Protein 7QG6 (pdb70)

Structure (mmCIF, N/CA/C/O backbone):
data_7QG6
#
_entry.id   7QG6
#
_cell.length_a   77.677
_cell.length_b   108.579
_cell.length_c   119.943
_cell.angle_alpha   90.000
_cell.angle_beta   90.100
_cell.angle_gamma   90.000
#
_symmetry.space_group_name_H-M   'P 1 21 1'
#
loop_
_entity.id
_entity.type
_entity.pdbx_description
1 polymer 'Regulator of nonsense transcripts 3A'
2 polymer 'Regulator of nonsense transcripts 2'
3 non-polymer 'TRIETHYLENE GLYCOL'
4 non-polymer 'CHLORIDE ION'
5 water water
#
loop_
_atom_site.group_PDB
_atom_site.id
_atom_site.type_symbol
_atom_site.label_atom_id
_atom_site.label_alt_id
_atom_site.label_comp_id
_atom_site.label_asym_id
_atom_site.label_entity_id
_atom_site.label_seq_id
_atom_site.pdbx_PDB_ins_code
_atom_site.Cartn_x
_atom_site.Cartn_y
_atom_site.Cartn_z
_atom_site.occupancy
_atom_site.B_iso_or_equiv
_atom_site.auth_seq_id
_atom_site.auth_comp_id
_atom_site.auth_asym_id
_atom_site.auth_atom_id
_atom_site.pdbx_PDB_model_num
ATOM 1 N N . ALA A 1 36 ? -2.862 -34.694 30.392 1.00 81.10 66 ALA C N 1
ATOM 2 C CA . ALA A 1 36 ? -1.911 -35.549 29.691 1.00 78.58 66 ALA C CA 1
ATOM 3 C C . ALA A 1 36 ? -1.562 -34.941 28.338 1.00 90.97 66 ALA C C 1
ATOM 4 O O . ALA A 1 36 ? -2.163 -35.282 27.318 1.00 87.08 66 ALA C O 1
ATOM 6 N N . LEU A 1 37 ? -0.588 -34.034 28.339 1.00 96.89 67 LEU C N 1
ATOM 7 C CA . LEU A 1 37 ? -0.217 -33.318 27.128 1.00 78.75 67 LEU C CA 1
ATOM 8 C C . LEU A 1 37 ? 0.602 -34.219 26.213 1.00 66.56 67 LEU C C 1
ATOM 9 O O . LEU A 1 37 ? 1.467 -34.973 26.669 1.00 66.57 67 LEU C O 1
ATOM 14 N N . SER A 1 38 ? 0.323 -34.134 24.913 1.00 69.87 68 SER C N 1
ATOM 15 C CA . SER A 1 38 ? 0.976 -34.979 23.922 1.00 64.65 68 SER C CA 1
ATOM 16 C C . SER A 1 38 ? 1.511 -34.227 22.713 1.00 70.41 68 SER C C 1
ATOM 17 O O . SER A 1 38 ? 2.332 -34.794 21.981 1.00 67.06 68 SER C O 1
ATOM 20 N N . LYS A 1 39 ? 1.085 -32.989 22.474 1.00 75.64 69 LYS C N 1
ATOM 21 C CA . LYS A 1 39 ? 1.513 -32.230 21.305 1.00 65.25 69 LYS C CA 1
ATOM 22 C C . LYS A 1 39 ? 2.764 -31.433 21.653 1.00 56.05 69 LYS C C 1
ATOM 23 O O . LYS A 1 39 ? 2.763 -30.655 22.614 1.00 59.58 69 LYS C O 1
ATOM 29 N N . VAL A 1 40 ? 3.825 -31.628 20.876 1.00 52.59 70 VAL C N 1
ATOM 30 C CA . VAL A 1 40 ? 5.089 -30.938 21.088 1.00 50.28 70 VAL C CA 1
ATOM 31 C C . VAL A 1 40 ? 5.449 -30.176 19.821 1.00 54.78 70 VAL C C 1
ATOM 32 O O . VAL A 1 40 ? 5.134 -30.598 18.703 1.00 51.37 70 VAL C O 1
ATOM 36 N N . VAL A 1 41 ? 6.118 -29.041 20.006 1.00 61.42 71 VAL C N 1
ATOM 37 C CA . VAL A 1 41 ? 6.497 -28.156 18.913 1.00 58.91 71 VAL C CA 1
ATOM 38 C C . VAL A 1 41 ? 8.015 -28.091 18.844 1.00 51.72 71 VAL C C 1
ATOM 39 O O . VAL A 1 41 ? 8.689 -27.995 19.876 1.00 53.93 71 VAL C O 1
ATOM 43 N N . ILE A 1 42 ? 8.549 -28.149 17.628 1.00 45.46 72 ILE C N 1
ATOM 44 C CA . ILE A 1 42 ? 9.972 -27.957 17.373 1.00 45.88 72 ILE C CA 1
ATOM 45 C C . ILE A 1 42 ? 10.086 -26.684 16.547 1.00 51.88 72 ILE C C 1
ATOM 46 O O . ILE A 1 42 ? 9.780 -26.677 15.350 1.00 53.49 72 ILE C O 1
ATOM 51 N N . ARG A 1 43 ? 10.529 -25.605 17.181 1.00 58.43 73 ARG C N 1
ATOM 52 C CA . ARG A 1 43 ? 10.528 -24.279 16.586 1.00 64.78 73 ARG C CA 1
ATOM 53 C C . ARG A 1 43 ? 11.948 -23.732 16.502 1.00 60.79 73 ARG C C 1
ATOM 54 O O . ARG A 1 43 ? 12.908 -24.336 16.988 1.00 56.25 73 ARG C O 1
ATOM 62 N N . ARG A 1 44 ? 12.061 -22.565 15.864 1.00 56.93 74 ARG C N 1
ATOM 63 C CA . ARG A 1 44 ? 13.346 -21.911 15.627 1.00 48.51 74 ARG C CA 1
ATOM 64 C C . ARG A 1 44 ? 14.271 -22.800 14.799 1.00 51.50 74 ARG C C 1
ATOM 65 O O . ARG A 1 44 ? 15.479 -22.869 15.038 1.00 63.24 74 ARG C O 1
ATOM 73 N N . LEU A 1 45 ? 13.700 -23.484 13.813 1.00 49.75 75 LEU C N 1
ATOM 74 C CA . LEU A 1 45 ? 14.478 -24.249 12.852 1.00 47.70 75 LEU C CA 1
ATOM 75 C C . LEU A 1 45 ? 14.899 -23.355 11.695 1.00 52.15 75 LEU C C 1
ATOM 76 O O . LEU A 1 45 ? 14.284 -22.312 11.446 1.00 50.59 75 LEU C O 1
ATOM 81 N N . PRO A 1 46 ? 15.950 -23.726 10.968 1.00 54.64 76 PRO C N 1
ATOM 82 C CA . PRO A 1 46 ? 16.381 -22.916 9.820 1.00 51.01 76 PRO C CA 1
ATOM 83 C C . PRO A 1 46 ? 15.260 -22.768 8.811 1.00 52.26 76 PRO C C 1
ATOM 84 O O . PRO A 1 46 ? 14.507 -23.721 8.563 1.00 54.75 76 PRO C O 1
ATOM 88 N N . PRO A 1 47 ? 15.115 -21.589 8.201 1.00 48.23 77 PRO C N 1
ATOM 89 C CA . PRO A 1 47 ? 14.018 -21.410 7.236 1.00 54.90 77 PRO C CA 1
ATOM 90 C C . PRO A 1 47 ? 14.157 -22.277 5.998 1.00 64.89 77 PRO C C 1
ATOM 91 O O . PRO A 1 47 ? 13.139 -22.661 5.410 1.00 62.90 77 PRO C O 1
ATOM 95 N N . GLY A 1 48 ? 15.381 -22.595 5.583 1.00 63.52 78 GLY C N 1
ATOM 96 C CA . GLY A 1 48 ? 15.597 -23.407 4.405 1.00 82.01 78 GLY C CA 1
ATOM 97 C C . GLY A 1 48 ? 15.379 -24.888 4.587 1.00 69.51 78 GLY C C 1
ATOM 98 O O . GLY A 1 48 ? 15.508 -25.648 3.623 1.00 68.03 78 GLY C O 1
ATOM 99 N N . LEU A 1 49 ? 15.052 -25.321 5.800 1.00 72.83 79 LEU C N 1
ATOM 100 C CA . LEU A 1 49 ? 14.825 -26.732 6.074 1.00 77.91 79 LEU C CA 1
ATOM 101 C C . LEU A 1 49 ? 13.425 -27.133 5.627 1.00 78.56 79 LEU C C 1
ATOM 102 O O . LEU A 1 49 ? 12.480 -26.344 5.726 1.00 76.28 79 LEU C O 1
ATOM 107 N N . THR A 1 50 ? 13.297 -28.362 5.130 1.00 81.20 80 THR C N 1
ATOM 108 C CA . THR A 1 50 ? 12.012 -28.913 4.727 1.00 91.69 80 THR C CA 1
ATOM 109 C C . THR A 1 50 ? 11.685 -30.139 5.574 1.00 78.19 80 THR C C 1
ATOM 110 O O . THR A 1 50 ? 12.487 -30.597 6.392 1.00 74.91 80 THR C O 1
ATOM 114 N N . LYS A 1 51 ? 10.478 -30.669 5.363 1.00 75.09 81 LYS C N 1
ATOM 115 C CA . LYS A 1 51 ? 9.974 -31.745 6.210 1.00 85.37 81 LYS C CA 1
ATOM 116 C C . LYS A 1 51 ? 10.822 -33.005 6.101 1.00 79.38 81 LYS C C 1
ATOM 117 O O . LYS A 1 51 ? 10.929 -33.765 7.072 1.00 67.56 81 LYS C O 1
ATOM 123 N N . GLU A 1 52 ? 11.429 -33.246 4.938 1.00 88.06 82 GLU C N 1
ATOM 124 C CA . GLU A 1 52 ? 12.092 -34.524 4.699 1.00 95.08 82 GLU C CA 1
ATOM 125 C C . GLU A 1 52 ? 13.424 -34.607 5.437 1.00 93.58 82 GLU C C 1
ATOM 126 O O . GLU A 1 52 ? 13.704 -35.604 6.114 1.00 83.53 82 GLU C O 1
ATOM 132 N N . GLN A 1 53 ? 14.262 -33.571 5.315 1.00 91.29 83 GLN C N 1
ATOM 133 C CA . GLN A 1 53 ? 15.525 -33.572 6.048 1.00 89.54 83 GLN C CA 1
ATOM 134 C C . GLN A 1 53 ? 15.297 -33.481 7.552 1.00 78.61 83 GLN C C 1
ATOM 135 O O . GLN A 1 53 ? 16.127 -33.963 8.332 1.00 78.01 83 GLN C O 1
ATOM 141 N N . LEU A 1 54 ? 14.188 -32.872 7.980 1.00 75.20 84 LEU C N 1
ATOM 142 C CA . LEU A 1 54 ? 13.842 -32.889 9.398 1.00 79.12 84 LEU C CA 1
ATOM 143 C C . LEU A 1 54 ? 13.528 -34.307 9.861 1.00 82.39 84 LEU C C 1
ATOM 144 O O . LEU A 1 54 ? 14.092 -34.789 10.852 1.00 69.23 84 LEU C O 1
ATOM 149 N N . GLU A 1 55 ? 12.620 -34.990 9.157 1.00 83.01 85 GLU C N 1
ATOM 150 C CA . GLU A 1 55 ? 12.270 -36.357 9.529 1.00 67.37 85 GLU C CA 1
ATOM 151 C C . GLU A 1 55 ? 13.503 -37.249 9.562 1.00 78.43 85 GLU C C 1
ATOM 152 O O . GLU A 1 55 ? 13.629 -38.116 10.435 1.00 86.05 85 GLU C O 1
ATOM 154 N N . GLU A 1 56 ? 14.428 -37.050 8.619 1.00 77.99 86 GLU C N 1
ATOM 155 C CA . GLU A 1 56 ? 15.653 -37.843 8.606 1.00 85.68 86 GLU C CA 1
ATOM 156 C C . GLU A 1 56 ? 16.528 -37.519 9.813 1.00 81.95 86 GLU C C 1
ATOM 157 O O . GLU A 1 56 ? 17.023 -38.424 10.495 1.00 71.25 86 GLU C O 1
ATOM 159 N N . GLN A 1 57 ? 16.732 -36.228 10.087 1.00 91.18 87 GLN C N 1
ATOM 160 C CA . GLN A 1 57 ? 17.531 -35.828 11.244 1.00 92.70 87 GLN C CA 1
ATOM 161 C C . GLN A 1 57 ? 16.967 -36.429 12.527 1.00 88.36 87 GLN C C 1
ATOM 162 O O . GLN A 1 57 ? 17.702 -37.024 13.324 1.00 82.79 87 GLN C O 1
ATOM 168 N N . LEU A 1 58 ? 15.658 -36.301 12.734 1.00 93.67 88 LEU C N 1
ATOM 169 C CA . LEU A 1 58 ? 15.018 -36.871 13.911 1.00 87.93 88 LEU C CA 1
ATOM 170 C C . LEU A 1 58 ? 14.764 -38.368 13.785 1.00 91.42 88 LEU C C 1
ATOM 171 O O . LEU A 1 58 ? 14.140 -38.948 14.681 1.00 9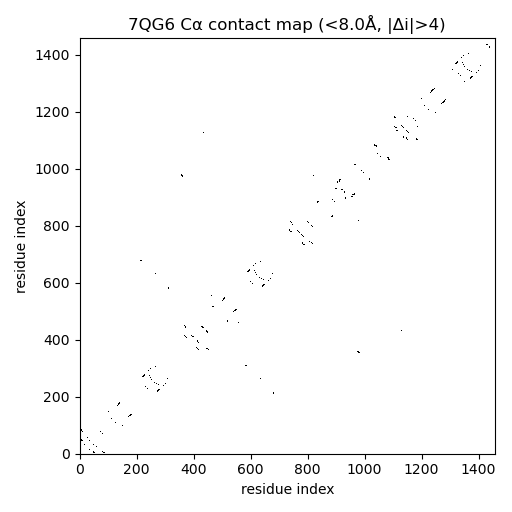0.21 88 LEU C O 1
ATOM 176 N N . ARG A 1 59 ? 15.220 -39.001 12.708 1.00 101.19 89 ARG C N 1
ATOM 177 C CA . ARG A 1 59 ? 15.045 -40.440 12.561 1.00 81.62 89 ARG C CA 1
ATOM 178 C C . ARG A 1 59 ? 15.676 -41.154 13.753 1.00 78.74 89 ARG C C 1
ATOM 179 O O . ARG A 1 59 ? 16.824 -40.855 14.110 1.00 82.79 89 ARG C O 1
ATOM 181 N N . PRO A 1 60 ? 14.975 -42.102 14.391 1.00 93.07 90 PRO C N 1
ATOM 182 C CA . PRO A 1 60 ? 13.635 -42.618 14.076 1.00 93.58 90 PRO C CA 1
ATOM 183 C C . PRO A 1 60 ? 12.528 -41.816 14.753 1.00 100.79 90 PRO C C 1
ATOM 184 O O . PRO A 1 60 ? 12.551 -41.619 15.965 1.00 93.47 90 PRO C O 1
ATOM 188 N N . LEU A 1 61 ? 11.552 -41.343 13.990 1.00 107.02 91 LEU C N 1
ATOM 189 C CA . LEU A 1 61 ? 10.420 -40.623 14.568 1.00 100.69 91 LEU C CA 1
ATOM 190 C C . LEU A 1 61 ? 9.608 -41.558 15.452 1.00 97.64 91 LEU C C 1
ATOM 191 O O . LEU A 1 61 ? 9.064 -42.551 14.948 1.00 88.52 91 LEU C O 1
ATOM 196 N N . PRO A 1 62 ? 9.499 -41.302 16.759 1.00 99.10 92 PRO C N 1
ATOM 197 C CA . PRO A 1 62 ? 8.584 -42.101 17.582 1.00 88.89 92 PRO C CA 1
ATOM 198 C C . PRO A 1 62 ? 7.170 -42.036 17.028 1.00 86.21 92 PRO C C 1
ATOM 199 O O . PRO A 1 62 ? 6.749 -41.027 16.458 1.00 93.58 92 PRO C O 1
ATOM 203 N N . ALA A 1 63 ? 6.437 -43.135 17.197 1.00 79.90 93 ALA C N 1
ATOM 204 C CA . ALA A 1 63 ? 5.109 -43.247 16.609 1.00 80.10 93 ALA C CA 1
ATOM 205 C C . ALA A 1 63 ? 4.276 -42.010 16.924 1.00 85.18 93 ALA C C 1
ATOM 206 O O . ALA A 1 63 ? 4.421 -41.384 17.979 1.00 74.26 93 ALA C O 1
ATOM 208 N N . HIS A 1 64 ? 3.394 -41.662 15.990 1.00 84.25 94 HIS C N 1
ATOM 209 C CA . HIS A 1 64 ? 2.643 -40.417 16.059 1.00 72.22 94 HIS C CA 1
ATOM 210 C C . HIS A 1 64 ? 1.490 -40.480 15.072 1.00 79.63 94 HIS C C 1
ATOM 211 O O . HIS A 1 64 ? 1.630 -41.052 13.988 1.00 85.49 94 HIS C O 1
ATOM 218 N N . ASP A 1 65 ? 0.358 -39.889 15.454 1.00 80.37 95 ASP C N 1
ATOM 219 C CA . ASP A 1 65 ? -0.780 -39.729 14.559 1.00 89.67 95 ASP C CA 1
ATOM 220 C C . ASP A 1 65 ? -0.834 -38.344 13.930 1.00 87.85 95 ASP C C 1
ATOM 221 O O . ASP A 1 65 ? -1.755 -38.064 13.153 1.00 85.43 95 ASP C O 1
ATOM 226 N N . TYR A 1 66 ? 0.123 -37.473 14.250 1.00 88.04 96 TYR C N 1
ATOM 227 C CA . TYR A 1 66 ? 0.149 -36.114 13.722 1.00 92.79 96 TYR C CA 1
ATOM 228 C C . TYR A 1 66 ? 1.599 -35.675 13.593 1.00 78.17 96 TYR C C 1
ATOM 229 O O . TYR A 1 66 ? 2.384 -35.837 14.532 1.00 71.89 96 TYR C O 1
ATOM 238 N N . PHE A 1 67 ? 1.949 -35.125 12.427 1.00 79.33 97 PHE C N 1
ATOM 239 C CA . PHE A 1 67 ? 3.310 -34.646 12.186 1.00 75.08 97 PHE C CA 1
ATOM 240 C C . PHE A 1 67 ? 3.236 -33.633 11.042 1.00 79.98 97 PHE C C 1
ATOM 241 O O . PHE A 1 67 ? 3.201 -34.023 9.871 1.00 78.74 97 PHE C O 1
ATOM 249 N N . GLU A 1 68 ? 3.212 -32.348 11.393 1.00 77.32 98 GLU C N 1
ATOM 250 C CA . GLU A 1 68 ? 3.084 -31.267 10.427 1.00 79.63 98 GLU C CA 1
ATOM 251 C C . GLU A 1 68 ? 4.297 -30.349 10.490 1.00 64.04 98 GLU C C 1
ATOM 252 O O . GLU A 1 68 ? 4.926 -30.192 11.541 1.00 58.48 98 GLU C O 1
ATOM 258 N N . PHE A 1 69 ? 4.613 -29.738 9.347 1.00 70.60 99 PHE C N 1
ATOM 259 C CA . PHE A 1 69 ? 5.775 -28.870 9.202 1.00 67.28 99 PHE C CA 1
ATOM 260 C C . PHE A 1 69 ? 5.349 -27.557 8.562 1.00 65.52 99 PHE C C 1
ATOM 261 O O . PHE A 1 69 ? 4.609 -27.557 7.572 1.00 62.94 99 PHE C O 1
ATOM 269 N N . PHE A 1 70 ? 5.825 -26.447 9.120 1.00 72.64 100 PHE C N 1
ATOM 270 C CA . PHE A 1 70 ? 5.428 -25.114 8.690 1.00 68.05 100 PHE C CA 1
ATOM 271 C C . PHE A 1 70 ? 6.666 -24.280 8.395 1.00 67.49 100 PHE C C 1
ATOM 272 O O . PHE A 1 70 ? 7.646 -24.316 9.146 1.00 54.20 100 PHE C O 1
ATOM 280 N N . ALA A 1 71 ? 6.606 -23.522 7.301 1.00 62.33 101 ALA C N 1
ATOM 281 C CA . ALA A 1 71 ? 7.732 -22.727 6.840 1.00 53.20 101 ALA C CA 1
ATOM 282 C C . ALA A 1 71 ? 7.715 -21.351 7.507 1.00 58.69 101 ALA C C 1
ATOM 283 O O . ALA A 1 71 ? 6.906 -21.076 8.398 1.00 67.61 101 ALA C O 1
ATOM 285 N N . ALA A 1 72 ? 8.610 -20.467 7.074 1.00 55.85 102 ALA C N 1
ATOM 286 C CA . ALA A 1 72 ? 8.715 -19.139 7.654 1.00 57.97 102 ALA C CA 1
ATOM 287 C C . ALA A 1 72 ? 7.704 -18.185 7.021 1.00 65.26 102 ALA C C 1
ATOM 288 O O . ALA A 1 72 ? 7.210 -18.399 5.911 1.00 60.18 102 ALA C O 1
ATOM 290 N N . ASP A 1 73 ? 7.408 -17.106 7.750 1.00 78.38 103 ASP C N 1
ATOM 291 C CA . ASP A 1 73 ? 6.371 -16.169 7.329 1.00 81.41 103 ASP C CA 1
ATOM 292 C C . ASP A 1 73 ? 6.840 -15.278 6.184 1.00 93.76 103 ASP C C 1
ATOM 293 O O . ASP A 1 73 ? 6.047 -14.943 5.295 1.00 108.17 103 ASP C O 1
ATOM 298 N N . LEU A 1 74 ? 8.112 -14.870 6.203 1.00 78.18 104 LEU C N 1
ATOM 299 C CA . LEU A 1 74 ? 8.720 -14.091 5.128 1.00 71.75 104 LEU C CA 1
ATOM 300 C C . LEU A 1 74 ? 8.431 -12.601 5.280 1.00 79.16 104 LEU C C 1
ATOM 301 O O . LEU A 1 74 ? 9.195 -11.767 4.782 1.00 81.02 104 LEU C O 1
ATOM 306 N N . SER A 1 75 ? 7.338 -12.248 5.961 1.00 83.11 105 SER C N 1
ATOM 307 C CA . SER A 1 75 ? 7.050 -10.837 6.200 1.00 71.79 105 SER C CA 1
ATOM 308 C C . SER A 1 75 ? 7.927 -10.264 7.308 1.00 82.90 105 SER C C 1
ATOM 309 O O . SER A 1 75 ? 8.192 -9.056 7.320 1.00 83.30 105 SER C O 1
ATOM 312 N N . LEU A 1 76 ? 8.366 -11.102 8.249 1.00 71.60 106 LEU C N 1
ATOM 313 C CA . LEU A 1 76 ? 9.407 -10.716 9.201 1.00 74.16 106 LEU C CA 1
ATOM 314 C C . LEU A 1 76 ? 10.762 -11.081 8.589 1.00 79.85 106 LEU C C 1
ATOM 315 O O . LEU A 1 76 ? 11.405 -12.061 8.961 1.00 86.88 106 LEU C O 1
ATOM 320 N N . TYR A 1 77 ? 11.170 -10.275 7.609 1.00 87.34 107 TYR C N 1
ATOM 321 C CA . TYR A 1 77 ? 12.321 -10.635 6.783 1.00 77.78 107 TYR C CA 1
ATOM 322 C C . TYR A 1 77 ? 13.542 -11.059 7.591 1.00 91.57 107 TYR C C 1
ATOM 323 O O . TYR A 1 77 ? 14.107 -12.126 7.301 1.00 103.58 107 TYR C O 1
ATOM 332 N N . PRO A 1 78 ? 14.003 -10.302 8.591 1.00 73.58 108 PRO C N 1
ATOM 333 C CA . PRO A 1 78 ? 15.244 -10.697 9.279 1.00 64.69 108 PRO C CA 1
ATOM 334 C C . PRO A 1 78 ? 15.107 -11.962 10.113 1.00 72.10 108 PRO C C 1
ATOM 335 O O . PRO A 1 78 ? 16.126 -12.607 10.391 1.00 78.79 108 PRO C O 1
ATOM 339 N N . HIS A 1 79 ? 13.894 -12.348 10.508 1.00 72.79 109 HIS C N 1
ATOM 340 C CA . HIS A 1 79 ? 13.681 -13.429 11.471 1.00 72.92 109 HIS C CA 1
ATOM 341 C C . HIS A 1 79 ? 12.783 -14.498 10.856 1.00 66.91 109 HIS C C 1
ATOM 342 O O . HIS A 1 79 ? 11.580 -14.549 11.117 1.00 62.61 109 HIS C O 1
ATOM 349 N N . LEU A 1 80 ? 13.383 -15.367 10.046 1.00 69.01 110 LEU C N 1
ATOM 350 C CA . LEU A 1 80 ? 12.691 -16.512 9.473 1.00 73.25 110 LEU C CA 1
ATOM 351 C C . LEU A 1 80 ? 13.024 -17.759 10.283 1.00 62.25 110 LEU C C 1
ATOM 352 O O . LEU A 1 80 ? 14.200 -18.045 10.535 1.00 54.00 110 LEU C O 1
ATOM 357 N N . TYR A 1 81 ? 11.990 -18.494 10.689 1.00 58.05 111 TYR C N 1
ATOM 358 C CA . TYR A 1 81 ? 12.177 -19.765 11.377 1.00 47.03 111 TYR C CA 1
ATOM 359 C C . TYR A 1 81 ? 11.040 -20.697 10.990 1.00 46.20 111 TYR C C 1
ATOM 360 O O . TYR A 1 81 ? 9.868 -20.319 11.079 1.00 49.86 111 TYR C O 1
ATOM 369 N N . SER A 1 82 ? 11.384 -21.901 10.556 1.00 47.77 112 SER C N 1
ATOM 370 C CA . SER A 1 82 ? 10.391 -22.939 10.335 1.00 52.16 112 SER C CA 1
ATOM 371 C C . SER A 1 82 ? 10.215 -23.752 11.613 1.00 44.85 112 SER C C 1
ATOM 372 O O . SER A 1 82 ? 11.065 -23.744 12.506 1.00 41.98 112 SER C O 1
ATOM 375 N N . ARG A 1 83 ? 9.090 -24.454 11.693 1.00 57.53 113 ARG C N 1
ATOM 376 C CA . ARG A 1 83 ? 8.777 -25.244 12.874 1.00 52.84 113 ARG C CA 1
ATOM 377 C C . ARG A 1 83 ? 7.930 -26.437 12.458 1.00 56.06 113 ARG C C 1
ATOM 378 O O . ARG A 1 83 ? 7.453 -26.527 11.324 1.00 54.45 113 ARG C O 1
ATOM 386 N N . ALA A 1 84 ? 7.746 -27.358 13.400 1.00 58.83 114 ALA C N 1
ATOM 387 C CA . ALA A 1 84 ? 6.964 -28.558 13.155 1.00 52.85 114 ALA C CA 1
ATOM 388 C C . ALA A 1 84 ? 6.261 -28.956 14.443 1.00 51.53 114 ALA C C 1
ATOM 389 O O . ALA A 1 84 ? 6.674 -28.581 15.544 1.00 55.49 114 ALA C O 1
ATOM 391 N N . TYR A 1 85 ? 5.186 -29.723 14.288 1.00 64.75 115 TYR C N 1
ATOM 392 C CA . TYR A 1 85 ? 4.389 -30.202 15.406 1.00 72.72 115 TYR C CA 1
ATOM 393 C C . TYR A 1 85 ? 4.265 -31.715 15.325 1.00 71.95 115 TYR C C 1
ATOM 394 O O . TYR A 1 85 ? 4.026 -32.270 14.249 1.00 67.74 115 TYR C O 1
ATOM 403 N N . ILE A 1 86 ? 4.432 -32.376 16.468 1.00 73.39 116 ILE C N 1
ATOM 404 C CA . ILE A 1 86 ? 4.304 -33.823 16.578 1.00 61.93 116 ILE C CA 1
ATOM 405 C C . ILE A 1 86 ? 3.402 -34.123 17.765 1.00 59.50 116 ILE C C 1
ATOM 406 O O . ILE A 1 86 ? 3.609 -33.583 18.857 1.00 60.50 116 ILE C O 1
ATOM 411 N N . ASN A 1 87 ? 2.406 -34.973 17.551 1.00 78.37 117 ASN C N 1
ATOM 412 C CA . ASN A 1 87 ? 1.486 -35.405 18.603 1.00 79.20 117 ASN C CA 1
ATOM 413 C C . ASN A 1 87 ? 1.828 -36.857 18.927 1.00 73.73 117 ASN C C 1
ATOM 414 O O . ASN A 1 87 ? 1.441 -37.775 18.199 1.00 81.38 117 ASN C O 1
ATOM 419 N N . PHE A 1 88 ? 2.565 -37.056 20.016 1.00 78.62 118 PHE C N 1
ATOM 420 C CA . PHE A 1 88 ? 3.007 -38.391 20.390 1.00 78.33 118 PHE C CA 1
ATOM 421 C C . PHE A 1 88 ? 1.839 -39.222 20.906 1.00 86.38 118 PHE C C 1
ATOM 422 O O . PHE A 1 88 ? 0.936 -38.711 21.573 1.00 91.98 118 PHE C O 1
ATOM 430 N N . ARG A 1 89 ? 1.864 -40.519 20.592 1.00 90.86 119 ARG C N 1
ATOM 431 C CA . ARG A 1 89 ? 0.814 -41.417 21.058 1.00 85.68 119 ARG C CA 1
ATOM 432 C C . ARG A 1 89 ? 1.019 -41.796 22.518 1.00 82.45 119 ARG C C 1
ATOM 433 O O . ARG A 1 89 ? 0.048 -41.916 23.273 1.00 90.00 119 ARG C O 1
ATOM 441 N N . ASN A 1 90 ? 2.265 -41.983 22.929 1.00 78.65 120 ASN C N 1
ATOM 442 C CA . ASN A 1 90 ? 2.587 -42.218 24.332 1.00 91.59 120 ASN C CA 1
ATOM 443 C C . ASN A 1 90 ? 3.201 -40.949 24.900 1.00 88.60 120 ASN C C 1
ATOM 444 O O . ASN A 1 90 ? 4.346 -40.616 24.552 1.00 82.48 120 ASN C O 1
ATOM 449 N N . PRO A 1 91 ? 2.502 -40.205 25.770 1.00 93.71 121 PRO C N 1
ATOM 450 C CA . PRO A 1 91 ? 3.069 -38.942 26.269 1.00 108.55 121 PRO C CA 1
ATOM 451 C C . PRO A 1 91 ? 4.204 -39.123 27.269 1.00 102.07 121 PRO C C 1
ATOM 452 O O . PRO A 1 91 ? 4.549 -38.185 27.996 1.00 94.95 121 PRO C O 1
ATOM 456 N N . ASP A 1 92 ? 4.792 -40.321 27.316 1.00 88.60 122 ASP C N 1
ATOM 457 C CA . ASP A 1 92 ? 5.982 -40.573 28.117 1.00 96.92 122 ASP C CA 1
ATOM 458 C C . ASP A 1 92 ? 7.247 -40.704 27.281 1.00 97.41 122 ASP C C 1
ATOM 459 O O . ASP A 1 92 ? 8.347 -40.673 27.846 1.00 92.99 122 ASP C O 1
ATOM 464 N N . ASP A 1 93 ? 7.124 -40.852 25.961 1.00 103.01 123 ASP C N 1
ATOM 465 C CA . ASP A 1 93 ? 8.289 -40.902 25.088 1.00 103.15 123 ASP C CA 1
ATOM 466 C C . ASP A 1 93 ? 8.872 -39.524 24.805 1.00 92.97 123 ASP C C 1
ATOM 467 O O . ASP A 1 93 ? 9.969 -39.439 24.241 1.00 96.55 123 ASP C O 1
ATOM 472 N N . ILE A 1 94 ? 8.170 -38.449 25.172 1.00 87.27 124 ILE C N 1
ATOM 473 C CA . ILE A 1 94 ? 8.667 -37.112 24.870 1.00 78.71 124 ILE C CA 1
ATOM 474 C C . ILE A 1 94 ? 9.768 -36.691 25.834 1.00 78.92 124 ILE C C 1
ATOM 475 O O . ILE A 1 94 ? 10.576 -35.819 25.493 1.00 86.05 124 ILE C O 1
ATOM 480 N N . LEU A 1 95 ? 9.819 -37.281 27.033 1.00 77.80 125 LEU C N 1
ATOM 481 C CA . LEU A 1 95 ? 10.927 -37.002 27.942 1.00 65.09 125 LEU C CA 1
ATOM 482 C C . LEU A 1 95 ? 12.261 -37.325 27.282 1.00 73.53 125 LEU C C 1
ATOM 483 O O . LEU A 1 95 ? 13.224 -36.557 27.394 1.00 85.66 125 LEU C O 1
ATOM 485 N N . LEU A 1 96 ? 12.334 -38.460 26.584 1.00 75.50 126 LEU C N 1
ATOM 486 C CA . LEU A 1 96 ? 13.519 -38.762 25.789 1.00 78.39 126 LEU C CA 1
ATOM 487 C C . LEU A 1 96 ? 13.626 -37.824 24.594 1.00 75.15 126 LEU C C 1
ATOM 488 O O . LEU A 1 96 ? 14.716 -37.337 24.275 1.00 76.96 126 LEU C O 1
ATOM 493 N N . PHE A 1 97 ? 12.499 -37.550 23.930 1.00 74.67 127 PHE C N 1
ATOM 494 C CA . PHE A 1 97 ? 12.517 -36.662 22.772 1.00 78.97 127 PHE C CA 1
ATOM 495 C C . PHE A 1 97 ? 12.952 -35.257 23.161 1.00 70.18 127 PHE C C 1
ATOM 496 O O . PHE A 1 97 ? 13.768 -34.638 22.467 1.00 63.28 127 PHE C O 1
ATOM 504 N N . ARG A 1 98 ? 12.418 -34.736 24.267 1.00 72.78 128 ARG C N 1
ATOM 505 C CA . ARG A 1 98 ? 12.770 -33.385 24.687 1.00 70.00 128 ARG C CA 1
ATOM 506 C C . ARG A 1 98 ? 14.242 -33.295 25.067 1.00 75.38 128 ARG C C 1
ATOM 507 O O . ARG A 1 98 ? 14.910 -32.305 24.750 1.00 66.21 128 ARG C O 1
ATOM 515 N N . ASP A 1 99 ? 14.770 -34.319 25.738 1.00 84.38 129 ASP C N 1
ATOM 516 C CA . ASP A 1 99 ? 16.183 -34.324 26.094 1.00 90.44 129 ASP C CA 1
ATOM 517 C C . ASP A 1 99 ? 17.086 -34.626 24.905 1.00 72.56 129 ASP C C 1
ATOM 518 O O . ASP A 1 99 ? 18.287 -34.342 24.968 1.00 68.35 129 ASP C O 1
ATOM 523 N N . ARG A 1 100 ? 16.539 -35.185 23.825 1.00 63.74 130 ARG C N 1
ATOM 524 C CA . ARG A 1 100 ? 17.359 -35.504 22.663 1.00 67.47 130 ARG C CA 1
ATOM 525 C C . ARG A 1 100 ? 17.569 -34.284 21.773 1.00 62.02 130 ARG C C 1
ATOM 526 O O . ARG A 1 100 ? 18.697 -34.001 21.354 1.00 57.47 130 ARG C O 1
ATOM 534 N N . PHE A 1 101 ? 16.497 -33.547 21.478 1.00 61.19 131 PHE C N 1
ATOM 535 C CA . PHE A 1 101 ? 16.535 -32.526 20.444 1.00 61.91 131 PHE C CA 1
ATOM 536 C C . PHE A 1 101 ? 16.303 -31.108 20.942 1.00 55.60 131 PHE C C 1
ATOM 537 O O . PHE A 1 101 ? 16.512 -30.166 20.168 1.00 55.82 131 PHE C O 1
ATOM 545 N N . ASP A 1 102 ? 15.889 -30.918 22.193 1.00 60.01 132 ASP C N 1
ATOM 546 C CA . ASP A 1 102 ? 15.816 -29.577 22.761 1.00 69.72 132 ASP C CA 1
ATOM 547 C C . ASP A 1 102 ? 17.230 -29.017 22.863 1.00 64.75 132 ASP C C 1
ATOM 548 O O . ASP A 1 102 ? 18.005 -29.425 23.736 1.00 76.87 132 ASP C O 1
ATOM 553 N N . GLY A 1 103 ? 17.573 -28.099 21.965 1.00 64.38 133 GLY C N 1
ATOM 554 C CA . GLY A 1 103 ? 18.910 -27.558 21.877 1.00 63.32 133 GLY C CA 1
ATOM 555 C C . GLY A 1 103 ? 19.737 -28.113 20.737 1.00 58.53 133 GLY C C 1
ATOM 556 O O . GLY A 1 103 ? 20.814 -27.572 20.455 1.00 53.40 133 GLY C O 1
ATOM 557 N N . TYR A 1 104 ? 19.267 -29.167 20.075 1.00 60.28 134 TYR C N 1
ATOM 558 C CA . TYR A 1 104 ? 20.018 -29.758 18.976 1.00 69.27 134 TYR C CA 1
ATOM 559 C C . TYR A 1 104 ? 20.280 -28.717 17.897 1.00 62.24 134 TYR C C 1
ATOM 560 O O . TYR A 1 104 ? 19.356 -28.055 17.416 1.00 73.25 134 TYR C O 1
ATOM 569 N N . ILE A 1 105 ? 21.544 -28.580 17.513 1.00 64.59 135 ILE C N 1
ATOM 570 C CA . ILE A 1 105 ? 21.962 -27.512 16.613 1.00 61.06 135 ILE C CA 1
ATOM 571 C C . ILE A 1 105 ? 21.700 -27.938 15.175 1.00 63.98 135 ILE C C 1
ATOM 572 O O . ILE A 1 105 ? 22.305 -28.893 14.678 1.00 66.60 135 ILE C O 1
ATOM 577 N N . PHE A 1 106 ? 20.798 -27.228 14.505 1.00 61.24 136 PHE C N 1
ATOM 578 C CA . PHE A 1 106 ? 20.583 -27.399 13.078 1.00 56.79 136 PHE C CA 1
ATOM 579 C C . PHE A 1 106 ? 21.452 -26.416 12.299 1.00 65.52 136 PHE C C 1
ATOM 580 O O . PHE A 1 106 ? 21.867 -25.373 12.811 1.00 70.82 136 PHE C O 1
ATOM 588 N N . LEU A 1 107 ? 21.729 -26.766 11.046 1.00 84.61 137 LEU C N 1
ATOM 589 C CA . LEU A 1 107 ? 22.595 -25.982 10.178 1.00 78.23 137 LEU C CA 1
ATOM 590 C C . LEU A 1 107 ? 21.865 -25.642 8.888 1.00 77.02 137 LEU C C 1
ATOM 591 O O . LEU A 1 107 ? 21.193 -26.497 8.300 1.00 74.65 137 LEU C O 1
ATOM 596 N N . ASP A 1 108 ? 22.003 -24.393 8.453 1.00 73.23 138 ASP C N 1
ATOM 597 C CA . ASP A 1 108 ? 21.416 -23.924 7.211 1.00 91.80 138 ASP C CA 1
ATOM 598 C C . ASP A 1 108 ? 22.459 -24.010 6.096 1.00 102.62 138 ASP C C 1
ATOM 599 O O . ASP A 1 108 ? 23.517 -24.632 6.249 1.00 94.32 138 ASP C O 1
ATOM 604 N N . SER A 1 109 ? 22.170 -23.371 4.962 1.00 111.57 139 SER C N 1
ATOM 605 C CA . SER A 1 109 ? 23.068 -23.446 3.814 1.00 100.46 139 SER C CA 1
ATOM 606 C C . SER A 1 109 ? 24.453 -22.911 4.164 1.00 107.47 139 SER C C 1
ATOM 607 O O . SER A 1 109 ? 25.450 -23.641 4.110 1.00 100.65 139 SER C O 1
ATOM 610 N N . LYS A 1 110 ? 24.526 -21.630 4.542 1.00 103.19 140 LYS C N 1
ATOM 611 C CA . LYS A 1 110 ? 25.807 -20.994 4.831 1.00 85.37 140 LYS C CA 1
ATOM 612 C C . LYS A 1 110 ? 26.511 -21.597 6.041 1.00 90.81 140 LYS C C 1
ATOM 613 O O . LYS A 1 110 ? 27.706 -21.348 6.233 1.00 84.57 140 LYS C O 1
ATOM 615 N N . GLY A 1 111 ? 25.809 -22.371 6.860 1.00 86.13 141 GLY C N 1
ATOM 616 C CA . GLY A 1 111 ? 26.399 -22.992 8.022 1.00 85.68 141 GLY C CA 1
ATOM 617 C C . GLY A 1 111 ? 26.187 -22.266 9.331 1.00 96.18 141 GLY C C 1
ATOM 618 O O . GLY A 1 111 ? 27.020 -22.403 10.236 1.00 82.49 141 GLY C O 1
ATOM 619 N N . LEU A 1 112 ? 25.112 -21.495 9.463 1.00 101.69 142 LEU C N 1
ATOM 620 C CA . LEU A 1 112 ? 24.798 -20.818 10.713 1.00 86.17 142 LEU C CA 1
ATOM 621 C C . LEU A 1 112 ? 24.018 -21.759 11.624 1.00 80.30 142 LEU C C 1
ATOM 622 O O . LEU A 1 112 ? 23.307 -22.658 11.163 1.00 80.27 142 LEU C O 1
ATOM 627 N N . GLU A 1 113 ? 24.165 -21.545 12.929 1.00 79.85 143 GLU C N 1
ATOM 628 C CA . GLU A 1 113 ? 23.663 -22.480 13.928 1.00 80.18 143 GLU C CA 1
ATOM 629 C C . GLU A 1 113 ? 22.261 -22.073 14.369 1.00 76.76 143 GLU C C 1
ATOM 630 O O . GLU A 1 113 ? 22.048 -20.946 14.828 1.00 83.59 143 GLU C O 1
ATOM 636 N N . TYR A 1 114 ? 21.308 -22.998 14.227 1.00 67.99 144 TYR C N 1
ATOM 637 C CA . TYR A 1 114 ? 19.919 -22.800 14.628 1.00 61.18 144 TYR C CA 1
ATOM 638 C C . TYR A 1 114 ? 19.593 -23.799 15.733 1.00 61.12 144 TYR C C 1
ATOM 639 O O . TYR A 1 114 ? 18.980 -24.846 15.473 1.00 59.00 144 TYR C O 1
ATOM 648 N N . PRO A 1 115 ? 19.989 -23.521 16.974 1.00 57.19 145 PRO C N 1
ATOM 649 C CA . PRO A 1 115 ? 19.610 -24.420 18.077 1.00 58.65 145 PRO C CA 1
ATOM 650 C C . PRO A 1 115 ? 18.096 -24.534 18.177 1.00 67.97 145 PRO C C 1
ATOM 651 O O . PRO A 1 115 ? 17.391 -23.543 18.385 1.00 70.63 145 PRO C O 1
ATOM 655 N N . ALA A 1 116 ? 17.597 -25.757 18.012 1.00 61.86 146 ALA C N 1
ATOM 656 C CA . ALA A 1 116 ? 16.162 -25.989 17.991 1.00 58.48 146 ALA C CA 1
ATOM 657 C C . ALA A 1 116 ? 15.579 -25.883 19.397 1.00 56.62 146 ALA C C 1
ATOM 658 O O . ALA A 1 116 ? 16.290 -25.955 20.403 1.00 53.76 146 ALA C O 1
ATOM 660 N N . VAL A 1 117 ? 14.260 -25.703 19.453 1.00 58.51 147 VAL C N 1
ATOM 661 C CA . VAL A 1 117 ? 13.525 -25.570 20.707 1.00 63.21 147 VAL C CA 1
ATOM 662 C C . VAL A 1 117 ? 12.393 -26.586 20.698 1.00 58.34 147 VAL C C 1
ATOM 663 O O . VAL A 1 117 ? 11.547 -26.565 19.795 1.00 56.84 147 VAL C O 1
ATOM 667 N N . VAL A 1 118 ? 12.368 -27.464 21.699 1.00 53.31 148 VAL C N 1
ATOM 668 C CA . VAL A 1 118 ? 11.361 -28.515 21.810 1.00 49.82 148 VAL C CA 1
ATOM 669 C C . VAL A 1 118 ? 10.580 -28.271 23.092 1.00 48.88 148 VAL C C 1
ATOM 670 O O . VAL A 1 118 ? 11.112 -28.448 24.196 1.00 49.02 148 VAL C O 1
ATOM 674 N N . GLU A 1 119 ? 9.320 -27.865 22.948 1.00 52.85 149 GLU C N 1
ATOM 675 C CA . GLU A 1 119 ? 8.458 -27.578 24.083 1.00 63.99 149 GLU C CA 1
ATOM 676 C C . GLU A 1 119 ? 7.081 -28.178 23.836 1.00 54.46 149 GLU C C 1
ATOM 677 O O . GLU A 1 119 ? 6.767 -28.644 22.737 1.00 53.49 149 GLU C O 1
ATOM 683 N N . PHE A 1 120 ? 6.254 -28.162 24.880 1.00 60.68 150 PHE C N 1
ATOM 684 C CA . PHE A 1 120 ? 4.838 -28.459 24.710 1.00 59.20 150 PHE C CA 1
ATOM 685 C C . PHE A 1 120 ? 4.197 -27.388 23.839 1.00 55.56 150 PHE C C 1
ATOM 686 O O . PHE A 1 120 ? 4.307 -26.193 24.126 1.00 66.56 150 PHE C O 1
ATOM 694 N N . ALA A 1 121 ? 3.535 -27.813 22.770 1.00 52.05 151 ALA C N 1
ATOM 695 C CA . ALA A 1 121 ? 2.822 -26.871 21.923 1.00 57.38 151 ALA C CA 1
ATOM 696 C C . ALA A 1 121 ? 1.874 -26.032 22.781 1.00 52.47 151 ALA C C 1
ATOM 697 O O . ALA A 1 121 ? 1.131 -26.594 23.600 1.00 44.94 151 ALA C O 1
ATOM 699 N N . PRO A 1 122 ? 1.871 -24.705 22.636 1.00 53.77 152 PRO C N 1
ATOM 700 C CA . PRO A 1 122 ? 0.992 -23.883 23.487 1.00 46.45 152 PRO C CA 1
ATOM 701 C C . PRO A 1 122 ? -0.484 -24.133 23.240 1.00 46.74 152 PRO C C 1
ATOM 702 O O . PRO A 1 122 ? -1.312 -23.727 24.063 1.00 47.98 152 PRO C O 1
ATOM 706 N N . PHE A 1 123 ? -0.840 -24.781 22.132 1.00 54.26 153 PHE C N 1
ATOM 707 C CA . PHE A 1 123 ? -2.215 -25.176 21.836 1.00 53.89 153 PHE C CA 1
ATOM 708 C C . PHE A 1 123 ? -2.195 -26.663 21.509 1.00 50.56 153 PHE C C 1
ATOM 709 O O . PHE A 1 123 ? -1.632 -27.068 20.486 1.00 52.16 153 PHE C O 1
ATOM 717 N N . GLN A 1 124 ? -2.811 -27.470 22.371 1.00 55.39 154 GLN C N 1
ATOM 718 C CA . GLN A 1 124 ? -2.641 -28.917 22.355 1.00 58.27 154 GLN C CA 1
ATOM 719 C C . GLN A 1 124 ? -3.681 -29.651 21.516 1.00 53.65 154 GLN C C 1
ATOM 720 O O . GLN A 1 124 ? -3.724 -30.884 21.555 1.00 70.71 154 GLN C O 1
ATOM 726 N N . LYS A 1 125 ? -4.508 -28.940 20.758 1.00 57.27 155 LYS C N 1
ATOM 727 C CA . LYS A 1 125 ? -5.521 -29.582 19.932 1.00 58.87 155 LYS C CA 1
ATOM 728 C C . LYS A 1 125 ? -4.972 -29.869 18.542 1.00 60.28 155 LYS C C 1
ATOM 729 O O . LYS A 1 125 ? -4.202 -29.079 17.989 1.00 63.01 155 LYS C O 1
ATOM 735 N N . ILE A 1 126 ? -5.374 -31.012 17.985 1.00 77.16 156 ILE C N 1
ATOM 736 C CA . ILE A 1 126 ? -4.924 -31.466 16.677 1.00 77.27 156 ILE C CA 1
ATOM 737 C C . ILE A 1 126 ? -6.147 -31.825 15.841 1.00 67.49 156 ILE C C 1
ATOM 738 O O . ILE A 1 126 ? -7.262 -31.950 16.348 1.00 79.01 156 ILE C O 1
ATOM 743 N N . ALA A 1 127 ? -5.920 -31.984 14.539 1.00 78.91 157 ALA C N 1
ATOM 744 C CA . ALA A 1 127 ? -7.002 -32.308 13.619 1.00 87.48 157 ALA C CA 1
ATOM 745 C C . ALA A 1 127 ? -7.652 -33.629 14.009 1.00 82.94 157 ALA C C 1
ATOM 747 N N . LYS A 1 128 ? -8.950 -33.583 14.296 1.00 86.41 158 LYS C N 1
ATOM 748 C CA . LYS A 1 128 ? -9.693 -34.776 14.689 1.00 91.82 158 LYS C CA 1
ATOM 749 C C . LYS A 1 128 ? -10.441 -35.365 13.497 1.00 83.61 158 LYS C C 1
ATOM 750 O O . LYS A 1 128 ? -11.630 -35.104 13.308 1.00 91.41 158 LYS C O 1
ATOM 752 N N . LYS A 1 133 ? -19.174 -35.385 6.447 1.00 99.07 163 LYS C N 1
ATOM 753 C CA . LYS A 1 133 ? -18.893 -35.609 5.033 1.00 105.82 163 LYS C CA 1
ATOM 754 C C . LYS A 1 133 ? -17.958 -34.530 4.492 1.00 107.53 163 LYS C C 1
ATOM 755 O O . LYS A 1 133 ? -17.338 -33.794 5.259 1.00 108.44 163 LYS C O 1
ATOM 757 N N . LYS A 1 134 ? -17.858 -34.447 3.169 1.00 113.61 164 LYS C N 1
ATOM 758 C CA . LYS A 1 134 ? -17.056 -33.435 2.498 1.00 96.79 164 LYS C CA 1
ATOM 759 C C . LYS A 1 134 ? -17.946 -32.284 2.040 1.00 109.64 164 LYS C C 1
ATOM 760 O O . LYS A 1 134 ? -19.162 -32.430 1.886 1.00 113.45 164 LYS C O 1
ATOM 762 N N . ASP A 1 135 ? -17.323 -31.129 1.823 1.00 104.51 165 ASP C N 1
ATOM 763 C CA . ASP A 1 135 ? -18.055 -29.940 1.410 1.00 107.09 165 ASP C CA 1
ATOM 764 C C . ASP A 1 135 ? -18.274 -29.947 -0.098 1.00 100.22 165 ASP C C 1
ATOM 765 O O . ASP A 1 135 ? -17.394 -30.345 -0.867 1.00 93.43 165 ASP C O 1
ATOM 770 N N . ALA A 1 136 ? -19.460 -29.502 -0.516 1.00 98.71 166 ALA C N 1
ATOM 771 C CA . ALA A 1 136 ? -19.817 -29.479 -1.928 1.00 99.39 166 ALA C CA 1
ATOM 772 C C . ALA A 1 136 ? -19.338 -28.226 -2.650 1.00 103.83 166 ALA C C 1
ATOM 773 O O . ALA A 1 136 ? -19.154 -28.264 -3.872 1.00 102.46 166 ALA C O 1
ATOM 775 N N . LYS A 1 137 ? -19.136 -27.121 -1.929 1.00 106.84 167 LYS C N 1
ATOM 776 C CA . LYS A 1 137 ? -18.693 -25.881 -2.554 1.00 101.26 167 LYS C CA 1
ATOM 777 C C . LYS A 1 137 ? -17.193 -25.857 -2.817 1.00 96.82 167 LYS C C 1
ATOM 778 O O . LYS A 1 137 ? -16.729 -25.022 -3.603 1.00 80.22 167 LYS C O 1
ATOM 780 N N . THR A 1 138 ? -16.435 -26.754 -2.191 1.00 92.79 168 THR C N 1
ATOM 781 C CA . THR A 1 138 ? -14.983 -26.742 -2.309 1.00 93.72 168 THR C CA 1
ATOM 782 C C . THR A 1 138 ? -14.545 -26.750 -3.768 1.00 87.34 168 THR C C 1
ATOM 783 O O . THR A 1 138 ? -14.963 -27.604 -4.554 1.00 97.86 168 THR C O 1
ATOM 787 N N . GLY A 1 139 ? -13.701 -25.784 -4.122 1.00 87.06 169 GLY C N 1
ATOM 788 C CA . GLY A 1 139 ? -13.088 -25.768 -5.435 1.00 97.07 169 GLY C CA 1
ATOM 789 C C . GLY A 1 139 ? -13.959 -25.243 -6.548 1.00 91.23 169 GLY C C 1
ATOM 790 O O . GLY A 1 139 ? -13.771 -25.633 -7.706 1.00 87.91 169 GLY C O 1
ATOM 791 N N . SER A 1 140 ? -14.906 -24.355 -6.239 1.00 91.55 170 SER C N 1
ATOM 792 C CA . SER A 1 140 ? -15.820 -23.819 -7.240 1.00 84.25 170 SER C CA 1
ATOM 793 C C . SER A 1 140 ? -15.805 -22.295 -7.290 1.00 87.96 170 SER C C 1
ATOM 794 O O . SER A 1 140 ? -16.706 -21.692 -7.880 1.00 92.55 170 SER C O 1
ATOM 797 N N . ILE A 1 141 ? -14.801 -21.654 -6.687 1.00 91.25 171 ILE C N 1
ATOM 798 C CA . ILE A 1 141 ? -14.808 -20.195 -6.624 1.00 96.31 171 ILE C CA 1
ATOM 799 C C . ILE A 1 141 ? -14.588 -19.590 -8.006 1.00 96.39 171 ILE C C 1
ATOM 800 O O . ILE A 1 141 ? -15.079 -18.490 -8.292 1.00 86.30 171 ILE C O 1
ATOM 805 N N . GLU A 1 142 ? -13.858 -20.284 -8.884 1.00 97.74 172 GLU C N 1
ATOM 806 C CA . GLU A 1 142 ? -13.646 -19.771 -10.234 1.00 82.09 172 GLU C CA 1
ATOM 807 C C . GLU A 1 142 ? -14.945 -19.689 -11.023 1.00 71.89 172 GLU C C 1
ATOM 808 O O . GLU A 1 142 ? -15.034 -18.898 -11.967 1.00 67.52 172 GLU C O 1
ATOM 814 N N . ASP A 1 143 ? -15.946 -20.483 -10.662 1.00 84.30 173 ASP C N 1
ATOM 815 C CA . ASP A 1 143 ? -17.272 -20.421 -11.279 1.00 82.05 173 ASP C CA 1
ATOM 816 C C . ASP A 1 143 ? -18.246 -19.659 -10.389 1.00 83.92 173 ASP C C 1
ATOM 817 O O . ASP A 1 143 ? -19.340 -20.132 -10.078 1.00 82.75 173 ASP C O 1
ATOM 819 N N . ASP A 1 144 ? -17.846 -18.461 -9.964 1.00 86.54 174 ASP C N 1
ATOM 820 C CA . ASP A 1 144 ? -18.621 -17.640 -9.049 1.00 83.54 174 ASP C CA 1
ATOM 821 C C . ASP A 1 144 ? -18.805 -16.248 -9.638 1.00 86.21 174 ASP C C 1
ATOM 822 O O . ASP A 1 144 ? -17.885 -15.717 -10.274 1.00 86.05 174 ASP C O 1
ATOM 827 N N . PRO A 1 145 ? -19.977 -15.630 -9.452 1.00 80.37 175 PRO C N 1
ATOM 828 C CA . PRO A 1 145 ? -20.164 -14.285 -10.022 1.00 79.32 175 PRO C CA 1
ATOM 829 C C . PRO A 1 145 ? -19.341 -13.217 -9.326 1.00 80.84 175 PRO C C 1
ATOM 830 O O . PRO A 1 145 ? -18.815 -12.320 -9.996 1.00 80.55 175 PRO C O 1
ATOM 834 N N . GLU A 1 146 ? -19.209 -13.283 -7.998 1.00 85.26 176 GLU C N 1
ATOM 835 C CA . GLU A 1 146 ? -18.454 -12.256 -7.287 1.00 86.93 176 GLU C CA 1
ATOM 836 C C . GLU A 1 146 ? -16.972 -12.304 -7.645 1.00 85.70 176 GLU C C 1
ATOM 837 O O . GLU A 1 146 ? -16.338 -11.258 -7.832 1.00 80.95 176 GLU C O 1
ATOM 843 N N . TYR A 1 147 ? -16.397 -13.506 -7.733 1.00 81.60 177 TYR C N 1
ATOM 844 C CA . TYR A 1 147 ? -15.001 -13.619 -8.142 1.00 87.98 177 TYR C CA 1
ATOM 845 C C . TYR A 1 147 ? -14.821 -13.185 -9.592 1.00 92.19 177 TYR C C 1
ATOM 846 O O . TYR A 1 147 ? -13.856 -12.484 -9.921 1.00 78.62 177 TYR C O 1
ATOM 855 N N . LYS A 1 148 ? -15.748 -13.581 -10.471 1.00 92.10 178 LYS C N 1
ATOM 856 C CA . LYS A 1 148 ? -15.637 -13.214 -11.879 1.00 79.98 178 LYS C CA 1
ATOM 857 C C . LYS A 1 148 ? -15.696 -11.703 -12.064 1.00 73.91 178 LYS C C 1
ATOM 858 O O . LYS A 1 148 ? -14.928 -11.137 -12.852 1.00 74.89 178 LYS C O 1
ATOM 860 N N . LYS A 1 149 ? -16.601 -11.029 -11.348 1.00 76.29 179 LYS C N 1
ATOM 861 C CA . LYS A 1 149 ? -16.695 -9.578 -11.471 1.00 81.32 179 LYS C CA 1
ATOM 862 C C . LYS A 1 149 ? -15.467 -8.889 -10.890 1.00 83.19 179 LYS C C 1
ATOM 863 O O . LYS A 1 149 ? -15.076 -7.815 -11.365 1.00 76.78 179 LYS C O 1
ATOM 869 N N . PHE A 1 150 ? -14.853 -9.480 -9.863 1.00 87.99 180 PHE C N 1
ATOM 870 C CA . PHE A 1 150 ? -13.622 -8.915 -9.323 1.00 92.13 180 PHE C CA 1
ATOM 871 C C . PHE A 1 150 ? -12.513 -8.920 -10.370 1.00 91.20 180 PHE C C 1
ATOM 872 O O . PHE A 1 150 ? -11.745 -7.957 -10.477 1.00 93.58 180 PHE C O 1
ATOM 880 N N . LEU A 1 151 ? -12.414 -9.997 -11.154 1.00 77.74 181 LEU C N 1
ATOM 881 C CA . LEU A 1 151 ? -11.396 -10.050 -12.198 1.00 80.36 181 LEU C CA 1
ATOM 882 C C . LEU A 1 151 ? -11.542 -8.890 -13.171 1.00 87.00 181 LEU C C 1
ATOM 883 O O . LEU A 1 151 ? -10.538 -8.373 -13.677 1.00 83.31 181 LEU C O 1
ATOM 888 N N . GLU A 1 152 ? -12.779 -8.464 -13.440 1.00 95.92 182 GLU C N 1
ATOM 889 C CA . GLU A 1 152 ? -12.986 -7.286 -14.270 1.00 90.94 182 GLU C CA 1
ATOM 890 C C . GLU A 1 152 ? -12.269 -6.074 -13.693 1.00 87.71 182 GLU C C 1
ATOM 891 O O . GLU A 1 152 ? -11.812 -5.205 -14.443 1.00 92.72 182 GLU C O 1
ATOM 897 N N . THR A 1 153 ? -12.158 -5.999 -12.369 1.00 96.57 183 THR C N 1
ATOM 898 C CA . THR A 1 153 ? -11.528 -4.859 -11.719 1.00 98.29 183 THR C CA 1
ATOM 899 C C . THR A 1 153 ? -10.014 -5.015 -11.630 1.00 94.77 183 THR C C 1
ATOM 900 O O . THR A 1 153 ? -9.279 -4.029 -11.755 1.00 86.65 183 THR C O 1
ATOM 904 N N . TYR A 1 154 ? -9.537 -6.246 -11.434 1.00 100.46 184 TYR C N 1
ATOM 905 C CA . TYR A 1 154 ? -8.124 -6.467 -11.149 1.00 102.01 184 TYR C CA 1
ATOM 906 C C . TYR A 1 154 ? -7.275 -6.505 -12.411 1.00 90.79 184 TYR C C 1
ATOM 907 O O . TYR A 1 154 ? -6.105 -6.110 -12.373 1.00 96.98 184 TYR C O 1
ATOM 916 N N . CYS A 1 155 ? -7.825 -6.969 -13.526 1.00 97.42 185 CYS C N 1
ATOM 917 C CA . CYS A 1 155 ? -7.073 -7.114 -14.768 1.00 114.44 185 CYS C CA 1
ATOM 918 C C . CYS A 1 155 ? -7.287 -5.861 -15.612 1.00 119.35 185 CYS C C 1
ATOM 919 O O . CYS A 1 155 ? -8.363 -5.670 -16.190 1.00 115.27 185 CYS C O 1
ATOM 922 N N . VAL A 1 156 ? -6.261 -5.015 -15.686 1.00 122.62 186 VAL C N 1
ATOM 923 C CA . VAL A 1 156 ? -6.367 -3.729 -16.371 1.00 123.42 186 VAL C CA 1
ATOM 924 C C . VAL A 1 156 ? -7.603 -2.983 -15.864 1.00 120.46 186 VAL C C 1
ATOM 925 O O . VAL A 1 156 ? -7.568 -1.772 -15.648 1.00 121.61 186 VAL C O 1
ATOM 929 N N . LYS B 2 34 ? 0.211 -7.591 -9.874 1.00 66.10 767 LYS D N 1
ATOM 930 C CA . LYS B 2 34 ? 1.523 -8.168 -9.592 1.00 72.13 767 LYS D CA 1
ATOM 931 C C . LYS B 2 34 ? 1.379 -9.479 -8.822 1.00 83.40 767 LYS D C 1
ATOM 932 O O . LYS B 2 34 ? 2.221 -10.370 -8.942 1.00 91.75 767 LYS D O 1
ATOM 938 N N . ARG B 2 35 ? 0.308 -9.594 -8.016 1.00 77.19 768 ARG D N 1
ATOM 939 C CA . ARG B 2 35 ? 0.078 -10.842 -7.304 1.00 74.13 768 ARG D CA 1
ATOM 940 C C . ARG B 2 35 ? -1.008 -11.659 -7.992 1.00 64.63 768 ARG D C 1
ATOM 941 O O . ARG B 2 35 ? -1.870 -11.103 -8.679 1.00 69.48 768 ARG D O 1
ATOM 949 N N . PRO B 2 36 ? -0.987 -12.981 -7.832 1.00 66.49 769 PRO D N 1
ATOM 950 C CA . PRO B 2 36 ? -2.035 -13.825 -8.429 1.00 74.35 769 PRO D CA 1
ATOM 951 C C . PRO B 2 36 ? -3.418 -13.297 -8.100 1.00 85.85 769 PRO D C 1
ATOM 952 O O . PRO B 2 36 ? -3.601 -12.585 -7.100 1.00 86.35 769 PRO D O 1
ATOM 956 N N . PRO B 2 37 ? -4.425 -13.619 -8.912 1.00 90.22 770 PRO D N 1
ATOM 957 C CA . PRO B 2 37 ? -5.756 -13.044 -8.678 1.00 86.68 770 PRO D CA 1
ATOM 958 C C . PRO B 2 37 ? -6.488 -13.687 -7.504 1.00 80.03 770 PRO D C 1
ATOM 959 O O . PRO B 2 37 ? -7.172 -12.986 -6.755 1.00 70.57 770 PRO D O 1
ATOM 963 N N . LEU B 2 38 ? -6.353 -15.005 -7.327 1.00 69.69 771 LEU D N 1
ATOM 964 C CA . LEU B 2 38 ? -6.959 -15.650 -6.164 1.00 65.61 771 LEU D CA 1
ATOM 965 C C . LEU B 2 38 ? -6.348 -15.115 -4.874 1.00 64.59 771 LEU D C 1
ATOM 966 O O . LEU B 2 38 ? -7.066 -14.781 -3.923 1.00 60.55 771 LEU D O 1
ATOM 971 N N . GLN B 2 39 ? -5.016 -15.020 -4.826 1.00 65.58 772 GLN D N 1
ATOM 972 C CA . GLN B 2 39 ? -4.357 -14.474 -3.644 1.00 69.62 772 GLN D CA 1
ATOM 973 C C . GLN B 2 39 ? -4.857 -13.068 -3.334 1.00 69.69 772 GLN D C 1
ATOM 974 O O . GLN B 2 39 ? -5.129 -12.739 -2.173 1.00 70.91 772 GLN D O 1
ATOM 980 N N . GLU B 2 40 ? -4.983 -12.221 -4.357 1.00 63.13 773 GLU D N 1
ATOM 981 C CA . GLU B 2 40 ? -5.497 -10.876 -4.128 1.00 70.26 773 GLU D CA 1
ATOM 982 C C . GLU B 2 40 ? -6.968 -10.901 -3.731 1.00 69.93 773 GLU D C 1
ATOM 983 O O . GLU B 2 40 ? -7.442 -9.980 -3.055 1.00 64.70 773 GLU D O 1
ATOM 989 N N . TYR B 2 41 ? -7.705 -11.939 -4.137 1.00 71.81 774 TYR D N 1
ATOM 990 C CA . TYR B 2 41 ? -9.124 -12.014 -3.801 1.00 71.06 774 TYR D CA 1
ATOM 991 C C . TYR B 2 41 ? -9.324 -12.377 -2.334 1.00 72.45 774 TYR D C 1
ATOM 992 O O . TYR B 2 41 ? -10.127 -11.748 -1.633 1.00 64.63 774 TYR D O 1
ATOM 1001 N N . VAL B 2 42 ? -8.612 -13.401 -1.852 1.00 66.99 775 VAL D N 1
ATOM 1002 C CA . VAL B 2 42 ? -8.703 -13.752 -0.438 1.00 55.46 775 VAL D CA 1
ATOM 1003 C C . VAL B 2 42 ? -8.243 -12.586 0.425 1.00 59.39 775 VAL D C 1
ATOM 1004 O O . VAL B 2 42 ? -8.759 -12.378 1.530 1.00 64.17 775 VAL D O 1
ATOM 1008 N N . ARG B 2 43 ? -7.271 -11.806 -0.057 1.00 53.17 776 ARG D N 1
ATOM 1009 C CA . ARG B 2 43 ? -6.870 -10.605 0.668 1.00 57.56 776 ARG D CA 1
ATOM 1010 C C . ARG B 2 43 ? -7.977 -9.559 0.643 1.00 56.91 776 ARG D C 1
ATOM 1011 O O . ARG B 2 43 ? -8.187 -8.843 1.629 1.00 52.27 776 ARG D O 1
ATOM 1019 N N . LYS B 2 44 ? -8.692 -9.452 -0.481 1.00 72.83 777 LYS D N 1
ATOM 1020 C CA . LYS B 2 44 ? -9.813 -8.521 -0.555 1.00 70.70 777 LYS D CA 1
ATOM 1021 C C . LYS B 2 44 ? -10.939 -8.943 0.378 1.00 63.93 777 LYS D C 1
ATOM 1022 O O . LYS B 2 44 ? -11.676 -8.088 0.883 1.00 58.47 777 LYS D O 1
ATOM 1028 N N . LEU B 2 45 ? -11.082 -10.249 0.623 1.00 62.88 778 LEU D N 1
ATOM 1029 C CA . LEU B 2 45 ? -12.119 -10.726 1.531 1.00 59.25 778 LEU D CA 1
ATOM 1030 C C . LEU B 2 45 ? -11.734 -10.511 2.991 1.00 65.94 778 LEU D C 1
ATOM 1031 O O . LEU B 2 45 ? -12.571 -10.096 3.801 1.00 64.12 778 LEU D O 1
ATOM 1036 N N . LEU B 2 46 ? -10.475 -10.787 3.346 1.00 67.01 779 LEU D N 1
ATOM 1037 C CA . LEU B 2 46 ? -10.065 -10.728 4.745 1.00 51.72 779 LEU D CA 1
ATOM 1038 C C . LEU B 2 46 ? -9.732 -9.308 5.190 1.00 47.52 779 LEU D C 1
ATOM 1039 O O . LEU B 2 46 ? -10.063 -8.917 6.314 1.00 45.88 779 LEU D O 1
ATOM 1044 N N . TYR B 2 47 ? -9.086 -8.523 4.330 1.00 48.20 780 TYR D N 1
ATOM 1045 C CA . TYR B 2 47 ? -8.545 -7.229 4.719 1.00 52.10 780 TYR D CA 1
ATOM 1046 C C . TYR B 2 47 ? -9.397 -6.049 4.266 1.00 57.87 780 TYR D C 1
ATOM 1047 O O . TYR B 2 47 ? -9.045 -4.903 4.567 1.00 50.25 780 TYR D O 1
ATOM 1056 N N . LYS B 2 48 ? -10.497 -6.291 3.551 1.00 67.02 781 LYS D N 1
ATOM 1057 C CA . LYS B 2 48 ? -11.335 -5.197 3.072 1.00 65.36 781 LYS D CA 1
ATOM 1058 C C . LYS B 2 48 ? -12.819 -5.507 3.224 1.00 55.68 781 LYS D C 1
ATOM 1059 O O . LYS B 2 48 ? -13.558 -4.733 3.841 1.00 60.94 781 LYS D O 1
ATOM 1065 N N . ASP B 2 49 ? -13.267 -6.637 2.672 1.00 71.02 782 ASP D N 1
ATOM 1066 C CA . ASP B 2 49 ? -14.695 -6.928 2.652 1.00 83.59 782 ASP D CA 1
ATOM 1067 C C . ASP B 2 49 ? -15.238 -7.332 4.016 1.00 67.50 782 ASP D C 1
ATOM 1068 O O . ASP B 2 49 ? -16.457 -7.313 4.209 1.00 76.97 782 ASP D O 1
ATOM 1073 N N . LEU B 2 50 ? -14.376 -7.698 4.963 1.00 65.56 783 LEU D N 1
ATOM 1074 C CA . LEU B 2 50 ? -14.869 -8.259 6.217 1.00 58.99 783 LEU D CA 1
ATOM 1075 C C . LEU B 2 50 ? -15.351 -7.180 7.178 1.00 61.62 783 LEU D C 1
ATOM 1076 O O . LEU B 2 50 ? -16.229 -7.445 8.007 1.00 71.04 783 LEU D O 1
ATOM 1081 N N . SER B 2 51 ? -14.809 -5.969 7.079 1.00 67.02 784 SER D N 1
ATOM 1082 C CA . SER B 2 51 ? -15.281 -4.843 7.875 1.00 75.93 784 SER D CA 1
ATOM 1083 C C . SER B 2 51 ? -16.408 -4.071 7.197 1.00 93.70 784 SER D C 1
ATOM 1084 O O . SER B 2 51 ? -16.940 -3.130 7.796 1.00 90.27 784 SER D O 1
ATOM 1086 N N . LYS B 2 52 ? -16.785 -4.446 5.973 1.00 87.26 785 LYS D N 1
ATOM 1087 C CA . LYS B 2 52 ? -17.803 -3.741 5.204 1.00 67.99 785 LYS D CA 1
ATOM 1088 C C . LYS B 2 52 ? -19.081 -4.547 5.031 1.00 78.39 785 LYS D C 1
ATOM 1089 O O . LYS B 2 52 ? -20.177 -4.020 5.246 1.00 72.66 785 LYS D O 1
ATOM 1091 N N . VAL B 2 53 ? -18.972 -5.819 4.643 1.00 87.52 786 VAL D N 1
ATOM 1092 C CA . VAL B 2 53 ? -20.143 -6.656 4.404 1.00 63.69 786 VAL D CA 1
ATOM 1093 C C . VAL B 2 53 ? -20.358 -7.579 5.597 1.00 65.11 786 VAL D C 1
ATOM 1094 O O . VAL B 2 53 ? -19.831 -7.332 6.689 1.00 82.68 786 VAL D O 1
ATOM 1098 N N . THR B 2 54 ? -21.126 -8.647 5.397 1.00 63.94 787 THR D N 1
ATOM 1099 C CA . THR B 2 54 ? -21.462 -9.580 6.461 1.00 75.43 787 THR D CA 1
ATOM 1100 C C . THR B 2 54 ? -20.512 -10.771 6.449 1.00 75.24 787 THR D C 1
ATOM 1101 O O . THR B 2 54 ? -20.010 -11.181 5.398 1.00 76.41 787 THR D O 1
ATOM 1105 N N . THR B 2 55 ? -20.270 -11.323 7.642 1.00 77.68 788 THR D N 1
ATOM 1106 C CA . THR B 2 55 ? -19.353 -12.452 7.770 1.00 82.19 788 THR D CA 1
ATOM 1107 C C . THR B 2 55 ? -19.848 -13.675 7.008 1.00 86.33 788 THR D C 1
ATOM 1108 O O . THR B 2 55 ? -19.035 -14.473 6.523 1.00 78.61 788 THR D O 1
ATOM 1112 N N . GLU B 2 56 ? -21.167 -13.846 6.889 1.00 91.90 789 GLU D N 1
ATOM 1113 C CA . GLU B 2 56 ? -21.682 -14.995 6.151 1.00 85.17 789 GLU D CA 1
ATOM 1114 C C . GLU B 2 56 ? -21.440 -14.842 4.653 1.00 84.00 789 GLU D C 1
ATOM 1115 O O . GLU B 2 56 ? -21.132 -15.824 3.966 1.00 84.75 789 GLU D O 1
ATOM 1121 N N . LYS B 2 57 ? -21.567 -13.620 4.127 1.00 71.40 790 LYS D N 1
ATOM 1122 C CA . LYS B 2 57 ? -21.305 -13.405 2.709 1.00 79.09 790 LYS D CA 1
ATOM 1123 C C . LYS B 2 57 ? -19.870 -13.780 2.364 1.00 77.68 790 LYS D C 1
ATOM 1124 O O . LYS B 2 57 ? -19.604 -14.327 1.287 1.00 87.52 790 LYS D O 1
ATOM 1126 N N . VAL B 2 58 ? -18.934 -13.504 3.273 1.00 77.88 791 VAL D N 1
ATOM 1127 C CA . VAL B 2 58 ? -17.537 -13.833 3.023 1.00 76.18 791 VAL D CA 1
ATOM 1128 C C . VAL B 2 58 ? -17.243 -15.288 3.369 1.00 78.05 791 VAL D C 1
ATOM 1129 O O . VAL B 2 58 ? -16.318 -15.886 2.807 1.00 83.37 791 VAL D O 1
ATOM 1133 N N . LEU B 2 59 ? -18.012 -15.884 4.282 1.00 68.37 792 LEU D N 1
ATOM 1134 C CA . LEU B 2 59 ? -17.741 -17.259 4.691 1.00 75.05 792 LEU D CA 1
ATOM 1135 C C . LEU B 2 59 ? -17.980 -18.232 3.540 1.00 82.61 792 LEU D C 1
ATOM 1136 O O . LEU B 2 59 ? -17.093 -19.013 3.176 1.00 89.17 792 LEU D O 1
ATOM 1141 N N . ARG B 2 60 ? -19.181 -18.206 2.955 1.00 78.79 793 ARG D N 1
ATOM 1142 C CA . ARG B 2 60 ? -19.455 -19.092 1.828 1.00 81.64 793 ARG D CA 1
ATOM 1143 C C . ARG B 2 60 ? -18.504 -18.812 0.670 1.00 84.32 793 ARG D C 1
ATOM 1144 O O . ARG B 2 60 ? -18.051 -19.740 -0.010 1.00 77.56 793 ARG D O 1
ATOM 1152 N N . GLN B 2 61 ? -18.180 -17.536 0.436 1.00 80.10 794 GLN D N 1
ATOM 1153 C CA . GLN B 2 61 ? -17.184 -17.203 -0.577 1.00 80.20 794 GLN D CA 1
ATOM 1154 C C . GLN B 2 61 ? -15.879 -17.948 -0.326 1.00 82.02 794 GLN D C 1
ATOM 1155 O O . GLN B 2 61 ? -15.213 -18.393 -1.268 1.00 88.89 794 GLN D O 1
ATOM 1161 N N . MET B 2 62 ? -15.499 -18.099 0.944 1.00 86.91 795 MET D N 1
ATOM 1162 C CA . MET B 2 62 ? -14.236 -18.748 1.280 1.00 83.76 795 MET D CA 1
ATOM 1163 C C . MET B 2 62 ? -14.355 -20.265 1.281 1.00 74.66 795 MET D C 1
ATOM 1164 O O . MET B 2 62 ? -13.377 -20.955 0.972 1.00 78.37 795 MET D O 1
ATOM 1169 N N . ARG B 2 63 ? -15.529 -20.803 1.623 1.00 76.71 796 ARG D N 1
ATOM 1170 C CA . ARG B 2 63 ? -15.733 -22.243 1.513 1.00 75.07 796 ARG D CA 1
ATOM 1171 C C . ARG B 2 63 ? -15.526 -22.729 0.085 1.00 76.57 796 ARG D C 1
ATOM 1172 O O . ARG B 2 63 ? -15.138 -23.883 -0.130 1.00 68.07 796 ARG D O 1
ATOM 1180 N N . LYS B 2 64 ? -15.787 -21.871 -0.900 1.00 75.67 797 LYS D N 1
ATOM 1181 C CA . LYS B 2 64 ? -15.664 -22.240 -2.304 1.00 78.44 797 LYS D CA 1
ATOM 1182 C C . LYS B 2 64 ? -14.234 -22.154 -2.818 1.00 75.51 797 LYS D C 1
ATOM 1183 O O . LYS B 2 64 ? -14.001 -22.439 -3.997 1.00 86.52 797 LYS D O 1
ATOM 1189 N N . LEU B 2 65 ? -13.279 -21.775 -1.975 1.00 71.59 798 LEU D N 1
ATOM 1190 C CA . LEU B 2 65 ? -11.887 -21.767 -2.389 1.00 84.78 798 LEU D CA 1
ATOM 1191 C C . LEU B 2 65 ? -11.384 -23.200 -2.557 1.00 74.46 798 LEU D C 1
ATOM 1192 O O . LEU B 2 65 ? -11.872 -24.120 -1.894 1.00 82.32 798 LEU D O 1
ATOM 1197 N N . PRO B 2 66 ? -10.410 -23.419 -3.442 1.00 69.63 799 PRO D N 1
ATOM 1198 C CA . PRO B 2 66 ? -9.881 -24.779 -3.627 1.00 80.60 799 PRO D CA 1
ATOM 1199 C C . PRO B 2 66 ? -9.085 -25.254 -2.420 1.00 83.12 799 PRO D C 1
ATOM 1200 O O . PRO B 2 66 ? -7.854 -25.152 -2.396 1.00 69.65 799 PRO D O 1
ATOM 1204 N N . TRP B 2 67 ? -9.784 -25.781 -1.411 1.00 81.15 800 TRP D N 1
ATOM 1205 C CA . TRP B 2 67 ? -9.120 -26.187 -0.179 1.00 72.52 800 TRP D CA 1
ATOM 1206 C C . TRP B 2 67 ? -8.309 -27.465 -0.344 1.00 71.41 800 TRP D C 1
ATOM 1207 O O . TRP B 2 67 ? -7.407 -27.716 0.463 1.00 73.25 800 TRP D O 1
ATOM 1218 N N . GLN B 2 68 ? -8.600 -28.277 -1.364 1.00 82.61 801 GLN D N 1
ATOM 1219 C CA . GLN B 2 68 ? -7.785 -29.460 -1.614 1.00 72.27 801 GLN D CA 1
ATOM 1220 C C . GLN B 2 68 ? -6.381 -29.089 -2.070 1.00 79.76 801 GLN D C 1
ATOM 1221 O O . GLN B 2 68 ? -5.453 -29.886 -1.896 1.00 83.64 801 GLN D O 1
ATOM 1227 N N . ASP B 2 69 ? -6.208 -27.901 -2.647 1.00 79.32 802 ASP D N 1
ATOM 1228 C CA . ASP B 2 69 ? -4.896 -27.419 -3.067 1.00 85.57 802 ASP D CA 1
ATOM 1229 C C . ASP B 2 69 ? -4.167 -26.863 -1.848 1.00 96.72 802 ASP D C 1
ATOM 1230 O O . ASP B 2 69 ? -4.583 -25.851 -1.272 1.00 90.52 802 ASP D O 1
ATOM 1235 N N . GLN B 2 70 ? -3.074 -27.523 -1.455 1.00 94.20 803 GLN D N 1
ATOM 1236 C CA . GLN B 2 70 ? -2.325 -27.096 -0.278 1.00 102.26 803 GLN D CA 1
ATOM 1237 C C . GLN B 2 70 ? -1.651 -25.745 -0.476 1.00 77.23 803 GLN D C 1
ATOM 1238 O O . GLN B 2 70 ? -1.308 -25.089 0.513 1.00 88.03 803 GLN D O 1
ATOM 1244 N N . GLU B 2 71 ? -1.452 -25.316 -1.723 1.00 73.55 804 GLU D N 1
ATOM 1245 C CA . GLU B 2 71 ? -0.819 -24.024 -1.969 1.00 81.02 804 GLU D CA 1
ATOM 1246 C C . GLU B 2 71 ? -1.712 -22.880 -1.503 1.00 81.49 804 GLU D C 1
ATOM 1247 O O . GLU B 2 71 ? -1.284 -22.020 -0.723 1.00 76.98 804 GLU D O 1
ATOM 1253 N N . VAL B 2 72 ? -2.961 -22.852 -1.972 1.00 82.71 805 VAL D N 1
ATOM 1254 C CA . VAL B 2 72 ? -3.853 -21.762 -1.593 1.00 85.27 805 VAL D CA 1
ATOM 1255 C C . VAL B 2 72 ? -4.243 -21.865 -0.122 1.00 79.57 805 VAL D C 1
ATOM 1256 O O . VAL B 2 72 ? -4.438 -20.842 0.547 1.00 83.81 805 VAL D O 1
ATOM 1260 N N . LYS B 2 73 ? -4.359 -23.081 0.415 1.00 69.96 806 LYS D N 1
ATOM 1261 C CA . LYS B 2 73 ? -4.680 -23.221 1.833 1.00 69.80 806 LYS D CA 1
ATOM 1262 C C . LYS B 2 73 ? -3.586 -22.605 2.701 1.00 66.77 806 LYS D C 1
ATOM 1263 O O . LYS B 2 73 ? -3.869 -21.811 3.603 1.00 64.63 806 LYS D O 1
ATOM 1269 N N . ASP B 2 74 ? -2.321 -22.947 2.436 1.00 73.99 807 ASP D N 1
ATOM 1270 C CA . ASP B 2 74 ? -1.232 -22.349 3.206 1.00 65.39 807 ASP D CA 1
ATOM 1271 C C . ASP B 2 74 ? -1.231 -20.829 3.097 1.00 70.36 807 ASP D C 1
ATOM 1272 O O . ASP B 2 74 ? -0.794 -20.140 4.027 1.00 71.21 807 ASP D O 1
ATOM 1277 N N . TYR B 2 75 ? -1.709 -20.286 1.977 1.00 77.98 808 TYR D N 1
ATOM 1278 C CA . TYR B 2 75 ? -1.690 -18.839 1.800 1.00 68.23 808 TYR D CA 1
ATOM 1279 C C . TYR B 2 75 ? -2.757 -18.163 2.652 1.00 66.41 808 TYR D C 1
ATOM 1280 O O . TYR B 2 75 ? -2.482 -17.167 3.332 1.00 67.61 808 TYR D O 1
ATOM 1289 N N . VAL B 2 76 ? -3.988 -18.683 2.625 1.00 63.77 809 VAL D N 1
ATOM 1290 C CA . VAL B 2 76 ? -5.058 -18.045 3.387 1.00 70.08 809 VAL D CA 1
ATOM 1291 C C . VAL B 2 76 ? -4.768 -18.114 4.881 1.00 59.41 809 VAL D C 1
ATOM 1292 O O . VAL B 2 76 ? -5.122 -17.199 5.633 1.00 57.99 809 VAL D O 1
ATOM 1296 N N . ILE B 2 77 ? -4.123 -19.192 5.338 1.00 64.03 810 ILE D N 1
ATOM 1297 C CA . ILE B 2 77 ? -3.763 -19.294 6.750 1.00 55.21 810 ILE D CA 1
ATOM 1298 C C . ILE B 2 77 ? -2.770 -18.203 7.119 1.00 51.26 810 ILE D C 1
ATOM 1299 O O . ILE B 2 77 ? -2.894 -17.554 8.166 1.00 48.95 810 ILE D O 1
ATOM 1304 N N . CYS B 2 78 ? -1.767 -17.982 6.269 1.00 48.39 811 CYS D N 1
ATOM 1305 C CA . CYS B 2 78 ? -0.813 -16.911 6.525 1.00 61.46 811 CYS D CA 1
ATOM 1306 C C . CYS B 2 78 ? -1.510 -15.557 6.579 1.00 55.70 811 CYS D C 1
ATOM 1307 O O . CYS B 2 78 ? -1.155 -14.701 7.397 1.00 55.04 811 CYS D O 1
ATOM 1310 N N . CYS B 2 79 ? -2.508 -15.345 5.716 1.00 60.92 812 CYS D N 1
ATOM 1311 C CA . CYS B 2 79 ? -3.234 -14.079 5.726 1.00 51.50 812 CYS D CA 1
ATOM 1312 C C . CYS B 2 79 ? -3.947 -13.863 7.056 1.00 47.62 812 CYS D C 1
ATOM 1313 O O . CYS B 2 79 ? -3.988 -12.741 7.575 1.00 44.91 812 CYS D O 1
ATOM 1316 N N . MET B 2 80 ? -4.524 -14.926 7.620 1.00 50.35 813 MET D N 1
ATOM 1317 C CA . MET B 2 80 ? -5.229 -14.788 8.889 1.00 55.08 813 MET D CA 1
ATOM 1318 C C . MET B 2 80 ? -4.258 -14.591 10.047 1.00 54.76 813 MET D C 1
ATOM 1319 O O . MET B 2 80 ? -4.536 -13.817 10.971 1.00 62.29 813 MET D O 1
ATOM 1324 N N . ILE B 2 81 ? -3.119 -15.290 10.025 1.00 48.43 814 ILE D N 1
ATOM 1325 C CA . ILE B 2 81 ? -2.115 -15.092 11.067 1.00 51.66 814 ILE D CA 1
ATOM 1326 C C . ILE B 2 81 ? -1.598 -13.659 11.036 1.00 37.58 814 ILE D C 1
ATOM 1327 O O . ILE B 2 81 ? -1.450 -13.014 12.081 1.00 45.16 814 ILE D O 1
ATOM 1332 N N . ASN B 2 82 ? -1.321 -13.137 9.842 1.00 36.02 815 ASN D N 1
ATOM 1333 C CA . ASN B 2 82 ? -0.883 -11.753 9.679 1.00 43.46 815 ASN D CA 1
ATOM 1334 C C . ASN B 2 82 ? -2.085 -10.807 9.753 1.00 38.52 815 ASN D C 1
ATOM 1335 O O . ASN B 2 82 ? -2.358 -10.011 8.856 1.00 38.94 815 ASN D O 1
ATOM 1340 N N . ILE B 2 83 ? -2.810 -10.911 10.870 1.00 38.49 816 ILE D N 1
ATOM 1341 C CA . ILE B 2 83 ? -4.008 -10.108 11.084 1.00 44.50 816 ILE D CA 1
ATOM 1342 C C . ILE B 2 83 ? -3.704 -8.632 11.280 1.00 48.03 816 ILE D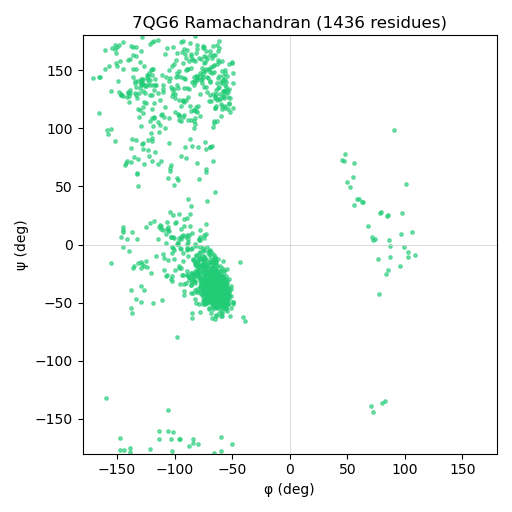 C 1
ATOM 1343 O O . ILE B 2 83 ? -4.629 -7.810 11.290 1.00 49.08 816 ILE D O 1
ATOM 1348 N N . TRP B 2 84 ? -2.429 -8.267 11.426 1.00 48.76 817 TRP D N 1
ATOM 1349 C CA . TRP B 2 84 ? -2.061 -6.862 11.535 1.00 48.20 817 TRP D CA 1
ATOM 1350 C C . TRP B 2 84 ? -2.502 -6.043 10.329 1.00 45.76 817 TRP D C 1
ATOM 1351 O O . TRP B 2 84 ? -2.490 -4.809 10.405 1.00 43.27 817 TRP D O 1
ATOM 1362 N N . ASN B 2 85 ? -2.887 -6.690 9.225 1.00 54.75 818 ASN D N 1
ATOM 1363 C CA . ASN B 2 85 ? -3.420 -5.986 8.066 1.00 57.39 818 ASN D CA 1
ATOM 1364 C C . ASN B 2 85 ? -4.883 -5.593 8.233 1.00 56.42 818 ASN D C 1
ATOM 1365 O O . ASN B 2 85 ? -5.386 -4.787 7.441 1.00 49.71 818 ASN D O 1
ATOM 1370 N N . VAL B 2 86 ? -5.569 -6.136 9.233 1.00 50.27 819 VAL D N 1
ATOM 1371 C CA . VAL B 2 86 ? -6.978 -5.851 9.472 1.00 50.39 819 VAL D CA 1
ATOM 1372 C C . VAL B 2 86 ? -7.091 -4.643 10.389 1.00 45.88 819 VAL D C 1
ATOM 1373 O O . VAL B 2 86 ? -6.214 -4.384 11.219 1.00 46.94 819 VAL D O 1
ATOM 1377 N N . LYS B 2 87 ? -8.183 -3.896 10.243 1.00 44.05 820 LYS D N 1
ATOM 1378 C CA . LYS B 2 87 ? -8.456 -2.800 11.162 1.00 46.84 820 LYS D CA 1
ATOM 1379 C C . LYS B 2 87 ? -8.643 -3.348 12.573 1.00 52.07 820 LYS D C 1
ATOM 1380 O O . LYS B 2 87 ? -9.342 -4.346 12.779 1.00 45.15 820 LYS D O 1
ATOM 1386 N N . TYR B 2 88 ? -8.010 -2.685 13.544 1.00 56.43 821 TYR D N 1
ATOM 1387 C CA . TYR B 2 88 ? -8.005 -3.183 14.916 1.00 50.85 821 TYR D CA 1
ATOM 1388 C C . TYR B 2 88 ? -9.409 -3.511 15.399 1.00 58.86 821 TYR D C 1
ATOM 1389 O O . TYR B 2 88 ? -9.633 -4.559 16.020 1.00 52.69 821 TYR D O 1
ATOM 1398 N N . ASN B 2 89 ? -10.372 -2.634 15.119 1.00 70.29 822 ASN D N 1
ATOM 1399 C CA . ASN B 2 89 ? -11.732 -2.813 15.609 1.00 54.53 822 ASN D CA 1
ATOM 1400 C C . ASN B 2 89 ? -12.526 -3.822 14.795 1.00 53.90 822 ASN D C 1
ATOM 1401 O O . ASN B 2 89 ? -13.645 -4.166 15.192 1.00 52.36 822 ASN D O 1
ATOM 1406 N N . SER B 2 90 ? -11.981 -4.301 13.678 1.00 49.26 823 SER D N 1
ATOM 1407 C CA . SER B 2 90 ? -12.624 -5.317 12.859 1.00 52.48 823 SER D CA 1
ATOM 1408 C C . SER B 2 90 ? -12.009 -6.698 13.052 1.00 55.16 823 SER D C 1
ATOM 1409 O O . SER B 2 90 ? -12.379 -7.637 12.340 1.00 48.71 823 SER D O 1
ATOM 1412 N N . ILE B 2 91 ? -11.084 -6.844 14.005 1.00 60.19 824 ILE D N 1
ATOM 1413 C CA . ILE B 2 91 ? -10.403 -8.120 14.184 1.00 48.70 824 ILE D CA 1
ATOM 1414 C C . ILE B 2 91 ? -11.366 -9.190 14.680 1.00 54.08 824 ILE D C 1
ATOM 1415 O O . ILE B 2 91 ? -11.226 -10.368 14.326 1.00 55.40 824 ILE D O 1
ATOM 1420 N N . HIS B 2 92 ? -12.350 -8.817 15.503 1.00 54.11 825 HIS D N 1
ATOM 1421 C CA . HIS B 2 92 ? -13.287 -9.816 16.006 1.00 45.63 825 HIS D CA 1
ATOM 1422 C C . HIS B 2 92 ? -14.039 -10.492 14.867 1.00 52.99 825 HIS D C 1
ATOM 1423 O O . HIS B 2 92 ? -14.431 -11.659 14.989 1.00 52.55 825 HIS D O 1
ATOM 1430 N N . CYS B 2 93 ? -14.240 -9.785 13.750 1.00 58.81 826 CYS D N 1
ATOM 1431 C CA . CYS B 2 93 ? -14.870 -10.405 12.589 1.00 48.71 826 CYS D CA 1
ATOM 1432 C C . CYS B 2 93 ? -14.072 -11.612 12.117 1.00 48.36 826 CYS D C 1
ATOM 1433 O O . CYS B 2 93 ? -14.650 -12.634 11.725 1.00 48.04 826 CYS D O 1
ATOM 1436 N N . VAL B 2 94 ? -12.739 -11.516 12.153 1.00 49.85 827 VAL D N 1
ATOM 1437 C CA . VAL B 2 94 ? -11.900 -12.614 11.684 1.00 46.66 827 VAL D CA 1
ATOM 1438 C C . VAL B 2 94 ? -12.030 -13.819 12.608 1.00 42.83 827 VAL D C 1
ATOM 1439 O O . VAL B 2 94 ? -12.024 -14.970 12.156 1.00 43.91 827 VAL D O 1
ATOM 1443 N N . ALA B 2 95 ? -12.134 -13.578 13.916 1.00 51.36 828 ALA D N 1
ATOM 1444 C CA . ALA B 2 95 ? -12.342 -14.675 14.855 1.00 47.19 828 ALA D CA 1
ATOM 1445 C C . ALA B 2 95 ? -13.717 -15.296 14.661 1.00 47.06 828 ALA D C 1
ATOM 1446 O O . ALA B 2 95 ? -13.857 -16.524 14.626 1.00 43.35 828 ALA D O 1
ATOM 1448 N N . ASN B 2 96 ? -14.746 -14.457 14.538 1.00 56.79 829 ASN D N 1
ATOM 1449 C CA . ASN B 2 96 ? -16.085 -14.957 14.249 1.00 61.63 829 ASN D CA 1
ATOM 1450 C C . ASN B 2 96 ? -16.077 -15.833 13.003 1.00 59.84 829 ASN D C 1
ATOM 1451 O O . ASN B 2 96 ? -16.579 -16.963 13.017 1.00 57.74 829 ASN D O 1
ATOM 1456 N N . LEU B 2 97 ? -15.499 -15.321 11.911 1.00 57.16 830 LEU D N 1
ATOM 1457 C CA . LEU B 2 97 ? -15.435 -16.087 10.670 1.00 48.26 830 LEU D CA 1
ATOM 1458 C C . LEU B 2 97 ? -14.728 -17.417 10.883 1.00 51.16 830 LEU D C 1
ATOM 1459 O O . LEU B 2 97 ? -15.242 -18.475 10.501 1.00 64.58 830 LEU D O 1
ATOM 1464 N N . LEU B 2 98 ? -13.544 -17.386 11.495 1.00 53.57 831 LEU D N 1
ATOM 1465 C CA . LEU B 2 98 ? -12.798 -18.622 11.709 1.00 57.39 831 LEU D CA 1
ATOM 1466 C C . LEU B 2 98 ? -13.625 -19.637 12.489 1.00 57.77 831 LEU D C 1
ATOM 1467 O O . LEU B 2 98 ? -13.601 -20.835 12.180 1.00 56.98 831 LEU D O 1
ATOM 1472 N N . ALA B 2 99 ? -14.367 -19.178 13.502 1.00 58.67 832 ALA D N 1
ATOM 1473 C CA . ALA B 2 99 ? -15.164 -20.095 14.310 1.00 63.71 832 ALA D CA 1
ATOM 1474 C C . ALA B 2 99 ? -16.159 -20.878 13.462 1.00 75.67 832 ALA D C 1
ATOM 1475 O O . ALA B 2 99 ? -16.484 -22.027 13.789 1.00 72.72 832 ALA D O 1
ATOM 1477 N N . GLY B 2 100 ? -16.651 -20.279 12.378 1.00 87.25 833 GLY D N 1
ATOM 1478 C CA . GLY B 2 100 ? -17.588 -20.949 11.497 1.00 76.02 833 GLY D CA 1
ATOM 1479 C C . GLY B 2 100 ? -16.910 -21.714 10.379 1.00 69.90 833 GLY D C 1
ATOM 1480 O O . GLY B 2 100 ? -17.398 -22.764 9.949 1.00 75.04 833 GLY D O 1
ATOM 1481 N N . LEU B 2 101 ? -15.775 -21.199 9.901 1.00 71.57 834 LEU D N 1
ATOM 1482 C CA . LEU B 2 101 ? -15.084 -21.844 8.792 1.00 71.08 834 LEU D CA 1
ATOM 1483 C C . LEU B 2 101 ? -14.548 -23.216 9.181 1.00 70.84 834 LEU D C 1
ATOM 1484 O O . LEU B 2 101 ? -14.400 -24.087 8.315 1.00 81.52 834 LEU D O 1
ATOM 1489 N N . VAL B 2 102 ? -14.250 -23.434 10.466 1.00 63.11 835 VAL D N 1
ATOM 1490 C CA . VAL B 2 102 ? -13.699 -24.720 10.863 1.00 71.59 835 VAL D CA 1
ATOM 1491 C C . VAL B 2 102 ? -14.760 -25.813 10.892 1.00 80.34 835 VAL D C 1
ATOM 1492 O O . VAL B 2 102 ? -14.416 -27.000 10.907 1.00 80.35 835 VAL D O 1
ATOM 1496 N N . LEU B 2 103 ? -16.047 -25.452 10.907 1.00 77.48 836 LEU D N 1
ATOM 1497 C CA . LEU B 2 103 ? -17.090 -26.459 10.748 1.00 75.36 836 LEU D CA 1
ATOM 1498 C C . LEU B 2 103 ? -17.006 -27.153 9.395 1.00 72.64 836 LEU D C 1
ATOM 1499 O O . LEU B 2 103 ? -17.663 -28.182 9.200 1.00 81.31 836 LEU D O 1
ATOM 1504 N N . TYR B 2 104 ? -16.211 -26.618 8.468 1.00 79.64 837 TYR D N 1
ATOM 1505 C CA . TYR B 2 104 ? -16.023 -27.201 7.146 1.00 74.93 837 TYR D CA 1
ATOM 1506 C C . TYR B 2 104 ? -14.562 -27.394 6.769 1.00 69.10 837 TYR D C 1
ATOM 1507 O O . TYR B 2 104 ? -14.285 -28.152 5.832 1.00 74.43 837 TYR D O 1
ATOM 1516 N N . GLN B 2 105 ? -13.618 -26.740 7.463 1.00 93.65 838 GLN D N 1
ATOM 1517 C CA . GLN B 2 105 ? -12.175 -26.925 7.259 1.00 91.61 838 GLN D CA 1
ATOM 1518 C C . GLN B 2 105 ? -11.547 -26.966 8.657 1.00 82.81 838 GLN D C 1
ATOM 1519 O O . GLN B 2 105 ? -11.038 -25.965 9.166 1.00 92.22 838 GLN D O 1
ATOM 1525 N N . GLU B 2 106 ? -11.592 -28.146 9.280 1.00 88.98 839 GLU D N 1
ATOM 1526 C CA . GLU B 2 106 ? -11.172 -28.281 10.673 1.00 91.80 839 GLU D CA 1
ATOM 1527 C C . GLU B 2 106 ? -9.723 -27.843 10.861 1.00 84.02 839 GLU D C 1
ATOM 1528 O O . GLU B 2 106 ? -9.407 -27.084 11.785 1.00 69.78 839 GLU D O 1
ATOM 1534 N N . ASP B 2 107 ? -8.829 -28.305 9.987 1.00 89.52 840 ASP D N 1
ATOM 1535 C CA . ASP B 2 107 ? -7.401 -28.141 10.232 1.00 93.54 840 ASP D CA 1
ATOM 1536 C C . ASP B 2 107 ? -6.938 -26.692 10.128 1.00 86.03 840 ASP D C 1
ATOM 1537 O O . ASP B 2 107 ? -5.893 -26.351 10.691 1.00 83.61 840 ASP D O 1
ATOM 1542 N N . VAL B 2 108 ? -7.674 -25.836 9.419 1.00 81.68 841 VAL D N 1
ATOM 1543 C CA . VAL B 2 108 ? -7.253 -24.443 9.313 1.00 68.91 841 VAL D CA 1
ATOM 1544 C C . VAL B 2 108 ? -7.356 -23.748 10.664 1.00 69.97 841 VAL D C 1
ATOM 1545 O O . VAL B 2 108 ? -6.575 -22.836 10.963 1.00 62.39 841 VAL D O 1
ATOM 1549 N N . GLY B 2 109 ? -8.312 -24.156 11.498 1.00 68.49 842 GLY D N 1
ATOM 1550 C CA . GLY B 2 109 ? -8.443 -23.537 12.805 1.00 72.19 842 GLY D CA 1
ATOM 1551 C C . GLY B 2 109 ? -7.218 -23.751 13.671 1.00 58.79 842 GLY D C 1
ATOM 1552 O O . GLY B 2 109 ? -6.697 -22.811 14.274 1.00 53.51 842 GLY D O 1
ATOM 1553 N N . ILE B 2 110 ? -6.738 -24.996 13.742 1.00 63.44 843 ILE D N 1
ATOM 1554 C CA . ILE B 2 110 ? -5.594 -25.281 14.599 1.00 73.70 843 ILE D CA 1
ATOM 1555 C C . ILE B 2 110 ? -4.337 -24.622 14.045 1.00 72.85 843 ILE D C 1
ATOM 1556 O O . ILE B 2 110 ? -3.438 -24.241 14.807 1.00 71.22 843 ILE D O 1
ATOM 1561 N N . HIS B 2 111 ? -4.254 -24.467 12.721 1.00 68.65 844 HIS D N 1
ATOM 1562 C CA . HIS B 2 111 ? -3.040 -23.936 12.112 1.00 65.89 844 HIS D CA 1
ATOM 1563 C C . HIS B 2 111 ? -2.893 -22.440 12.364 1.00 61.81 844 HIS D C 1
ATOM 1564 O O . HIS B 2 111 ? -1.778 -21.951 12.583 1.00 66.67 844 HIS D O 1
ATOM 1571 N N . VAL B 2 112 ? -3.998 -21.693 12.327 1.00 58.48 845 VAL D N 1
ATOM 1572 C CA . VAL B 2 112 ? -3.901 -20.255 12.558 1.00 58.95 845 VAL D CA 1
ATOM 1573 C C . VAL B 2 112 ? -3.663 -19.979 14.040 1.00 58.22 845 VAL D C 1
ATOM 1574 O O . VAL B 2 112 ? -2.866 -19.105 14.404 1.00 60.36 845 VAL D O 1
ATOM 1578 N N . VAL B 2 113 ? -4.333 -20.728 14.918 1.00 50.73 846 VAL D N 1
ATOM 1579 C CA . VAL B 2 113 ? -4.149 -20.531 16.353 1.00 48.58 846 VAL D CA 1
ATOM 1580 C C . VAL B 2 113 ? -2.699 -20.796 16.736 1.00 52.42 846 VAL D C 1
ATOM 1581 O O . VAL B 2 113 ? -2.065 -19.993 17.432 1.00 50.02 846 VAL D O 1
ATOM 1585 N N . ASP B 2 114 ? -2.152 -21.928 16.287 1.00 57.75 847 ASP D N 1
ATOM 1586 C CA . ASP B 2 114 ? -0.745 -22.214 16.542 1.00 51.34 847 ASP D CA 1
ATOM 1587 C C . ASP B 2 114 ? 0.149 -21.127 15.961 1.00 44.27 847 ASP D C 1
ATOM 1588 O O . ASP B 2 114 ? 1.163 -20.757 16.564 1.00 47.17 847 ASP D O 1
ATOM 1593 N N . GLY B 2 115 ? -0.210 -20.603 14.789 1.00 51.23 848 GLY D N 1
ATOM 1594 C CA . GLY B 2 115 ? 0.569 -19.522 14.209 1.00 50.95 848 GLY D CA 1
ATOM 1595 C C . GLY B 2 115 ? 0.480 -18.241 15.013 1.00 41.40 848 GLY D C 1
ATOM 1596 O O . GLY B 2 115 ? 1.486 -17.562 15.228 1.00 49.85 848 GLY D O 1
ATOM 1597 N N . VAL B 2 116 ? -0.725 -17.890 15.466 1.00 45.35 849 VAL D N 1
ATOM 1598 C CA . VAL B 2 116 ? -0.894 -16.696 16.290 1.00 42.48 849 VAL D CA 1
ATOM 1599 C C . VAL B 2 116 ? -0.088 -16.825 17.577 1.00 37.46 849 VAL D C 1
ATOM 1600 O O . VAL B 2 116 ? 0.625 -15.899 17.981 1.00 40.73 849 VAL D O 1
ATOM 1604 N N . LEU B 2 117 ? -0.193 -17.977 18.246 1.00 39.16 850 LEU D N 1
ATOM 1605 C CA . LEU B 2 117 ? 0.598 -18.207 19.451 1.00 38.32 850 LEU D CA 1
ATOM 1606 C C . LEU B 2 117 ? 2.090 -18.261 19.139 1.00 37.66 850 LEU D C 1
ATOM 1607 O O . LEU B 2 117 ? 2.917 -17.912 19.991 1.00 36.73 850 LEU D O 1
ATOM 1612 N N . GLU B 2 118 ? 2.453 -18.697 17.930 1.00 40.22 851 GLU D N 1
ATOM 1613 C CA . GLU B 2 118 ? 3.859 -18.712 17.540 1.00 44.29 851 GLU D CA 1
ATOM 1614 C C . GLU B 2 118 ? 4.385 -17.299 17.321 1.00 42.02 851 GLU D C 1
ATOM 1615 O O . GLU B 2 118 ? 5.496 -16.970 17.751 1.00 40.40 851 GLU D O 1
ATOM 1621 N N . ASP B 2 119 ? 3.604 -16.453 16.645 1.00 45.72 852 ASP D N 1
ATOM 1622 C CA . ASP B 2 119 ? 4.032 -15.078 16.417 1.00 44.99 852 ASP D CA 1
ATOM 1623 C C . ASP B 2 119 ? 4.059 -14.276 17.711 1.00 37.34 852 ASP D C 1
ATOM 1624 O O . ASP B 2 119 ? 4.861 -13.346 17.843 1.00 36.29 852 ASP D O 1
ATOM 1629 N N . ILE B 2 120 ? 3.205 -14.617 18.676 1.00 32.20 853 ILE D N 1
ATOM 1630 C CA . ILE B 2 120 ? 3.272 -13.958 19.976 1.00 29.19 853 ILE D CA 1
ATOM 1631 C C . ILE B 2 120 ? 4.599 -14.271 20.657 1.00 36.08 853 ILE D C 1
ATOM 1632 O O . ILE B 2 120 ? 5.213 -13.401 21.289 1.00 37.88 853 ILE D O 1
ATOM 1637 N N . ARG B 2 121 ? 5.068 -15.516 20.530 1.00 43.35 854 ARG D N 1
ATOM 1638 C CA . ARG B 2 121 ? 6.360 -15.893 21.101 1.00 45.26 854 ARG D CA 1
ATOM 1639 C C . ARG B 2 121 ? 7.508 -15.259 20.324 1.00 39.03 854 ARG D C 1
ATOM 1640 O O . ARG B 2 121 ? 8.418 -14.664 20.913 1.00 37.88 854 ARG D O 1
ATOM 1648 N N . LEU B 2 122 ? 7.483 -15.380 18.995 1.00 38.79 855 LEU D N 1
ATOM 1649 C CA . LEU B 2 122 ? 8.557 -14.815 18.184 1.00 39.35 855 LEU D CA 1
ATOM 1650 C C . LEU B 2 122 ? 8.652 -13.306 18.373 1.00 39.10 855 LEU D C 1
ATOM 1651 O O . LEU B 2 122 ? 9.750 -12.737 18.353 1.00 37.75 855 LEU D O 1
ATOM 1656 N N . GLY B 2 123 ? 7.512 -12.639 18.558 1.00 39.29 856 GLY D N 1
ATOM 1657 C CA . GLY B 2 123 ? 7.542 -11.209 18.806 1.00 33.58 856 GLY D CA 1
ATOM 1658 C C . GLY B 2 123 ? 8.287 -10.858 20.076 1.00 32.80 856 GLY D C 1
ATOM 1659 O O . GLY B 2 123 ? 8.974 -9.836 20.144 1.00 35.14 856 GLY D O 1
ATOM 1660 N N . MET B 2 124 ? 8.164 -11.698 21.102 1.00 30.47 857 MET D N 1
ATOM 1661 C CA . MET B 2 124 ? 8.883 -11.442 22.342 1.00 39.53 857 MET D CA 1
ATOM 1662 C C . MET B 2 124 ? 10.374 -11.729 22.198 1.00 43.25 857 MET D C 1
ATOM 1663 O O . MET B 2 124 ? 11.198 -11.070 22.846 1.00 40.92 857 MET D O 1
ATOM 1668 N N . GLU B 2 125 ? 10.741 -12.698 21.360 1.00 40.55 858 GLU D N 1
ATOM 1669 C CA . GLU B 2 125 ? 12.145 -13.068 21.232 1.00 36.79 858 GLU D CA 1
ATOM 1670 C C . GLU B 2 125 ? 12.924 -12.029 20.433 1.00 43.41 858 GLU D C 1
ATOM 1671 O O . GLU B 2 125 ? 13.979 -11.561 20.877 1.00 49.88 858 GLU D O 1
ATOM 1677 N N . VAL B 2 126 ? 12.417 -11.646 19.259 1.00 37.20 859 VAL D N 1
ATOM 1678 C CA . VAL B 2 126 ? 13.125 -10.657 18.452 1.00 36.61 859 VAL D CA 1
ATOM 1679 C C . VAL B 2 126 ? 12.959 -9.266 19.052 1.00 38.22 859 VAL D C 1
ATOM 1680 O O . VAL B 2 126 ? 13.910 -8.478 19.096 1.00 46.73 859 VAL D O 1
ATOM 1684 N N . ASN B 2 127 ? 11.758 -8.947 19.529 1.00 39.07 860 ASN D N 1
ATOM 1685 C CA . ASN B 2 127 ? 11.469 -7.689 20.219 1.00 43.41 860 ASN D CA 1
ATOM 1686 C C . ASN B 2 127 ? 12.073 -6.496 19.471 1.00 41.56 860 ASN D C 1
ATOM 1687 O O . ASN B 2 127 ? 13.057 -5.886 19.888 1.00 49.77 860 ASN D O 1
ATOM 1692 N N . GLN B 2 128 ? 11.441 -6.180 18.344 1.00 38.54 861 GLN D N 1
ATOM 1693 C CA . GLN B 2 128 ? 11.826 -5.046 17.524 1.00 41.93 861 GLN D CA 1
ATOM 1694 C C . GLN B 2 128 ? 10.672 -4.055 17.421 1.00 43.95 861 GLN D C 1
ATOM 1695 O O . GLN B 2 128 ? 9.519 -4.467 17.241 1.00 47.92 861 GLN D O 1
ATOM 1701 N N . PRO B 2 129 ? 10.941 -2.749 17.533 1.00 41.05 862 PRO D N 1
ATOM 1702 C CA . PRO B 2 129 ? 9.831 -1.779 17.496 1.00 40.28 862 PRO D CA 1
ATOM 1703 C C . PRO B 2 129 ? 8.984 -1.858 16.237 1.00 44.29 862 PRO D C 1
ATOM 1704 O O . PRO B 2 129 ? 7.787 -1.545 16.290 1.00 48.19 862 PRO D O 1
ATOM 1708 N N . LYS B 2 130 ? 9.561 -2.266 15.105 1.00 41.38 863 LYS D N 1
ATOM 1709 C CA . LYS B 2 130 ? 8.801 -2.322 13.862 1.00 48.84 863 LYS D CA 1
ATOM 1710 C C . LYS B 2 130 ? 7.705 -3.382 13.881 1.00 49.39 863 LYS D C 1
ATOM 1711 O O . LYS B 2 130 ? 6.912 -3.440 12.933 1.00 52.79 863 LYS D O 1
ATOM 1717 N N . PHE B 2 131 ? 7.642 -4.215 14.919 1.00 42.18 864 PHE D N 1
ATOM 1718 C CA . PHE B 2 131 ? 6.611 -5.237 15.041 1.00 45.66 864 PHE D CA 1
ATOM 1719 C C . PHE B 2 131 ? 5.641 -4.962 16.186 1.00 40.28 864 PHE D C 1
ATOM 1720 O O . PHE B 2 131 ? 4.865 -5.849 16.553 1.00 34.42 864 PHE D O 1
ATOM 1728 N N . ASN B 2 132 ? 5.657 -3.755 16.754 1.00 43.98 865 ASN D N 1
ATOM 1729 C CA . ASN B 2 132 ? 4.818 -3.474 17.918 1.00 45.37 865 ASN D CA 1
ATOM 1730 C C . ASN B 2 132 ? 3.336 -3.535 17.565 1.00 43.39 865 ASN D C 1
ATOM 1731 O O . ASN B 2 132 ? 2.555 -4.217 18.242 1.00 42.07 865 ASN D O 1
ATOM 1736 N N . GLN B 2 133 ? 2.920 -2.813 16.519 1.00 54.01 866 GLN D N 1
ATOM 1737 C CA . GLN B 2 133 ? 1.526 -2.889 16.092 1.00 49.56 866 GLN D CA 1
ATOM 1738 C C . GLN B 2 133 ? 1.175 -4.294 15.621 1.00 37.84 866 GLN D C 1
ATOM 1739 O O . GLN B 2 133 ? 0.041 -4.749 15.811 1.00 37.53 866 GLN D O 1
ATOM 1745 N N . ARG B 2 134 ? 2.136 -4.995 15.015 1.00 43.08 867 ARG D N 1
ATOM 1746 C CA . ARG B 2 134 ? 1.909 -6.381 14.618 1.00 36.08 867 ARG D CA 1
ATOM 1747 C C . ARG B 2 134 ? 1.653 -7.264 15.833 1.00 30.97 867 ARG D C 1
ATOM 1748 O O . ARG B 2 134 ? 0.793 -8.151 15.796 1.00 35.20 867 ARG D O 1
ATOM 1756 N N . ARG B 2 135 ? 2.384 -7.033 16.922 1.00 30.01 868 ARG D N 1
ATOM 1757 C CA . ARG B 2 135 ? 2.233 -7.862 18.111 1.00 25.83 868 ARG D CA 1
ATOM 1758 C C . ARG B 2 135 ? 0.983 -7.496 18.902 1.00 30.30 868 ARG D C 1
ATOM 1759 O O . ARG B 2 135 ? 0.341 -8.375 19.489 1.00 32.76 868 ARG D O 1
ATOM 1767 N N . ILE B 2 136 ? 0.622 -6.212 18.934 1.00 34.94 869 ILE D N 1
ATOM 1768 C CA . ILE B 2 136 ? -0.599 -5.805 19.626 1.00 35.06 869 ILE D CA 1
ATOM 1769 C C . ILE B 2 136 ? -1.815 -6.471 18.987 1.00 33.91 869 ILE D C 1
ATOM 1770 O O . ILE B 2 136 ? -2.688 -7.009 19.677 1.00 33.55 869 ILE D O 1
ATOM 1775 N N . SER B 2 137 ? -1.888 -6.442 17.656 1.00 34.05 870 SER D N 1
ATOM 1776 C CA . SER B 2 137 ? -3.007 -7.069 16.964 1.00 31.44 870 SER D CA 1
ATOM 1777 C C . SER B 2 137 ? -3.070 -8.562 17.262 1.00 33.59 870 SER D C 1
ATOM 1778 O O . SER B 2 137 ? -4.141 -9.103 17.559 1.00 32.53 870 SER D O 1
ATOM 1781 N N . SER B 2 138 ? -1.926 -9.250 17.187 1.00 34.68 871 SER D N 1
ATOM 1782 C CA . SER B 2 138 ? -1.914 -10.683 17.468 1.00 41.35 871 SER D CA 1
ATOM 1783 C C . SER B 2 138 ? -2.476 -10.979 18.854 1.00 33.81 871 SER D C 1
ATOM 1784 O O . SER B 2 138 ? -3.260 -11.918 19.029 1.00 32.18 871 SER D O 1
ATOM 1787 N N . ALA B 2 139 ? -2.080 -10.192 19.855 1.00 35.11 872 ALA D N 1
ATOM 1788 C CA . ALA B 2 139 ? -2.634 -10.373 21.192 1.00 31.65 872 ALA D CA 1
ATOM 1789 C C . ALA B 2 139 ? -4.137 -10.135 21.194 1.00 31.59 872 ALA D C 1
ATOM 1790 O O . ALA B 2 139 ? -4.895 -10.894 21.808 1.00 32.49 872 ALA D O 1
ATOM 1792 N N . LYS B 2 140 ? -4.587 -9.081 20.512 1.00 40.89 873 LYS D N 1
ATOM 1793 C CA . LYS B 2 140 ? -6.019 -8.820 20.409 1.00 36.38 873 LYS D CA 1
ATOM 1794 C C . LYS B 2 140 ? -6.731 -9.964 19.702 1.00 34.11 873 LYS D C 1
ATOM 1795 O O . LYS B 2 140 ? -7.809 -10.392 20.127 1.00 35.15 873 LYS D O 1
ATOM 1801 N N . PHE B 2 141 ? -6.139 -10.479 18.623 1.00 34.32 874 PHE D N 1
ATOM 1802 C CA . PHE B 2 141 ? -6.746 -11.595 17.904 1.00 39.02 874 PHE D CA 1
ATOM 1803 C C . PHE B 2 141 ? -6.887 -12.813 18.805 1.00 36.99 874 PHE D C 1
ATOM 1804 O O . PHE B 2 141 ? -7.932 -13.475 18.807 1.00 39.55 874 PHE D O 1
ATOM 1812 N N . LEU B 2 142 ? -5.840 -13.128 19.575 1.00 37.23 875 LEU D N 1
ATOM 1813 C CA . LEU B 2 142 ? -5.911 -14.253 20.502 1.00 35.25 875 LEU D CA 1
ATOM 1814 C C . LEU B 2 142 ? -7.040 -14.065 21.507 1.00 38.31 875 LEU D C 1
ATOM 1815 O O . LEU B 2 142 ? -7.721 -15.029 21.878 1.00 36.15 875 LEU D O 1
ATOM 1820 N N . GLY B 2 143 ? -7.261 -12.828 21.954 1.00 36.10 876 GLY D N 1
ATOM 1821 C CA . GLY B 2 143 ? -8.365 -12.574 22.863 1.00 37.64 876 GLY D CA 1
ATOM 1822 C C . GLY B 2 143 ? -9.718 -12.816 22.222 1.00 38.07 876 GLY D C 1
ATOM 1823 O O . GLY B 2 143 ? -10.614 -13.394 22.843 1.00 42.64 876 GLY D O 1
ATOM 1824 N N . GLU B 2 144 ? -9.886 -12.381 20.970 1.00 38.30 877 GLU D N 1
ATOM 1825 C CA . GLU B 2 144 ? -11.159 -12.577 20.285 1.00 38.28 877 GLU D CA 1
ATOM 1826 C C . GLU B 2 144 ? -11.384 -14.041 19.928 1.00 43.97 877 GLU D C 1
ATOM 1827 O O . GLU B 2 144 ? -12.534 -14.481 19.817 1.00 51.05 877 GLU D O 1
ATOM 1833 N N . LEU B 2 145 ? -10.309 -14.811 19.741 1.00 41.81 878 LEU D N 1
ATOM 1834 C CA . LEU B 2 145 ? -10.474 -16.238 19.482 1.00 55.68 878 LEU D CA 1
ATOM 1835 C C . LEU B 2 145 ? -11.049 -16.962 20.694 1.00 50.49 878 LEU D C 1
ATOM 1836 O O . LEU B 2 145 ? -11.742 -17.974 20.540 1.00 50.93 878 LEU D O 1
ATOM 1841 N N . TYR B 2 146 ? -10.780 -16.462 21.901 1.00 50.56 879 TYR D N 1
ATOM 1842 C CA . TYR B 2 146 ? -11.416 -17.029 23.085 1.00 49.91 879 TYR D CA 1
ATOM 1843 C C . TYR B 2 146 ? -12.890 -16.644 23.155 1.00 53.56 879 TYR D C 1
ATOM 1844 O O . TYR B 2 146 ? -13.737 -17.470 23.519 1.00 50.65 879 TYR D O 1
ATOM 1853 N N . ASN B 2 147 ? -13.216 -15.394 22.808 1.00 49.45 880 ASN D N 1
ATOM 1854 C CA . ASN B 2 147 ? -14.602 -14.941 22.888 1.00 58.27 880 ASN D CA 1
ATOM 1855 C C . ASN B 2 147 ? -15.516 -15.801 22.023 1.00 55.21 880 ASN D C 1
ATOM 1856 O O . ASN B 2 147 ? -16.661 -16.075 22.399 1.00 58.28 880 ASN D O 1
ATOM 1861 N N . TYR B 2 148 ? -15.029 -16.237 20.859 1.00 54.33 881 TYR D N 1
ATOM 1862 C CA . TYR B 2 148 ? -15.786 -17.102 19.963 1.00 56.33 881 TYR D CA 1
ATOM 1863 C C . TYR B 2 148 ? -15.439 -18.575 20.158 1.00 54.36 881 TYR D C 1
ATOM 1864 O O . TYR B 2 148 ? -15.572 -19.378 19.228 1.00 48.21 881 TYR D O 1
ATOM 1873 N N . ARG B 2 149 ? -14.994 -18.936 21.361 1.00 59.69 882 ARG D N 1
ATOM 1874 C CA . ARG B 2 149 ? -14.795 -20.327 21.769 1.00 76.48 882 ARG D CA 1
ATOM 1875 C C . ARG B 2 149 ? -13.984 -21.117 20.740 1.00 67.27 882 ARG D C 1
ATOM 1876 O O . ARG B 2 149 ? -14.392 -22.178 20.263 1.00 71.69 882 ARG D O 1
ATOM 1884 N N . MET B 2 150 ? -12.809 -20.587 20.405 1.00 58.78 883 MET D N 1
ATOM 1885 C CA . MET B 2 150 ? -11.812 -21.325 19.639 1.00 47.63 883 MET D CA 1
ATOM 1886 C C . MET B 2 150 ? -10.674 -21.837 20.508 1.00 55.97 883 MET D C 1
ATOM 1887 O O . MET B 2 150 ? -10.075 -22.868 20.187 1.00 65.11 883 MET D O 1
ATOM 1892 N N . VAL B 2 151 ? -10.359 -21.129 21.593 1.00 58.64 884 VAL D N 1
ATOM 1893 C CA . VAL B 2 151 ? -9.405 -21.575 22.595 1.00 51.29 884 VAL D CA 1
ATOM 1894 C C . VAL B 2 151 ? -10.042 -21.341 23.958 1.00 54.49 884 VAL D C 1
ATOM 1895 O O . VAL B 2 151 ? -11.011 -20.590 24.097 1.00 56.05 884 VAL D O 1
ATOM 1899 N N . GLU B 2 152 ? -9.496 -22.006 24.969 1.00 55.55 885 GLU D N 1
ATOM 1900 C CA . GLU B 2 152 ? -10.017 -21.926 26.324 1.00 59.54 885 GLU D CA 1
ATOM 1901 C C . GLU B 2 152 ? -9.058 -21.130 27.203 1.00 60.02 885 GLU D C 1
ATOM 1902 O O . GLU B 2 152 ? -7.899 -20.893 26.846 1.00 46.06 885 GLU D O 1
ATOM 1908 N N . SER B 2 153 ? -9.576 -20.706 28.360 1.00 61.08 886 SER D N 1
ATOM 1909 C CA . SER B 2 153 ? -8.834 -19.810 29.240 1.00 52.91 886 SER D CA 1
ATOM 1910 C C . SER B 2 153 ? -7.439 -20.332 29.562 1.00 52.74 886 SER D C 1
ATOM 1911 O O . SER B 2 153 ? -6.522 -19.538 29.806 1.00 52.06 886 SER D O 1
ATOM 1914 N N . ALA B 2 154 ? -7.255 -21.654 29.576 1.00 58.14 887 ALA D N 1
ATOM 1915 C CA . ALA B 2 154 ? -5.930 -22.203 29.854 1.00 63.70 887 ALA D CA 1
ATOM 1916 C C . ALA B 2 154 ? -4.894 -21.665 28.872 1.00 57.31 887 ALA D C 1
ATOM 1917 O O . ALA B 2 154 ? -3.735 -21.439 29.240 1.00 48.54 887 ALA D O 1
ATOM 1919 N N . VAL B 2 155 ? -5.296 -21.452 27.616 1.00 55.27 888 VAL D N 1
ATOM 1920 C CA . VAL B 2 155 ? -4.381 -20.902 26.623 1.00 47.41 888 VAL D CA 1
ATOM 1921 C C . VAL B 2 155 ? -4.136 -19.422 26.885 1.00 45.95 888 VAL D C 1
ATOM 1922 O O . VAL B 2 155 ? -3.027 -18.915 26.674 1.00 45.86 888 VAL D O 1
ATOM 1926 N N . ILE B 2 156 ? -5.166 -18.704 27.339 1.00 42.63 889 ILE D N 1
ATOM 1927 C CA . ILE B 2 156 ? -5.038 -17.265 27.541 1.00 36.64 889 ILE D CA 1
ATOM 1928 C C . ILE B 2 156 ? -4.199 -16.967 28.777 1.00 39.67 889 ILE D C 1
ATOM 1929 O O . ILE B 2 156 ? -3.384 -16.037 28.781 1.00 44.55 889 ILE D O 1
ATOM 1934 N N . PHE B 2 157 ? -4.385 -17.741 29.849 1.00 39.69 890 PHE D N 1
ATOM 1935 C CA . PHE B 2 157 ? -3.601 -17.505 31.056 1.00 37.87 890 PHE D CA 1
ATOM 1936 C C . PHE B 2 157 ? -2.150 -17.925 30.868 1.00 36.32 890 PHE D C 1
ATOM 1937 O O . PHE B 2 157 ? -1.246 -17.278 31.409 1.00 40.86 890 PHE D O 1
ATOM 1945 N N . ARG B 2 158 ? -1.903 -18.991 30.103 1.00 35.46 891 ARG D N 1
ATOM 1946 C CA . ARG B 2 158 ? -0.527 -19.355 29.782 1.00 34.17 891 ARG D CA 1
ATOM 1947 C C . ARG B 2 158 ? 0.162 -18.245 28.999 1.00 36.89 891 ARG D C 1
A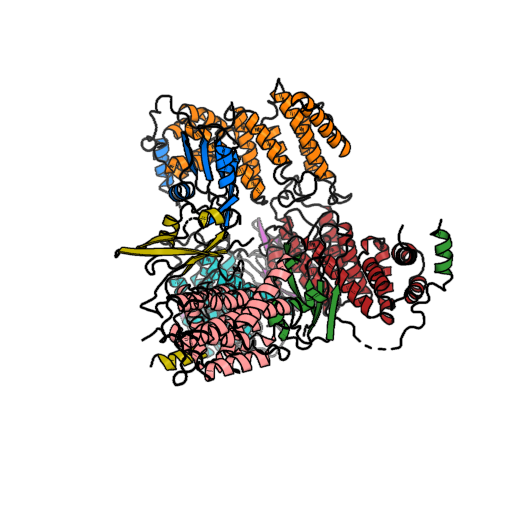TOM 1948 O O . ARG B 2 158 ? 1.352 -17.970 29.207 1.00 36.00 891 ARG D O 1
ATOM 1956 N N . THR B 2 159 ? -0.571 -17.590 28.095 1.00 36.02 892 THR D N 1
ATOM 1957 C CA . THR B 2 159 ? -0.004 -16.472 27.349 1.00 41.20 892 THR D CA 1
ATOM 1958 C C . THR B 2 159 ? 0.181 -15.252 28.245 1.00 38.25 892 THR D C 1
ATOM 1959 O O . THR B 2 159 ? 1.169 -14.519 28.114 1.00 37.25 892 THR D O 1
ATOM 1963 N N . LEU B 2 160 ? -0.761 -15.018 29.159 1.00 35.35 893 LEU D N 1
ATOM 1964 C CA . LEU B 2 160 ? -0.648 -13.876 30.060 1.00 42.79 893 LEU D CA 1
ATOM 1965 C C . LEU B 2 160 ? 0.597 -13.983 30.931 1.00 41.03 893 LEU D C 1
ATOM 1966 O O . LEU B 2 160 ? 1.345 -13.010 31.087 1.00 43.22 893 LEU D O 1
ATOM 1971 N N . TYR B 2 161 ? 0.836 -15.161 31.513 1.00 40.93 894 TYR D N 1
ATOM 1972 C CA . TYR B 2 161 ? 2.029 -15.341 32.335 1.00 47.42 894 TYR D CA 1
ATOM 1973 C C . TYR B 2 161 ? 3.302 -15.175 31.511 1.00 44.16 894 TYR D C 1
ATOM 1974 O O . TYR B 2 161 ? 4.276 -14.571 31.978 1.00 44.87 894 TYR D O 1
ATOM 1983 N N . SER B 2 162 ? 3.315 -15.705 30.283 1.00 37.08 895 SER D N 1
ATOM 1984 C CA . SER B 2 162 ? 4.514 -15.607 29.459 1.00 36.48 895 SER D CA 1
ATOM 1985 C C . SER B 2 162 ? 4.911 -14.156 29.224 1.00 39.97 895 SER D C 1
ATOM 1986 O O . SER B 2 162 ? 6.098 -13.860 29.045 1.00 41.87 895 SER D O 1
ATOM 1989 N N . PHE B 2 163 ? 3.940 -13.237 29.225 1.00 44.18 896 PHE D N 1
ATOM 1990 C CA . PHE B 2 163 ? 4.265 -11.825 29.061 1.00 37.54 896 PHE D CA 1
ATOM 1991 C C . PHE B 2 163 ? 5.013 -11.278 30.272 1.00 42.91 896 PHE D C 1
ATOM 1992 O O . PHE B 2 163 ? 5.854 -10.383 30.126 1.00 45.39 896 PHE D O 1
ATOM 2000 N N . THR B 2 164 ? 4.727 -11.796 31.468 1.00 36.84 897 THR D N 1
ATOM 2001 C CA . THR B 2 164 ? 5.332 -11.296 32.695 1.00 39.29 897 THR D CA 1
ATOM 2002 C C . THR B 2 164 ? 6.463 -12.182 33.207 1.00 40.82 897 THR D C 1
ATOM 2003 O O . THR B 2 164 ? 6.981 -11.933 34.303 1.00 38.45 897 THR D O 1
ATOM 2007 N N . SER B 2 165 ? 6.860 -13.205 32.447 1.00 39.13 898 SER D N 1
ATOM 2008 C CA . SER B 2 165 ? 7.859 -14.144 32.940 1.00 32.65 898 SER D CA 1
ATOM 2009 C C . SER B 2 165 ? 8.880 -14.526 31.876 1.00 34.20 898 SER D C 1
ATOM 2010 O O . SER B 2 165 ? 10.068 -14.668 32.186 1.00 36.88 898 SER D O 1
ATOM 2013 N N . PHE B 2 166 ? 8.444 -14.703 30.630 1.00 33.44 899 PHE D N 1
ATOM 2014 C CA . PHE B 2 166 ? 9.374 -15.099 29.579 1.00 35.06 899 PHE D CA 1
ATOM 2015 C C . PHE B 2 166 ? 10.419 -14.012 29.370 1.00 33.66 899 PHE D C 1
ATOM 2016 O O . PHE B 2 166 ? 10.079 -12.854 29.106 1.00 38.62 899 PHE D O 1
ATOM 2024 N N . GLY B 2 167 ? 11.692 -14.388 29.476 1.00 42.19 900 GLY D N 1
ATOM 2025 C CA . GLY B 2 167 ? 12.777 -13.436 29.382 1.00 35.43 900 GLY D CA 1
ATOM 2026 C C . GLY B 2 167 ? 12.930 -12.522 30.576 1.00 36.54 900 GLY D C 1
ATOM 2027 O O . GLY B 2 167 ? 13.793 -11.638 30.549 1.00 46.31 900 GLY D O 1
ATOM 2028 N N . VAL B 2 168 ? 12.132 -12.708 31.621 1.00 36.73 901 VAL D N 1
ATOM 2029 C CA . VAL B 2 168 ? 12.143 -11.846 32.795 1.00 40.08 901 VAL D CA 1
ATOM 2030 C C . VAL B 2 168 ? 13.024 -12.493 33.854 1.00 44.96 901 VAL D C 1
ATOM 2031 O O . VAL B 2 168 ? 12.799 -13.645 34.241 1.00 43.31 901 VAL D O 1
ATOM 2035 N N . ASN B 2 169 ? 14.029 -11.759 34.320 1.00 50.53 902 ASN D N 1
ATOM 2036 C CA . ASN B 2 169 ? 14.860 -12.253 35.407 1.00 58.27 902 ASN D CA 1
ATOM 2037 C C . ASN B 2 169 ? 14.008 -12.403 36.665 1.00 61.66 902 ASN D C 1
ATOM 2038 O O . ASN B 2 169 ? 13.260 -11.476 37.015 1.00 45.76 902 ASN D O 1
ATOM 2043 N N . PRO B 2 170 ? 14.093 -13.534 37.376 1.00 64.30 903 PRO D N 1
ATOM 2044 C CA . PRO B 2 170 ? 13.220 -13.722 38.548 1.00 51.42 903 PRO D CA 1
ATOM 2045 C C . PRO B 2 170 ? 13.494 -12.744 39.676 1.00 59.68 903 PRO D C 1
ATOM 2046 O O . PRO B 2 170 ? 12.610 -12.526 40.512 1.00 55.97 903 PRO D O 1
ATOM 2050 N N . ASP B 2 171 ? 14.690 -12.159 39.739 1.00 76.34 904 ASP D N 1
ATOM 2051 C CA . ASP B 2 171 ? 15.018 -11.191 40.779 1.00 69.37 904 ASP D CA 1
ATOM 2052 C C . ASP B 2 171 ? 14.495 -9.793 40.475 1.00 61.54 904 ASP D C 1
ATOM 2053 O O . ASP B 2 171 ? 14.693 -8.886 41.291 1.00 67.87 904 ASP D O 1
ATOM 2058 N N . GLY B 2 172 ? 13.846 -9.592 39.329 1.00 58.35 905 GLY D N 1
ATOM 2059 C CA . GLY B 2 172 ? 13.365 -8.284 38.942 1.00 52.54 905 GLY D CA 1
ATOM 2060 C C . GLY B 2 172 ? 14.367 -7.421 38.207 1.00 50.85 905 GLY D C 1
ATOM 2061 O O . GLY B 2 172 ? 14.025 -6.295 37.822 1.00 46.64 905 GLY D O 1
ATOM 2062 N N . SER B 2 173 ? 15.589 -7.902 38.006 1.00 53.73 906 SER D N 1
ATOM 2063 C CA . SER B 2 173 ? 16.581 -7.140 37.267 1.00 54.03 906 SER D CA 1
ATOM 2064 C C . SER B 2 173 ? 16.200 -7.066 35.788 1.00 44.51 906 SER D C 1
ATOM 2065 O O . SER B 2 173 ? 15.581 -7.987 35.249 1.00 44.32 906 SER D O 1
ATOM 2068 N N . PRO B 2 174 ? 16.545 -5.972 35.108 1.00 37.20 907 PRO D N 1
ATOM 2069 C CA . PRO B 2 174 ? 16.369 -5.940 33.653 1.00 41.53 907 PRO D CA 1
ATOM 2070 C C . PRO B 2 174 ? 17.213 -7.015 32.986 1.00 39.35 907 PRO D C 1
ATOM 2071 O O . PRO B 2 174 ? 18.203 -7.501 33.538 1.00 40.92 907 PRO D O 1
ATOM 2075 N N . SER B 2 175 ? 16.802 -7.392 31.778 1.00 40.64 908 SER D N 1
ATOM 2076 C CA . SER B 2 175 ? 17.504 -8.402 31.002 1.00 36.92 908 SER D CA 1
ATOM 2077 C C . SER B 2 175 ? 17.439 -8.017 29.530 1.00 48.74 908 SER D C 1
ATOM 2078 O O . SER B 2 175 ? 16.914 -6.961 29.163 1.00 53.32 908 SER D O 1
ATOM 2081 N N . SER B 2 176 ? 17.986 -8.887 28.678 1.00 59.42 909 SER D N 1
ATOM 2082 C CA . SER B 2 176 ? 18.041 -8.583 27.251 1.00 61.11 909 SER D CA 1
ATOM 2083 C C . SER B 2 176 ? 16.645 -8.510 26.646 1.00 53.78 909 SER D C 1
ATOM 2084 O O . SER B 2 176 ? 16.344 -7.594 25.873 1.00 48.39 909 SER D O 1
ATOM 2087 N N . LEU B 2 177 ? 15.780 -9.464 26.981 1.00 52.43 910 LEU D N 1
ATOM 2088 C CA . LEU B 2 177 ? 14.441 -9.498 26.411 1.00 56.66 910 LEU D CA 1
ATOM 2089 C C . LEU B 2 177 ? 13.477 -8.545 27.106 1.00 53.46 910 LEU D C 1
ATOM 2090 O O . LEU B 2 177 ? 12.367 -8.341 26.601 1.00 50.45 910 LEU D O 1
ATOM 2095 N N . ASP B 2 178 ? 13.871 -7.950 28.231 1.00 48.36 911 ASP D N 1
ATOM 2096 C CA . ASP B 2 178 ? 13.044 -6.972 28.941 1.00 51.40 911 ASP D CA 1
ATOM 2097 C C . ASP B 2 178 ? 13.945 -5.878 29.497 1.00 44.67 911 ASP D C 1
ATOM 2098 O O . ASP B 2 178 ? 14.149 -5.769 30.712 1.00 37.18 911 ASP D O 1
ATOM 2103 N N . PRO B 2 179 ? 14.508 -5.046 28.626 1.00 44.03 912 PRO D N 1
ATOM 2104 C CA . PRO B 2 179 ? 15.388 -3.966 29.093 1.00 47.27 912 PRO D CA 1
ATOM 2105 C C . PRO B 2 179 ? 14.642 -3.001 29.997 1.00 47.48 912 PRO D C 1
ATOM 2106 O O . PRO B 2 179 ? 13.406 -3.050 30.092 1.00 50.47 912 PRO D O 1
ATOM 2110 N N . PRO B 2 180 ? 15.362 -2.100 30.671 1.00 53.18 913 PRO D N 1
ATOM 2111 C CA . PRO B 2 180 ? 14.730 -1.334 31.764 1.00 55.71 913 PRO D CA 1
ATOM 2112 C C . PRO B 2 180 ? 13.508 -0.539 31.341 1.00 48.28 913 PRO D C 1
ATOM 2113 O O . PRO B 2 180 ? 12.461 -0.630 31.995 1.00 51.49 913 PRO D O 1
ATOM 2117 N N . GLU B 2 181 ? 13.609 0.250 30.271 1.00 58.54 914 GLU D N 1
ATOM 2118 C CA . GLU B 2 181 ? 12.545 1.165 29.881 1.00 58.47 914 GLU D CA 1
ATOM 2119 C C . GLU B 2 181 ? 11.569 0.546 28.883 1.00 54.77 914 GLU D C 1
ATOM 2120 O O . GLU B 2 181 ? 10.803 1.276 28.244 1.00 36.90 914 GLU D O 1
ATOM 2126 N N . HIS B 2 182 ? 11.582 -0.777 28.739 1.00 56.06 915 HIS D N 1
ATOM 2127 C CA . HIS B 2 182 ? 10.700 -1.485 27.814 1.00 52.20 915 HIS D CA 1
ATOM 2128 C C . HIS B 2 182 ? 9.437 -1.886 28.567 1.00 44.42 915 HIS D C 1
ATOM 2129 O O . HIS B 2 182 ? 9.482 -2.737 29.461 1.00 46.24 915 HIS D O 1
ATOM 2136 N N . LEU B 2 183 ? 8.310 -1.263 28.211 1.00 46.54 916 LEU D N 1
ATOM 2137 C CA . LEU B 2 183 ? 7.034 -1.491 28.880 1.00 45.45 916 LEU D CA 1
ATOM 2138 C C . LEU B 2 183 ? 6.016 -2.183 27.976 1.00 40.80 916 LEU D C 1
ATOM 2139 O O . LEU B 2 183 ? 4.818 -2.176 28.280 1.00 33.16 916 LEU D O 1
ATOM 2144 N N . PHE B 2 184 ? 6.470 -2.784 26.873 1.00 32.99 917 PHE D N 1
ATOM 2145 C CA . PHE B 2 184 ? 5.538 -3.364 25.915 1.00 31.03 917 PHE D CA 1
ATOM 2146 C C . PHE B 2 184 ? 4.824 -4.584 26.486 1.00 40.20 917 PHE D C 1
ATOM 2147 O O . PHE B 2 184 ? 3.705 -4.897 26.062 1.00 43.64 917 PHE D O 1
ATOM 2155 N N . ARG B 2 185 ? 5.443 -5.286 27.439 1.00 40.39 918 ARG D N 1
ATOM 2156 C CA . ARG B 2 185 ? 4.770 -6.421 28.061 1.00 39.20 918 ARG D CA 1
ATOM 2157 C C . ARG B 2 185 ? 3.479 -5.981 28.738 1.00 39.70 918 ARG D C 1
ATOM 2158 O O . ARG B 2 185 ? 2.489 -6.723 28.752 1.00 43.48 918 ARG D O 1
ATOM 2166 N N . ILE B 2 186 ? 3.472 -4.775 29.310 1.00 39.88 919 ILE D N 1
ATOM 2167 C CA . ILE B 2 186 ? 2.272 -4.272 29.969 1.00 40.12 919 ILE D CA 1
ATOM 2168 C C . ILE B 2 186 ? 1.191 -3.973 28.939 1.00 40.81 919 ILE D C 1
ATOM 2169 O O . ILE B 2 186 ? 0.011 -4.279 29.152 1.00 41.64 919 ILE D O 1
ATOM 2174 N N A ARG B 2 187 ? 1.569 -3.378 27.806 0.52 44.14 920 ARG D N 1
ATOM 2175 N N B ARG B 2 187 ? 1.573 -3.366 27.814 0.48 43.01 920 ARG D N 1
ATOM 2176 C CA A ARG B 2 187 ? 0.582 -3.061 26.780 0.52 43.54 920 ARG D CA 1
ATOM 2177 C CA B ARG B 2 187 ? 0.602 -3.066 26.769 0.48 41.07 920 ARG D CA 1
ATOM 2178 C C A ARG B 2 187 ? -0.015 -4.324 26.175 0.52 42.31 920 ARG D C 1
ATOM 2179 C C B ARG B 2 187 ? -0.035 -4.341 26.236 0.48 43.95 920 ARG D C 1
ATOM 2180 O O A ARG B 2 187 ? -1.168 -4.308 25.728 0.52 47.46 920 ARG D O 1
ATOM 2181 O O B ARG B 2 187 ? -1.225 -4.358 25.901 0.48 46.24 920 ARG D O 1
ATOM 2196 N N . LEU B 2 188 ? 0.742 -5.424 26.158 1.00 41.33 921 LEU D N 1
ATOM 2197 C CA . LEU B 2 188 ? 0.205 -6.690 25.672 1.00 34.44 921 LEU D CA 1
ATOM 2198 C C . LEU B 2 188 ? -0.780 -7.287 26.670 1.00 37.98 921 LEU D C 1
ATOM 2199 O O . LEU B 2 188 ? -1.857 -7.760 26.290 1.00 40.03 921 LEU D O 1
ATOM 2204 N N . VAL B 2 189 ? -0.421 -7.286 27.955 1.00 39.80 922 VAL D N 1
ATOM 2205 C CA . VAL B 2 189 ? -1.308 -7.840 28.975 1.00 33.31 922 VAL D CA 1
ATOM 2206 C C . VAL B 2 189 ? -2.632 -7.090 28.988 1.00 35.26 922 VAL D C 1
ATOM 2207 O O . VAL B 2 189 ? -3.705 -7.697 29.089 1.00 37.05 922 VAL D O 1
ATOM 2211 N N . CYS B 2 190 ? -2.582 -5.761 28.885 1.00 35.68 923 CYS D N 1
ATOM 2212 C CA . CYS B 2 190 ? -3.812 -4.980 28.891 1.00 40.16 923 CYS D CA 1
ATOM 2213 C C . CYS B 2 190 ? -4.616 -5.188 27.613 1.00 43.87 923 CYS D C 1
ATOM 2214 O O . CYS B 2 190 ? -5.851 -5.176 27.653 1.00 47.34 923 CYS D O 1
ATOM 2217 N N . THR B 2 191 ? -3.943 -5.393 26.476 1.00 41.09 924 THR D N 1
ATOM 2218 C CA . THR B 2 191 ? -4.664 -5.680 25.240 1.00 38.96 924 THR D CA 1
ATOM 2219 C C . THR B 2 191 ? -5.525 -6.931 25.386 1.00 36.29 924 THR D C 1
ATOM 2220 O O . THR B 2 191 ? -6.692 -6.943 24.977 1.00 39.12 924 THR D O 1
ATOM 2224 N N . ILE B 2 192 ? -4.970 -7.991 25.977 1.00 33.09 925 ILE D N 1
ATOM 2225 C CA . ILE B 2 192 ? -5.718 -9.236 26.115 1.00 36.85 925 ILE D CA 1
ATOM 2226 C C . ILE B 2 192 ? -6.778 -9.109 27.203 1.00 42.18 925 ILE D C 1
ATOM 2227 O O . ILE B 2 192 ? -7.901 -9.607 27.056 1.00 37.84 925 ILE D O 1
ATOM 2232 N N . LEU B 2 193 ? -6.443 -8.448 28.314 1.00 44.36 926 LEU D N 1
ATOM 2233 C CA . LEU B 2 193 ? -7.419 -8.292 29.387 1.00 44.62 926 LEU D CA 1
ATOM 2234 C C . LEU B 2 193 ? -8.560 -7.366 28.982 1.00 47.69 926 LEU D C 1
ATOM 2235 O O . LEU B 2 193 ? -9.672 -7.491 29.507 1.00 53.57 926 LEU D O 1
ATOM 2240 N N . ASP B 2 194 ? -8.313 -6.438 28.054 1.00 48.60 927 ASP D N 1
ATOM 2241 C CA . ASP B 2 194 ? -9.378 -5.555 27.594 1.00 47.36 927 ASP D CA 1
ATOM 2242 C C . ASP B 2 194 ? -10.364 -6.263 26.678 1.00 49.08 927 ASP D C 1
ATOM 2243 O O . ASP B 2 194 ? -11.492 -5.785 26.515 1.00 61.48 927 ASP D O 1
ATOM 2248 N N . THR B 2 195 ? -9.975 -7.390 26.088 1.00 52.11 928 THR D N 1
ATOM 2249 C CA . THR B 2 195 ? -10.808 -8.059 25.099 1.00 56.57 928 THR D CA 1
ATOM 2250 C C . THR B 2 195 ? -11.548 -9.272 25.643 1.00 49.74 928 THR D C 1
ATOM 2251 O O . THR B 2 195 ? -12.613 -9.610 25.119 1.00 64.87 928 THR D O 1
ATOM 2255 N N . CYS B 2 196 ? -11.021 -9.940 26.672 1.00 42.01 929 CYS D N 1
ATOM 2256 C CA . CYS B 2 196 ? -11.678 -11.136 27.184 1.00 54.98 929 CYS D CA 1
ATOM 2257 C C . CYS B 2 196 ? -11.556 -11.296 28.695 1.00 55.21 929 CYS D C 1
ATOM 2258 O O . CYS B 2 196 ? -11.892 -12.368 29.217 1.00 53.42 929 CYS D O 1
ATOM 2261 N N . GLY B 2 197 ? -11.083 -10.278 29.415 1.00 58.47 930 GLY D N 1
ATOM 2262 C CA . GLY B 2 197 ? -11.005 -10.374 30.860 1.00 61.65 930 GLY D CA 1
ATOM 2263 C C . GLY B 2 197 ? -12.315 -10.126 31.570 1.00 66.12 930 GLY D C 1
ATOM 2264 O O . GLY B 2 197 ? -12.476 -10.559 32.717 1.00 53.56 930 GLY D O 1
ATOM 2265 N N . GLN B 2 198 ? -13.254 -9.437 30.914 1.00 66.91 931 GLN D N 1
ATOM 2266 C CA . GLN B 2 198 ? -14.559 -9.197 31.514 1.00 70.23 931 GLN D CA 1
ATOM 2267 C C . GLN B 2 198 ? -15.368 -10.479 31.667 1.00 59.40 931 GLN D C 1
ATOM 2268 O O . GLN B 2 198 ? -16.358 -10.486 32.406 1.00 66.52 931 GLN D O 1
ATOM 2274 N N . TYR B 2 199 ? -14.974 -11.557 30.992 1.00 60.29 932 TYR D N 1
ATOM 2275 C CA . TYR B 2 199 ? -15.648 -12.843 31.119 1.00 65.13 932 TYR D CA 1
ATOM 2276 C C . TYR B 2 199 ? -14.991 -13.759 32.146 1.00 66.62 932 TYR D C 1
ATOM 2277 O O . TYR B 2 199 ? -15.416 -14.910 32.290 1.00 81.30 932 TYR D O 1
ATOM 2286 N N . PHE B 2 200 ? -13.971 -13.281 32.857 1.00 74.89 933 PHE D N 1
ATOM 2287 C CA . PHE B 2 200 ? -13.324 -14.056 33.914 1.00 66.09 933 PHE D CA 1
ATOM 2288 C C . PHE B 2 200 ? -13.771 -13.530 35.279 1.00 67.39 933 PHE D C 1
ATOM 2289 O O . PHE B 2 200 ? -12.992 -12.984 36.064 1.00 67.31 933 PHE D O 1
ATOM 2297 N N . ASP B 2 201 ? -15.070 -13.709 35.551 1.00 76.67 934 ASP D N 1
ATOM 2298 C CA . ASP B 2 201 ? -15.660 -13.207 36.786 1.00 64.38 934 ASP D CA 1
ATOM 2299 C C . ASP B 2 201 ? -16.606 -14.209 37.438 1.00 58.90 934 ASP D C 1
ATOM 2300 O O . ASP B 2 201 ? -17.319 -13.837 38.378 1.00 68.76 934 ASP D O 1
ATOM 2305 N N . ARG B 2 202 ? -16.631 -15.459 36.978 1.00 59.86 935 ARG D N 1
ATOM 2306 C CA . ARG B 2 202 ? -17.528 -16.469 37.525 1.00 77.43 935 ARG D CA 1
ATOM 2307 C C . ARG B 2 202 ? -16.830 -17.823 37.504 1.00 76.11 935 ARG D C 1
ATOM 2308 O O . ARG B 2 202 ? -16.299 -18.230 36.466 1.00 74.09 935 ARG D O 1
ATOM 2310 N N . GLY B 2 203 ? -16.814 -18.489 38.660 1.00 86.11 936 GLY D N 1
ATOM 2311 C CA . GLY B 2 203 ? -16.327 -19.875 38.721 1.00 72.83 936 GLY D CA 1
ATOM 2312 C C . GLY B 2 203 ? -14.809 -20.005 38.813 1.00 77.59 936 GLY D C 1
ATOM 2313 O O . GLY B 2 203 ? -14.149 -19.350 39.624 1.00 76.03 936 GLY D O 1
ATOM 2314 N N . SER B 2 204 ? -14.264 -20.915 37.998 1.00 76.95 937 SER D N 1
ATOM 2315 C CA . SER B 2 204 ? -12.835 -21.214 38.054 1.00 61.66 937 SER D CA 1
ATOM 2316 C C . SER B 2 204 ? -12.009 -20.052 37.517 1.00 69.71 937 SER D C 1
ATOM 2317 O O . SER B 2 204 ? -11.114 -19.545 38.203 1.00 70.70 937 SER D O 1
ATOM 2320 N N . SER B 2 205 ? -12.298 -19.612 36.289 1.00 77.03 938 SER D N 1
ATOM 2321 C CA . SER B 2 205 ? -11.527 -18.533 35.682 1.00 68.59 938 SER D CA 1
ATOM 2322 C C . SER B 2 205 ? -11.538 -17.267 36.530 1.00 63.33 938 SER D C 1
ATOM 2323 O O . SER B 2 205 ? -10.645 -16.427 36.378 1.00 59.99 938 SER D O 1
ATOM 2326 N N . LYS B 2 206 ? -12.529 -17.111 37.412 1.00 68.95 939 LYS D N 1
ATOM 2327 C CA . LYS B 2 206 ? -12.580 -15.956 38.305 1.00 64.66 939 LYS D CA 1
ATOM 2328 C C . LYS B 2 206 ? -11.286 -15.825 39.102 1.00 66.04 939 LYS D C 1
ATOM 2329 O O . LYS B 2 206 ? -10.612 -14.789 39.059 1.00 61.58 939 LYS D O 1
ATOM 2335 N N . ARG B 2 207 ? -10.923 -16.875 39.841 1.00 61.85 940 ARG D N 1
ATOM 2336 C CA . ARG B 2 207 ? -9.770 -16.796 40.727 1.00 70.46 940 ARG D CA 1
ATOM 2337 C C . ARG B 2 207 ? -8.446 -17.006 40.002 1.00 61.25 940 ARG D C 1
ATOM 2338 O O . ARG B 2 207 ? -7.408 -16.554 40.498 1.00 64.93 940 ARG D O 1
ATOM 2346 N N . LYS B 2 208 ? -8.448 -17.683 38.852 1.00 51.84 941 LYS D N 1
ATOM 2347 C CA . LYS B 2 208 ? -7.224 -17.761 38.064 1.00 47.72 941 LYS D CA 1
ATOM 2348 C C . LYS B 2 208 ? -6.798 -16.384 37.569 1.00 48.39 941 LYS D C 1
ATOM 2349 O O . LYS B 2 208 ? -5.599 -16.104 37.461 1.00 48.82 941 LYS D O 1
ATOM 2355 N N . LEU B 2 209 ? -7.761 -15.512 37.263 1.00 47.35 942 LEU D N 1
ATOM 2356 C CA . LEU B 2 209 ? -7.420 -14.145 36.886 1.00 45.01 942 LEU D CA 1
ATOM 2357 C C . LEU B 2 209 ? -6.924 -13.357 38.090 1.00 43.83 942 LEU D C 1
ATOM 2358 O O . LEU B 2 209 ? -5.943 -12.613 37.990 1.00 44.06 942 LEU D O 1
ATOM 2363 N N . ASP B 2 210 ? -7.592 -13.505 39.237 1.00 53.86 943 ASP D N 1
ATOM 2364 C CA . ASP B 2 210 ? -7.127 -12.844 40.452 1.00 58.47 943 ASP D CA 1
ATOM 2365 C C . ASP B 2 210 ? -5.694 -13.246 40.779 1.00 55.02 943 ASP D C 1
ATOM 2366 O O . ASP B 2 210 ? -4.905 -12.423 41.263 1.00 49.06 943 ASP D O 1
ATOM 2371 N N . CYS B 2 211 ? -5.336 -14.506 40.512 1.00 53.43 944 CYS D N 1
ATOM 2372 C CA . CYS B 2 211 ? -3.979 -14.963 40.791 1.00 50.91 944 CYS D CA 1
ATOM 2373 C C . CYS B 2 211 ? -2.973 -14.404 39.793 1.00 49.19 944 CYS D C 1
ATOM 2374 O O . CYS B 2 211 ? -1.823 -14.141 40.163 1.00 45.76 944 CYS D O 1
ATOM 2377 N N . PHE B 2 212 ? -3.367 -14.225 38.528 1.00 52.49 945 PHE D N 1
ATOM 2378 C CA . PHE B 2 212 ? -2.441 -13.623 37.576 1.00 40.41 945 PHE D CA 1
ATOM 2379 C C . PHE B 2 212 ? -2.249 -12.137 37.857 1.00 40.16 945 PHE D C 1
ATOM 2380 O O . PHE B 2 212 ? -1.145 -11.607 37.689 1.00 36.01 945 PHE D O 1
ATOM 2388 N N . LEU B 2 213 ? -3.317 -11.444 38.265 1.00 41.18 946 LEU D N 1
ATOM 2389 C CA . LEU B 2 213 ? -3.210 -10.013 38.527 1.00 41.47 946 LEU D CA 1
ATOM 2390 C C . LEU B 2 213 ? -2.150 -9.733 39.586 1.00 40.49 946 LEU D C 1
ATOM 2391 O O . LEU B 2 213 ? -1.299 -8.859 39.405 1.00 40.55 946 LEU D O 1
ATOM 2396 N N . VAL B 2 214 ? -2.166 -10.497 40.684 1.00 46.46 947 VAL D N 1
ATOM 2397 C CA . VAL B 2 214 ? -1.225 -10.257 41.778 1.00 44.33 947 VAL D CA 1
ATOM 2398 C C . VAL B 2 214 ? 0.215 -10.392 41.295 1.00 38.21 947 VAL D C 1
ATOM 2399 O O . VAL B 2 214 ? 1.092 -9.617 41.694 1.00 40.15 947 VAL D O 1
ATOM 2403 N N . TYR B 2 215 ? 0.489 -11.381 40.442 1.00 36.71 948 TYR D N 1
ATOM 2404 C CA . TYR B 2 215 ? 1.825 -11.487 39.869 1.00 42.09 948 TYR D CA 1
ATOM 2405 C C . TYR B 2 215 ? 2.090 -10.360 38.879 1.00 40.81 948 TYR D C 1
ATOM 2406 O O . TYR B 2 215 ? 3.239 -9.926 38.724 1.00 40.09 948 TYR D O 1
ATOM 2415 N N . PHE B 2 216 ? 1.042 -9.864 38.219 1.00 35.48 949 PHE D N 1
ATOM 2416 C CA . PHE B 2 216 ? 1.205 -8.764 37.276 1.00 38.33 949 PHE D CA 1
ATOM 2417 C C . PHE B 2 216 ? 1.507 -7.455 37.996 1.00 34.91 949 PHE D C 1
ATOM 2418 O O . PHE B 2 216 ? 2.307 -6.647 37.509 1.00 32.51 949 PHE D O 1
ATOM 2426 N N . GLN B 2 217 ? 0.884 -7.225 39.158 1.00 37.83 950 GLN D N 1
ATOM 2427 C CA . GLN B 2 217 ? 1.168 -6.001 39.902 1.00 42.23 950 GLN D CA 1
ATOM 2428 C C . GLN B 2 217 ? 2.611 -5.974 40.392 1.00 35.94 950 GLN D C 1
ATOM 2429 O O . GLN B 2 217 ? 3.221 -4.901 40.465 1.00 33.98 950 GLN D O 1
ATOM 2435 N N . ARG B 2 218 ? 3.173 -7.136 40.732 1.00 36.04 951 ARG D N 1
ATOM 2436 C CA . ARG B 2 218 ? 4.583 -7.190 41.098 1.00 30.57 951 ARG D CA 1
ATOM 2437 C C . ARG B 2 218 ? 5.467 -6.867 39.899 1.00 31.16 951 ARG D C 1
ATOM 2438 O O . ARG B 2 218 ? 6.424 -6.096 40.012 1.00 33.20 951 ARG D O 1
ATOM 2446 N N . TYR B 2 219 ? 5.171 -7.462 38.739 1.00 32.56 952 TYR D N 1
ATOM 2447 C CA . TYR B 2 219 ? 5.941 -7.146 37.540 1.00 35.80 952 TYR D CA 1
ATOM 2448 C C . TYR B 2 219 ? 5.869 -5.656 37.225 1.00 35.90 952 TYR D C 1
ATOM 2449 O O . TYR B 2 219 ? 6.859 -5.052 36.793 1.00 31.28 952 TYR D O 1
ATOM 2458 N N . VAL B 2 220 ? 4.703 -5.046 37.433 1.00 35.47 953 VAL D N 1
ATOM 2459 C CA . VAL B 2 220 ? 4.573 -3.607 37.224 1.00 40.70 953 VAL D CA 1
ATOM 2460 C C . VAL B 2 220 ? 5.518 -2.854 38.152 1.00 38.37 953 VAL D C 1
ATOM 2461 O O . VAL B 2 220 ? 6.241 -1.946 37.727 1.00 41.63 953 VAL D O 1
ATOM 2465 N N . TRP B 2 221 ? 5.532 -3.221 39.435 1.00 37.11 954 TRP D N 1
ATOM 2466 C CA . TRP B 2 221 ? 6.348 -2.499 40.403 1.00 36.81 954 TRP D CA 1
ATOM 2467 C C . TRP B 2 221 ? 7.832 -2.815 40.286 1.00 35.98 954 TRP D C 1
ATOM 2468 O O . TRP B 2 221 ? 8.656 -2.012 40.733 1.00 43.81 954 TRP D O 1
ATOM 2479 N N . TRP B 2 222 ? 8.194 -3.955 39.699 1.00 33.75 955 TRP D N 1
ATOM 2480 C CA . TRP B 2 222 ? 9.585 -4.171 39.321 1.00 34.43 955 TRP D CA 1
ATOM 2481 C C . TRP B 2 222 ? 10.060 -3.071 38.375 1.00 43.78 955 TRP D C 1
ATOM 2482 O O . TRP B 2 222 ? 11.158 -2.525 38.536 1.00 46.23 955 TRP D O 1
ATOM 2493 N N . LYS B 2 223 ? 9.238 -2.733 37.376 1.00 46.32 956 LYS D N 1
ATOM 2494 C CA . LYS B 2 223 ? 9.627 -1.712 36.409 1.00 45.66 956 LYS D CA 1
ATOM 2495 C C . LYS B 2 223 ? 9.633 -0.328 37.045 1.00 44.51 956 LYS D C 1
ATOM 2496 O O . LYS B 2 223 ? 10.561 0.458 36.827 1.00 52.21 956 LYS D O 1
ATOM 2502 N N . LYS B 2 224 ? 8.606 -0.016 37.839 1.00 43.97 957 LYS D N 1
ATOM 2503 C CA . LYS B 2 224 ? 8.520 1.306 38.448 1.00 38.84 957 LYS D CA 1
ATOM 2504 C C . LYS B 2 224 ? 9.697 1.579 39.375 1.00 41.74 957 LYS D C 1
ATOM 2505 O O . LYS B 2 224 ? 10.053 2.741 39.597 1.00 57.05 957 LYS D O 1
ATOM 2511 N N . SER B 2 225 ? 10.310 0.535 39.923 1.00 46.94 958 SER D N 1
ATOM 2512 C CA . SER B 2 225 ? 11.361 0.686 40.918 1.00 39.34 958 SER D CA 1
ATOM 2513 C C . SER B 2 225 ? 12.756 0.765 40.308 1.00 39.63 958 SER D C 1
ATOM 2514 O O . SER B 2 225 ? 13.743 0.771 41.049 1.00 52.46 958 SER D O 1
ATOM 2517 N N . LEU B 2 226 ? 12.864 0.826 38.986 1.00 44.22 959 LEU D N 1
ATOM 2518 C CA . LEU B 2 226 ? 14.166 0.946 38.347 1.00 50.74 959 LEU D CA 1
ATOM 2519 C C . LEU B 2 226 ? 14.695 2.371 38.479 1.00 56.26 959 LEU D C 1
ATOM 2520 O O . LEU B 2 226 ? 13.932 3.340 38.569 1.00 41.23 959 LEU D O 1
ATOM 2525 N N . GLU B 2 227 ? 16.027 2.489 38.491 1.00 61.70 960 GLU D N 1
ATOM 2526 C CA . GLU B 2 227 ? 16.668 3.781 38.704 1.00 50.51 960 GLU D CA 1
ATOM 2527 C C . GLU B 2 227 ? 16.430 4.752 37.556 1.00 52.11 960 GLU D C 1
ATOM 2528 O O . GLU B 2 227 ? 16.587 5.964 37.745 1.00 55.41 960 GLU D O 1
ATOM 2534 N N . VAL B 2 228 ? 16.052 4.252 36.376 1.00 54.75 961 VAL D N 1
ATOM 2535 C CA . VAL B 2 228 ? 15.889 5.116 35.216 1.00 43.91 961 VAL D CA 1
ATOM 2536 C C . VAL B 2 228 ? 14.722 6.085 35.364 1.00 46.09 961 VAL D C 1
ATOM 2537 O O . VAL B 2 228 ? 14.631 7.058 34.607 1.00 57.76 961 VAL D O 1
ATOM 2541 N N . TRP B 2 229 ? 13.818 5.852 36.308 1.00 53.18 962 TRP D N 1
ATOM 2542 C CA . TRP B 2 229 ? 12.655 6.711 36.510 1.00 57.80 962 TRP D CA 1
ATOM 2543 C C . TRP B 2 229 ? 12.981 7.713 37.613 1.00 58.10 962 TRP D C 1
ATOM 2544 O O . TRP B 2 229 ? 13.042 7.352 38.792 1.00 61.56 962 TRP D O 1
ATOM 2555 N N . THR B 2 230 ? 13.188 8.970 37.222 1.00 71.11 963 THR D N 1
ATOM 2556 C CA . THR B 2 230 ? 13.584 10.040 38.118 1.00 61.21 963 THR D CA 1
ATOM 2557 C C . THR B 2 230 ? 12.392 10.967 38.368 1.00 62.97 963 THR D C 1
ATOM 2558 O O . THR B 2 230 ? 11.234 10.580 38.155 1.00 67.41 963 THR D O 1
ATOM 2562 N N . LYS B 2 231 ? 12.677 12.191 38.820 1.00 69.87 964 LYS D N 1
ATOM 2563 C CA . LYS B 2 231 ? 11.623 13.185 38.995 1.00 67.92 964 LYS D CA 1
ATOM 2564 C C . LYS B 2 231 ? 11.322 13.907 37.686 1.00 72.49 964 LYS D C 1
ATOM 2565 O O . LYS B 2 231 ? 10.154 14.156 37.363 1.00 59.62 964 LYS D O 1
ATOM 2567 N N . ASP B 2 232 ? 12.361 14.255 36.925 1.00 79.80 965 ASP D N 1
ATOM 2568 C CA . ASP B 2 232 ? 12.166 14.887 35.627 1.00 79.02 965 ASP D CA 1
ATOM 2569 C C . ASP B 2 232 ? 11.831 13.880 34.535 1.00 79.51 965 ASP D C 1
ATOM 2570 O O . ASP B 2 232 ? 11.362 14.280 33.463 1.00 77.96 965 ASP D O 1
ATOM 2575 N N . HIS B 2 233 ? 12.070 12.591 34.779 1.00 70.84 966 HIS D N 1
ATOM 2576 C CA . HIS B 2 233 ? 11.796 11.522 33.819 1.00 67.80 966 HIS D CA 1
ATOM 2577 C C . HIS B 2 233 ? 10.923 10.479 34.505 1.00 62.86 966 HIS D C 1
ATOM 2578 O O . HIS B 2 233 ? 11.365 9.358 34.784 1.00 57.84 966 HIS D O 1
ATOM 2585 N N . PRO B 2 234 ? 9.670 10.818 34.789 1.00 61.19 967 PRO D N 1
ATOM 2586 C CA . PRO B 2 234 ? 8.813 9.916 35.564 1.00 67.18 967 PRO D CA 1
ATOM 2587 C C . PRO B 2 234 ? 8.322 8.738 34.731 1.00 62.39 967 PRO D C 1
ATOM 2588 O O . PRO B 2 234 ? 8.477 8.685 33.510 1.00 60.05 967 PRO D O 1
ATOM 2592 N N . PHE B 2 235 ? 7.727 7.779 35.431 1.00 53.65 968 PHE D N 1
ATOM 2593 C CA . PHE B 2 235 ? 7.114 6.634 34.779 1.00 48.48 968 PHE D CA 1
ATOM 2594 C C . PHE B 2 235 ? 6.107 7.120 33.741 1.00 53.59 968 PHE D C 1
ATOM 2595 O O . PHE B 2 235 ? 5.303 8.014 34.042 1.00 58.11 968 PHE D O 1
ATOM 2603 N N . PRO B 2 236 ? 6.118 6.572 32.515 1.00 47.27 969 PRO D N 1
ATOM 2604 C CA . PRO B 2 236 ? 5.192 7.071 31.487 1.00 49.98 969 PRO D CA 1
ATOM 2605 C C . PRO B 2 236 ? 3.754 7.087 31.975 1.00 52.44 969 PRO D C 1
ATOM 2606 O O . PRO B 2 236 ? 3.203 6.046 32.344 1.00 55.84 969 PRO D O 1
ATOM 2610 N N . ILE B 2 237 ? 3.135 8.268 31.979 1.00 59.81 970 ILE D N 1
ATOM 2611 C CA . ILE B 2 237 ? 1.814 8.396 32.584 1.00 66.93 970 ILE D CA 1
ATOM 2612 C C . ILE B 2 237 ? 0.766 7.652 31.765 1.00 60.42 970 ILE D C 1
ATOM 2613 O O . ILE B 2 237 ? -0.266 7.230 32.303 1.00 59.44 970 ILE D O 1
ATOM 2618 N N . ASP B 2 238 ? 1.004 7.469 30.463 1.00 57.83 971 ASP D N 1
ATOM 2619 C CA . ASP B 2 238 ? 0.050 6.726 29.646 1.00 59.82 971 ASP D CA 1
ATOM 2620 C C . ASP B 2 238 ? -0.043 5.270 30.082 1.00 58.74 971 ASP D C 1
ATOM 2621 O O . ASP B 2 238 ? -1.116 4.661 29.986 1.00 53.92 971 ASP D O 1
ATOM 2626 N N . ILE B 2 239 ? 1.065 4.696 30.557 1.00 64.09 972 ILE D N 1
ATOM 2627 C CA . ILE B 2 239 ? 1.043 3.313 31.020 1.00 52.55 972 ILE D CA 1
ATOM 2628 C C . ILE B 2 239 ? 0.281 3.203 32.335 1.00 56.33 972 ILE D C 1
ATOM 2629 O O . ILE B 2 239 ? -0.469 2.243 32.556 1.00 56.78 972 ILE D O 1
ATOM 2634 N N . ASP B 2 240 ? 0.461 4.175 33.230 1.00 58.58 973 ASP D N 1
ATOM 2635 C CA . ASP B 2 240 ? -0.283 4.166 34.486 1.00 65.47 973 ASP D CA 1
ATOM 2636 C C . ASP B 2 240 ? -1.785 4.241 34.232 1.00 56.71 973 ASP D C 1
ATOM 2637 O O . ASP B 2 240 ? -2.566 3.480 34.816 1.00 55.56 973 ASP D O 1
ATOM 2642 N N . TYR B 2 241 ? -2.211 5.160 33.362 1.00 54.03 974 TYR D N 1
ATOM 2643 C CA . TYR B 2 241 ? -3.630 5.263 33.040 1.00 54.59 974 TYR D CA 1
ATOM 2644 C C . TYR B 2 241 ? -4.133 3.989 32.369 1.00 49.77 974 TYR D C 1
ATOM 2645 O O . TYR B 2 241 ? -5.264 3.554 32.615 1.00 45.98 974 TYR D O 1
ATOM 2654 N N . MET B 2 242 ? -3.305 3.378 31.519 1.00 49.83 975 MET D N 1
ATOM 2655 C CA . MET B 2 242 ? -3.710 2.143 30.856 1.00 47.10 975 MET D CA 1
ATOM 2656 C C . MET B 2 242 ? -3.934 1.023 31.865 1.00 45.75 975 MET D C 1
ATOM 2657 O O . MET B 2 242 ? -4.896 0.255 31.747 1.00 40.88 975 MET D O 1
ATOM 2662 N N . ILE B 2 243 ? -3.061 0.915 32.868 1.00 47.13 976 ILE D N 1
ATOM 2663 C CA . ILE B 2 243 ? -3.203 -0.145 33.863 1.00 45.84 976 ILE D CA 1
ATOM 2664 C C . ILE B 2 243 ? -4.431 0.098 34.732 1.00 47.70 976 ILE D C 1
ATOM 2665 O O . ILE B 2 243 ? -5.250 -0.803 34.946 1.00 49.45 976 ILE D O 1
ATOM 2670 N N . SER B 2 244 ? -4.569 1.316 35.261 1.00 50.36 977 SER D N 1
ATOM 2671 C CA . SER B 2 244 ? -5.702 1.620 36.128 1.00 48.57 977 SER D CA 1
ATOM 2672 C C . SER B 2 244 ? -7.030 1.444 35.402 1.00 50.77 977 SER D C 1
ATOM 2673 O O . SER B 2 244 ? -8.021 1.032 36.015 1.00 52.32 977 SER D O 1
ATOM 2676 N N . ASP B 2 245 ? -7.072 1.741 34.102 1.00 46.51 978 ASP D N 1
ATOM 2677 C CA . ASP B 2 245 ? -8.318 1.603 33.355 1.00 57.35 978 ASP D CA 1
ATOM 2678 C C . ASP B 2 245 ? -8.719 0.139 33.213 1.00 56.75 978 ASP D C 1
ATOM 2679 O O . ASP B 2 245 ? -9.886 -0.217 33.417 1.00 61.39 978 ASP D O 1
ATOM 2684 N N . THR B 2 246 ? -7.766 -0.728 32.860 1.00 55.24 979 THR D N 1
ATOM 2685 C CA . THR B 2 246 ? -8.093 -2.141 32.691 1.00 56.79 979 THR D CA 1
ATOM 2686 C C . THR B 2 246 ? -8.480 -2.782 34.020 1.00 51.62 979 THR D C 1
ATOM 2687 O O . THR B 2 246 ? -9.422 -3.581 34.079 1.00 56.56 979 THR D O 1
ATOM 2691 N N . LEU B 2 247 ? -7.766 -2.446 35.097 1.00 58.38 980 LEU D N 1
ATOM 2692 C CA . LEU B 2 247 ? -8.123 -2.979 36.408 1.00 58.88 980 LEU D CA 1
ATOM 2693 C C . LEU B 2 247 ? -9.458 -2.424 36.886 1.00 52.55 980 LEU D C 1
ATOM 2694 O O . LEU B 2 247 ? -10.221 -3.132 37.554 1.00 56.47 980 LEU D O 1
ATOM 2699 N N . GLU B 2 248 ? -9.755 -1.165 36.557 1.00 50.36 981 GLU D N 1
ATOM 2700 C CA . GLU B 2 248 ? -11.040 -0.580 36.926 1.00 65.33 981 GLU D CA 1
ATOM 2701 C C . GLU B 2 248 ? -12.195 -1.350 36.299 1.00 59.77 981 GLU D C 1
ATOM 2702 O O . GLU B 2 248 ? -13.247 -1.524 36.925 1.00 62.43 981 GLU D O 1
ATOM 2708 N N . LEU B 2 249 ? -12.018 -1.816 35.062 1.00 56.09 982 LEU D N 1
ATOM 2709 C CA . LEU B 2 249 ? -13.084 -2.547 34.385 1.00 59.57 982 LEU D CA 1
ATOM 2710 C C . LEU B 2 249 ? -13.233 -3.952 34.957 1.00 59.47 982 LEU D C 1
ATOM 2711 O O . LEU B 2 249 ? -14.339 -4.371 35.321 1.00 59.97 982 LEU D O 1
ATOM 2716 N N . LEU B 2 250 ? -12.128 -4.694 35.045 1.00 54.89 983 LEU D N 1
ATOM 2717 C CA . LEU B 2 250 ? -12.191 -6.078 35.503 1.00 56.99 983 LEU D CA 1
ATOM 2718 C C . LEU B 2 250 ? -12.671 -6.161 36.947 1.00 59.67 983 LEU D C 1
ATOM 2719 O O . LEU B 2 250 ? -13.704 -6.774 37.242 1.00 66.42 983 LEU D O 1
ATOM 2724 N N . ARG B 2 251 ? -11.920 -5.557 37.868 1.00 59.92 984 ARG D N 1
ATOM 2725 C CA . ARG B 2 251 ? -12.203 -5.615 39.301 1.00 68.32 984 ARG D CA 1
ATOM 2726 C C . ARG B 2 251 ? -12.345 -4.188 39.815 1.00 73.70 984 ARG D C 1
ATOM 2727 O O . ARG B 2 251 ? -11.355 -3.567 40.235 1.00 76.37 984 ARG D O 1
ATOM 2735 N N . PRO B 2 252 ? -13.557 -3.624 39.797 1.00 83.52 985 PRO D N 1
ATOM 2736 C CA . PRO B 2 252 ? -13.708 -2.223 40.228 1.00 82.73 985 PRO D CA 1
ATOM 2737 C C . PRO B 2 252 ? -13.310 -1.986 41.674 1.00 81.32 985 PRO D C 1
ATOM 2738 O O . PRO B 2 252 ? -12.871 -0.879 42.012 1.00 78.29 985 PRO D O 1
ATOM 2742 N N . LYS B 2 253 ? -13.443 -2.991 42.536 1.00 84.06 986 LYS D N 1
ATOM 2743 C CA . LYS B 2 253 ? -13.204 -2.824 43.963 1.00 99.36 986 LYS D CA 1
ATOM 2744 C C . LYS B 2 253 ? -11.753 -3.069 44.361 1.00 89.09 986 LYS D C 1
ATOM 2745 O O . LYS B 2 253 ? -11.427 -2.965 45.548 1.00 83.43 986 LYS D O 1
ATOM 2751 N N . ILE B 2 254 ? -10.879 -3.394 43.410 1.00 92.41 987 ILE D N 1
ATOM 2752 C CA . ILE B 2 254 ? -9.469 -3.646 43.685 1.00 91.52 987 ILE D CA 1
ATOM 2753 C C . ILE B 2 254 ? -8.685 -2.380 43.374 1.00 102.27 987 ILE D C 1
ATOM 2754 O O . ILE B 2 254 ? -8.927 -1.717 42.356 1.00 95.17 987 ILE D O 1
ATOM 2759 N N . LYS B 2 255 ? -7.748 -2.039 44.253 1.00 104.88 988 LYS D N 1
ATOM 2760 C CA . LYS B 2 255 ? -6.905 -0.862 44.096 1.00 103.72 988 LYS D CA 1
ATOM 2761 C C . LYS B 2 255 ? -5.463 -1.303 43.892 1.00 91.80 988 LYS D C 1
ATOM 2762 O O . LYS B 2 255 ? -4.946 -2.124 44.658 1.00 93.09 988 LYS D O 1
ATOM 2764 N N . LEU B 2 256 ? -4.822 -0.761 42.859 1.00 82.17 989 LEU D N 1
ATOM 2765 C CA . LEU B 2 256 ? -3.422 -1.072 42.607 1.00 87.55 989 LEU D CA 1
ATOM 2766 C C . LEU B 2 256 ? -2.577 -0.698 43.819 1.00 93.49 989 LEU D C 1
ATOM 2767 O O . LEU B 2 256 ? -2.848 0.292 44.504 1.00 99.62 989 LEU D O 1
ATOM 2772 N N . CYS B 2 257 ? -1.544 -1.495 44.082 1.00 75.77 990 CYS D N 1
ATOM 2773 C CA . CYS B 2 257 ? -0.683 -1.225 45.222 1.00 74.58 990 CYS D CA 1
ATOM 2774 C C . CYS B 2 257 ? 0.001 0.130 45.066 1.00 70.66 990 CYS D C 1
ATOM 2775 O O . CYS B 2 257 ? 0.133 0.672 43.965 1.00 72.24 990 CYS D O 1
ATOM 2778 N N . ASN B 2 258 ? 0.449 0.674 46.195 1.00 67.50 991 ASN D N 1
ATOM 2779 C CA . ASN B 2 258 ? 1.139 1.954 46.221 1.00 74.89 991 ASN D CA 1
ATOM 2780 C C . ASN B 2 258 ? 2.631 1.811 46.482 1.00 58.07 991 ASN D C 1
ATOM 2781 O O . ASN B 2 258 ? 3.334 2.825 46.547 1.00 74.98 991 ASN D O 1
ATOM 2786 N N . SER B 2 259 ? 3.136 0.589 46.623 1.00 49.86 992 SER D N 1
ATOM 2787 C CA . SER B 2 259 ? 4.549 0.377 46.900 1.00 60.84 992 SER D CA 1
ATOM 2788 C C . SER B 2 259 ? 4.982 -0.964 46.323 1.00 51.27 992 SER D C 1
ATOM 2789 O O . SER B 2 259 ? 4.158 -1.810 45.964 1.00 46.96 992 SER D O 1
ATOM 2792 N N . LEU B 2 260 ? 6.302 -1.145 46.231 1.00 55.47 993 LEU D N 1
ATOM 2793 C CA . LEU B 2 260 ? 6.843 -2.440 45.831 1.00 50.83 993 LEU D CA 1
ATOM 2794 C C . LEU B 2 260 ? 6.666 -3.473 46.938 1.00 53.03 993 LEU D C 1
ATOM 2795 O O . LEU B 2 260 ? 6.350 -4.635 46.664 1.00 50.20 993 LEU D O 1
ATOM 2800 N N . GLU B 2 261 ? 6.856 -3.065 48.196 1.00 65.04 994 GLU D N 1
ATOM 2801 C CA . GLU B 2 261 ? 6.759 -4.013 49.301 1.00 58.85 994 GLU D CA 1
ATOM 2802 C C . GLU B 2 261 ? 5.367 -4.629 49.383 1.00 60.33 994 GLU D C 1
ATOM 2803 O O . GLU B 2 261 ? 5.229 -5.830 49.646 1.00 61.83 994 GLU D O 1
ATOM 2809 N N . GLU B 2 262 ? 4.321 -3.827 49.159 1.00 57.30 995 GLU D N 1
ATOM 2810 C CA . GLU B 2 262 ? 2.967 -4.372 49.196 1.00 58.56 995 GLU D CA 1
ATOM 2811 C C . GLU B 2 262 ? 2.753 -5.410 48.103 1.00 58.41 995 GLU D C 1
ATOM 2812 O O . GLU B 2 262 ? 2.020 -6.384 48.309 1.00 61.46 995 GLU D O 1
ATOM 2818 N N . SER B 2 263 ? 3.380 -5.225 46.939 1.00 59.41 996 SER D N 1
ATOM 2819 C CA . SER B 2 263 ? 3.227 -6.199 45.863 1.00 48.09 996 SER D CA 1
ATOM 2820 C C . SER B 2 263 ? 4.003 -7.476 46.161 1.00 49.25 996 SER D C 1
ATOM 2821 O O . SER B 2 263 ? 3.522 -8.580 45.877 1.00 54.18 996 SER D O 1
ATOM 2824 N N . ILE B 2 264 ? 5.204 -7.351 46.731 1.00 50.16 997 ILE D N 1
ATOM 2825 C CA . ILE B 2 264 ? 5.965 -8.547 47.076 1.00 53.84 997 ILE D CA 1
ATOM 2826 C C . ILE B 2 264 ? 5.272 -9.310 48.198 1.00 52.49 997 ILE D C 1
ATOM 2827 O O . ILE B 2 264 ? 5.377 -10.540 48.277 1.00 48.81 997 ILE D O 1
ATOM 2832 N N . ARG B 2 265 ? 4.564 -8.609 49.085 1.00 54.05 998 ARG D N 1
ATOM 2833 C CA . ARG B 2 265 ? 3.796 -9.308 50.109 1.00 58.33 998 ARG D CA 1
ATOM 2834 C C . ARG B 2 265 ? 2.638 -10.073 49.484 1.00 52.53 998 ARG D C 1
ATOM 2835 O O . ARG B 2 265 ? 2.441 -11.261 49.766 1.00 59.21 998 ARG D O 1
ATOM 2843 N N . GLN B 2 266 ? 1.869 -9.412 48.616 1.00 50.20 999 GLN D N 1
ATOM 2844 C CA . GLN B 2 266 ? 0.676 -10.045 48.064 1.00 48.67 999 GLN D CA 1
ATOM 2845 C C . GLN B 2 266 ? 1.010 -11.367 47.384 1.00 44.65 999 GLN D C 1
ATOM 2846 O O . GLN B 2 266 ? 0.270 -12.348 47.531 1.00 46.30 999 GLN D O 1
ATOM 2852 N N . VAL B 2 267 ? 2.121 -11.423 46.644 1.00 44.49 1000 VAL D N 1
ATOM 2853 C CA . VAL B 2 267 ? 2.516 -12.693 46.043 1.00 52.02 1000 VAL D CA 1
ATOM 2854 C C . VAL B 2 267 ? 2.964 -13.669 47.125 1.00 47.85 1000 VAL D C 1
ATOM 2855 O O . VAL B 2 267 ? 2.598 -14.849 47.105 1.00 52.45 1000 VAL D O 1
ATOM 2859 N N . GLN B 2 268 ? 3.755 -13.192 48.089 1.00 55.01 1001 GLN D N 1
ATOM 2860 C CA . GLN B 2 268 ? 4.190 -14.058 49.180 1.00 46.40 1001 GLN D CA 1
ATOM 2861 C C . GLN B 2 268 ? 2.998 -14.620 49.942 1.00 48.20 1001 GLN D C 1
ATOM 2862 O O . GLN B 2 268 ? 2.978 -15.806 50.289 1.00 50.74 1001 GLN D O 1
ATOM 2868 N N . ASP B 2 269 ? 1.990 -13.784 50.207 1.00 52.83 1002 ASP D N 1
ATOM 2869 C CA . ASP B 2 269 ? 0.795 -14.266 50.892 1.00 58.44 1002 ASP D CA 1
ATOM 2870 C C . ASP B 2 269 ? 0.014 -15.237 50.016 1.00 52.82 1002 ASP D C 1
ATOM 2871 O O . ASP B 2 269 ? -0.533 -16.228 50.513 1.00 49.09 1002 ASP D O 1
ATOM 2876 N N . LEU B 2 270 ? -0.053 -14.967 48.712 1.00 49.79 1003 LEU D N 1
ATOM 2877 C CA . LEU B 2 270 ? -0.806 -15.841 47.822 1.00 46.95 1003 LEU D CA 1
ATOM 2878 C C . LEU B 2 270 ? -0.193 -17.235 47.784 1.00 44.77 1003 LEU D C 1
ATOM 2879 O O . LEU B 2 270 ? -0.880 -18.235 48.022 1.00 50.63 1003 LEU D O 1
ATOM 2884 N N . GLU B 2 271 ? 1.105 -17.322 47.487 1.00 48.24 1004 GLU D N 1
ATOM 2885 C CA . GLU B 2 271 ? 1.741 -18.630 47.375 1.00 61.39 1004 GLU D CA 1
ATOM 2886 C C . GLU B 2 271 ? 1.875 -19.307 48.735 1.00 56.57 1004 GLU D C 1
ATOM 2887 O O . GLU B 2 271 ? 1.821 -20.540 48.817 1.00 52.84 1004 GLU D O 1
ATOM 2893 N N . ARG B 2 272 ? 2.027 -18.527 49.808 1.00 57.64 1005 ARG D N 1
ATOM 2894 C CA . ARG B 2 272 ? 2.077 -19.115 51.143 1.00 57.62 1005 ARG D CA 1
ATOM 2895 C C . ARG B 2 272 ? 0.794 -19.879 51.456 1.00 61.54 1005 ARG D C 1
ATOM 2896 O O . ARG B 2 272 ? 0.836 -21.012 51.950 1.00 58.86 1005 ARG D O 1
ATOM 2904 N N . GLU B 2 273 ? -0.363 -19.270 51.178 1.00 53.24 1006 GLU D N 1
ATOM 2905 C CA . GLU B 2 273 ? -1.627 -19.944 51.456 1.00 50.16 1006 GLU D CA 1
ATOM 2906 C C . GLU B 2 273 ? -1.808 -21.179 50.581 1.00 55.38 1006 GLU D C 1
ATOM 2907 O O . GLU B 2 273 ? -2.470 -22.139 50.995 1.00 49.00 1006 GLU D O 1
ATOM 2913 N N . PHE B 2 274 ? -1.230 -21.179 49.376 1.00 52.70 1007 PHE D N 1
ATOM 2914 C CA . PHE B 2 274 ? -1.274 -22.376 48.544 1.00 49.62 1007 PHE D CA 1
ATOM 2915 C C . PHE B 2 274 ? -0.437 -23.493 49.156 1.00 56.78 1007 PHE D C 1
ATOM 2916 O O . PHE B 2 274 ? -0.845 -24.661 49.147 1.00 62.78 1007 PHE D O 1
ATOM 2918 N N . LEU B 2 275 ? 0.734 -23.153 49.702 1.00 62.22 1008 LEU D N 1
ATOM 2919 C CA . LEU B 2 275 ? 1.575 -24.153 50.348 1.00 57.51 1008 LEU D CA 1
ATOM 2920 C C . LEU B 2 275 ? 0.943 -24.704 51.621 1.00 62.66 1008 LEU D C 1
ATOM 2921 O O . LEU B 2 275 ? 1.264 -25.830 52.017 1.00 73.46 1008 LEU D O 1
ATOM 2926 N N . ILE B 2 276 ? 0.058 -23.947 52.268 1.00 65.45 1009 ILE D N 1
ATOM 2927 C CA . ILE B 2 276 ? -0.578 -24.419 53.494 1.00 60.86 1009 ILE D CA 1
ATOM 2928 C C . ILE B 2 276 ? -1.816 -25.264 53.205 1.00 64.78 1009 ILE D C 1
ATOM 2929 O O . ILE B 2 276 ? -2.163 -26.141 54.002 1.00 74.55 1009 ILE D O 1
ATOM 2934 N N . LYS B 2 277 ? -2.497 -25.016 52.088 1.00 65.73 1010 LYS D N 1
ATOM 2935 C CA . LYS B 2 277 ? -3.676 -25.789 51.701 1.00 73.10 1010 LYS D CA 1
ATOM 2936 C C . LYS B 2 277 ? -3.313 -27.023 50.883 1.00 83.88 1010 LYS D C 1
ATOM 2937 O O . LYS B 2 277 ? -4.013 -27.368 49.924 1.00 84.98 1010 LYS D O 1
ATOM 2939 N N . LEU B 2 278 ? -2.228 -27.707 51.237 1.00 76.91 1011 LEU D N 1
ATOM 2940 C CA . LEU B 2 278 ? -1.779 -28.881 50.493 1.00 80.32 1011 LEU D CA 1
ATOM 2941 C C . LEU B 2 278 ? -1.482 -28.515 49.041 1.00 90.32 1011 LEU D C 1
ATOM 2942 O O . LEU B 2 278 ? -0.745 -27.567 48.766 1.00 67.17 1011 LEU D O 1
ATOM 2944 N N . THR C 1 35 ? 52.897 13.246 15.273 1.00 77.40 65 THR A N 1
ATOM 2945 C CA . THR C 1 35 ? 53.362 11.864 15.335 1.00 93.58 65 THR A CA 1
ATOM 2946 C C . THR C 1 35 ? 52.215 10.893 15.056 1.00 92.77 65 THR A C 1
ATOM 2947 O O . THR C 1 35 ? 51.177 11.285 14.521 1.00 90.65 65 THR A O 1
ATOM 2949 N N . ALA C 1 36 ? 52.412 9.625 15.418 1.00 102.84 66 ALA A N 1
ATOM 2950 C CA . ALA C 1 36 ? 51.402 8.589 15.253 1.00 94.44 66 ALA A CA 1
ATOM 2951 C C . ALA C 1 36 ? 51.171 7.882 16.583 1.00 95.69 66 ALA A C 1
ATOM 2952 O O . ALA C 1 36 ? 52.057 7.832 17.442 1.00 81.52 66 ALA A O 1
ATOM 2954 N N . LEU C 1 37 ? 49.967 7.329 16.737 1.00 87.22 67 LEU A N 1
ATOM 2955 C CA . LEU C 1 37 ? 49.582 6.694 17.992 1.00 72.26 67 LEU A CA 1
ATOM 2956 C C . LEU C 1 37 ? 50.483 5.501 18.294 1.00 76.22 67 LEU A C 1
ATOM 2957 O O . LEU C 1 37 ? 50.884 4.760 17.392 1.00 71.69 67 LEU A O 1
ATOM 2962 N N . SER C 1 38 ? 50.791 5.313 19.580 1.00 70.57 68 SER A N 1
ATOM 2963 C CA . SER C 1 38 ? 51.693 4.245 19.991 1.00 61.77 68 SER A CA 1
ATOM 2964 C C . SER C 1 38 ? 51.284 3.525 21.266 1.00 54.53 68 SER A C 1
ATOM 2965 O O . SER C 1 38 ? 51.942 2.542 21.620 1.00 65.29 68 SER A O 1
ATOM 2968 N N . LYS C 1 39 ? 50.244 3.960 21.968 1.00 60.34 69 LYS A N 1
ATOM 2969 C CA . LYS C 1 39 ? 49.831 3.339 23.220 1.00 59.38 69 LYS A CA 1
ATOM 2970 C C . LYS C 1 39 ? 48.661 2.398 22.963 1.00 47.90 69 LYS A C 1
ATOM 2971 O O . LYS C 1 39 ? 47.642 2.805 22.394 1.00 46.87 69 LYS A O 1
ATOM 2977 N N . VAL C 1 40 ? 48.810 1.144 23.387 1.00 45.52 70 VAL A N 1
ATOM 2978 C CA . VAL C 1 40 ? 47.829 0.097 23.136 1.00 43.45 70 VAL A CA 1
ATOM 2979 C C . VAL C 1 40 ? 47.281 -0.393 24.466 1.00 41.49 70 VAL A C 1
ATOM 2980 O O . VAL C 1 40 ? 48.020 -0.501 25.450 1.00 52.09 70 VAL A O 1
ATOM 2984 N N . VAL C 1 41 ? 45.985 -0.688 24.493 1.00 40.91 71 VAL A N 1
ATOM 2985 C CA . VAL C 1 41 ? 45.314 -1.198 25.680 1.00 49.21 71 VAL A CA 1
ATOM 2986 C C . VAL C 1 41 ? 44.810 -2.605 25.390 1.00 46.85 71 VAL A C 1
ATOM 2987 O O . VAL C 1 41 ? 44.276 -2.876 24.308 1.00 40.00 71 VAL A O 1
ATOM 2991 N N . ILE C 1 42 ? 44.985 -3.496 26.362 1.00 43.51 72 ILE A N 1
ATOM 2992 C CA . ILE C 1 42 ? 44.487 -4.867 26.301 1.00 40.70 72 ILE A CA 1
ATOM 2993 C C . ILE C 1 42 ? 43.511 -4.991 27.464 1.00 40.33 72 ILE A C 1
ATOM 2994 O O . ILE C 1 42 ? 43.929 -5.132 28.620 1.00 42.74 72 ILE A O 1
ATOM 2999 N N . ARG C 1 43 ? 42.216 -4.928 27.174 1.00 42.11 73 ARG A N 1
ATOM 3000 C CA . ARG C 1 43 ? 41.198 -4.807 28.207 1.00 47.48 73 ARG A CA 1
ATOM 3001 C C . ARG C 1 43 ? 40.215 -5.970 28.144 1.00 41.71 73 ARG A C 1
ATOM 3002 O O . ARG C 1 43 ? 40.243 -6.799 27.231 1.00 40.48 73 ARG A O 1
ATOM 3010 N N . ARG C 1 44 ? 39.344 -6.018 29.154 1.00 45.89 74 ARG A N 1
ATOM 3011 C CA . ARG C 1 44 ? 38.354 -7.086 29.306 1.00 49.00 74 ARG A CA 1
ATOM 3012 C C . ARG C 1 44 ? 39.028 -8.438 29.529 1.00 43.53 74 ARG A C 1
ATOM 3013 O O . ARG C 1 44 ? 38.553 -9.474 29.059 1.00 48.65 74 ARG A O 1
ATOM 3021 N N . LEU C 1 45 ? 40.139 -8.428 30.263 1.00 47.85 75 LEU A N 1
ATOM 3022 C CA . LEU C 1 45 ? 40.838 -9.649 30.634 1.00 54.90 75 LEU A CA 1
ATOM 3023 C C . LEU C 1 45 ? 40.218 -10.250 31.895 1.00 52.00 75 LEU A C 1
ATOM 3024 O O . LEU C 1 45 ? 39.534 -9.558 32.651 1.00 50.58 75 LEU A O 1
ATOM 3029 N N . PRO C 1 46 ? 40.441 -11.538 32.141 1.00 60.09 76 PRO A N 1
ATOM 3030 C CA . PRO C 1 46 ? 39.901 -12.161 33.359 1.00 51.30 76 PRO A CA 1
ATOM 3031 C C . PRO C 1 46 ? 40.402 -11.442 34.597 1.00 51.69 76 PRO A C 1
ATOM 3032 O O . PRO C 1 46 ? 41.570 -11.026 34.653 1.00 56.06 76 PRO A O 1
ATOM 3036 N N . PRO C 1 47 ? 39.554 -11.279 35.617 1.00 52.40 77 PRO A N 1
ATOM 3037 C CA . PRO C 1 47 ? 40.010 -10.565 36.822 1.00 51.56 77 PRO A CA 1
ATOM 3038 C C . PRO C 1 47 ? 41.091 -11.306 37.589 1.00 55.53 77 PRO A C 1
ATOM 3039 O O . PRO C 1 47 ? 41.981 -10.660 38.154 1.00 59.27 77 PRO A O 1
ATOM 3043 N N . GLY C 1 48 ? 41.044 -12.637 37.626 1.00 65.68 78 GLY A N 1
ATOM 3044 C CA . GLY C 1 48 ? 42.034 -13.429 38.321 1.00 61.67 78 GLY A CA 1
ATOM 3045 C C . GLY C 1 48 ? 43.349 -13.607 37.601 1.00 64.13 78 GLY A C 1
ATOM 3046 O O . GLY C 1 48 ? 44.154 -14.450 38.006 1.00 83.37 78 GLY A O 1
ATOM 3047 N N . LEU C 1 49 ? 43.596 -12.839 36.544 1.00 73.27 79 LEU A N 1
ATOM 3048 C CA . LEU C 1 49 ? 44.828 -12.947 35.773 1.00 62.69 79 LEU A CA 1
ATOM 3049 C C . LEU C 1 49 ? 45.882 -12.019 36.362 1.00 69.82 79 LEU A C 1
ATOM 3050 O O . LEU C 1 49 ? 45.591 -10.859 36.677 1.00 53.72 79 LEU A O 1
ATOM 3055 N N . THR C 1 50 ? 47.099 -12.533 36.511 1.00 74.24 80 THR A N 1
ATOM 3056 C CA . THR C 1 50 ? 48.214 -11.764 37.045 1.00 77.37 80 THR A CA 1
ATOM 3057 C C . THR C 1 50 ? 49.122 -11.294 35.911 1.00 71.21 80 THR A C 1
ATOM 3058 O O . THR C 1 50 ? 48.990 -11.712 34.758 1.00 78.85 80 THR A O 1
ATOM 3062 N N . LYS C 1 51 ? 50.057 -10.407 36.257 1.00 70.42 81 LYS A N 1
ATOM 3063 C CA . LYS C 1 51 ? 50.950 -9.858 35.241 1.00 73.02 81 LYS A CA 1
ATOM 3064 C C . LYS C 1 51 ? 51.875 -10.933 34.683 1.00 79.28 81 LYS A C 1
ATOM 3065 O O . LYS C 1 51 ? 52.147 -10.960 33.477 1.00 72.04 81 LYS A O 1
ATOM 3071 N N . GLU C 1 52 ? 52.361 -11.835 35.541 1.00 85.95 82 GLU A N 1
ATOM 3072 C CA . GLU C 1 52 ? 53.227 -12.908 35.063 1.00 84.31 82 GLU A CA 1
ATOM 3073 C C . GLU C 1 52 ? 52.478 -13.833 34.112 1.00 74.10 82 GLU A C 1
ATOM 3074 O O . GLU C 1 52 ? 53.003 -14.211 33.057 1.00 77.83 82 GLU A O 1
ATOM 3080 N N . GLN C 1 53 ? 51.246 -14.207 34.467 1.00 72.87 83 GLN A N 1
ATOM 3081 C CA . GLN C 1 53 ? 50.441 -15.039 33.579 1.00 67.33 83 GLN A CA 1
ATOM 3082 C C . GLN C 1 53 ? 50.244 -14.367 32.226 1.00 75.42 83 GLN A C 1
ATOM 3083 O O . GLN C 1 53 ? 50.342 -15.018 31.178 1.00 71.58 83 GLN A O 1
ATOM 3089 N N . LEU C 1 54 ? 49.966 -13.061 32.228 1.00 75.28 84 LEU A N 1
ATOM 3090 C CA . LEU C 1 54 ? 49.787 -12.338 30.974 1.00 63.15 84 LEU A CA 1
ATOM 3091 C C . LEU C 1 54 ? 51.101 -12.215 30.214 1.00 71.49 84 LEU A C 1
ATOM 3092 O O . LEU C 1 54 ? 51.129 -12.360 28.986 1.00 65.07 84 LEU A O 1
ATOM 3097 N N . GLU C 1 55 ? 52.201 -11.949 30.927 1.00 73.49 85 GLU A N 1
ATOM 3098 C CA . GLU C 1 55 ? 53.496 -11.815 30.266 1.00 72.72 85 GLU A CA 1
ATOM 3099 C C . GLU C 1 55 ? 53.911 -13.109 29.578 1.00 71.37 85 GLU A C 1
ATOM 3100 O O . GLU C 1 55 ? 54.616 -13.074 28.563 1.00 70.95 85 GLU A O 1
ATOM 3102 N N . GLU C 1 56 ? 53.488 -14.258 30.110 1.00 74.61 86 GLU A N 1
ATOM 3103 C CA . GLU C 1 56 ? 53.803 -15.532 29.475 1.00 71.24 86 GLU A CA 1
ATOM 3104 C C . GLU C 1 56 ? 52.943 -15.756 28.236 1.00 57.87 86 GLU A C 1
ATOM 3105 O O . GLU C 1 56 ? 53.450 -16.159 27.184 1.00 65.66 86 GLU A O 1
ATOM 3107 N N . GLN C 1 57 ? 51.638 -15.497 28.345 1.00 63.84 87 GLN A N 1
ATOM 3108 C CA . GLN C 1 57 ? 50.753 -15.658 27.196 1.00 62.20 87 GLN A CA 1
ATOM 3109 C C . GLN C 1 57 ? 51.119 -14.708 26.062 1.00 74.16 87 GLN A C 1
ATOM 3110 O O . GLN C 1 57 ? 50.895 -15.027 24.888 1.00 66.77 87 GLN A O 1
ATOM 3116 N N . LEU C 1 58 ? 51.678 -13.542 26.388 1.00 75.76 88 LEU A N 1
ATOM 3117 C CA . LEU C 1 58 ? 52.076 -12.576 25.375 1.00 76.29 88 LEU A CA 1
ATOM 3118 C C . LEU C 1 58 ? 53.501 -12.777 24.878 1.00 77.60 88 LEU A C 1
ATOM 3119 O O . LEU C 1 58 ? 53.824 -12.322 23.775 1.00 83.55 88 LEU A O 1
ATOM 3124 N N . ARG C 1 59 ? 54.355 -13.430 25.659 1.00 81.90 89 ARG A N 1
ATOM 3125 C CA . ARG C 1 59 ? 55.761 -13.538 25.295 1.00 71.62 89 ARG A CA 1
ATOM 3126 C C . ARG C 1 59 ? 55.899 -14.159 23.907 1.00 77.66 89 ARG A C 1
ATOM 3127 O O . ARG C 1 59 ? 55.196 -15.126 23.587 1.00 86.29 89 ARG A O 1
ATOM 3129 N N . PRO C 1 60 ? 56.786 -13.627 23.048 1.00 76.89 90 PRO A N 1
ATOM 3130 C CA . PRO C 1 60 ? 57.655 -12.456 23.221 1.00 83.02 90 PRO A CA 1
ATOM 3131 C C . PRO C 1 60 ? 57.034 -11.199 22.617 1.00 82.50 90 PRO A C 1
ATOM 3132 O O . PRO C 1 60 ? 56.900 -11.080 21.400 1.00 71.13 90 PRO A O 1
ATOM 3136 N N . LEU C 1 61 ? 56.639 -10.244 23.457 1.00 83.77 91 LEU A N 1
ATOM 3137 C CA . LEU C 1 61 ? 56.019 -9.020 22.977 1.00 79.48 91 LEU A CA 1
ATOM 3138 C C . LEU C 1 61 ? 57.076 -8.063 22.426 1.00 79.79 91 LEU A C 1
ATOM 3139 O O . LEU C 1 61 ? 58.212 -8.036 22.908 1.00 77.31 91 LEU A O 1
ATOM 3144 N N . PRO C 1 62 ? 56.722 -7.259 21.409 1.00 84.67 92 PRO A N 1
ATOM 3145 C CA . PRO C 1 62 ? 57.717 -6.359 20.806 1.00 79.58 92 PRO A CA 1
ATOM 3146 C C . PRO C 1 62 ? 58.317 -5.372 21.795 1.00 79.39 92 PRO A C 1
ATOM 3147 O O . PRO C 1 62 ? 57.996 -5.390 22.989 1.00 64.57 92 PRO A O 1
ATOM 3151 N N . ALA C 1 63 ? 59.193 -4.504 21.296 1.00 85.88 93 ALA A N 1
ATOM 3152 C CA . ALA C 1 63 ? 59.878 -3.547 22.152 1.00 70.73 93 ALA A CA 1
ATOM 3153 C C . ALA C 1 63 ? 58.893 -2.509 22.675 1.00 67.79 93 ALA A C 1
ATOM 3154 O O . ALA C 1 63 ? 58.006 -2.048 21.951 1.00 59.81 93 ALA A O 1
ATOM 3156 N N . HIS C 1 64 ? 59.056 -2.142 23.945 1.00 69.78 94 HIS A N 1
ATOM 3157 C CA . HIS C 1 64 ? 58.092 -1.283 24.619 1.00 61.97 94 HIS A CA 1
ATOM 3158 C C . HIS C 1 64 ? 58.782 -0.554 25.759 1.00 70.48 94 HIS A C 1
ATOM 3159 O O . HIS C 1 64 ? 59.492 -1.177 26.556 1.00 60.43 94 HIS A O 1
ATOM 3166 N N . ASP C 1 65 ? 58.575 0.762 25.834 1.00 72.18 95 ASP A N 1
ATOM 3167 C CA . ASP C 1 65 ? 59.047 1.542 26.970 1.00 76.68 95 ASP A CA 1
ATOM 3168 C C . ASP C 1 65 ? 58.083 1.503 28.148 1.00 76.26 95 ASP A C 1
ATOM 3169 O O . ASP C 1 65 ? 58.460 1.916 29.251 1.00 71.84 95 ASP A O 1
ATOM 3174 N N . TYR C 1 66 ? 56.861 1.014 27.944 1.00 74.16 96 TYR A N 1
ATOM 3175 C CA . TYR C 1 66 ? 55.809 1.064 28.950 1.00 68.65 96 TYR A CA 1
ATOM 3176 C C . TYR C 1 66 ? 55.056 -0.256 28.938 1.00 65.39 96 TYR A C 1
ATOM 3177 O O . TYR C 1 66 ? 54.655 -0.732 27.872 1.00 62.73 96 TYR A O 1
ATOM 3186 N N . PHE C 1 67 ? 54.880 -0.852 30.121 1.00 56.75 97 PHE A N 1
ATOM 3187 C CA . PHE C 1 67 ? 54.074 -2.067 30.245 1.00 61.51 97 PHE A CA 1
ATOM 3188 C C . PHE C 1 67 ? 53.564 -2.145 31.684 1.00 70.92 97 PHE A C 1
ATOM 3189 O O . PHE C 1 67 ? 54.298 -2.575 32.578 1.00 72.99 97 PHE A O 1
ATOM 3197 N N . GLU C 1 68 ? 52.311 -1.740 31.888 1.00 76.81 98 GLU A N 1
ATOM 3198 C CA . GLU C 1 68 ? 51.676 -1.765 33.198 1.00 88.53 98 GLU A CA 1
ATOM 3199 C C . GLU C 1 68 ? 50.437 -2.650 33.164 1.00 66.80 98 GLU A C 1
ATOM 3200 O O . GLU C 1 68 ? 49.776 -2.788 32.131 1.00 53.28 98 GLU A O 1
ATOM 3206 N N . PHE C 1 69 ? 50.134 -3.251 34.311 1.00 61.98 99 PHE A N 1
ATOM 3207 C CA . PHE C 1 69 ? 48.980 -4.121 34.484 1.00 47.13 99 PHE A CA 1
ATOM 3208 C C . PHE C 1 69 ? 48.130 -3.576 35.622 1.00 52.33 99 PHE A C 1
ATOM 3209 O O . PHE C 1 69 ? 48.660 -3.079 36.621 1.00 71.97 99 PHE A O 1
ATOM 3217 N N . PHE C 1 70 ? 46.811 -3.658 35.469 1.00 54.46 100 PHE A N 1
ATOM 3218 C CA . PHE C 1 70 ? 45.880 -3.106 36.444 1.00 50.76 100 PHE A CA 1
ATOM 3219 C C . PHE C 1 70 ? 44.785 -4.118 36.732 1.00 47.80 100 PHE A C 1
ATOM 3220 O O . PHE C 1 70 ? 44.174 -4.661 35.806 1.00 41.47 100 PHE A O 1
ATOM 3228 N N . ALA C 1 71 ? 44.541 -4.364 38.019 1.00 55.87 101 ALA A N 1
ATOM 3229 C CA . ALA C 1 71 ? 43.636 -5.418 38.451 1.00 60.43 101 ALA A CA 1
ATOM 3230 C C . ALA C 1 71 ? 42.194 -4.916 38.425 1.00 59.91 101 ALA A C 1
ATOM 3231 O O . ALA C 1 71 ? 41.895 -3.829 37.922 1.00 67.30 101 ALA A O 1
ATOM 3233 N N . ALA C 1 72 ? 41.279 -5.710 38.975 1.00 71.37 102 ALA A N 1
ATOM 3234 C CA . ALA C 1 72 ? 39.863 -5.377 38.957 1.00 81.17 102 ALA A CA 1
ATOM 3235 C C . ALA C 1 72 ? 39.524 -4.390 40.074 1.00 82.23 102 ALA A C 1
ATOM 3236 O O . ALA C 1 72 ? 40.292 -4.185 41.017 1.00 78.47 102 ALA A O 1
ATOM 3238 N N . ASP C 1 73 ? 38.344 -3.778 39.952 1.00 82.78 103 ASP A N 1
ATOM 3239 C CA . ASP C 1 73 ? 37.918 -2.708 40.848 1.00 83.12 103 ASP A CA 1
ATOM 3240 C C . ASP C 1 73 ? 37.128 -3.225 42.044 1.00 95.76 103 ASP A C 1
ATOM 3241 O O . ASP C 1 73 ? 37.355 -2.767 43.170 1.00 104.47 103 ASP A O 1
ATOM 3246 N N . LEU C 1 74 ? 36.200 -4.158 41.809 1.00 98.74 104 LEU A N 1
ATOM 3247 C CA . LEU C 1 74 ? 35.378 -4.806 42.829 1.00 94.24 104 LEU A CA 1
ATOM 3248 C C . LEU C 1 74 ? 34.126 -3.999 43.166 1.00 86.48 104 LEU A C 1
ATOM 3249 O O . LEU C 1 74 ? 33.148 -4.562 43.669 1.00 89.69 104 LEU A O 1
ATOM 3254 N N . SER C 1 75 ? 34.129 -2.691 42.893 1.00 83.31 105 SER A N 1
ATOM 3255 C CA . SER C 1 75 ? 32.949 -1.887 43.202 1.00 77.48 105 SER A CA 1
ATOM 3256 C C . SER C 1 75 ? 31.753 -2.326 42.362 1.00 88.80 105 SER A C 1
ATOM 3257 O O . SER C 1 75 ? 30.619 -2.366 42.854 1.00 72.64 105 SER A O 1
ATOM 3260 N N . LEU C 1 76 ? 31.986 -2.655 41.088 1.00 99.44 106 LEU A N 1
ATOM 3261 C CA . LEU C 1 76 ? 30.944 -3.210 40.222 1.00 82.03 106 LEU A CA 1
ATOM 3262 C C . LEU C 1 76 ? 31.069 -4.730 40.297 1.00 83.02 106 LEU A C 1
ATOM 3263 O O . LEU C 1 76 ? 31.568 -5.398 39.388 1.00 82.28 106 LEU A O 1
ATOM 3268 N N . TYR C 1 77 ? 30.597 -5.278 41.416 1.00 81.45 107 TYR A N 1
ATOM 3269 C CA . TYR C 1 77 ? 30.924 -6.655 41.769 1.00 85.34 107 TYR A CA 1
ATOM 3270 C C . TYR C 1 77 ? 30.670 -7.670 40.662 1.00 93.97 107 TYR A C 1
ATOM 3271 O O . TYR C 1 77 ? 31.459 -8.622 40.547 1.00 94.77 107 TYR A O 1
ATOM 3280 N N . PRO C 1 78 ? 29.609 -7.574 39.857 1.00 75.82 108 PRO A N 1
ATOM 3281 C CA . PRO C 1 78 ? 29.410 -8.583 38.808 1.00 77.42 108 PRO A CA 1
ATOM 3282 C C . PRO C 1 78 ? 30.340 -8.435 37.613 1.00 72.16 108 PRO A C 1
ATOM 3283 O O . PRO C 1 78 ? 30.437 -9.375 36.812 1.00 67.98 108 PRO A O 1
ATOM 3287 N N . HIS C 1 79 ? 31.038 -7.301 37.469 1.00 67.44 109 HIS A N 1
ATOM 3288 C CA . HIS C 1 79 ? 31.799 -6.993 36.254 1.00 80.92 109 HIS A CA 1
ATOM 3289 C C . HIS C 1 79 ? 33.237 -6.640 36.631 1.00 71.17 109 HIS A C 1
ATOM 3290 O O . HIS C 1 79 ? 33.602 -5.465 36.719 1.00 62.07 109 HIS A O 1
ATOM 3297 N N . LEU C 1 80 ? 34.056 -7.667 36.841 1.00 78.04 110 LEU A N 1
ATOM 3298 C CA . LEU C 1 80 ? 35.477 -7.495 37.102 1.00 50.76 110 LEU A CA 1
ATOM 3299 C C . LEU C 1 80 ? 36.257 -7.806 35.833 1.00 50.12 110 LEU A C 1
ATOM 3300 O O . LEU C 1 80 ? 36.071 -8.867 35.229 1.00 50.73 110 LEU A O 1
ATOM 3305 N N . TYR C 1 81 ? 37.128 -6.882 35.436 1.00 54.88 111 TYR A N 1
ATOM 3306 C CA . TYR C 1 81 ? 37.988 -7.083 34.279 1.00 44.56 111 TYR A CA 1
ATOM 3307 C C . TYR C 1 81 ? 39.314 -6.388 34.544 1.00 53.05 111 TYR A C 1
ATOM 3308 O O . TYR C 1 81 ? 39.335 -5.210 34.916 1.00 59.85 111 TYR A O 1
ATOM 3317 N N . SER C 1 82 ? 40.410 -7.116 34.368 1.00 45.67 112 SER A N 1
ATOM 3318 C CA . SER C 1 82 ? 41.735 -6.521 34.418 1.00 51.91 112 SER A CA 1
ATOM 3319 C C . SER C 1 82 ? 42.158 -6.090 33.016 1.00 42.93 112 SER A C 1
ATOM 3320 O O . SER C 1 82 ? 41.574 -6.499 32.009 1.00 49.26 112 SER A O 1
ATOM 3323 N N . ARG C 1 83 ? 43.184 -5.249 32.959 1.00 46.37 113 ARG A N 1
ATOM 3324 C CA . ARG C 1 83 ? 43.653 -4.721 31.688 1.00 46.61 113 ARG A CA 1
ATOM 3325 C C . ARG C 1 83 ? 45.136 -4.399 31.801 1.00 48.10 113 ARG A C 1
ATOM 3326 O O . ARG C 1 83 ? 45.711 -4.386 32.892 1.00 46.38 113 ARG A O 1
ATOM 3334 N N . ALA C 1 84 ? 45.752 -4.144 30.649 1.00 46.62 114 ALA A N 1
ATOM 3335 C CA . ALA C 1 84 ? 47.158 -3.775 30.584 1.00 49.78 114 ALA A CA 1
ATOM 3336 C C . ALA C 1 84 ? 47.337 -2.694 29.528 1.00 44.37 114 ALA A C 1
ATOM 3337 O O . ALA C 1 84 ? 46.501 -2.517 28.640 1.00 42.06 114 ALA A O 1
ATOM 3339 N N . TYR C 1 85 ? 48.440 -1.962 29.644 1.00 41.26 115 TYR A N 1
ATOM 3340 C CA . TYR C 1 85 ? 48.793 -0.918 28.694 1.00 44.58 115 TYR A CA 1
ATOM 3341 C C . TYR C 1 85 ? 50.226 -1.130 28.226 1.00 53.93 115 TYR A C 1
ATOM 3342 O O . TYR C 1 85 ? 51.105 -1.469 29.025 1.00 46.51 115 TYR A O 1
ATOM 3351 N N . ILE C 1 86 ? 50.456 -0.934 26.928 1.00 60.90 116 ILE A N 1
ATOM 3352 C CA . ILE C 1 86 ? 51.777 -1.092 26.327 1.00 58.95 116 ILE A CA 1
ATOM 3353 C C . ILE C 1 86 ? 51.993 0.043 25.338 1.00 55.53 116 ILE A C 1
ATOM 3354 O O . ILE C 1 86 ? 51.117 0.334 24.516 1.00 45.10 116 ILE A O 1
ATOM 3359 N N . ASN C 1 87 ? 53.160 0.683 25.415 1.00 61.22 117 ASN A N 1
ATOM 3360 C CA . ASN C 1 87 ? 53.543 1.755 24.502 1.00 69.52 117 ASN A CA 1
ATOM 3361 C C . ASN C 1 87 ? 54.676 1.243 23.618 1.00 68.18 117 ASN A C 1
ATOM 3362 O O . ASN C 1 87 ? 55.788 1.001 24.099 1.00 69.70 117 ASN A O 1
ATOM 3367 N N . PHE C 1 88 ? 54.391 1.087 22.329 1.00 64.28 118 PHE A N 1
ATOM 3368 C CA . PHE C 1 88 ? 55.337 0.482 21.405 1.00 70.65 118 PHE A CA 1
ATOM 3369 C C . PHE C 1 88 ? 56.374 1.496 20.938 1.00 80.56 118 PHE A C 1
ATOM 3370 O O . PHE C 1 88 ? 56.083 2.684 20.766 1.00 75.24 118 PHE A O 1
ATOM 3378 N N . ARG C 1 89 ? 57.601 1.009 20.735 1.00 87.24 119 ARG A N 1
ATOM 3379 C CA . ARG C 1 89 ? 58.661 1.865 20.215 1.00 90.10 119 ARG A CA 1
ATOM 3380 C C . ARG C 1 89 ? 58.478 2.129 18.727 1.00 83.75 119 ARG A C 1
ATOM 3381 O O . ARG C 1 89 ? 58.663 3.262 18.267 1.00 83.12 119 ARG A O 1
ATOM 3389 N N . ASN C 1 90 ? 58.106 1.103 17.965 1.00 79.13 120 ASN A N 1
ATOM 3390 C CA . ASN C 1 90 ? 57.818 1.276 16.551 1.00 91.63 120 ASN A CA 1
ATOM 3391 C C . ASN C 1 90 ? 56.313 1.355 16.357 1.00 92.74 120 ASN A C 1
ATOM 3392 O O . ASN C 1 90 ? 55.617 0.353 16.586 1.00 77.97 120 ASN A O 1
ATOM 3397 N N . PRO C 1 91 ? 55.758 2.501 15.931 1.00 93.71 121 PRO A N 1
ATOM 3398 C CA . PRO C 1 91 ? 54.300 2.579 15.739 1.00 89.14 121 PRO A CA 1
ATOM 3399 C C . PRO C 1 91 ? 53.778 1.814 14.528 1.00 89.71 121 PRO A C 1
ATOM 3400 O O . PRO C 1 91 ? 52.840 2.272 13.866 1.00 94.83 121 PRO A O 1
ATOM 3404 N N . ASP C 1 92 ? 54.363 0.652 14.236 1.00 80.97 122 ASP A N 1
ATOM 3405 C CA . ASP C 1 92 ? 53.867 -0.214 13.164 1.00 104.26 122 ASP A CA 1
ATOM 3406 C C . ASP C 1 92 ? 53.797 -1.681 13.550 1.00 101.04 122 ASP A C 1
ATOM 3407 O O . ASP C 1 92 ? 53.095 -2.441 12.872 1.00 89.13 122 ASP A O 1
ATOM 3412 N N . ASP C 1 93 ? 54.495 -2.120 14.599 1.00 91.00 123 ASP A N 1
ATOM 3413 C CA . ASP C 1 93 ? 54.351 -3.485 15.084 1.00 80.82 123 ASP A CA 1
ATOM 3414 C C . ASP C 1 93 ? 52.993 -3.730 15.730 1.00 82.68 123 ASP A C 1
ATOM 3415 O O . ASP C 1 93 ? 52.706 -4.872 16.108 1.00 82.03 123 ASP A O 1
ATOM 3420 N N . ILE C 1 94 ? 52.158 -2.695 15.865 1.00 79.88 124 ILE A N 1
ATOM 3421 C CA . ILE C 1 94 ? 50.841 -2.882 16.463 1.00 78.67 124 ILE A CA 1
ATOM 3422 C C . ILE C 1 94 ? 49.946 -3.694 15.536 1.00 71.86 124 ILE A C 1
ATOM 3423 O O . ILE C 1 94 ? 49.105 -4.475 15.998 1.00 61.83 124 ILE A O 1
ATOM 3428 N N . LEU C 1 95 ? 50.104 -3.520 14.221 1.00 72.12 125 LEU A N 1
ATOM 3429 C CA . LEU C 1 95 ? 49.305 -4.278 13.264 1.00 76.19 125 LEU A CA 1
ATOM 3430 C C . LEU C 1 95 ? 49.445 -5.777 13.503 1.00 80.87 125 LEU A C 1
ATOM 3431 O O . LEU C 1 95 ? 48.448 -6.509 13.544 1.00 64.22 125 LEU A O 1
ATOM 3433 N N . LEU C 1 96 ? 50.681 -6.253 13.663 1.00 78.90 126 LEU A N 1
ATOM 3434 C CA . LEU C 1 96 ? 50.899 -7.668 13.944 1.00 84.59 126 LEU A CA 1
ATOM 3435 C C . LEU C 1 96 ? 50.370 -8.039 15.324 1.00 77.72 126 LEU A C 1
ATOM 3436 O O . LEU C 1 96 ? 49.663 -9.041 15.483 1.00 64.09 126 LEU A O 1
ATOM 3441 N N . PHE C 1 97 ? 50.707 -7.240 16.340 1.00 81.91 127 PHE A N 1
ATOM 3442 C CA . PHE C 1 97 ? 50.275 -7.548 17.699 1.00 77.76 127 PHE A CA 1
ATOM 3443 C C . PHE C 1 97 ? 48.754 -7.554 17.805 1.00 65.38 127 PHE A C 1
ATOM 3444 O O . PHE C 1 97 ? 48.162 -8.497 18.341 1.00 70.00 127 PHE A O 1
ATOM 3452 N N . ARG C 1 98 ? 48.104 -6.498 17.312 1.00 64.19 128 ARG A N 1
ATOM 3453 C CA . ARG C 1 98 ? 46.646 -6.454 17.343 1.00 61.63 128 ARG A CA 1
ATOM 3454 C C . ARG C 1 98 ? 46.046 -7.671 16.650 1.00 66.08 128 ARG A C 1
ATOM 3455 O O . ARG C 1 98 ? 45.067 -8.251 17.135 1.00 59.93 128 ARG A O 1
ATOM 3463 N N . ASP C 1 99 ? 46.621 -8.073 15.514 1.00 83.70 129 ASP A N 1
ATOM 3464 C CA . ASP C 1 99 ? 46.094 -9.211 14.771 1.00 84.43 129 ASP A CA 1
ATOM 3465 C C . ASP C 1 99 ? 46.265 -10.522 15.526 1.00 68.24 129 ASP A C 1
ATOM 3466 O O . ASP C 1 99 ? 45.518 -11.473 15.273 1.00 78.66 129 ASP A O 1
ATOM 3471 N N . ARG C 1 100 ? 47.224 -10.592 16.448 1.00 64.56 130 ARG A N 1
ATOM 3472 C CA . ARG C 1 100 ? 47.485 -11.823 17.179 1.00 57.82 130 ARG A CA 1
ATOM 3473 C C . ARG C 1 100 ? 46.626 -11.970 18.426 1.00 61.79 130 ARG A C 1
ATOM 3474 O O . ARG C 1 100 ? 46.331 -13.100 18.831 1.00 66.78 130 ARG A O 1
ATOM 3482 N N . PHE C 1 101 ? 46.209 -10.862 19.042 1.00 64.17 131 PHE A N 1
ATOM 3483 C CA . PHE C 1 101 ? 45.540 -10.923 20.334 1.00 55.26 131 PHE A CA 1
ATOM 3484 C C . PHE C 1 101 ? 44.181 -10.242 20.384 1.00 54.84 131 PHE A C 1
ATOM 3485 O O . PHE C 1 101 ? 43.443 -10.470 21.349 1.00 61.91 131 PHE A O 1
ATOM 3493 N N . ASP C 1 102 ? 43.821 -9.427 19.400 1.00 60.78 132 ASP A N 1
ATOM 3494 C CA . ASP C 1 102 ? 42.495 -8.817 19.380 1.00 59.14 132 ASP A CA 1
ATOM 3495 C C . ASP C 1 102 ? 41.469 -9.923 19.167 1.00 63.31 132 ASP A C 1
ATOM 3496 O O . ASP C 1 102 ? 41.266 -10.394 18.045 1.00 70.86 132 ASP A O 1
ATOM 3501 N N . GLY C 1 103 ? 40.820 -10.342 20.250 1.00 62.19 133 GLY A N 1
ATOM 3502 C CA . GLY C 1 103 ? 39.917 -11.473 20.236 1.00 61.97 133 GLY A CA 1
ATOM 3503 C C . GLY C 1 103 ? 40.447 -12.693 20.952 1.00 57.40 133 GLY A C 1
ATOM 3504 O O . GLY C 1 103 ? 39.690 -13.654 21.148 1.00 70.71 133 GLY A O 1
ATOM 3505 N N . TYR C 1 104 ? 41.715 -12.689 21.352 1.00 52.77 134 TYR A N 1
ATOM 3506 C CA . TYR C 1 104 ? 42.289 -13.845 22.024 1.00 63.47 134 TYR A CA 1
ATOM 3507 C C . TYR C 1 104 ? 41.482 -14.179 23.272 1.00 67.42 134 TYR A C 1
ATOM 3508 O O . TYR C 1 104 ? 41.169 -13.302 24.081 1.00 62.91 134 TYR A O 1
ATOM 3517 N N . ILE C 1 105 ? 41.152 -15.455 23.424 1.00 67.36 135 ILE A N 1
ATOM 3518 C CA . ILE C 1 105 ? 40.309 -15.921 24.518 1.00 68.74 135 ILE A CA 1
ATOM 3519 C C . ILE C 1 105 ? 41.201 -16.319 25.685 1.00 56.96 135 ILE A C 1
ATOM 3520 O O . ILE C 1 105 ? 42.091 -17.162 25.539 1.00 58.36 135 ILE A O 1
ATOM 3525 N N . PHE C 1 106 ? 40.971 -15.701 26.837 1.00 65.45 136 PHE A N 1
ATOM 3526 C CA . PHE C 1 106 ? 41.590 -16.098 28.092 1.00 63.77 136 PHE A CA 1
ATOM 3527 C C . PHE C 1 106 ? 40.602 -16.922 28.910 1.00 66.56 136 PHE A C 1
ATOM 3528 O O . PHE C 1 106 ? 39.383 -16.815 28.749 1.00 69.22 136 PHE A O 1
ATOM 3536 N N . LEU C 1 107 ? 41.144 -17.753 29.793 1.00 67.26 137 LEU A N 1
ATOM 3537 C CA . LEU C 1 107 ? 40.345 -18.659 30.606 1.00 72.64 137 LEU A CA 1
ATOM 3538 C C . LEU C 1 107 ? 40.738 -18.515 32.067 1.00 72.99 137 LEU A C 1
ATOM 3539 O O . LEU C 1 107 ? 41.923 -18.411 32.394 1.00 88.28 137 LEU A O 1
ATOM 3544 N N . ASP C 1 108 ? 39.734 -18.500 32.938 1.00 70.33 138 ASP A N 1
ATOM 3545 C CA . ASP C 1 108 ? 39.932 -18.400 34.373 1.00 80.91 138 ASP A CA 1
ATOM 3546 C C . ASP C 1 108 ? 39.902 -19.799 34.991 1.00 96.30 138 ASP A C 1
ATOM 3547 O O . ASP C 1 108 ? 39.960 -20.816 34.291 1.00 94.26 138 ASP A O 1
ATOM 3552 N N . SER C 1 109 ? 39.807 -19.860 36.323 1.00 104.20 139 SER A N 1
ATOM 3553 C CA . SER C 1 109 ? 39.753 -21.152 37.001 1.00 97.88 139 SER A CA 1
ATOM 3554 C C . SER C 1 109 ? 38.497 -21.922 36.610 1.00 99.09 139 SER A C 1
ATOM 3555 O O . SER C 1 109 ? 38.564 -23.098 36.234 1.00 98.10 139 SER A O 1
ATOM 3557 N N . LYS C 1 110 ? 37.335 -21.269 36.689 1.00 91.88 140 LYS A N 1
ATOM 3558 C CA . LYS C 1 110 ? 36.088 -21.928 36.320 1.00 85.48 140 LYS A CA 1
ATOM 3559 C C . LYS C 1 110 ? 36.049 -22.303 34.845 1.00 89.54 140 LYS A C 1
ATOM 3560 O O . LYS C 1 110 ? 35.262 -23.175 34.460 1.00 102.73 140 LYS A O 1
ATOM 3562 N N . GLY C 1 111 ? 36.871 -21.668 34.015 1.00 80.54 141 GLY A N 1
ATOM 3563 C CA . GLY C 1 111 ? 36.919 -21.969 32.601 1.00 73.90 141 GLY A CA 1
ATOM 3564 C C . GLY C 1 111 ? 36.094 -21.068 31.711 1.00 85.65 141 GLY A C 1
ATOM 3565 O O . GLY C 1 111 ? 35.952 -21.371 30.520 1.00 75.85 141 GLY A O 1
ATOM 3566 N N . LEU C 1 112 ? 35.544 -19.979 32.242 1.00 98.00 142 LEU A N 1
ATOM 3567 C CA . LEU C 1 112 ? 34.756 -19.066 31.426 1.00 76.31 142 LEU A CA 1
ATOM 3568 C C . LEU C 1 112 ? 35.658 -18.296 30.472 1.00 67.92 142 LEU A C 1
ATOM 3569 O O . LEU C 1 112 ? 36.786 -17.929 30.813 1.00 61.83 142 LEU A O 1
ATOM 3574 N N . GLU C 1 113 ? 35.151 -18.054 29.267 1.00 72.74 143 GLU A N 1
ATOM 3575 C CA . GLU C 1 113 ? 35.942 -17.417 28.225 1.00 76.98 143 GLU A CA 1
ATOM 3576 C C . GLU C 1 113 ? 35.903 -15.900 28.353 1.00 74.07 143 GLU A C 1
ATOM 3577 O O . GLU C 1 113 ? 34.861 -15.307 28.647 1.00 56.84 143 GLU A O 1
ATOM 3583 N N . TYR C 1 114 ? 37.057 -15.275 28.124 1.00 76.14 144 TYR A N 1
ATOM 3584 C CA . TYR C 1 114 ? 37.217 -13.825 28.193 1.00 60.35 144 TYR A CA 1
ATOM 3585 C C . TYR C 1 114 ? 37.869 -13.364 26.898 1.00 56.18 144 TYR A C 1
ATOM 3586 O O . TYR C 1 114 ? 39.099 -13.248 26.819 1.00 64.12 144 TYR A O 1
ATOM 3595 N N . PRO C 1 115 ? 37.081 -13.101 25.854 1.00 50.16 145 PRO A N 1
ATOM 3596 C CA . PRO C 1 115 ? 37.668 -12.565 24.614 1.00 55.56 145 PRO A CA 1
ATOM 3597 C C . PRO C 1 115 ? 38.246 -11.176 24.856 1.00 61.90 145 PRO A C 1
ATOM 3598 O O . PRO C 1 115 ? 37.524 -10.239 25.207 1.00 65.68 145 PRO A O 1
ATOM 3602 N N . ALA C 1 116 ? 39.557 -11.054 24.673 1.00 64.39 146 ALA A N 1
ATOM 3603 C CA . ALA C 1 116 ? 40.241 -9.802 24.950 1.00 57.39 146 ALA A CA 1
ATOM 3604 C C . ALA C 1 116 ? 39.932 -8.766 23.873 1.00 57.16 146 ALA A C 1
ATOM 3605 O O . ALA C 1 116 ? 39.561 -9.090 22.741 1.00 61.18 146 ALA A O 1
ATOM 3607 N N . VAL C 1 117 ? 40.091 -7.500 24.248 1.00 50.27 147 VAL A N 1
ATOM 3608 C CA . VAL C 1 117 ? 39.931 -6.370 23.339 1.00 59.27 147 VAL A CA 1
ATOM 3609 C C . VAL C 1 117 ? 41.274 -5.657 23.259 1.00 48.10 147 VAL A C 1
ATOM 3610 O O . VAL C 1 117 ? 41.813 -5.223 24.285 1.00 39.73 147 VAL A O 1
ATOM 3614 N N . VAL C 1 118 ? 41.817 -5.546 22.049 1.00 50.73 148 VAL A N 1
ATOM 3615 C CA . VAL C 1 118 ? 43.113 -4.919 21.816 1.00 60.44 148 VAL A CA 1
ATOM 3616 C C . VAL C 1 118 ? 42.892 -3.767 20.847 1.00 50.48 148 VAL A C 1
ATOM 3617 O O . VAL C 1 118 ? 42.683 -3.986 19.647 1.00 65.49 148 VAL A O 1
ATOM 3621 N N . GLU C 1 119 ? 42.942 -2.541 21.363 1.00 43.99 149 GLU A N 1
ATOM 3622 C CA . GLU C 1 119 ? 42.720 -1.348 20.563 1.00 52.87 149 GLU A CA 1
ATOM 3623 C C . GLU C 1 119 ? 43.623 -0.238 21.080 1.00 54.20 149 GLU A C 1
ATOM 3624 O O . GLU C 1 119 ? 44.315 -0.391 22.089 1.00 53.06 149 GLU A O 1
ATOM 3630 N N . PHE C 1 120 ? 43.624 0.887 20.368 1.00 57.52 150 PHE A N 1
ATOM 3631 C CA . PHE C 1 120 ? 44.396 2.041 20.809 1.00 57.26 150 PHE A CA 1
ATOM 3632 C C . PHE C 1 120 ? 43.806 2.601 22.098 1.00 56.81 150 PHE A C 1
ATOM 3633 O O . PHE C 1 120 ? 42.596 2.836 22.190 1.00 55.02 150 PHE A O 1
ATOM 3641 N N . ALA C 1 121 ? 44.660 2.810 23.093 1.00 60.27 151 ALA A N 1
ATOM 3642 C CA . ALA C 1 121 ? 44.195 3.368 24.354 1.00 52.39 151 ALA A CA 1
ATOM 3643 C C . ALA C 1 121 ? 43.618 4.762 24.115 1.00 51.23 151 ALA A C 1
ATOM 3644 O O . ALA C 1 121 ? 44.210 5.563 23.384 1.00 61.50 151 ALA A O 1
ATOM 3646 N N . PRO C 1 122 ? 42.462 5.086 24.708 1.00 44.74 152 PRO A N 1
ATOM 3647 C CA . PRO C 1 122 ? 41.853 6.404 24.447 1.00 45.26 152 PRO A CA 1
ATOM 3648 C C . PRO C 1 122 ? 42.623 7.574 25.046 1.00 44.87 152 PRO A C 1
ATOM 3649 O O . PRO C 1 122 ? 42.243 8.726 24.798 1.00 49.99 152 PRO A O 1
ATOM 3653 N N . PHE C 1 123 ? 43.675 7.323 25.823 1.00 41.41 153 PHE A N 1
ATOM 3654 C CA . PHE C 1 123 ? 44.522 8.372 26.387 1.00 43.32 153 PHE A CA 1
ATOM 3655 C C . PHE C 1 123 ? 45.969 7.987 26.103 1.00 49.04 153 PHE A C 1
ATOM 3656 O O . PHE C 1 123 ? 46.486 7.030 26.690 1.00 53.49 153 PHE A O 1
ATOM 3664 N N . GLN C 1 124 ? 46.620 8.732 25.210 1.00 51.35 154 GLN A N 1
ATOM 3665 C CA . GLN C 1 124 ? 47.890 8.322 24.625 1.00 50.24 154 GLN A CA 1
ATOM 3666 C C . GLN C 1 124 ? 49.116 8.756 25.420 1.00 51.46 154 GLN A C 1
ATOM 3667 O O . GLN C 1 124 ? 50.239 8.478 24.988 1.00 67.27 154 GLN A O 1
ATOM 3673 N N . LYS C 1 125 ? 48.946 9.410 26.561 1.00 55.17 155 LYS A N 1
ATOM 3674 C CA . LYS C 1 125 ? 50.091 9.878 27.329 1.00 68.07 155 LYS A CA 1
ATOM 3675 C C . LYS C 1 125 ? 50.559 8.790 28.288 1.00 58.37 155 LYS A C 1
ATOM 3676 O O . LYS C 1 125 ? 49.773 7.951 28.738 1.00 54.45 155 LYS A O 1
ATOM 3682 N N . ILE C 1 126 ? 51.858 8.808 28.594 1.00 59.29 156 ILE A N 1
ATOM 3683 C CA . ILE C 1 126 ? 52.470 7.820 29.473 1.00 70.10 156 ILE A CA 1
ATOM 3684 C C . ILE C 1 126 ? 53.401 8.535 30.442 1.00 58.05 156 ILE A C 1
ATOM 3685 O O . ILE C 1 126 ? 53.793 9.684 30.232 1.00 59.91 156 ILE A O 1
ATOM 3690 N N . ALA C 1 127 ? 53.755 7.831 31.514 1.00 74.77 157 ALA A N 1
ATOM 3691 C CA . ALA C 1 127 ? 54.665 8.377 32.513 1.00 80.21 157 ALA A CA 1
ATOM 3692 C C . ALA C 1 127 ? 56.059 8.526 31.916 1.00 69.76 157 ALA A C 1
ATOM 3694 N N . LYS C 1 128 ? 56.592 9.743 31.956 1.00 86.35 158 LYS A N 1
ATOM 3695 C CA . LYS C 1 128 ? 57.913 10.043 31.422 1.00 100.47 158 LYS A CA 1
ATOM 3696 C C . LYS C 1 128 ? 58.912 10.150 32.567 1.00 108.95 158 LYS A C 1
ATOM 3697 O O . LYS C 1 128 ? 58.631 10.794 33.584 1.00 98.15 158 LYS A O 1
ATOM 3699 N N . LYS C 1 129 ? 60.070 9.514 32.401 1.00 106.45 159 LYS A N 1
ATOM 3700 C CA . LYS C 1 129 ? 61.113 9.591 33.414 1.00 108.26 159 LYS A CA 1
ATOM 3701 C C . LYS C 1 129 ? 61.608 11.026 33.545 1.00 107.00 1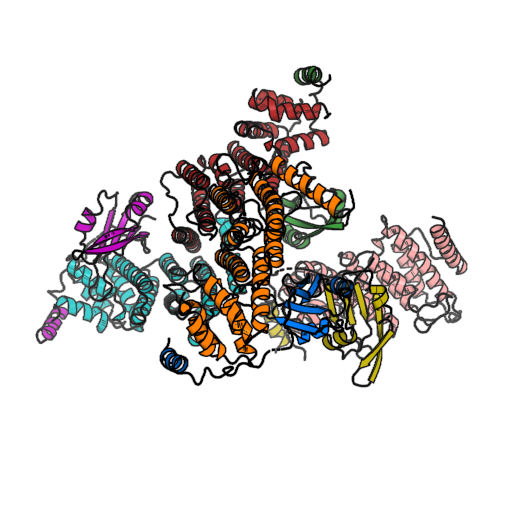59 LYS A C 1
ATOM 3702 O O . LYS C 1 129 ? 61.949 11.673 32.549 1.00 103.30 159 LYS A O 1
ATOM 3704 N N . LYS C 1 130 ? 61.642 11.524 34.777 1.00 100.05 160 LYS A N 1
ATOM 3705 C CA . LYS C 1 130 ? 62.062 12.896 35.037 1.00 109.06 160 LYS A CA 1
ATOM 3706 C C . LYS C 1 130 ? 62.497 13.066 36.488 1.00 106.34 160 LYS A C 1
ATOM 3707 O O . LYS C 1 130 ? 62.654 14.188 36.970 1.00 92.81 160 LYS A O 1
ATOM 3709 N N . ARG C 1 132 ? 61.004 15.809 37.678 1.00 108.10 162 ARG A N 1
ATOM 3710 C CA . ARG C 1 132 ? 61.615 16.733 38.627 1.00 101.86 162 ARG A CA 1
ATOM 3711 C C . ARG C 1 132 ? 62.181 15.979 39.827 1.00 98.75 162 ARG A C 1
ATOM 3712 O O . ARG C 1 132 ? 62.238 14.748 39.831 1.00 84.27 162 ARG A O 1
ATOM 3714 N N . LYS C 1 133 ? 62.604 16.727 40.842 1.00 99.67 163 LYS A N 1
ATOM 3715 C CA . LYS C 1 133 ? 63.138 16.115 42.049 1.00 94.82 163 LYS A CA 1
ATOM 3716 C C . LYS C 1 133 ? 62.018 15.472 42.862 1.00 103.32 163 LYS A C 1
ATOM 3717 O O . LYS C 1 133 ? 60.863 15.906 42.825 1.00 101.24 163 LYS A O 1
ATOM 3719 N N . LYS C 1 134 ? 62.375 14.425 43.601 1.00 85.20 164 LYS A N 1
ATOM 3720 C CA . LYS C 1 134 ? 61.404 13.722 44.425 1.00 75.82 164 LYS A CA 1
ATOM 3721 C C . LYS C 1 134 ? 60.776 14.671 45.442 1.00 83.52 164 LYS A C 1
ATOM 3722 O O . LYS C 1 134 ? 61.331 15.718 45.787 1.00 90.35 164 LYS A O 1
ATOM 3724 N N . ASP C 1 135 ? 59.593 14.294 45.918 1.00 82.70 165 ASP A N 1
ATOM 3725 C CA . ASP C 1 135 ? 58.902 15.068 46.937 1.00 71.65 165 ASP A CA 1
ATOM 3726 C C . ASP C 1 135 ? 59.453 14.710 48.311 1.00 65.27 165 ASP A C 1
ATOM 3727 O O . ASP C 1 135 ? 59.732 13.543 48.599 1.00 68.47 165 ASP A O 1
ATOM 3732 N N . ALA C 1 136 ? 59.614 15.726 49.159 1.00 79.32 166 ALA A N 1
ATOM 3733 C CA . ALA C 1 136 ? 60.261 15.531 50.451 1.00 77.57 166 ALA A CA 1
ATOM 3734 C C . ALA C 1 136 ? 59.337 14.927 51.499 1.00 63.97 166 ALA A C 1
ATOM 3735 O O . ALA C 1 136 ? 59.827 14.357 52.480 1.00 60.39 166 ALA A O 1
ATOM 3737 N N . LYS C 1 137 ? 58.023 15.029 51.318 1.00 59.48 167 LYS A N 1
ATOM 3738 C CA . LYS C 1 137 ? 57.066 14.579 52.318 1.00 65.88 167 LYS A CA 1
ATOM 3739 C C . LYS C 1 137 ? 56.568 13.162 52.066 1.00 64.16 167 LYS A C 1
ATOM 3740 O O . LYS C 1 137 ? 55.812 12.632 52.885 1.00 70.45 167 LYS A O 1
ATOM 3746 N N . THR C 1 138 ? 56.984 12.533 50.971 1.00 60.28 168 THR A N 1
ATOM 3747 C CA . THR C 1 138 ? 56.507 11.198 50.635 1.00 60.81 168 THR A CA 1
ATOM 3748 C C . THR C 1 138 ? 56.770 10.228 51.780 1.00 62.77 168 THR A C 1
ATOM 3749 O O . THR C 1 138 ? 57.924 9.981 52.145 1.00 78.98 168 THR A O 1
ATOM 3753 N N . GLY C 1 139 ? 55.699 9.680 52.345 1.00 64.96 169 GLY A N 1
ATOM 3754 C CA . GLY C 1 139 ? 55.826 8.674 53.376 1.00 75.85 169 GLY A CA 1
ATOM 3755 C C . GLY C 1 139 ? 55.992 9.208 54.776 1.00 71.73 169 GLY A C 1
ATOM 3756 O O . GLY C 1 139 ? 56.554 8.510 55.630 1.00 89.89 169 GLY A O 1
ATOM 3757 N N . SER C 1 140 ? 55.517 10.423 55.047 1.00 72.45 170 SER A N 1
ATOM 3758 C CA . SER C 1 140 ? 55.656 11.046 56.358 1.00 77.50 170 SER A CA 1
ATOM 3759 C C . SER C 1 140 ? 54.305 11.326 57.007 1.00 72.03 170 SER A C 1
ATOM 3760 O O . SER C 1 140 ? 54.216 12.166 57.909 1.00 71.78 170 SER A O 1
ATOM 3763 N N . ILE C 1 141 ? 53.248 10.638 56.569 1.00 69.81 171 ILE A N 1
ATOM 3764 C CA . ILE C 1 141 ? 51.923 10.904 57.119 1.00 77.17 171 ILE A CA 1
ATOM 3765 C C . ILE C 1 141 ? 51.823 10.394 58.552 1.00 75.87 171 ILE A C 1
ATOM 3766 O O . ILE C 1 141 ? 51.130 10.994 59.384 1.00 76.91 171 ILE A O 1
ATOM 3771 N N . GLU C 1 142 ? 52.506 9.291 58.870 1.00 70.59 172 GLU A N 1
ATOM 3772 C CA . GLU C 1 142 ? 52.453 8.760 60.229 1.00 80.75 172 GLU A CA 1
ATOM 3773 C C . GLU C 1 142 ? 52.959 9.773 61.248 1.00 64.07 172 GLU A C 1
ATOM 3774 O O . GLU C 1 142 ? 52.504 9.777 62.397 1.00 62.94 172 GLU A O 1
ATOM 3780 N N . ASP C 1 143 ? 53.891 10.631 60.851 1.00 63.86 173 ASP A N 1
ATOM 3781 C CA . ASP C 1 143 ? 54.414 11.677 61.729 1.00 82.10 173 ASP A CA 1
ATOM 3782 C C . ASP C 1 143 ? 53.706 13.003 61.450 1.00 89.84 173 ASP A C 1
ATOM 3783 O O . ASP C 1 143 ? 54.322 14.023 61.135 1.00 84.72 173 ASP A O 1
ATOM 3785 N N . ASP C 1 144 ? 52.380 12.971 61.571 1.00 92.18 174 ASP A N 1
ATOM 3786 C CA . ASP C 1 144 ? 51.542 14.135 61.332 1.00 83.24 174 ASP A CA 1
ATOM 3787 C C . ASP C 1 144 ? 50.515 14.258 62.450 1.00 84.80 174 ASP A C 1
ATOM 3788 O O . ASP C 1 144 ? 49.950 13.247 62.888 1.00 69.51 174 ASP A O 1
ATOM 3793 N N . PRO C 1 145 ? 50.253 15.477 62.939 1.00 97.16 175 PRO A N 1
ATOM 3794 C CA . PRO C 1 145 ? 49.280 15.626 64.033 1.00 92.87 175 PRO A CA 1
ATOM 3795 C C . PRO C 1 145 ? 47.852 15.334 63.596 1.00 82.23 175 PRO A C 1
ATOM 3796 O O . PRO C 1 145 ? 47.138 14.585 64.271 1.00 73.43 175 PRO A O 1
ATOM 3800 N N . GLU C 1 146 ? 47.425 15.920 62.474 1.00 77.05 176 GLU A N 1
ATOM 3801 C CA . GLU C 1 146 ? 46.069 15.678 61.990 1.00 76.95 176 GLU A CA 1
ATOM 3802 C C . GLU C 1 146 ? 45.813 14.186 61.814 1.00 75.82 176 GLU A C 1
ATOM 3803 O O . GLU C 1 146 ? 44.768 13.670 62.227 1.00 74.36 176 GLU A O 1
ATOM 3809 N N . TYR C 1 147 ? 46.759 13.477 61.196 1.00 65.47 177 TYR A N 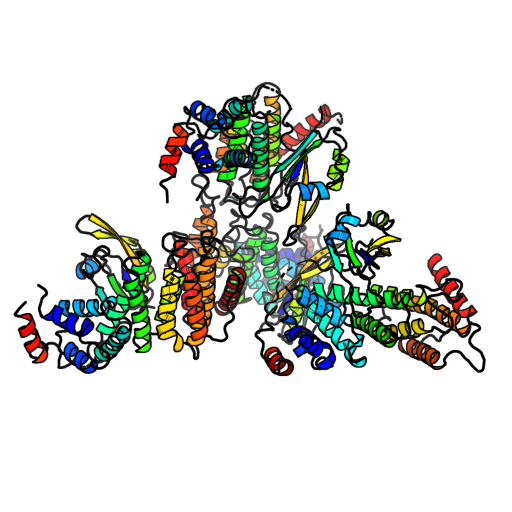1
ATOM 3810 C CA . TYR C 1 147 ? 46.637 12.030 61.061 1.00 65.33 177 TYR A CA 1
ATOM 3811 C C . TYR C 1 147 ? 46.579 11.366 62.433 1.00 64.77 177 TYR A C 1
ATOM 3812 O O . TYR C 1 147 ? 45.628 10.644 62.750 1.00 63.43 177 TYR A O 1
ATOM 3821 N N . LYS C 1 148 ? 47.587 11.623 63.272 1.00 72.23 178 LYS A N 1
ATOM 3822 C CA . LYS C 1 148 ? 47.615 11.048 64.614 1.00 63.27 178 LYS A CA 1
ATOM 3823 C C . LYS C 1 148 ? 46.286 11.255 65.334 1.00 73.06 178 LYS A C 1
ATOM 3824 O O . LYS C 1 148 ? 45.709 10.311 65.887 1.00 65.65 178 LYS A O 1
ATOM 3826 N N . LYS C 1 149 ? 45.785 12.494 65.336 1.00 80.35 179 LYS A N 1
ATOM 3827 C CA . LYS C 1 149 ? 44.477 12.764 65.926 1.00 67.49 179 LYS A CA 1
ATOM 3828 C C . LYS C 1 149 ? 43.402 11.884 65.300 1.00 69.34 179 LYS A C 1
ATOM 3829 O O . LYS C 1 149 ? 42.522 11.370 66.002 1.00 80.14 179 LYS A O 1
ATOM 3831 N N . PHE C 1 150 ? 43.451 11.705 63.979 1.00 75.18 180 PHE A N 1
ATOM 3832 C CA . PHE C 1 150 ? 42.486 10.836 63.314 1.00 74.30 180 PHE A CA 1
ATOM 3833 C C . PHE C 1 150 ? 42.599 9.401 63.816 1.00 75.26 180 PHE A C 1
ATOM 3834 O O . PHE C 1 150 ? 41.583 8.718 63.997 1.00 68.22 180 PHE A O 1
ATOM 3842 N N . LEU C 1 151 ? 43.826 8.923 64.050 1.00 72.06 181 LEU A N 1
ATOM 3843 C CA . LEU C 1 151 ? 43.993 7.570 64.572 1.00 69.07 181 LEU A CA 1
ATOM 3844 C C . LEU C 1 151 ? 43.384 7.441 65.963 1.00 83.53 181 LEU A C 1
ATOM 3845 O O . LEU C 1 151 ? 42.804 6.402 66.301 1.00 81.93 181 LEU A O 1
ATOM 3850 N N . GLU C 1 152 ? 43.515 8.483 66.788 1.00 83.02 182 GLU A N 1
ATOM 3851 C CA . GLU C 1 152 ? 42.870 8.470 68.097 1.00 84.61 182 GLU A CA 1
ATOM 3852 C C . GLU C 1 152 ? 41.362 8.306 67.952 1.00 80.33 182 GLU A C 1
ATOM 3853 O O . GLU C 1 152 ? 40.740 7.502 68.656 1.00 85.66 182 GLU A O 1
ATOM 3859 N N . THR C 1 153 ? 40.756 9.059 67.034 1.00 73.37 183 THR A N 1
ATOM 3860 C CA . THR C 1 153 ? 39.314 8.981 66.848 1.00 72.57 183 THR A CA 1
ATOM 3861 C C . THR C 1 153 ? 38.903 7.709 66.117 1.00 79.82 183 THR A C 1
ATOM 3862 O O . THR C 1 153 ? 37.818 7.177 66.373 1.00 82.26 183 THR A O 1
ATOM 3866 N N . TYR C 1 154 ? 39.745 7.211 65.212 1.00 83.66 184 TYR A N 1
ATOM 3867 C CA . TYR C 1 154 ? 39.432 5.975 64.508 1.00 78.08 184 TYR A CA 1
ATOM 3868 C C . TYR C 1 154 ? 39.729 4.742 65.348 1.00 73.61 184 TYR A C 1
ATOM 3869 O O . TYR C 1 154 ? 39.131 3.687 65.109 1.00 75.53 184 TYR A O 1
ATOM 3878 N N . CYS C 1 155 ? 40.640 4.850 66.319 1.00 86.65 185 CYS A N 1
ATOM 3879 C CA . CYS C 1 155 ? 40.861 3.746 67.247 1.00 91.08 185 CYS A CA 1
ATOM 3880 C C . CYS C 1 155 ? 39.567 3.346 67.942 1.00 89.52 185 CYS A C 1
ATOM 3881 O O . CYS C 1 155 ? 39.354 2.162 68.228 1.00 75.40 185 CYS A O 1
ATOM 3884 N N . VAL C 1 156 ? 38.698 4.313 68.225 1.00 97.96 186 VAL A N 1
ATOM 3885 C CA . VAL C 1 156 ? 37.376 4.054 68.781 1.00 90.08 186 VAL A CA 1
ATOM 3886 C C . VAL C 1 156 ? 36.401 4.026 67.609 1.00 113.86 186 VAL A C 1
ATOM 3887 O O . VAL C 1 156 ? 36.157 5.048 66.955 1.00 116.17 186 VAL A O 1
ATOM 3891 N N . GLU C 1 157 ? 35.871 2.844 67.314 1.00 109.84 187 GLU A N 1
ATOM 3892 C CA . GLU C 1 157 ? 34.981 2.652 66.177 1.00 98.64 187 GLU A CA 1
ATOM 3893 C C . GLU C 1 157 ? 33.971 1.571 66.547 1.00 108.52 187 GLU A C 1
ATOM 3894 O O . GLU C 1 157 ? 33.835 1.202 67.718 1.00 101.44 187 GLU A O 1
ATOM 3900 N N . GLU C 1 158 ? 33.252 1.069 65.547 1.00 112.89 188 GLU A N 1
ATOM 3901 C CA . GLU C 1 158 ? 32.238 0.043 65.769 1.00 100.89 188 GLU A CA 1
ATOM 3902 C C . GLU C 1 158 ? 31.192 0.530 66.768 1.00 93.59 188 GLU A C 1
ATOM 3903 O O . GLU C 1 158 ? 30.055 0.821 66.399 1.00 93.33 188 GLU A O 1
ATOM 3909 N N . LYS D 2 34 ? 37.479 -2.256 60.668 1.00 87.73 767 LYS B N 1
ATOM 3910 C CA . LYS D 2 34 ? 37.161 -3.126 59.540 1.00 97.61 767 LYS B CA 1
ATOM 3911 C C . LYS D 2 34 ? 38.031 -2.757 58.339 1.00 97.74 767 LYS B C 1
ATOM 3912 O O . LYS D 2 34 ? 38.396 -3.616 57.534 1.00 98.67 767 LYS B O 1
ATOM 3918 N N . ARG D 2 35 ? 38.361 -1.466 58.225 1.00 101.00 768 ARG B N 1
ATOM 3919 C CA . ARG D 2 35 ? 39.206 -0.958 57.153 1.00 97.02 768 ARG B CA 1
ATOM 3920 C C . ARG D 2 35 ? 40.558 -0.501 57.696 1.00 82.68 768 ARG B C 1
ATOM 3921 O O . ARG D 2 35 ? 40.641 0.013 58.816 1.00 91.33 768 ARG B O 1
ATOM 3929 N N . PRO D 2 36 ? 41.634 -0.663 56.928 1.00 89.83 769 PRO B N 1
ATOM 3930 C CA . PRO D 2 36 ? 42.940 -0.102 57.336 1.00 86.74 769 PRO B CA 1
ATOM 3931 C C . PRO D 2 36 ? 42.836 1.387 57.603 1.00 83.61 769 PRO B C 1
ATOM 3932 O O . PRO D 2 36 ? 42.156 2.110 56.855 1.00 76.59 769 PRO B O 1
ATOM 3936 N N . PRO D 2 37 ? 43.496 1.899 58.654 1.00 87.78 770 PRO B N 1
ATOM 3937 C CA . PRO D 2 37 ? 43.374 3.340 58.944 1.00 82.20 770 PRO B CA 1
ATOM 3938 C C . PRO D 2 37 ? 43.817 4.227 57.792 1.00 73.37 770 PRO B C 1
ATOM 3939 O O . PRO D 2 37 ? 43.202 5.272 57.546 1.00 62.91 770 PRO B O 1
ATOM 3943 N N . LEU D 2 38 ? 44.878 3.837 57.080 1.00 78.39 771 LEU B N 1
ATOM 3944 C CA . LEU D 2 38 ? 45.326 4.603 55.920 1.00 72.41 771 LEU B CA 1
ATOM 3945 C C . LEU D 2 38 ? 44.206 4.761 54.898 1.00 73.59 771 LEU B C 1
ATOM 3946 O O . LEU D 2 38 ? 43.969 5.860 54.381 1.00 56.10 771 LEU B O 1
ATOM 3951 N N . GLN D 2 39 ? 43.511 3.666 54.586 1.00 73.12 772 GLN B N 1
ATOM 3952 C CA . GLN D 2 39 ? 42.495 3.701 53.539 1.00 64.16 772 GLN B CA 1
ATOM 3953 C C . GLN D 2 39 ? 41.311 4.571 53.942 1.00 68.47 772 GLN B C 1
ATOM 3954 O O . GLN D 2 39 ? 40.842 5.400 53.151 1.00 63.46 772 GLN B O 1
ATOM 3960 N N . GLU D 2 40 ? 40.810 4.401 55.168 1.00 67.38 773 GLU B N 1
ATOM 3961 C CA . GLU D 2 40 ? 39.682 5.215 55.609 1.00 69.92 773 GLU B CA 1
ATOM 3962 C C . GLU D 2 40 ? 40.054 6.694 55.655 1.00 65.76 773 GLU B C 1
ATOM 3963 O O . GLU D 2 40 ? 39.220 7.562 55.373 1.00 56.96 773 GLU B O 1
ATOM 3969 N N . TYR D 2 41 ? 41.304 7.003 56.022 1.00 57.83 774 TYR B N 1
ATOM 3970 C CA . TYR D 2 41 ? 41.743 8.396 56.029 1.00 53.38 774 TYR B CA 1
ATOM 3971 C C . TYR D 2 41 ? 41.709 8.985 54.624 1.00 56.21 774 TYR B C 1
ATOM 3972 O O . TYR D 2 41 ? 41.260 10.121 54.429 1.00 61.85 774 TYR B O 1
ATOM 3981 N N . VAL D 2 42 ? 42.184 8.227 53.633 1.00 61.88 775 VAL B N 1
ATOM 3982 C CA . VAL D 2 42 ? 42.102 8.679 52.247 1.00 59.10 775 VAL B CA 1
ATOM 3983 C C . VAL D 2 42 ? 40.649 8.895 51.846 1.00 49.18 775 VAL B C 1
ATOM 3984 O O . VAL D 2 42 ? 40.328 9.824 51.095 1.00 51.99 775 VAL B O 1
ATOM 3988 N N . ARG D 2 43 ? 39.748 8.039 52.331 1.00 49.40 776 ARG B N 1
ATOM 3989 C CA . ARG D 2 43 ? 38.337 8.193 51.994 1.00 49.67 776 ARG B CA 1
ATOM 3990 C C . ARG D 2 43 ? 37.728 9.417 52.667 1.00 53.73 776 ARG B C 1
ATOM 3991 O O . ARG D 2 43 ? 36.848 10.064 52.085 1.00 57.70 776 ARG B O 1
ATOM 3999 N N . LYS D 2 44 ? 38.176 9.759 53.880 1.00 60.40 777 LYS B N 1
ATOM 4000 C CA . LYS D 2 44 ? 37.689 10.986 54.502 1.00 66.58 777 LYS B CA 1
ATOM 4001 C C . LYS D 2 44 ? 38.252 12.219 53.802 1.00 63.40 777 LYS B C 1
ATOM 4002 O O . LYS D 2 44 ? 37.572 13.249 53.714 1.00 66.34 777 LYS B O 1
ATOM 4008 N N . LEU D 2 45 ? 39.483 12.130 53.295 1.00 53.40 778 LEU B N 1
ATOM 4009 C CA . LEU D 2 45 ? 40.087 13.264 52.604 1.00 69.76 778 LEU B CA 1
ATOM 4010 C C . LEU D 2 45 ? 39.323 13.606 51.329 1.00 57.91 778 LEU B C 1
ATOM 4011 O O . LEU D 2 45 ? 39.006 14.775 51.074 1.00 54.26 778 LEU B O 1
ATOM 4016 N N . LEU D 2 46 ? 39.018 12.588 50.517 1.00 51.12 779 LEU B N 1
ATOM 4017 C CA . LEU D 2 46 ? 38.458 12.823 49.190 1.00 47.51 779 LEU B CA 1
ATOM 4018 C C . LEU D 2 46 ? 36.940 12.975 49.220 1.00 51.02 779 LEU B C 1
ATOM 4019 O O . LEU D 2 46 ? 36.380 13.753 48.438 1.00 48.85 779 LEU B O 1
ATOM 4024 N N . TYR D 2 47 ? 36.255 12.241 50.097 1.00 49.19 780 TYR B N 1
ATOM 4025 C CA . TYR D 2 47 ? 34.799 12.204 50.084 1.00 53.22 780 TYR B CA 1
ATOM 4026 C C . TYR D 2 47 ? 34.155 13.097 51.139 1.00 59.78 780 TYR B C 1
ATOM 4027 O O . TYR D 2 47 ? 32.945 13.338 51.062 1.00 58.74 780 TYR B O 1
ATOM 4036 N N . LYS D 2 48 ? 34.922 13.598 52.108 1.00 66.15 781 LYS B N 1
ATOM 4037 C CA . LYS D 2 48 ? 34.332 14.363 53.199 1.00 59.23 781 LYS B CA 1
ATOM 4038 C C . LYS D 2 48 ? 35.046 15.692 53.403 1.00 64.07 781 LYS B C 1
ATOM 4039 O O . LYS D 2 48 ? 34.401 16.744 53.469 1.00 70.94 781 LYS B O 1
ATOM 4045 N N . ASP D 2 49 ? 36.375 15.663 53.490 1.00 62.98 782 ASP B N 1
ATOM 4046 C CA . ASP D 2 49 ? 37.122 16.871 53.819 1.00 80.61 782 ASP B CA 1
ATOM 4047 C C . ASP D 2 49 ? 37.362 17.777 52.618 1.00 64.75 782 ASP B C 1
ATOM 4048 O O . ASP D 2 49 ? 37.713 18.947 52.806 1.00 68.14 782 ASP B O 1
ATOM 4053 N N . LEU D 2 50 ? 37.179 17.277 51.396 1.00 65.12 783 LEU B N 1
ATOM 4054 C CA . LEU D 2 50 ? 37.488 18.056 50.197 1.00 73.44 783 LEU B CA 1
ATOM 4055 C C . LEU D 2 50 ? 36.349 19.037 49.926 1.00 67.72 783 LEU B C 1
ATOM 4056 O O . LEU D 2 50 ? 35.437 18.791 49.132 1.00 52.67 783 LEU B O 1
ATOM 4061 N N . SER D 2 51 ? 36.416 20.179 50.603 1.00 81.37 784 SER B N 1
ATOM 4062 C CA . SER D 2 51 ? 35.487 21.273 50.358 1.00 91.34 784 SER B CA 1
ATOM 4063 C C . SER D 2 51 ? 35.997 22.095 49.172 1.00 84.32 784 SER B C 1
ATOM 4064 O O . SER D 2 51 ? 36.901 21.682 48.439 1.00 68.28 784 SER B O 1
ATOM 4067 N N . LYS D 2 52 ? 35.422 23.284 48.974 1.00 77.60 785 LYS B N 1
ATOM 4068 C CA . LYS D 2 52 ? 35.880 24.156 47.899 1.00 77.32 785 LYS B CA 1
ATOM 4069 C C . LYS D 2 52 ? 37.127 24.939 48.294 1.00 83.00 785 LYS B C 1
ATOM 4070 O O . LYS D 2 52 ? 37.912 25.327 47.422 1.00 76.12 785 LYS B O 1
ATOM 4072 N N . VAL D 2 53 ? 37.328 25.175 49.590 1.00 82.03 786 VAL B N 1
ATOM 4073 C CA . VAL D 2 53 ? 38.471 25.944 50.071 1.00 80.87 786 VAL B CA 1
ATOM 4074 C C . VAL D 2 53 ? 39.486 25.090 50.817 1.00 77.76 786 VAL B C 1
ATOM 4075 O O . VAL D 2 53 ? 40.580 25.590 51.132 1.00 69.61 786 VAL B O 1
ATOM 4079 N N . THR D 2 54 ? 39.172 23.829 51.105 1.00 61.06 787 THR B N 1
ATOM 4080 C CA . THR D 2 54 ? 40.105 22.922 51.756 1.00 65.55 787 THR B CA 1
ATOM 4081 C C . THR D 2 54 ? 40.970 22.156 50.759 1.00 58.63 787 THR B C 1
ATOM 4082 O O . THR D 2 54 ? 41.704 21.248 51.160 1.00 56.73 787 THR B O 1
ATOM 4086 N N . THR D 2 55 ? 40.903 22.504 49.473 1.00 71.08 788 THR B N 1
ATOM 4087 C CA . THR D 2 55 ? 41.650 21.765 48.460 1.00 64.33 788 THR B CA 1
ATOM 4088 C C . THR D 2 55 ? 43.140 21.749 48.776 1.00 60.06 788 THR B C 1
ATOM 4089 O O . THR D 2 55 ? 43.775 20.688 48.780 1.00 56.53 788 THR B O 1
ATOM 4093 N N . GLU D 2 56 ? 43.721 22.925 49.031 1.00 74.03 789 GLU B N 1
ATOM 4094 C CA . GLU D 2 56 ? 45.150 22.988 49.326 1.00 61.30 789 GLU B CA 1
ATOM 4095 C C . GLU D 2 56 ? 45.476 22.209 50.594 1.00 60.36 789 GLU B C 1
ATOM 4096 O O . GLU D 2 56 ? 46.410 21.400 50.616 1.00 50.95 789 GLU B O 1
ATOM 4102 N N . LYS D 2 57 ? 44.705 22.435 51.662 1.00 49.73 790 LYS B N 1
ATOM 4103 C CA . LYS D 2 57 ? 44.923 21.700 52.904 1.00 54.61 790 LYS B CA 1
ATOM 4104 C C . LYS D 2 57 ? 44.947 20.196 52.661 1.00 54.54 790 LYS B C 1
ATOM 4105 O O . LYS D 2 57 ? 45.770 19.477 53.242 1.00 56.10 790 LYS B O 1
ATOM 4107 N N . VAL D 2 58 ? 44.056 19.702 51.801 1.00 63.61 791 VAL B N 1
ATOM 4108 C CA . VAL D 2 58 ? 43.992 18.268 51.538 1.00 61.79 791 VAL B CA 1
ATOM 4109 C C . VAL D 2 58 ? 45.148 17.825 50.650 1.00 48.09 791 VAL B C 1
ATOM 4110 O O . VAL D 2 58 ? 45.701 16.736 50.836 1.00 52.93 791 VAL B O 1
ATOM 4114 N N . LEU D 2 59 ? 45.530 18.648 49.673 1.00 46.03 792 LEU B N 1
ATOM 4115 C CA . LEU D 2 59 ? 46.650 18.289 48.809 1.00 50.55 792 LEU B CA 1
ATOM 4116 C C . LEU D 2 59 ? 47.919 18.069 49.622 1.00 50.06 792 LEU B C 1
ATOM 4117 O O . LEU D 2 59 ? 48.632 17.078 49.427 1.00 45.02 792 LEU B O 1
ATOM 4122 N N . ARG D 2 60 ? 48.222 18.995 50.537 1.00 60.25 793 ARG B N 1
ATOM 4123 C CA . ARG D 2 60 ? 49.400 18.842 51.384 1.00 51.40 793 ARG B CA 1
ATOM 4124 C C . ARG D 2 60 ? 49.287 17.608 52.266 1.00 49.37 793 ARG B C 1
ATOM 4125 O O . ARG D 2 60 ? 50.297 16.962 52.567 1.00 51.60 793 ARG B O 1
ATOM 4133 N N . GLN D 2 61 ? 48.069 17.267 52.690 1.00 54.98 794 GLN B N 1
ATOM 4134 C CA . GLN D 2 61 ? 47.862 16.023 53.422 1.00 62.13 794 GLN B CA 1
ATOM 4135 C C . GLN D 2 61 ? 48.099 14.805 52.536 1.00 61.33 794 GLN B C 1
ATOM 4136 O O . GLN D 2 61 ? 48.484 13.743 53.037 1.00 60.79 794 GLN B O 1
ATOM 4142 N N . MET D 2 62 ? 47.881 14.937 51.225 1.00 60.67 795 MET B N 1
ATOM 4143 C CA . MET D 2 62 ? 48.039 13.800 50.327 1.00 51.83 795 MET B CA 1
ATOM 4144 C C . MET D 2 62 ? 49.487 13.603 49.901 1.00 55.79 795 MET B C 1
ATOM 4145 O O . MET D 2 62 ? 49.904 12.465 49.656 1.00 60.53 795 MET B O 1
ATOM 4150 N N . ARG D 2 63 ? 50.261 14.687 49.800 1.00 63.46 796 ARG B N 1
ATOM 4151 C CA . ARG D 2 63 ? 51.671 14.551 49.454 1.00 53.41 796 ARG B CA 1
ATOM 4152 C C . ARG D 2 63 ? 52.406 13.679 50.463 1.00 59.37 796 ARG B C 1
ATOM 4153 O O . ARG D 2 63 ? 53.390 13.019 50.114 1.00 73.66 796 ARG B O 1
ATOM 4161 N N . LYS D 2 64 ? 51.943 13.663 51.715 1.00 56.01 797 LYS B N 1
ATOM 4162 C CA . LYS D 2 64 ? 52.596 12.899 52.770 1.00 58.75 797 LYS B CA 1
ATOM 4163 C C . LYS D 2 64 ? 52.337 11.401 52.677 1.00 66.14 797 LYS B C 1
ATOM 4164 O O . LYS D 2 64 ? 52.914 10.642 53.463 1.00 57.62 797 LYS B O 1
ATOM 4170 N N . LEU D 2 65 ? 51.490 10.958 51.753 1.00 72.00 798 LEU B N 1
ATOM 4171 C CA . LEU D 2 65 ? 51.165 9.544 51.661 1.00 61.10 798 LEU B CA 1
ATOM 4172 C C . LEU D 2 65 ? 52.390 8.746 51.220 1.00 62.05 798 LEU B C 1
ATOM 4173 O O . LEU D 2 65 ? 53.233 9.249 50.472 1.00 64.12 798 LEU B O 1
ATOM 4178 N N . PRO D 2 66 ? 52.519 7.496 51.681 1.00 52.51 799 PRO B N 1
ATOM 4179 C CA . PRO D 2 66 ? 53.652 6.668 51.243 1.00 57.23 799 PRO B CA 1
ATOM 4180 C C . PRO D 2 66 ? 53.493 6.203 49.804 1.00 61.98 799 PRO B C 1
ATOM 4181 O O . PRO D 2 66 ? 53.051 5.078 49.546 1.00 58.79 799 PRO B O 1
ATOM 4185 N N . TRP D 2 67 ? 53.860 7.070 48.857 1.00 56.70 800 TRP B N 1
ATOM 4186 C CA . TRP D 2 67 ? 53.666 6.769 47.446 1.00 54.02 800 TRP B CA 1
ATOM 4187 C C . TRP D 2 67 ? 54.606 5.683 46.939 1.00 68.45 800 TRP B C 1
ATOM 4188 O O . TRP D 2 67 ? 54.344 5.105 45.878 1.00 58.37 800 TRP B O 1
ATOM 4199 N N . GLN D 2 68 ? 55.694 5.393 47.658 1.00 81.92 801 GLN B N 1
ATOM 4200 C CA . GLN D 2 68 ? 56.583 4.322 47.223 1.00 69.03 801 GLN B CA 1
ATOM 4201 C C . GLN D 2 68 ? 55.958 2.951 47.448 1.00 60.02 801 GLN B C 1
ATOM 4202 O O . GLN D 2 68 ? 56.420 1.968 46.862 1.00 57.67 801 GLN B O 1
ATOM 4208 N N . ASP D 2 69 ? 54.928 2.868 48.287 1.00 63.14 802 ASP B N 1
ATOM 4209 C CA . ASP D 2 69 ? 54.216 1.618 48.517 1.00 85.31 802 ASP B CA 1
ATOM 4210 C C . ASP D 2 69 ? 53.216 1.397 47.386 1.00 88.81 802 ASP B C 1
ATOM 4211 O O . ASP D 2 69 ? 52.300 2.204 47.190 1.00 73.55 802 ASP B O 1
ATOM 4216 N N . GLN D 2 70 ? 53.394 0.302 46.642 1.00 87.93 803 GLN B N 1
ATOM 4217 C CA . GLN D 2 70 ? 52.553 0.061 45.475 1.00 78.83 803 GLN B CA 1
ATOM 4218 C C . GLN D 2 70 ? 51.097 -0.161 45.864 1.00 69.67 803 GLN B C 1
ATOM 4219 O O . GLN D 2 70 ? 50.196 0.142 45.074 1.00 60.36 803 GLN B O 1
ATOM 4225 N N . GLU D 2 71 ? 50.844 -0.675 47.068 1.00 74.88 804 GLU B N 1
ATOM 4226 C CA . GLU D 2 71 ? 49.478 -1.022 47.448 1.00 73.69 804 GLU B CA 1
ATOM 4227 C C . GLU D 2 71 ? 48.636 0.225 47.700 1.00 73.20 804 GLU B C 1
ATOM 4228 O O . GLU D 2 71 ? 47.531 0.358 47.159 1.00 68.85 804 GLU B O 1
ATOM 4234 N N . VAL D 2 72 ? 49.138 1.151 48.522 1.00 72.03 805 VAL B N 1
ATOM 4235 C CA . VAL D 2 72 ? 48.338 2.318 48.885 1.00 73.97 805 VAL B CA 1
ATOM 4236 C C . VAL D 2 72 ? 48.160 3.240 47.685 1.00 57.85 805 VAL B C 1
ATOM 4237 O O . VAL D 2 72 ? 47.085 3.819 47.484 1.00 53.74 805 VAL B O 1
ATOM 4241 N N . LYS D 2 73 ? 49.210 3.403 46.877 1.00 62.01 806 LYS B N 1
ATOM 4242 C CA . LYS D 2 73 ? 49.091 4.199 45.660 1.00 51.83 806 LYS B CA 1
ATOM 4243 C C . LYS D 2 73 ? 47.963 3.675 44.781 1.00 55.06 806 LYS B C 1
ATOM 4244 O O . LYS D 2 73 ? 47.058 4.424 44.403 1.00 60.50 806 LYS B O 1
ATOM 4250 N N . ASP D 2 74 ? 47.997 2.380 44.456 1.00 66.30 807 ASP B N 1
ATOM 4251 C CA . ASP D 2 74 ? 46.921 1.779 43.675 1.00 58.89 807 ASP B CA 1
ATOM 4252 C C . ASP D 2 74 ? 45.560 2.062 44.296 1.00 59.75 807 ASP B C 1
ATOM 4253 O O . ASP D 2 74 ? 44.588 2.341 43.584 1.00 54.73 807 ASP B O 1
ATOM 4258 N N . TYR D 2 75 ? 45.471 2.002 45.627 1.00 57.53 808 TYR B N 1
ATOM 4259 C CA . TYR D 2 75 ? 44.189 2.226 46.286 1.00 53.25 808 TYR B CA 1
ATOM 4260 C C . TYR D 2 75 ? 43.744 3.679 46.159 1.00 47.86 808 TYR B C 1
ATOM 4261 O O . TYR D 2 75 ? 42.566 3.952 45.905 1.00 50.61 808 TYR B O 1
ATOM 4270 N N . VAL D 2 76 ? 44.669 4.625 46.334 1.00 43.49 809 VAL B N 1
ATOM 4271 C CA . VAL D 2 76 ? 44.312 6.035 46.217 1.00 43.86 809 VAL B CA 1
ATOM 4272 C C . VAL D 2 76 ? 43.772 6.333 44.823 1.00 47.22 809 VAL B C 1
ATOM 4273 O O . VAL D 2 76 ? 42.810 7.094 44.663 1.00 51.78 809 VAL B O 1
ATOM 4277 N N . ILE D 2 77 ? 44.377 5.740 43.793 1.00 48.54 810 ILE B N 1
ATOM 4278 C CA . ILE D 2 77 ? 43.900 5.960 42.431 1.00 45.82 810 ILE B CA 1
ATOM 4279 C C . ILE D 2 77 ? 42.494 5.398 42.265 1.00 49.39 810 ILE B C 1
ATOM 4280 O O . ILE D 2 77 ? 41.639 6.003 41.606 1.00 46.91 810 ILE B O 1
ATOM 4285 N N . CYS D 2 78 ? 42.230 4.231 42.855 1.00 48.04 811 CYS B N 1
ATOM 4286 C CA . CYS D 2 78 ? 40.884 3.675 42.803 1.00 42.85 811 CYS B CA 1
ATOM 4287 C C . CYS D 2 78 ? 39.873 4.631 43.427 1.00 46.20 811 CYS B C 1
ATOM 4288 O O . CYS D 2 78 ? 38.783 4.838 42.881 1.00 45.91 811 CYS B O 1
ATOM 4291 N N . CYS D 2 79 ? 40.216 5.225 44.572 1.00 48.36 812 CYS B N 1
ATOM 4292 C CA . CYS D 2 79 ? 39.288 6.138 45.230 1.00 47.91 812 CYS B CA 1
ATOM 4293 C C . CYS D 2 79 ? 38.938 7.316 44.328 1.00 45.34 812 CYS B C 1
ATOM 4294 O O . CYS D 2 79 ? 37.787 7.772 44.308 1.00 38.41 812 CYS B O 1
ATOM 4297 N N . MET D 2 80 ? 39.915 7.821 43.572 1.00 44.03 813 MET B N 1
ATOM 4298 C CA . MET D 2 80 ? 39.660 8.978 42.722 1.00 38.24 813 MET B CA 1
ATOM 4299 C C . MET D 2 80 ? 38.849 8.606 41.488 1.00 39.89 813 MET B C 1
ATOM 4300 O O . MET D 2 80 ? 38.073 9.428 40.989 1.00 42.62 813 MET B O 1
ATOM 4305 N N . ILE D 2 81 ? 39.013 7.383 40.980 1.00 39.18 814 ILE B N 1
ATOM 4306 C CA . ILE D 2 81 ? 38.211 6.948 39.842 1.00 37.61 814 ILE B CA 1
ATOM 4307 C C . ILE D 2 81 ? 36.774 6.684 40.276 1.00 43.27 814 ILE B C 1
ATOM 4308 O O . ILE D 2 81 ? 35.825 6.998 39.549 1.00 46.96 814 ILE B O 1
ATOM 4313 N N . ASN D 2 82 ? 36.589 6.101 41.461 1.00 47.90 815 ASN B N 1
ATOM 4314 C CA . ASN D 2 82 ? 35.254 5.908 42.013 1.00 35.07 815 ASN B CA 1
ATOM 4315 C C . ASN D 2 82 ? 34.699 7.249 42.472 1.00 39.80 815 ASN B C 1
ATOM 4316 O O . ASN D 2 82 ? 34.425 7.446 43.661 1.00 41.57 815 ASN B O 1
ATOM 4321 N N . ILE D 2 83 ? 34.527 8.180 41.530 1.00 44.91 816 ILE B N 1
ATOM 4322 C CA . ILE D 2 83 ? 34.146 9.545 41.868 1.00 35.30 816 ILE B CA 1
ATOM 4323 C C . ILE D 2 83 ? 32.694 9.678 42.288 1.00 36.53 816 ILE B C 1
ATOM 4324 O O . ILE D 2 83 ? 32.311 10.722 42.824 1.00 40.54 816 ILE B O 1
ATOM 4329 N N . TRP D 2 84 ? 31.872 8.650 42.068 1.00 47.08 817 TRP B N 1
ATOM 4330 C CA . TRP D 2 84 ? 30.475 8.719 42.481 1.00 42.25 817 TRP B CA 1
ATOM 4331 C C . TRP D 2 84 ? 30.323 8.914 43.984 1.00 40.84 817 TRP B C 1
ATOM 4332 O O . TRP D 2 84 ? 29.250 9.328 44.438 1.00 37.20 817 TRP B O 1
ATOM 4343 N N . ASN D 2 85 ? 31.369 8.627 44.765 1.00 42.98 818 ASN B N 1
ATOM 4344 C CA . ASN D 2 85 ? 31.329 8.872 46.200 1.00 43.39 818 ASN B CA 1
ATOM 4345 C C . ASN D 2 85 ? 31.437 10.351 46.549 1.00 35.05 818 ASN B C 1
ATOM 4346 O O . ASN D 2 85 ? 31.200 10.712 47.708 1.00 51.00 818 ASN B O 1
ATOM 4351 N N . VAL D 2 86 ? 31.789 11.206 45.592 1.00 34.29 819 VAL B N 1
ATOM 4352 C CA . VAL D 2 86 ? 31.903 12.641 45.820 1.00 42.53 819 VAL B CA 1
ATOM 4353 C C . VAL D 2 86 ? 30.614 13.316 45.380 1.00 40.38 819 VAL B C 1
ATOM 4354 O O . VAL D 2 86 ? 29.967 12.903 44.411 1.00 53.49 819 VAL B O 1
ATOM 4358 N N . LYS D 2 87 ? 30.236 14.370 46.099 1.00 58.59 820 LYS B N 1
ATOM 4359 C CA . LYS D 2 87 ? 29.039 15.121 45.746 1.00 56.44 820 LYS B CA 1
ATOM 4360 C C . LYS D 2 87 ? 29.223 15.759 44.375 1.00 43.27 820 LYS B C 1
ATOM 4361 O O . LYS D 2 87 ? 30.296 16.272 44.051 1.00 38.61 820 LYS B O 1
ATOM 4367 N N . TYR D 2 88 ? 28.161 15.718 43.568 1.00 50.39 821 TYR B N 1
ATOM 4368 C CA . TYR D 2 88 ? 28.261 16.129 42.172 1.00 41.40 821 TYR B CA 1
ATOM 4369 C C . TYR D 2 88 ? 28.945 17.483 42.034 1.00 46.64 821 TYR B C 1
ATOM 4370 O O . TYR D 2 88 ? 29.877 17.644 41.239 1.00 43.38 821 TYR B O 1
ATOM 4379 N N . ASN D 2 89 ? 28.500 18.471 42.808 1.00 66.99 822 ASN B N 1
ATOM 4380 C CA . ASN D 2 89 ? 29.046 19.819 42.705 1.00 56.21 822 ASN B CA 1
ATOM 4381 C C . ASN D 2 89 ? 30.428 19.955 43.328 1.00 53.77 822 ASN B C 1
ATOM 4382 O O . ASN D 2 89 ? 31.022 21.035 43.242 1.00 63.90 822 ASN B O 1
ATOM 4387 N N . SER D 2 90 ? 30.957 18.897 43.943 1.00 56.87 823 SER B N 1
ATOM 4388 C CA . SER D 2 90 ? 32.318 18.895 44.461 1.00 46.37 823 SER B CA 1
ATOM 4389 C C . SER D 2 90 ? 33.264 18.064 43.596 1.00 45.48 823 SER B C 1
ATOM 4390 O O . SER D 2 90 ? 34.368 17.732 44.037 1.00 39.29 823 SER B O 1
ATOM 4393 N N . ILE D 2 91 ? 32.851 17.721 42.372 1.00 55.29 824 ILE B N 1
ATOM 4394 C CA . ILE D 2 91 ? 33.695 16.895 41.511 1.00 46.61 824 ILE B CA 1
ATOM 4395 C C . ILE D 2 91 ? 34.852 17.711 40.950 1.00 42.65 824 ILE B C 1
ATOM 4396 O O . ILE D 2 91 ? 35.976 17.214 40.830 1.00 43.96 824 ILE B O 1
ATOM 4401 N N . HIS D 2 92 ? 34.601 18.970 40.585 1.00 44.29 825 HIS B N 1
ATOM 4402 C CA . HIS D 2 92 ? 35.690 19.817 40.112 1.00 45.31 825 HIS B CA 1
ATOM 4403 C C . HIS D 2 92 ? 36.814 19.924 41.135 1.00 42.14 825 HIS B C 1
ATOM 4404 O O . HIS D 2 92 ? 37.957 20.206 40.757 1.00 40.09 825 HIS B O 1
ATOM 4411 N N . CYS D 2 93 ? 36.518 19.702 42.419 1.00 47.69 826 CYS B N 1
ATOM 4412 C CA . CYS D 2 93 ? 37.547 19.814 43.448 1.00 43.41 826 CYS B CA 1
ATOM 4413 C C . CYS D 2 93 ? 38.640 18.770 43.262 1.00 38.45 826 CYS B C 1
ATOM 4414 O O . CYS D 2 93 ? 39.830 19.080 43.394 1.00 46.40 826 CYS B O 1
ATOM 4417 N N . VAL D 2 94 ? 38.264 17.523 42.962 1.00 38.03 827 VAL B N 1
ATOM 4418 C CA . VAL D 2 94 ? 39.275 16.477 42.837 1.00 42.30 827 VAL B CA 1
ATOM 4419 C C . VAL D 2 94 ? 40.120 16.698 41.586 1.00 38.93 827 VAL B C 1
ATOM 4420 O O . VAL D 2 94 ? 41.332 16.448 41.585 1.00 48.62 827 VAL B O 1
ATOM 4424 N N . ALA D 2 95 ? 39.501 17.171 40.502 1.00 32.57 828 ALA B N 1
ATOM 4425 C CA . ALA D 2 95 ? 40.268 17.506 39.305 1.00 40.77 828 ALA B CA 1
ATOM 4426 C C . ALA D 2 95 ? 41.300 18.585 39.613 1.00 46.68 828 ALA B C 1
ATOM 4427 O O . ALA D 2 95 ? 42.480 18.454 39.266 1.00 41.98 828 ALA B O 1
ATOM 4429 N N . ASN D 2 96 ? 40.864 19.668 40.262 1.00 47.84 829 ASN B N 1
ATOM 4430 C CA . ASN D 2 96 ? 41.798 20.682 40.739 1.00 52.10 829 ASN B CA 1
ATOM 4431 C C . ASN D 2 96 ? 42.900 20.057 41.585 1.00 40.92 829 ASN B C 1
ATOM 4432 O O . ASN D 2 96 ? 44.081 20.396 41.437 1.00 40.26 829 ASN B O 1
ATOM 4437 N N . LEU D 2 97 ? 42.531 19.136 42.475 1.00 37.74 830 LEU B N 1
ATOM 4438 C CA . LEU D 2 97 ? 43.516 18.484 43.329 1.00 37.71 830 LEU B CA 1
ATOM 4439 C C . LEU D 2 97 ? 44.557 17.751 42.496 1.00 44.71 830 LEU B C 1
ATOM 4440 O O . LEU D 2 97 ? 45.766 17.890 42.723 1.00 42.75 830 LEU B O 1
ATOM 4445 N N . LEU D 2 98 ? 44.105 16.956 41.524 1.00 45.60 831 LEU B N 1
ATOM 4446 C CA . LEU D 2 98 ? 45.035 16.158 40.732 1.00 47.10 831 LEU B CA 1
ATOM 4447 C C . LEU D 2 98 ? 45.948 17.046 39.895 1.00 43.85 831 LEU B C 1
ATOM 4448 O O . LEU D 2 98 ? 47.128 16.727 39.704 1.00 36.49 831 LEU B O 1
ATOM 4453 N N . ALA D 2 99 ? 45.422 18.168 39.393 1.00 45.85 832 ALA B N 1
ATOM 4454 C CA . ALA D 2 99 ? 46.240 19.067 38.586 1.00 44.37 832 ALA B CA 1
ATOM 4455 C C . ALA D 2 99 ? 47.456 19.561 39.358 1.00 53.14 832 ALA B C 1
ATOM 4456 O O . ALA D 2 99 ? 48.520 19.785 38.767 1.00 49.79 832 ALA B O 1
ATOM 4458 N N . GLY D 2 100 ? 47.320 19.742 40.670 1.00 53.25 833 GLY B N 1
ATOM 4459 C CA . GLY D 2 100 ? 48.439 20.148 41.494 1.00 49.96 833 GLY B CA 1
ATOM 4460 C C . GLY D 2 100 ? 49.243 18.968 41.994 1.00 47.64 833 GLY B C 1
ATOM 4461 O O . GLY D 2 100 ? 50.457 19.073 42.192 1.00 62.88 833 GLY B O 1
ATOM 4462 N N . LEU D 2 101 ? 48.572 17.832 42.196 1.00 43.64 834 LEU B N 1
ATOM 4463 C CA . LEU D 2 101 ? 49.254 16.643 42.695 1.00 53.75 834 LEU B CA 1
ATOM 4464 C C . LEU D 2 101 ? 50.242 16.072 41.688 1.00 55.85 834 LEU B C 1
ATOM 4465 O O . LEU D 2 101 ? 51.175 15.368 42.090 1.00 48.70 834 LEU B O 1
ATOM 4470 N N . VAL D 2 102 ? 50.061 16.355 40.395 1.00 55.85 835 VAL B N 1
ATOM 4471 C CA . VAL D 2 102 ? 50.968 15.812 39.390 1.00 51.96 835 VAL B CA 1
ATOM 4472 C C . VAL D 2 102 ? 52.294 16.557 39.347 1.00 54.86 835 VAL B C 1
ATOM 4473 O O . VAL D 2 102 ? 53.273 16.033 38.800 1.00 62.72 835 VAL B O 1
ATOM 4477 N N . LEU D 2 103 ? 52.360 17.766 39.908 1.00 53.14 836 LEU B N 1
ATOM 4478 C CA . LEU D 2 103 ? 53.633 18.472 39.980 1.00 64.42 836 LEU B CA 1
ATOM 4479 C C . LEU D 2 103 ? 54.640 17.727 40.845 1.00 54.81 836 LEU B C 1
ATOM 4480 O O . LEU D 2 103 ? 55.844 17.985 40.741 1.00 65.76 836 LEU B O 1
ATOM 4485 N N . TYR D 2 104 ? 54.173 16.803 41.687 1.00 52.49 837 TYR B N 1
ATOM 4486 C CA . TYR D 2 104 ? 55.037 16.017 42.552 1.00 62.84 837 TYR B CA 1
ATOM 4487 C C . TYR D 2 104 ? 54.926 14.519 42.318 1.00 62.81 837 TYR B C 1
ATOM 4488 O O . TYR D 2 104 ? 55.875 13.791 42.637 1.00 63.46 837 TYR B O 1
ATOM 4497 N N . GLN D 2 105 ? 53.805 14.039 41.782 1.00 73.85 838 GLN B N 1
ATOM 4498 C CA . GLN D 2 105 ? 53.600 12.631 41.438 1.00 77.88 838 GLN B CA 1
ATOM 4499 C C . GLN D 2 105 ? 53.138 12.617 39.980 1.00 74.19 838 GLN B C 1
ATOM 4500 O O . GLN D 2 105 ? 51.938 12.640 39.699 1.00 70.49 838 GLN B O 1
ATOM 4506 N N . GLU D 2 106 ? 54.095 12.588 39.050 1.00 81.74 839 GLU B N 1
ATOM 4507 C CA . GLU D 2 106 ? 53.751 12.743 37.641 1.00 79.33 839 GLU B CA 1
ATOM 4508 C C . GLU D 2 106 ? 52.920 11.575 37.119 1.00 84.17 839 GLU B C 1
ATOM 4509 O O . GLU D 2 106 ? 52.093 11.761 36.219 1.00 84.96 839 GLU B O 1
ATOM 4511 N N . ASP D 2 107 ? 53.110 10.375 37.671 1.00 79.94 840 ASP B N 1
ATOM 4512 C CA . ASP D 2 107 ? 52.480 9.197 37.085 1.00 75.57 840 ASP B CA 1
ATOM 4513 C C . ASP D 2 107 ? 51.020 9.042 37.498 1.00 70.28 840 ASP B C 1
ATOM 4514 O O . ASP D 2 107 ? 50.243 8.423 36.762 1.00 75.33 840 ASP B O 1
ATOM 4519 N N . VAL D 2 108 ? 50.621 9.583 38.652 1.00 67.33 841 VAL B N 1
ATOM 4520 C CA . VAL D 2 108 ? 49.249 9.372 39.107 1.00 64.77 841 VAL B CA 1
ATOM 4521 C C . VAL D 2 108 ? 48.257 10.057 38.174 1.00 63.05 841 VAL B C 1
ATOM 4522 O O . VAL D 2 108 ? 47.117 9.599 38.025 1.00 58.62 841 VAL B O 1
ATOM 4526 N N . GLY D 2 109 ? 48.659 11.158 37.534 1.00 70.46 842 GLY B N 1
ATOM 4527 C CA . GLY D 2 109 ? 47.767 11.813 36.591 1.00 69.27 842 GLY B CA 1
ATOM 4528 C C . GLY D 2 109 ? 47.338 10.895 35.461 1.00 63.98 842 GLY B C 1
ATOM 4529 O O . GLY D 2 109 ? 46.167 10.871 35.076 1.00 51.52 842 GLY B O 1
ATOM 4530 N N . ILE D 2 110 ? 48.281 10.121 34.919 1.00 72.52 843 ILE B N 1
ATOM 4531 C CA . ILE D 2 110 ? 47.965 9.219 33.818 1.00 68.08 843 ILE B CA 1
ATOM 4532 C C . ILE D 2 110 ? 47.035 8.105 34.286 1.00 59.82 843 ILE B C 1
ATOM 4533 O O . ILE D 2 110 ? 46.087 7.731 33.584 1.00 58.62 843 ILE B O 1
ATOM 4538 N N . HIS D 2 111 ? 47.288 7.556 35.476 1.00 52.72 844 HIS B N 1
ATOM 4539 C CA . HIS D 2 111 ? 46.551 6.377 35.918 1.00 47.67 844 HIS B CA 1
ATOM 4540 C C . HIS D 2 111 ? 45.082 6.691 36.171 1.00 43.79 844 HIS B C 1
ATOM 4541 O O . HIS D 2 111 ? 44.210 5.861 35.890 1.00 42.10 844 HIS B O 1
ATOM 4548 N N . VAL D 2 112 ? 44.786 7.871 36.714 1.00 47.21 845 VAL B N 1
ATOM 4549 C CA . VAL D 2 112 ? 43.400 8.217 37.014 1.00 44.66 845 VAL B CA 1
ATOM 4550 C C . VAL D 2 112 ? 42.602 8.377 35.723 1.00 42.51 845 VAL B C 1
ATOM 4551 O O . VAL D 2 112 ? 41.484 7.865 35.599 1.00 38.12 845 VAL B O 1
ATOM 4555 N N . VAL D 2 113 ? 43.166 9.088 34.743 1.00 35.96 846 VAL B N 1
ATOM 4556 C CA . VAL D 2 113 ? 42.438 9.333 33.501 1.00 39.51 846 VAL B CA 1
ATOM 4557 C C . VAL D 2 113 ? 42.182 8.023 32.767 1.00 34.22 846 VAL B C 1
ATOM 4558 O O . VAL D 2 113 ? 41.095 7.803 32.219 1.00 34.26 846 VAL B O 1
ATOM 4562 N N . ASP D 2 114 ? 43.177 7.133 32.741 1.00 32.81 847 ASP B N 1
ATOM 4563 C CA . ASP D 2 114 ? 42.994 5.841 32.089 1.00 46.42 847 ASP B CA 1
ATOM 4564 C C . ASP D 2 114 ? 41.852 5.058 32.726 1.00 35.08 847 ASP B C 1
ATOM 4565 O O . ASP D 2 114 ? 41.093 4.372 32.031 1.00 43.10 847 ASP B O 1
ATOM 4570 N N . GLY D 2 115 ? 41.719 5.142 34.049 1.00 32.59 848 GLY B N 1
ATOM 4571 C CA . GLY D 2 115 ? 40.648 4.424 34.720 1.00 35.51 848 GLY B CA 1
ATOM 4572 C C . GLY D 2 115 ? 39.286 5.052 34.498 1.00 34.84 848 GLY B C 1
ATOM 4573 O O . GLY D 2 115 ? 38.277 4.347 34.402 1.00 34.83 848 GLY B O 1
ATOM 4574 N N . VAL D 2 116 ? 39.233 6.385 34.427 1.00 31.98 849 VAL B N 1
ATOM 4575 C CA . VAL D 2 116 ? 37.967 7.061 34.168 1.00 31.35 849 VAL B CA 1
ATOM 4576 C C . VAL D 2 116 ? 37.468 6.724 32.771 1.00 30.62 849 VAL B C 1
ATOM 4577 O O . VAL D 2 116 ? 36.279 6.442 32.571 1.00 29.00 849 VAL B O 1
ATOM 4581 N N . LEU D 2 117 ? 38.365 6.749 31.781 1.00 29.39 850 LEU B N 1
ATOM 4582 C CA . LEU D 2 117 ? 37.974 6.405 30.420 1.00 30.08 850 LEU B CA 1
ATOM 4583 C C . LEU D 2 117 ? 37.643 4.924 30.294 1.00 30.90 850 LEU B C 1
ATOM 4584 O O . LEU D 2 117 ? 36.793 4.547 29.481 1.00 32.68 850 LEU B O 1
ATOM 4589 N N . GLU D 2 118 ? 38.301 4.075 31.083 1.00 32.52 851 GLU B N 1
ATOM 4590 C CA . GLU D 2 118 ? 37.935 2.665 31.124 1.00 35.53 851 GLU B CA 1
ATOM 4591 C C . GLU D 2 118 ? 36.530 2.486 31.682 1.00 35.43 851 GLU B C 1
ATOM 4592 O O . GLU D 2 118 ? 35.724 1.726 31.134 1.00 38.57 851 GLU B O 1
ATOM 4598 N N . ASP D 2 119 ? 36.220 3.178 32.781 1.00 36.60 852 ASP B N 1
ATOM 4599 C CA . ASP D 2 119 ? 34.918 3.009 33.417 1.00 41.09 852 ASP B CA 1
ATOM 4600 C C . ASP D 2 119 ? 33.792 3.554 32.546 1.00 36.33 852 ASP B C 1
ATOM 4601 O O . ASP D 2 119 ? 32.688 2.996 32.543 1.00 36.84 852 ASP B O 1
ATOM 4606 N N . ILE D 2 120 ? 34.046 4.631 31.800 1.00 31.74 853 ILE B N 1
ATOM 4607 C CA . ILE D 2 120 ? 33.039 5.144 30.876 1.00 29.11 853 ILE B CA 1
ATOM 4608 C C . ILE D 2 120 ? 32.694 4.085 29.835 1.00 30.92 853 ILE B C 1
ATOM 4609 O O . ILE D 2 120 ? 31.520 3.842 29.531 1.00 31.77 853 ILE B O 1
ATOM 4614 N N . ARG D 2 121 ? 33.716 3.437 29.272 1.00 30.15 854 ARG B N 1
ATOM 4615 C CA . ARG D 2 121 ? 33.468 2.419 28.257 1.00 33.95 854 ARG B CA 1
ATOM 4616 C C . ARG D 2 121 ? 32.793 1.194 28.860 1.00 34.70 854 ARG B C 1
ATOM 4617 O O . ARG D 2 121 ? 31.831 0.666 28.288 1.00 37.01 854 ARG B O 1
ATOM 4625 N N . LEU D 2 122 ? 33.275 0.732 30.015 1.00 34.01 855 LEU B N 1
ATOM 4626 C CA . LEU D 2 122 ? 32.662 -0.427 30.654 1.00 35.44 855 LEU B CA 1
ATOM 4627 C C . LEU D 2 122 ? 31.205 -0.154 31.001 1.00 34.51 855 LEU B C 1
ATOM 4628 O O . LEU D 2 122 ? 30.360 -1.055 30.926 1.00 35.04 855 LEU B O 1
ATOM 4633 N N . GLY D 2 123 ? 30.894 1.078 31.408 1.00 38.76 856 GLY B N 1
ATOM 4634 C CA . GLY D 2 123 ? 29.510 1.422 31.681 1.00 33.14 856 GLY B CA 1
ATOM 4635 C C . GLY D 2 123 ? 28.618 1.208 30.476 1.00 33.67 856 GLY B C 1
ATOM 4636 O O . GLY D 2 123 ? 27.524 0.649 30.592 1.00 30.65 856 GLY B O 1
ATOM 4637 N N . MET D 2 124 ? 29.081 1.639 29.297 1.00 37.60 857 MET B N 1
ATOM 4638 C CA . MET D 2 124 ? 28.309 1.431 28.077 1.00 35.34 857 MET B CA 1
ATOM 4639 C C . MET D 2 124 ? 28.185 -0.052 27.743 1.00 33.53 857 MET B C 1
ATOM 4640 O O . MET D 2 124 ? 27.153 -0.493 27.227 1.00 36.31 857 MET B O 1
ATOM 4645 N N . GLU D 2 125 ? 29.230 -0.838 28.022 1.00 34.68 858 GLU B N 1
ATOM 4646 C CA . GLU D 2 125 ? 29.178 -2.266 27.719 1.00 36.25 858 GLU B CA 1
ATOM 4647 C C . GLU D 2 125 ? 28.269 -3.005 28.693 1.00 42.81 858 GLU B C 1
ATOM 4648 O O . GLU D 2 125 ? 27.536 -3.920 28.296 1.00 40.89 858 GLU B O 1
ATOM 4654 N N . VAL D 2 126 ? 28.306 -2.627 29.971 1.00 38.76 859 VAL B N 1
ATOM 4655 C CA . VAL D 2 126 ? 27.447 -3.255 30.966 1.00 31.50 859 VAL B CA 1
ATOM 4656 C C . VAL D 2 126 ? 26.037 -2.689 30.890 1.00 37.54 859 VAL B C 1
ATOM 4657 O O . VAL D 2 126 ? 25.057 -3.435 30.813 1.00 45.91 859 VAL B O 1
ATOM 4661 N N . ASN D 2 127 ? 25.918 -1.364 30.916 1.00 50.93 860 ASN B N 1
ATOM 4662 C CA . ASN D 2 127 ? 24.651 -0.656 30.741 1.00 52.04 860 ASN B CA 1
ATOM 4663 C C . ASN D 2 127 ? 23.548 -1.264 31.612 1.00 46.28 860 ASN B C 1
ATOM 4664 O O . ASN D 2 127 ? 22.621 -1.917 31.137 1.00 49.44 860 ASN B O 1
ATOM 4669 N N . GLN D 2 128 ? 23.679 -1.019 32.914 1.00 54.06 861 GLN B N 1
ATOM 4670 C CA . GLN D 2 128 ? 22.653 -1.376 33.880 1.00 55.31 861 GLN B CA 1
ATOM 4671 C C . GLN D 2 128 ? 22.174 -0.128 34.616 1.00 51.03 861 GLN B C 1
ATOM 4672 O O . GLN D 2 128 ? 22.984 0.751 34.930 1.00 49.32 861 GLN B O 1
ATOM 4678 N N . PRO D 2 129 ? 20.873 -0.019 34.908 1.00 52.64 862 PRO B N 1
ATOM 4679 C CA . PRO D 2 129 ? 20.371 1.234 35.500 1.00 46.41 862 PRO B CA 1
ATOM 4680 C C . PRO D 2 129 ? 21.039 1.598 36.813 1.00 46.42 862 PRO B C 1
ATOM 4681 O O . PRO D 2 129 ? 21.203 2.791 37.103 1.00 47.36 862 PRO B O 1
ATOM 4685 N N . LYS D 2 130 ? 21.428 0.610 37.622 1.00 46.18 863 LYS B N 1
ATOM 4686 C CA . LYS D 2 130 ? 21.997 0.901 38.932 1.00 52.83 863 LYS B CA 1
ATOM 4687 C C . LYS D 2 130 ? 23.338 1.623 38.852 1.00 52.37 863 LYS B C 1
ATOM 4688 O O . LYS D 2 130 ? 23.831 2.089 39.887 1.00 44.69 863 LYS B O 1
ATOM 4694 N N . PHE D 2 131 ? 23.928 1.738 37.662 1.00 43.34 864 PHE B N 1
ATOM 4695 C CA . PHE D 2 131 ? 25.188 2.444 37.481 1.00 45.56 864 PHE B CA 1
ATOM 4696 C C . PHE D 2 131 ? 25.008 3.803 36.812 1.00 36.76 864 PHE B C 1
ATOM 4697 O O . PHE D 2 131 ? 25.999 4.412 36.401 1.00 45.79 864 PHE B O 1
ATOM 4705 N N . ASN D 2 132 ? 23.775 4.298 36.702 1.00 39.12 865 ASN B N 1
ATOM 4706 C CA . ASN D 2 132 ? 23.537 5.531 35.955 1.00 38.85 865 ASN B CA 1
ATOM 4707 C C . ASN D 2 132 ? 24.151 6.738 36.654 1.00 36.34 865 ASN B C 1
ATOM 4708 O O . ASN D 2 132 ? 24.878 7.521 36.032 1.00 38.28 865 ASN B O 1
ATOM 4713 N N . GLN D 2 133 ? 23.853 6.923 37.942 1.00 56.07 866 GLN B N 1
ATOM 4714 C CA . GLN D 2 133 ? 24.504 7.997 38.685 1.00 52.59 866 GLN B CA 1
ATOM 4715 C C . GLN D 2 133 ? 26.012 7.780 38.721 1.00 42.56 866 GLN B C 1
ATOM 4716 O O . GLN D 2 133 ? 26.790 8.738 38.663 1.00 46.68 866 GLN B O 1
ATOM 4722 N N . ARG D 2 134 ? 26.444 6.519 38.799 1.00 48.93 867 ARG B N 1
ATOM 4723 C CA . ARG D 2 134 ? 27.871 6.219 38.775 1.00 34.97 867 ARG B CA 1
ATOM 4724 C C . ARG D 2 134 ? 28.502 6.669 37.466 1.00 39.59 867 ARG B C 1
ATOM 4725 O O . ARG D 2 134 ? 29.642 7.145 37.449 1.00 50.61 867 ARG B O 1
ATOM 4733 N N . ARG D 2 135 ? 27.771 6.535 36.358 1.00 44.03 868 ARG B N 1
ATOM 4734 C CA . ARG D 2 135 ? 28.312 6.893 35.052 1.00 33.95 868 ARG B CA 1
ATOM 4735 C C . ARG D 2 135 ? 28.156 8.378 34.753 1.00 35.22 868 ARG B C 1
ATOM 4736 O O . ARG D 2 135 ? 29.001 8.953 34.058 1.00 33.49 868 ARG B O 1
ATOM 4744 N N . ILE D 2 136 ? 27.091 9.010 35.253 1.00 34.63 869 ILE B N 1
ATOM 4745 C CA . ILE D 2 136 ? 26.950 10.455 35.104 1.00 35.98 869 ILE B CA 1
ATOM 4746 C C . ILE D 2 136 ? 28.109 11.171 35.788 1.00 42.58 869 ILE B C 1
ATOM 4747 O O . ILE D 2 136 ? 28.687 12.119 35.239 1.00 35.29 869 ILE B O 1
ATOM 4752 N N . SER D 2 137 ? 28.465 10.732 36.998 1.00 42.83 870 SER B N 1
ATOM 4753 C CA . SER D 2 137 ? 29.573 11.351 37.715 1.00 38.54 870 SER B CA 1
ATOM 4754 C C . SER D 2 137 ? 30.885 11.165 36.967 1.00 40.37 870 SER B C 1
ATOM 4755 O O . SER D 2 137 ? 31.735 12.063 36.958 1.00 40.26 870 SER B O 1
ATOM 4758 N N . SER D 2 138 ? 31.074 10.001 36.339 1.00 43.75 871 SER B N 1
ATOM 4759 C CA . SER D 2 138 ? 32.299 9.764 35.580 1.00 34.30 871 SER B CA 1
ATOM 4760 C C . SER D 2 138 ? 32.396 10.711 34.392 1.00 44.32 871 SER B C 1
ATOM 4761 O O . SER D 2 138 ? 33.454 11.288 34.130 1.00 35.41 871 SER B O 1
ATOM 4764 N N . ALA D 2 139 ? 31.300 10.877 33.652 1.00 32.31 872 ALA B N 1
ATOM 4765 C CA . ALA D 2 139 ? 31.311 11.799 32.519 1.00 37.14 872 ALA B CA 1
ATOM 4766 C C . ALA D 2 139 ? 31.605 13.224 32.976 1.00 38.33 872 ALA B C 1
ATOM 4767 O O . ALA D 2 139 ? 32.357 13.954 32.319 1.00 35.67 872 ALA B O 1
ATOM 4769 N N . LYS D 2 140 ? 31.017 13.637 34.102 1.00 37.89 873 LYS B N 1
ATOM 4770 C CA . LYS D 2 140 ? 31.325 14.944 34.672 1.00 33.82 873 LYS B CA 1
ATOM 4771 C C . LYS D 2 140 ? 32.817 15.078 34.949 1.00 36.36 873 LYS B C 1
ATOM 4772 O O . LYS D 2 140 ? 33.441 16.087 34.598 1.00 39.18 873 LYS B O 1
ATOM 4778 N N . PHE D 2 141 ? 33.406 14.066 35.587 1.00 34.78 874 PHE B N 1
ATOM 4779 C CA . PHE D 2 141 ? 34.819 14.124 35.952 1.00 33.37 874 PHE B CA 1
ATOM 4780 C C . PHE D 2 141 ? 35.691 14.365 34.727 1.00 36.62 874 PHE B C 1
ATOM 4781 O O . PHE D 2 141 ? 36.555 15.249 34.730 1.00 37.04 874 PHE B O 1
ATOM 4789 N N . LEU D 2 142 ? 35.486 13.576 33.670 1.00 38.10 875 LEU B N 1
ATOM 4790 C CA . LEU D 2 142 ? 36.273 13.752 32.453 1.00 37.10 875 LEU B CA 1
ATOM 4791 C C . LEU D 2 142 ? 36.156 15.177 31.926 1.00 36.70 875 LEU B C 1
ATOM 4792 O O . LEU D 2 142 ? 37.131 15.743 31.422 1.00 31.63 875 LEU B O 1
ATOM 4797 N N . GLY D 2 143 ? 34.969 15.776 32.038 1.00 40.97 876 GLY B N 1
ATOM 4798 C CA . GLY D 2 143 ? 34.812 17.158 31.620 1.00 44.96 876 GLY B CA 1
ATOM 4799 C C . GLY D 2 143 ? 35.625 18.118 32.467 1.00 40.56 876 GLY B C 1
ATOM 4800 O O . GLY D 2 143 ? 36.280 19.022 31.941 1.00 36.86 876 GLY B O 1
ATOM 4801 N N . GLU D 2 144 ? 35.602 17.931 33.789 1.00 40.98 877 GLU B N 1
ATOM 4802 C CA . GLU D 2 144 ? 36.387 18.789 34.672 1.00 43.28 877 GLU B CA 1
ATOM 4803 C C . GLU D 2 144 ? 37.883 18.580 34.464 1.00 45.18 877 GLU B C 1
ATOM 4804 O O . GLU D 2 144 ? 38.667 19.530 34.565 1.00 50.78 877 GLU B O 1
ATOM 4810 N N . LEU D 2 145 ? 38.301 17.343 34.186 1.00 48.29 878 LEU B N 1
ATOM 4811 C CA . LEU D 2 145 ? 39.721 17.088 33.968 1.00 43.30 878 LEU B CA 1
ATOM 4812 C C . LEU D 2 145 ? 40.248 17.863 32.769 1.00 50.29 878 LEU B C 1
ATOM 4813 O O . LEU D 2 145 ? 41.441 18.188 32.716 1.00 54.63 878 LEU B O 1
ATOM 4818 N N . TYR D 2 146 ? 39.384 18.171 31.799 1.00 51.07 879 TYR B N 1
ATOM 4819 C CA . TYR D 2 146 ? 39.813 19.017 30.691 1.00 51.08 879 TYR B CA 1
ATOM 4820 C C . TYR D 2 146 ? 39.971 20.466 31.139 1.00 49.68 879 TYR B C 1
ATOM 4821 O O . TYR D 2 146 ? 40.891 21.162 30.693 1.00 51.73 879 TYR B O 1
ATOM 4830 N N . ASN D 2 147 ? 39.080 20.940 32.016 1.00 48.13 880 ASN B N 1
ATOM 4831 C CA . ASN D 2 147 ? 39.152 22.328 32.462 1.00 53.39 880 ASN B CA 1
ATOM 4832 C C . ASN D 2 147 ? 40.462 22.621 33.180 1.00 50.98 880 ASN B C 1
ATOM 4833 O O . ASN D 2 147 ? 40.964 23.749 33.118 1.00 67.91 880 ASN B O 1
ATOM 4838 N N . TYR D 2 148 ? 41.029 21.629 33.865 1.00 43.87 881 TYR B N 1
ATOM 4839 C CA . TYR D 2 148 ? 42.286 21.788 34.584 1.00 55.10 881 TYR B CA 1
ATOM 4840 C C . TYR D 2 148 ? 43.468 21.202 33.819 1.00 52.47 881 TYR B C 1
ATOM 4841 O O . TYR D 2 148 ? 44.476 20.829 34.431 1.00 53.49 881 TYR B O 1
ATOM 4850 N N . ARG D 2 149 ? 43.355 21.114 32.494 1.00 56.91 882 ARG B N 1
ATOM 4851 C CA . ARG D 2 149 ? 44.458 20.724 31.619 1.00 54.53 882 ARG B CA 1
ATOM 4852 C C . ARG D 2 149 ? 45.095 19.412 32.072 1.00 54.93 882 ARG B C 1
ATOM 4853 O O . ARG D 2 149 ? 46.314 19.292 32.207 1.00 61.51 882 ARG B O 1
ATOM 4861 N N . MET D 2 150 ? 44.243 18.415 32.310 1.00 58.39 883 MET B N 1
ATOM 4862 C CA . MET D 2 150 ? 44.695 17.049 32.536 1.00 49.20 883 MET B CA 1
ATOM 4863 C C . MET D 2 150 ? 44.564 16.178 31.295 1.00 53.91 883 MET B C 1
ATOM 4864 O O . MET D 2 150 ? 45.252 15.157 31.199 1.00 60.46 883 MET B O 1
ATOM 4869 N N . VAL D 2 151 ? 43.694 16.556 30.355 1.00 45.38 884 VAL B N 1
ATOM 4870 C CA . VAL D 2 151 ? 43.596 15.914 29.052 1.00 43.06 884 VAL B CA 1
ATOM 4871 C C . VAL D 2 151 ? 43.411 17.013 28.015 1.00 47.08 884 VAL B C 1
ATOM 4872 O O . VAL D 2 151 ? 43.000 18.132 28.330 1.00 52.84 884 VAL B O 1
ATOM 4876 N N . GLU D 2 152 ? 43.717 16.683 26.764 1.00 59.85 885 GLU B N 1
ATOM 4877 C CA . GLU D 2 152 ? 43.518 17.619 25.668 1.00 55.50 885 GLU B CA 1
ATOM 4878 C C . GLU D 2 152 ? 42.138 17.415 25.048 1.00 47.79 885 GLU B C 1
ATOM 4879 O O . GLU D 2 152 ? 41.440 16.436 25.318 1.00 48.43 885 GLU B O 1
ATOM 4885 N N . SER D 2 153 ? 41.747 18.365 24.196 1.00 56.28 886 SER B N 1
ATOM 4886 C CA . SER D 2 153 ? 40.405 18.336 23.625 1.00 51.39 886 SER B CA 1
ATOM 4887 C C . SER D 2 153 ? 40.156 17.067 22.816 1.00 44.58 886 SER B C 1
ATOM 4888 O O . SER D 2 153 ? 39.006 16.636 22.683 1.00 50.32 886 SER B O 1
ATOM 4891 N N . ALA D 2 154 ? 41.209 16.453 22.273 1.00 47.50 887 ALA B N 1
ATOM 4892 C CA . ALA D 2 154 ? 41.018 15.242 21.481 1.00 47.40 887 ALA B CA 1
ATOM 4893 C C . ALA D 2 154 ? 40.416 14.122 22.322 1.00 49.06 887 ALA B C 1
ATOM 4894 O O . ALA D 2 154 ? 39.609 13.327 21.826 1.00 53.09 887 ALA B O 1
ATOM 4896 N N . VAL D 2 155 ? 40.798 14.039 23.598 1.00 47.15 888 VAL B N 1
ATOM 4897 C CA . VAL D 2 155 ? 40.238 13.010 24.470 1.00 44.86 888 VAL B CA 1
ATOM 4898 C C . VAL D 2 155 ? 38.743 13.228 24.655 1.00 41.55 888 VAL B C 1
ATOM 4899 O O . VAL D 2 155 ? 37.950 12.280 24.599 1.00 40.10 888 VAL B O 1
ATOM 4903 N N . ILE D 2 156 ? 38.332 14.479 24.871 1.00 40.60 889 ILE B N 1
ATOM 4904 C CA . ILE D 2 156 ? 36.924 14.763 25.124 1.00 38.87 889 ILE B CA 1
ATOM 4905 C C . ILE D 2 156 ? 36.084 14.441 23.894 1.00 38.83 889 ILE B C 1
ATOM 4906 O O . ILE D 2 156 ? 35.009 13.839 24.003 1.00 39.61 889 ILE B O 1
ATOM 4911 N N . PHE D 2 157 ? 36.555 14.833 22.707 1.00 41.24 890 PHE B N 1
ATOM 4912 C CA . PHE D 2 157 ? 35.793 14.570 21.491 1.00 37.71 890 PHE B CA 1
ATOM 4913 C C . PHE D 2 157 ? 35.783 13.084 21.157 1.00 37.19 890 PHE B C 1
ATOM 4914 O O . PHE D 2 157 ? 34.762 12.549 20.708 1.00 38.86 890 PHE B O 1
ATOM 4922 N N . ARG D 2 158 ? 36.907 12.399 21.371 1.00 35.88 891 ARG B N 1
ATOM 4923 C CA . ARG D 2 158 ? 36.942 10.963 21.122 1.00 42.05 891 ARG B CA 1
ATOM 4924 C C . ARG D 2 158 ? 35.909 10.237 21.978 1.00 41.89 891 ARG B C 1
ATOM 4925 O O . ARG D 2 158 ? 35.298 9.255 21.533 1.00 46.45 891 ARG B O 1
ATOM 4933 N N . THR D 2 159 ? 35.692 10.712 23.206 1.00 33.82 892 THR B N 1
ATOM 4934 C CA . THR D 2 159 ? 34.693 10.106 24.079 1.00 34.93 892 THR B CA 1
ATOM 4935 C C . THR D 2 159 ? 33.274 10.487 23.664 1.00 40.31 892 THR B C 1
ATOM 4936 O O . THR D 2 159 ? 32.377 9.634 23.661 1.00 36.86 892 THR B O 1
ATOM 4940 N N . LEU D 2 160 ? 33.048 11.760 23.322 1.00 39.94 893 LEU B N 1
ATOM 4941 C CA . LEU D 2 160 ? 31.717 12.180 22.893 1.00 35.15 893 LEU B CA 1
ATOM 4942 C C . LEU D 2 160 ? 31.231 11.352 21.711 1.00 48.85 893 LEU B C 1
ATOM 4943 O O . LEU D 2 160 ? 30.080 10.906 21.688 1.00 34.24 893 LEU B O 1
ATOM 4948 N N . TYR D 2 161 ? 32.098 11.127 20.722 1.00 31.55 894 TYR B N 1
ATOM 4949 C CA . TYR D 2 161 ? 31.718 10.287 19.590 1.00 37.19 894 TYR B CA 1
ATOM 4950 C C . TYR D 2 161 ? 31.422 8.858 20.031 1.00 39.76 894 TYR B C 1
ATOM 4951 O O . TYR D 2 161 ? 30.540 8.198 19.471 1.00 44.03 894 TYR B O 1
ATOM 4960 N N . SER D 2 162 ? 32.156 8.356 21.028 1.00 45.17 895 SER B N 1
ATOM 4961 C CA . SER D 2 162 ? 31.893 7.007 21.516 1.00 38.08 895 SER B CA 1
ATOM 4962 C C . SER D 2 162 ? 30.473 6.880 22.056 1.00 36.19 895 SER B C 1
ATOM 4963 O O . SER D 2 162 ? 29.849 5.823 21.914 1.00 44.13 895 SER B O 1
ATOM 4966 N N . PHE D 2 163 ? 29.945 7.946 22.672 1.00 41.89 896 PHE B N 1
ATOM 4967 C CA . PHE D 2 163 ? 28.582 7.897 23.193 1.00 37.67 896 PHE B CA 1
ATOM 4968 C C . PHE D 2 163 ? 27.560 7.744 22.072 1.00 36.59 896 PHE B C 1
ATOM 4969 O O . PHE D 2 163 ? 26.501 7.136 22.272 1.00 38.15 896 PHE B O 1
ATOM 4977 N N . THR D 2 164 ? 27.851 8.289 20.892 1.00 38.49 897 THR B N 1
ATOM 4978 C CA . THR D 2 164 ? 26.907 8.295 19.784 1.00 38.51 897 THR B CA 1
ATOM 4979 C C . THR D 2 164 ? 27.195 7.225 18.740 1.00 35.69 897 THR B C 1
ATOM 4980 O O . THR D 2 164 ? 26.431 7.101 17.781 1.00 32.54 897 THR B O 1
ATOM 4984 N N . SER D 2 165 ? 28.261 6.458 18.895 1.00 35.90 898 SER B N 1
ATOM 4985 C CA . SER D 2 165 ? 28.641 5.465 17.893 1.00 38.01 898 SER B CA 1
ATOM 4986 C C . SER D 2 165 ? 28.878 4.089 18.482 1.00 41.62 898 SER B C 1
ATOM 4987 O O . SER D 2 165 ? 28.547 3.087 17.838 1.00 43.88 898 SER B O 1
ATOM 4990 N N . PHE D 2 166 ? 29.424 4.005 19.693 1.00 43.90 899 PHE B N 1
ATOM 4991 C CA . PHE D 2 166 ? 29.725 2.709 20.279 1.00 41.53 899 PHE B CA 1
ATOM 4992 C C . PHE D 2 166 ? 28.444 1.920 20.503 1.00 38.29 899 PHE B C 1
ATOM 4993 O O . PHE D 2 166 ? 27.513 2.395 21.158 1.00 48.54 899 PHE B O 1
ATOM 5001 N N . GLY D 2 167 ? 28.406 0.705 19.966 1.00 34.53 900 GLY B N 1
ATOM 5002 C CA . GLY D 2 167 ? 27.227 -0.126 20.082 1.00 35.78 900 GLY B CA 1
ATOM 5003 C C . GLY D 2 167 ? 26.047 0.327 19.257 1.00 37.86 900 GLY B C 1
ATOM 5004 O O . GLY D 2 167 ? 24.965 -0.253 19.383 1.00 42.18 900 GLY B O 1
ATOM 5005 N N . VAL D 2 168 ? 26.222 1.342 18.413 1.00 43.45 901 VAL B N 1
ATOM 5006 C CA . VAL D 2 168 ? 25.144 1.909 17.613 1.00 40.34 901 VAL B CA 1
ATOM 5007 C C . VAL D 2 168 ? 25.253 1.361 16.201 1.00 30.84 901 VAL B C 1
ATOM 5008 O O . VAL D 2 168 ? 26.346 1.332 15.624 1.00 41.82 901 VAL B O 1
ATOM 5012 N N . ASN D 2 169 ? 24.126 0.933 15.640 1.00 40.28 902 ASN B N 1
ATOM 5013 C CA . ASN D 2 169 ? 24.121 0.445 14.266 1.00 39.30 902 ASN B CA 1
ATOM 5014 C C . ASN D 2 169 ? 24.186 1.621 13.292 1.00 43.56 902 ASN B C 1
ATOM 5015 O O . ASN D 2 169 ? 23.573 2.663 13.536 1.00 45.47 902 ASN B O 1
ATOM 5020 N N . PRO D 2 170 ? 24.919 1.483 12.182 1.00 48.72 903 PRO B N 1
ATOM 5021 C CA . PRO D 2 170 ? 25.018 2.606 11.233 1.00 51.05 903 PRO B CA 1
ATOM 5022 C C . PRO D 2 170 ? 23.703 2.965 10.564 1.00 47.54 903 PRO B C 1
ATOM 5023 O O . PRO D 2 170 ? 23.569 4.096 10.078 1.00 46.95 903 PRO B O 1
ATOM 5027 N N . ASP D 2 171 ? 22.734 2.054 10.520 1.00 50.85 904 ASP B N 1
ATOM 5028 C CA . ASP D 2 171 ? 21.447 2.345 9.903 1.00 51.27 904 ASP B CA 1
ATOM 5029 C C . ASP D 2 171 ? 20.476 3.041 10.848 1.00 48.03 904 ASP B C 1
ATOM 5030 O O . ASP D 2 171 ? 19.363 3.373 10.428 1.00 51.03 904 ASP B O 1
ATOM 5035 N N . GLY D 2 172 ? 20.855 3.257 12.106 1.00 52.15 905 GLY B N 1
ATOM 5036 C CA . GLY D 2 172 ? 19.969 3.841 13.088 1.00 48.66 905 GLY B CA 1
ATOM 5037 C C . GLY D 2 172 ? 19.089 2.857 13.830 1.00 51.35 905 GLY B C 1
ATOM 5038 O O . GLY D 2 172 ? 18.450 3.246 14.818 1.00 48.04 905 GLY B O 1
ATOM 5039 N N . SER D 2 173 ? 19.033 1.601 13.394 1.00 53.82 906 SER B N 1
ATOM 5040 C CA . SER D 2 173 ? 18.187 0.622 14.054 1.00 49.75 906 SER B CA 1
ATOM 5041 C C . SER D 2 173 ? 18.687 0.361 15.475 1.00 49.91 906 SER B C 1
ATOM 5042 O O . SER D 2 173 ? 19.872 0.543 15.768 1.00 52.34 906 SER B O 1
ATOM 5045 N N . PRO D 2 174 ? 17.801 -0.061 16.375 1.00 44.43 907 PRO B N 1
ATOM 5046 C CA . PRO D 2 174 ? 18.230 -0.345 17.750 1.00 50.08 907 PRO B CA 1
ATOM 5047 C C . PRO D 2 174 ? 19.115 -1.581 17.821 1.00 49.10 907 PRO B C 1
ATOM 5048 O O . PRO D 2 174 ? 19.171 -2.400 16.902 1.00 43.08 907 PRO B O 1
ATOM 5052 N N . SER D 2 175 ? 19.817 -1.704 18.946 1.00 57.44 908 SER B N 1
ATOM 5053 C CA . SER D 2 175 ? 20.772 -2.783 19.148 1.00 49.64 908 SER B CA 1
ATOM 5054 C C . SER D 2 175 ? 20.796 -3.154 20.627 1.00 51.34 908 SER B C 1
ATOM 5055 O O . SER D 2 175 ? 20.035 -2.619 21.437 1.00 44.51 908 SER B O 1
ATOM 5058 N N . SER D 2 176 ? 21.683 -4.091 20.973 1.00 69.33 909 SER B N 1
ATOM 5059 C CA . SER D 2 176 ? 21.720 -4.608 22.338 1.00 44.70 909 SER B CA 1
ATOM 5060 C C . SER D 2 176 ? 22.271 -3.573 23.310 1.00 46.94 909 SER B C 1
ATOM 5061 O O . SER D 2 176 ? 21.753 -3.424 24.424 1.00 38.48 909 SER B O 1
ATOM 5064 N N . LEU D 2 177 ? 23.321 -2.854 22.914 1.00 44.30 910 LEU B N 1
ATOM 5065 C CA . LEU D 2 177 ? 23.914 -1.850 23.785 1.00 36.47 910 LEU B CA 1
ATOM 5066 C C . LEU D 2 177 ? 23.166 -0.524 23.757 1.00 46.37 910 LEU B C 1
ATOM 5067 O O . LEU D 2 177 ? 23.452 0.348 24.587 1.00 51.07 910 LEU B O 1
ATOM 5072 N N . ASP D 2 178 ? 22.218 -0.352 22.838 1.00 45.10 911 ASP B N 1
ATOM 5073 C CA . ASP D 2 178 ? 21.437 0.881 22.718 1.00 47.12 911 ASP B CA 1
ATOM 5074 C C . ASP D 2 178 ? 20.001 0.500 22.378 1.00 40.22 911 ASP B C 1
ATOM 5075 O O . ASP D 2 178 ? 19.541 0.676 21.245 1.00 32.84 911 ASP B O 1
ATOM 5080 N N . PRO D 2 179 ? 19.268 -0.055 23.339 1.00 37.62 912 PRO B N 1
ATOM 5081 C CA . PRO D 2 179 ? 17.870 -0.413 23.082 1.00 39.52 912 PRO B CA 1
ATOM 5082 C C . PRO D 2 179 ? 17.051 0.818 22.744 1.00 41.54 912 PRO B C 1
ATOM 5083 O O . PRO D 2 179 ? 17.503 1.954 22.955 1.00 41.36 912 PRO B O 1
ATOM 5087 N N . PRO D 2 180 ? 15.836 0.633 22.215 1.00 43.82 913 PRO B N 1
ATOM 5088 C CA . PRO D 2 180 ? 15.093 1.768 21.641 1.00 44.49 913 PRO B CA 1
ATOM 5089 C C . PRO D 2 180 ? 14.837 2.904 22.619 1.00 38.58 913 PRO B C 1
ATOM 5090 O O . PRO D 2 180 ? 15.247 4.042 22.368 1.00 35.41 913 PRO B O 1
ATOM 5094 N N . GLU D 2 181 ? 14.156 2.615 23.727 1.00 47.58 914 GLU B N 1
ATOM 5095 C CA . GLU D 2 181 ? 13.808 3.639 24.705 1.00 42.51 914 GLU B CA 1
ATOM 5096 C C . GLU D 2 181 ? 14.980 4.030 25.599 1.00 42.96 914 GLU B C 1
ATOM 5097 O O . GLU D 2 181 ? 14.786 4.800 26.545 1.00 49.92 914 GLU B O 1
ATOM 5103 N N . HIS D 2 182 ? 16.178 3.524 25.324 1.00 38.79 915 HIS B N 1
ATOM 5104 C CA . HIS D 2 182 ? 17.363 3.879 26.092 1.00 38.39 915 HIS B CA 1
ATOM 5105 C C . HIS D 2 182 ? 17.913 5.209 25.589 1.00 36.76 915 HIS B C 1
ATOM 5106 O O . HIS D 2 182 ? 18.354 5.312 24.440 1.00 41.08 915 HIS B O 1
ATOM 5113 N N . LEU D 2 183 ? 17.880 6.227 26.452 1.00 34.65 916 LEU B N 1
ATOM 5114 C CA . LEU D 2 183 ? 18.331 7.571 26.109 1.00 36.57 916 LEU B CA 1
ATOM 5115 C C . LEU D 2 183 ? 19.459 8.044 27.018 1.00 31.72 916 LEU B C 1
ATOM 5116 O O . LEU D 2 183 ? 19.716 9.249 27.106 1.00 33.50 916 LEU B O 1
ATOM 5121 N N . PHE D 2 184 ? 20.138 7.120 27.699 1.00 31.28 917 PHE B N 1
ATOM 5122 C CA . PHE D 2 184 ? 21.188 7.518 28.630 1.00 33.41 917 PHE B CA 1
ATOM 5123 C C . PHE D 2 184 ? 22.383 8.119 27.903 1.00 41.74 917 PHE B C 1
ATOM 5124 O O . PHE D 2 184 ? 23.120 8.921 28.488 1.00 40.64 917 PHE B O 1
ATOM 5132 N N . ARG D 2 185 ? 22.596 7.746 26.637 1.00 39.32 918 ARG B N 1
ATOM 5133 C CA . ARG D 2 185 ? 23.683 8.342 25.869 1.00 34.31 918 ARG B CA 1
ATOM 5134 C C . ARG D 2 185 ? 23.480 9.842 25.721 1.00 36.32 918 ARG B C 1
ATOM 5135 O O . ARG D 2 185 ? 24.448 10.611 25.732 1.00 36.50 918 ARG B O 1
ATOM 5143 N N . ILE D 2 186 ? 22.225 10.276 25.575 1.00 37.14 919 ILE B N 1
ATOM 5144 C CA . ILE D 2 186 ? 21.937 11.703 25.460 1.00 35.75 919 ILE B CA 1
ATOM 5145 C C . ILE D 2 186 ? 22.378 12.426 26.723 1.00 40.61 919 ILE B C 1
ATOM 5146 O O . ILE D 2 186 ? 23.035 13.472 26.668 1.00 39.15 919 ILE B O 1
ATOM 5151 N N A ARG D 2 187 ? 22.021 11.879 27.890 0.56 49.10 920 ARG B N 1
ATOM 5152 N N B ARG D 2 187 ? 22.026 11.874 27.888 0.44 47.41 920 ARG B N 1
ATOM 5153 C CA A ARG D 2 187 ? 22.354 12.529 29.153 0.56 44.71 920 ARG B CA 1
ATOM 5154 C CA B ARG D 2 187 ? 22.360 12.520 29.152 0.44 44.92 920 ARG B CA 1
ATOM 5155 C C A ARG D 2 187 ? 23.860 12.554 29.393 0.56 56.89 920 ARG B C 1
ATOM 5156 C C B ARG D 2 187 ? 23.868 12.571 29.363 0.44 54.91 920 ARG B C 1
ATOM 5157 O O A ARG D 2 187 ? 24.371 13.499 30.005 0.56 49.75 920 ARG B O 1
ATOM 5158 O O B ARG D 2 187 ? 24.391 13.541 29.924 0.44 48.68 920 ARG B O 1
ATOM 5173 N N . LEU D 2 188 ? 24.584 11.536 28.918 1.00 42.79 921 LEU B N 1
ATOM 5174 C CA . LEU D 2 188 ? 26.037 11.539 29.051 1.00 37.28 921 LEU B CA 1
ATOM 5175 C C . LEU D 2 188 ? 26.668 12.584 28.142 1.00 37.43 921 LEU B C 1
ATOM 5176 O O . LEU D 2 188 ? 27.614 13.273 28.541 1.00 37.73 921 LEU B O 1
ATOM 5181 N N . VAL D 2 189 ? 26.164 12.710 26.912 1.00 39.97 922 VAL B N 1
ATOM 5182 C CA . VAL D 2 189 ? 26.689 13.718 25.995 1.00 35.90 922 VAL B CA 1
ATOM 5183 C C . VAL D 2 189 ? 26.415 15.116 26.531 1.00 35.61 922 VAL B C 1
ATOM 5184 O O . VAL D 2 189 ? 27.251 16.017 26.409 1.00 36.88 922 VAL B O 1
ATOM 5188 N N . CYS D 2 190 ? 25.241 15.321 27.134 1.00 36.73 923 CYS B N 1
ATOM 5189 C CA . CYS D 2 190 ? 24.900 16.637 27.658 1.00 36.03 923 CYS B CA 1
ATOM 5190 C C . CYS D 2 190 ? 25.598 16.920 28.981 1.00 47.83 923 CYS B C 1
ATOM 5191 O O . CYS D 2 190 ? 25.813 18.089 29.326 1.00 55.78 923 CYS B O 1
ATOM 5194 N N . THR D 2 191 ? 25.953 15.877 29.734 1.00 47.12 924 THR B N 1
ATOM 5195 C CA . THR D 2 191 ? 26.710 16.087 30.963 1.00 48.37 924 THR B CA 1
ATOM 5196 C C . THR D 2 191 ? 28.092 16.655 30.659 1.00 45.89 924 THR B C 1
ATOM 5197 O O . THR D 2 191 ? 28.563 17.569 31.349 1.00 46.23 924 THR B O 1
ATOM 5201 N N . ILE D 2 192 ? 28.748 16.140 29.615 1.00 43.60 925 ILE B N 1
ATOM 5202 C CA . ILE D 2 192 ? 30.086 16.617 29.271 1.00 47.56 925 ILE B CA 1
ATOM 5203 C C . ILE D 2 192 ? 30.016 17.993 28.617 1.00 40.31 925 ILE B C 1
ATOM 5204 O O . ILE D 2 192 ? 30.841 18.869 28.899 1.00 39.77 925 ILE B O 1
ATOM 5209 N N . LEU D 2 193 ? 29.047 18.205 27.725 1.00 37.43 926 LEU B N 1
ATOM 5210 C CA . LEU D 2 193 ? 28.962 19.488 27.035 1.00 38.68 926 LEU B CA 1
ATOM 5211 C C . LEU D 2 193 ? 28.666 20.627 28.004 1.00 45.11 926 LEU B C 1
ATOM 5212 O O . LEU D 2 193 ? 29.140 21.751 27.803 1.00 41.10 926 LEU B O 1
ATOM 5217 N N . ASP D 2 194 ? 27.890 20.363 29.059 1.00 54.91 927 ASP B N 1
ATOM 5218 C CA . ASP D 2 194 ? 27.621 21.395 30.054 1.00 60.15 927 ASP B CA 1
ATOM 5219 C C . ASP D 2 194 ? 28.815 21.650 30.962 1.00 56.85 927 ASP B C 1
ATOM 5220 O O . ASP D 2 194 ? 28.876 22.703 31.607 1.00 61.90 927 ASP B O 1
ATOM 5225 N N . THR D 2 195 ? 29.761 20.717 31.022 1.00 52.01 928 THR B N 1
ATOM 5226 C CA . THR D 2 195 ? 30.893 20.829 31.930 1.00 53.29 928 THR B CA 1
ATOM 5227 C C . THR D 2 195 ? 32.095 21.518 31.298 1.00 59.32 928 THR B C 1
ATOM 5228 O O . THR D 2 195 ? 32.827 22.230 31.997 1.00 55.81 928 THR B O 1
ATOM 5232 N N . CYS D 2 196 ? 32.311 21.330 29.996 1.00 53.12 929 CYS B N 1
ATOM 5233 C CA . CYS D 2 196 ? 33.478 21.908 29.341 1.00 50.84 929 CYS B CA 1
ATOM 5234 C C . CYS D 2 196 ? 33.219 22.348 27.909 1.00 46.86 929 CYS B C 1
ATOM 5235 O O . CYS D 2 196 ? 34.136 22.880 27.279 1.00 50.55 929 CYS B O 1
ATOM 5238 N N . GLY D 2 197 ? 32.018 22.146 27.366 1.00 51.62 930 GLY B N 1
ATOM 5239 C CA . GLY D 2 197 ? 31.739 22.575 26.008 1.00 56.01 930 GLY B CA 1
ATOM 5240 C C . GLY D 2 197 ? 31.777 24.075 25.819 1.00 58.98 930 GLY B C 1
ATOM 5241 O O . GLY D 2 197 ? 31.962 24.542 24.690 1.00 57.36 930 GLY B O 1
ATOM 5242 N N . GLN D 2 198 ? 31.602 24.840 26.899 1.00 63.11 931 GLN B N 1
ATOM 5243 C CA . GLN D 2 198 ? 31.691 26.291 26.816 1.00 64.09 931 GLN B CA 1
ATOM 5244 C C . GLN D 2 198 ? 33.088 26.771 26.446 1.00 64.99 931 GLN B C 1
ATOM 5245 O O . GLN D 2 198 ? 33.247 27.943 26.089 1.00 64.68 931 GLN B O 1
ATOM 5251 N N . TYR D 2 199 ? 34.095 25.903 26.525 1.00 65.74 932 TYR B N 1
ATOM 5252 C CA . TYR D 2 199 ? 35.458 26.247 26.150 1.00 61.78 932 TYR B CA 1
ATOM 5253 C C . TYR D 2 199 ? 35.774 25.878 24.704 1.00 64.78 932 TYR B C 1
ATOM 5254 O O . TYR D 2 199 ? 36.933 25.988 24.288 1.00 77.62 932 TYR B O 1
ATOM 5263 N N . PHE D 2 200 ? 34.776 25.442 23.939 1.00 59.51 933 PHE B N 1
ATOM 5264 C CA . PHE D 2 200 ? 34.953 25.046 22.545 1.00 56.26 933 PHE B CA 1
ATOM 5265 C C . PHE D 2 200 ? 34.233 26.047 21.649 1.00 60.18 933 PHE B C 1
ATOM 5266 O O . PHE D 2 200 ? 33.190 25.756 21.057 1.00 55.70 933 PHE B O 1
ATOM 5274 N N . ASP D 2 201 ? 34.805 27.255 21.552 1.00 77.04 934 ASP B N 1
ATOM 5275 C CA . ASP D 2 201 ? 34.181 28.307 20.757 1.00 73.35 934 ASP B CA 1
ATOM 5276 C C . ASP D 2 201 ? 35.201 29.202 20.058 1.00 85.60 934 ASP B C 1
ATOM 5277 O O . ASP D 2 201 ? 34.811 30.261 19.547 1.00 74.76 934 ASP B O 1
ATOM 5282 N N . ARG D 2 202 ? 36.477 28.825 20.009 1.00 95.19 935 ARG B N 1
ATOM 5283 C CA . ARG D 2 202 ? 37.504 29.640 19.378 1.00 87.63 935 ARG B CA 1
ATOM 5284 C C . ARG D 2 202 ? 38.487 28.744 18.641 1.00 78.30 935 ARG B C 1
ATOM 5285 O O . ARG D 2 202 ? 39.029 27.799 19.223 1.00 73.82 935 ARG B O 1
ATOM 5287 N N . GLY D 2 203 ? 38.708 29.042 17.363 1.00 87.75 936 GLY B N 1
ATOM 5288 C CA . GLY D 2 203 ? 39.726 28.332 16.607 1.00 90.93 936 GLY B CA 1
ATOM 5289 C C . GLY D 2 203 ? 39.310 26.911 16.277 1.00 68.26 936 GLY B C 1
ATOM 5290 O O . GLY D 2 203 ? 38.140 26.622 16.003 1.00 57.76 936 GLY B O 1
ATOM 5291 N N . SER D 2 204 ? 40.295 26.009 16.299 1.00 76.89 937 SER B N 1
ATOM 5292 C CA . SER D 2 204 ? 40.042 24.617 15.939 1.00 70.99 937 SER B CA 1
ATOM 5293 C C . SER D 2 204 ? 38.971 23.998 16.827 1.00 73.09 937 SER B C 1
ATOM 5294 O O . SER D 2 204 ? 38.065 23.314 16.334 1.00 62.15 937 SER B O 1
ATOM 5297 N N . SER D 2 205 ? 39.050 24.236 18.138 1.00 80.54 938 SER B N 1
ATOM 5298 C CA . SER D 2 205 ? 38.105 23.621 19.062 1.00 81.82 938 SER B CA 1
ATOM 5299 C C . SER D 2 205 ? 36.659 23.991 18.752 1.00 71.50 938 SER B C 1
ATOM 5300 O O . SER D 2 205 ? 35.745 23.280 19.182 1.00 66.65 938 SER B O 1
ATOM 5303 N N . LYS D 2 206 ? 36.427 25.079 18.016 1.00 78.47 939 LYS B N 1
ATOM 5304 C CA . LYS D 2 206 ? 35.060 25.456 17.677 1.00 70.80 939 LYS B CA 1
ATOM 5305 C C . LYS D 2 206 ? 34.493 24.554 16.586 1.00 63.74 939 LYS B C 1
ATOM 5306 O O . LYS D 2 206 ? 33.402 23.995 16.739 1.00 64.33 939 LYS B O 1
ATOM 5312 N N . ARG D 2 207 ? 35.221 24.398 15.478 1.00 59.50 940 ARG B N 1
ATOM 5313 C CA . ARG D 2 207 ? 34.705 23.588 14.380 1.00 63.81 940 ARG B CA 1
ATOM 5314 C C . ARG D 2 207 ? 34.652 22.110 14.749 1.00 58.55 940 ARG B C 1
ATOM 5315 O O . ARG D 2 207 ? 33.750 21.393 14.300 1.00 52.99 940 ARG B O 1
ATOM 5323 N N . LYS D 2 208 ? 35.604 21.634 15.557 1.00 56.30 941 LYS B N 1
ATOM 5324 C CA . LYS D 2 208 ? 35.579 20.237 15.976 1.00 57.13 941 LYS B CA 1
ATOM 5325 C C . LYS D 2 208 ? 34.307 19.909 16.748 1.00 59.37 941 LYS B C 1
ATOM 5326 O O . LYS D 2 208 ? 33.801 18.782 16.663 1.00 56.90 941 LYS B O 1
ATOM 5332 N N . LEU D 2 209 ? 33.773 20.875 17.501 1.00 54.62 942 LEU B N 1
ATOM 5333 C CA . LEU D 2 209 ? 32.511 20.663 18.200 1.00 48.75 942 LEU B CA 1
ATOM 5334 C C . LEU D 2 209 ? 31.324 20.758 17.249 1.00 48.77 942 LEU B C 1
ATOM 5335 O O . LEU D 2 209 ? 30.375 19.975 17.361 1.00 46.19 942 LEU B O 1
ATOM 5340 N N . ASP D 2 210 ? 31.358 21.705 16.309 1.00 53.07 943 ASP B N 1
ATOM 5341 C CA . ASP D 2 210 ? 30.244 21.850 15.378 1.00 52.06 943 ASP B CA 1
ATOM 5342 C C . ASP D 2 210 ? 30.069 20.607 14.514 1.00 48.33 943 ASP B C 1
ATOM 5343 O O . ASP D 2 210 ? 28.938 20.252 14.161 1.00 37.10 943 ASP B O 1
ATOM 5348 N N . CYS D 2 211 ? 31.166 19.930 14.165 1.00 46.46 944 CYS B N 1
ATOM 5349 C CA . CYS D 2 211 ? 31.045 18.701 13.384 1.00 49.96 944 CYS B CA 1
ATOM 5350 C C . CYS D 2 211 ? 30.424 17.583 14.215 1.00 42.98 944 CYS B C 1
ATOM 5351 O O . CYS D 2 211 ? 29.596 16.813 13.711 1.00 38.97 944 CYS B O 1
ATOM 5354 N N . PHE D 2 212 ? 30.811 17.475 15.489 1.00 40.14 945 PHE B N 1
ATOM 5355 C CA . PHE D 2 212 ? 30.211 16.466 16.354 1.00 35.07 945 PHE B CA 1
ATOM 5356 C C . PHE D 2 212 ? 28.708 16.684 16.489 1.00 37.48 945 PHE B C 1
ATOM 5357 O O . PHE D 2 212 ? 27.920 15.736 16.403 1.00 42.89 945 PHE B O 1
ATOM 5365 N N . LEU D 2 213 ? 28.293 17.935 16.711 1.00 42.30 946 LEU B N 1
ATOM 5366 C CA . LEU D 2 213 ? 26.874 18.214 16.913 1.00 41.78 946 LEU B CA 1
ATOM 5367 C C . LEU D 2 213 ? 26.046 17.821 15.697 1.00 35.90 946 LEU B C 1
ATOM 5368 O O . LEU D 2 213 ? 24.866 17.482 15.837 1.00 38.74 946 LEU B O 1
ATOM 5373 N N . VAL D 2 214 ? 26.636 17.856 14.501 1.00 36.25 947 VAL B N 1
ATOM 5374 C CA . VAL D 2 214 ? 25.931 17.363 13.320 1.00 41.64 947 VAL B CA 1
ATOM 5375 C C . VAL D 2 214 ? 25.651 15.871 13.467 1.00 35.55 947 VAL B C 1
ATOM 5376 O O . VAL D 2 214 ? 24.533 15.403 13.224 1.00 39.74 947 VAL B O 1
ATOM 5380 N N . TYR D 2 215 ? 26.661 15.104 13.881 1.00 29.59 948 TYR B N 1
ATOM 5381 C CA . TYR D 2 215 ? 26.454 13.678 14.107 1.00 34.25 948 TYR B CA 1
ATOM 5382 C C . TYR D 2 215 ? 25.558 13.435 15.317 1.00 34.87 948 TYR B C 1
ATOM 5383 O O . TYR D 2 215 ? 24.731 12.515 15.310 1.00 39.23 948 TYR B O 1
ATOM 5392 N N . PHE D 2 216 ? 25.703 14.251 16.361 1.00 34.57 949 PHE B N 1
ATOM 5393 C CA . PHE D 2 216 ? 24.854 14.105 17.539 1.00 34.89 949 PHE B CA 1
ATOM 5394 C C . PHE D 2 216 ? 23.385 14.299 17.189 1.00 36.99 949 PHE B C 1
ATOM 5395 O O . PHE D 2 216 ? 22.521 13.551 17.663 1.00 35.81 949 PHE B O 1
ATOM 5403 N N . GLN D 2 217 ? 23.082 15.295 16.352 1.00 38.39 950 GLN B N 1
ATOM 5404 C CA . GLN D 2 217 ? 21.693 15.565 15.994 1.00 37.39 950 GLN B CA 1
ATOM 5405 C C . GLN D 2 217 ? 21.089 14.397 15.222 1.00 32.71 950 GLN B C 1
ATOM 5406 O O . GLN D 2 217 ? 19.919 14.052 15.421 1.00 32.00 950 GLN B O 1
ATOM 5412 N N . ARG D 2 218 ? 21.873 13.766 14.345 1.00 34.18 951 ARG B N 1
ATOM 5413 C CA . ARG D 2 218 ? 21.371 12.596 13.632 1.00 34.88 951 ARG B CA 1
ATOM 5414 C C . ARG D 2 218 ? 21.083 11.453 14.597 1.00 37.30 951 ARG B C 1
ATOM 5415 O O . ARG D 2 218 ? 20.052 10.777 14.483 1.00 37.83 951 ARG B O 1
ATOM 5423 N N . TYR D 2 219 ? 21.991 11.211 15.546 1.00 37.19 952 TYR B N 1
ATOM 5424 C CA . TYR D 2 219 ? 21.739 10.184 16.549 1.00 36.74 952 TYR B CA 1
ATOM 5425 C C . TYR D 2 219 ? 20.471 10.495 17.335 1.00 37.09 952 TYR B C 1
ATOM 5426 O O . TYR D 2 219 ? 19.668 9.596 17.613 1.00 36.90 952 TYR B O 1
ATOM 5435 N N . VAL D 2 220 ? 20.271 11.766 17.695 1.00 37.14 953 VAL B N 1
ATOM 5436 C CA . VAL D 2 220 ? 19.061 12.151 18.416 1.00 31.49 953 VAL B CA 1
ATOM 5437 C C . VAL D 2 220 ? 17.827 11.846 17.581 1.00 31.89 953 VAL B C 1
ATOM 5438 O O . VAL D 2 220 ? 16.836 11.302 18.086 1.00 34.11 953 VAL B O 1
ATOM 5442 N N . TRP D 2 221 ? 17.866 12.183 16.288 1.00 33.14 954 TRP B N 1
ATOM 5443 C CA . TRP D 2 221 ? 16.699 11.978 15.437 1.00 36.98 954 TRP B CA 1
ATOM 5444 C C . TRP D 2 221 ? 16.484 10.506 15.108 1.00 38.81 954 TRP B C 1
ATOM 5445 O O . TRP D 2 221 ? 15.352 10.100 14.823 1.00 40.19 954 TRP B O 1
ATOM 5456 N N . TRP D 2 222 ? 17.545 9.697 15.133 1.00 35.94 955 TRP B N 1
ATOM 5457 C CA . TRP D 2 222 ? 17.364 8.252 15.050 1.00 35.92 955 TRP B CA 1
ATOM 5458 C C . TRP D 2 222 ? 16.495 7.748 16.197 1.00 39.78 955 TRP B C 1
ATOM 5459 O O . TRP D 2 222 ? 15.667 6.849 16.012 1.00 39.29 955 TRP B O 1
ATOM 5470 N N . LYS D 2 223 ? 16.669 8.317 17.394 1.00 37.23 956 LYS B N 1
ATOM 5471 C CA . LYS D 2 223 ? 15.851 7.904 18.531 1.00 42.24 956 LYS B CA 1
ATOM 5472 C C . LYS D 2 223 ? 14.419 8.406 18.385 1.00 39.50 956 LYS B C 1
ATOM 5473 O O . LYS D 2 223 ? 13.466 7.660 18.636 1.00 42.40 956 LYS B O 1
ATOM 5479 N N . LYS D 2 224 ? 14.248 9.667 17.978 1.00 41.32 957 LYS B N 1
ATOM 5480 C CA . LYS D 2 224 ? 12.909 10.233 17.863 1.00 40.18 957 LYS B CA 1
ATOM 5481 C C . LYS D 2 224 ? 12.056 9.452 16.869 1.00 43.49 957 LYS B C 1
ATOM 5482 O O . LYS D 2 224 ? 10.856 9.256 17.090 1.00 46.59 957 LYS B O 1
ATOM 5488 N N . SER D 2 225 ? 12.655 9.006 15.764 1.00 41.37 958 SER B N 1
ATOM 5489 C CA . SER D 2 225 ? 11.915 8.392 14.671 1.00 46.57 958 SER B CA 1
ATOM 5490 C C . SER D 2 225 ? 11.708 6.892 14.857 1.00 46.12 958 SER B C 1
ATOM 5491 O O . SER D 2 225 ? 11.366 6.199 13.892 1.00 46.22 958 SER B O 1
ATOM 5494 N N . LEU D 2 226 ? 11.908 6.375 16.063 1.00 45.86 959 LEU B N 1
ATOM 5495 C CA . LEU D 2 226 ? 11.581 4.983 16.326 1.00 46.89 959 LEU B CA 1
ATOM 5496 C C . LEU D 2 226 ? 10.071 4.824 16.490 1.00 48.14 959 LEU B C 1
ATOM 5497 O O . LEU D 2 226 ? 9.344 5.783 16.771 1.00 43.08 959 LEU B O 1
ATOM 5502 N N . GLU D 2 227 ? 9.604 3.584 16.310 1.00 52.99 960 GLU B N 1
ATOM 5503 C CA . GLU D 2 227 ? 8.172 3.308 16.365 1.00 55.11 960 GLU B CA 1
ATOM 5504 C C . GLU D 2 227 ? 7.630 3.312 17.788 1.00 54.44 960 GLU B C 1
ATOM 5505 O O . GLU D 2 227 ? 6.415 3.452 17.973 1.00 62.43 960 GLU B O 1
ATOM 5511 N N . VAL D 2 228 ? 8.495 3.162 18.794 1.00 58.82 961 VAL B N 1
ATOM 5512 C CA . VAL D 2 228 ? 8.025 3.126 20.175 1.00 49.51 961 VAL B CA 1
ATOM 5513 C C . VAL D 2 228 ? 7.330 4.428 20.546 1.00 41.92 961 VAL B C 1
ATOM 5514 O O . VAL D 2 228 ? 6.385 4.431 21.343 1.00 50.23 961 VAL B O 1
ATOM 5518 N N . TRP D 2 229 ? 7.772 5.547 19.981 1.00 46.87 962 TRP B N 1
ATOM 5519 C CA . TRP D 2 229 ? 7.213 6.847 20.327 1.00 48.15 962 TRP B CA 1
ATOM 5520 C C . TRP D 2 229 ? 5.941 7.089 19.524 1.00 47.13 962 TRP B C 1
ATOM 5521 O O . TRP D 2 229 ? 5.982 7.181 18.292 1.00 49.74 962 TRP B O 1
ATOM 5532 N N . THR D 2 230 ? 4.817 7.194 20.225 1.00 56.99 963 THR B N 1
ATOM 5533 C CA . THR D 2 230 ? 3.508 7.398 19.632 1.00 57.50 963 THR B CA 1
ATOM 5534 C C . THR D 2 230 ? 2.974 8.774 20.027 1.00 57.82 963 THR B C 1
ATOM 5535 O O . THR D 2 230 ? 3.705 9.625 20.549 1.00 58.84 963 THR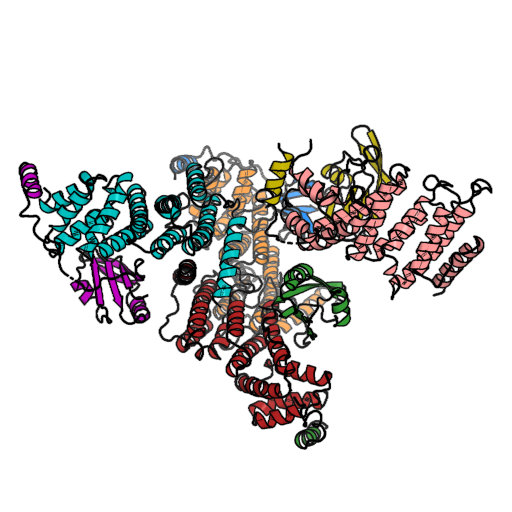 B O 1
ATOM 5539 N N . LYS D 2 231 ? 1.679 8.991 19.779 1.00 68.57 964 LYS B N 1
ATOM 5540 C CA . LYS D 2 231 ? 1.031 10.216 20.231 1.00 67.37 964 LYS B CA 1
ATOM 5541 C C . LYS D 2 231 ? 0.737 10.176 21.724 1.00 67.85 964 LYS B C 1
ATOM 5542 O O . LYS D 2 231 ? 0.758 11.220 22.387 1.00 60.15 964 LYS B O 1
ATOM 5544 N N . ASP D 2 232 ? 0.469 8.989 22.268 1.00 67.14 965 ASP B N 1
ATOM 5545 C CA . ASP D 2 232 ? 0.199 8.842 23.692 1.00 69.54 965 ASP B CA 1
ATOM 5546 C C . ASP D 2 232 ? 1.462 8.596 24.503 1.00 64.13 965 ASP B C 1
ATOM 5547 O O . ASP D 2 232 ? 1.500 8.935 25.691 1.00 65.52 965 ASP B O 1
ATOM 5552 N N . HIS D 2 233 ? 2.496 8.022 23.886 1.00 64.71 966 HIS B N 1
ATOM 5553 C CA . HIS D 2 233 ? 3.786 7.773 24.527 1.00 58.58 966 HIS B CA 1
ATOM 5554 C C . HIS D 2 233 ? 4.856 8.534 23.750 1.00 52.85 966 HIS B C 1
ATOM 5555 O O . HIS D 2 233 ? 5.673 7.934 23.039 1.00 53.52 966 HIS B O 1
ATOM 5562 N N . PRO D 2 234 ? 4.881 9.860 23.872 1.00 42.41 967 PRO B N 1
ATOM 5563 C CA . PRO D 2 234 ? 5.786 10.665 23.045 1.00 43.50 967 PRO B CA 1
ATOM 5564 C C . PRO D 2 234 ? 7.227 10.561 23.515 1.00 43.50 967 PRO B C 1
ATOM 5565 O O . PRO D 2 234 ? 7.541 10.016 24.574 1.00 51.14 967 PRO B O 1
ATOM 5569 N N . PHE D 2 235 ? 8.116 11.100 22.691 1.00 49.52 968 PHE B N 1
ATOM 5570 C CA . PHE D 2 235 ? 9.513 11.227 23.077 1.00 45.37 968 PHE B CA 1
ATOM 5571 C C . PHE D 2 235 ? 9.597 12.027 24.371 1.00 45.21 968 PHE B C 1
ATOM 5572 O O . PHE D 2 235 ? 9.054 13.140 24.437 1.00 55.23 968 PHE B O 1
ATOM 5580 N N . PRO D 2 236 ? 10.254 11.504 25.428 1.00 44.97 969 PRO B N 1
ATOM 5581 C CA . PRO D 2 236 ? 10.274 12.228 26.709 1.00 52.86 969 PRO B CA 1
ATOM 5582 C C . PRO D 2 236 ? 10.657 13.690 26.550 1.00 50.00 969 PRO B C 1
ATOM 5583 O O . PRO D 2 236 ? 11.764 14.010 26.108 1.00 49.91 969 PRO B O 1
ATOM 5587 N N . ILE D 2 237 ? 9.732 14.587 26.903 1.00 50.90 970 ILE B N 1
ATOM 5588 C CA . ILE D 2 237 ? 9.974 16.014 26.718 1.00 60.92 970 ILE B CA 1
ATOM 5589 C C . ILE D 2 237 ? 11.162 16.468 27.553 1.00 56.79 970 ILE B C 1
ATOM 5590 O O . ILE D 2 237 ? 11.871 17.412 27.179 1.00 43.77 970 ILE B O 1
ATOM 5595 N N . ASP D 2 238 ? 11.403 15.809 28.691 1.00 60.91 971 ASP B N 1
ATOM 5596 C CA . ASP D 2 238 ? 12.574 16.134 29.498 1.00 58.66 971 ASP B CA 1
ATOM 5597 C C . ASP D 2 238 ? 13.857 16.000 28.687 1.00 53.07 971 ASP B C 1
ATOM 5598 O O . ASP D 2 238 ? 14.734 16.870 28.751 1.00 50.83 971 ASP B O 1
ATOM 5603 N N . ILE D 2 239 ? 13.985 14.918 27.917 1.00 55.91 972 ILE B N 1
ATOM 5604 C CA . ILE D 2 239 ? 15.151 14.759 27.051 1.00 54.51 972 ILE B CA 1
ATOM 5605 C C . ILE D 2 239 ? 15.178 15.865 26.000 1.00 48.85 972 ILE B C 1
ATOM 5606 O O . ILE D 2 239 ? 16.220 16.478 25.745 1.00 48.16 972 ILE B O 1
ATOM 5611 N N . ASP D 2 240 ? 14.029 16.136 25.375 1.00 42.17 973 ASP B N 1
ATOM 5612 C CA . ASP D 2 240 ? 13.942 17.263 24.451 1.00 52.58 973 ASP B CA 1
ATOM 5613 C C . ASP D 2 240 ? 14.392 18.555 25.127 1.00 49.28 973 ASP B C 1
ATOM 5614 O O . ASP D 2 240 ? 15.184 19.323 24.570 1.00 37.76 973 ASP B O 1
ATOM 5619 N N . TYR D 2 241 ? 13.899 18.804 26.344 1.00 57.84 974 TYR B N 1
ATOM 5620 C CA . TYR D 2 241 ? 14.280 20.015 27.063 1.00 48.74 974 TYR B CA 1
ATOM 5621 C C . TYR D 2 241 ? 15.782 20.044 27.323 1.00 47.50 974 TYR B C 1
ATOM 5622 O O . TYR D 2 241 ? 16.451 21.046 27.049 1.00 50.11 974 TYR B O 1
ATOM 5631 N N . MET D 2 242 ? 16.335 18.944 27.846 1.00 52.02 975 MET B N 1
ATOM 5632 C CA . MET D 2 242 ? 17.755 18.936 28.190 1.00 47.54 975 MET B CA 1
ATOM 5633 C C . MET D 2 242 ? 18.629 19.074 26.950 1.00 46.10 975 MET B C 1
ATOM 5634 O O . MET D 2 242 ? 19.721 19.648 27.026 1.00 45.61 975 MET B O 1
ATOM 5639 N N . ILE D 2 243 ? 18.175 18.561 25.804 1.00 52.80 976 ILE B N 1
ATOM 5640 C CA . ILE D 2 243 ? 18.935 18.730 24.570 1.00 41.78 976 ILE B CA 1
ATOM 5641 C C . ILE D 2 243 ? 18.939 20.194 24.150 1.00 42.14 976 ILE B C 1
ATOM 5642 O O . ILE D 2 243 ? 19.992 20.771 23.855 1.00 41.82 976 ILE B O 1
ATOM 5647 N N . SER D 2 244 ? 17.759 20.819 24.119 1.00 51.74 977 SER B N 1
ATOM 5648 C CA . SER D 2 244 ? 17.675 22.206 23.674 1.00 57.75 977 SER B CA 1
ATOM 5649 C C . SER D 2 244 ? 18.431 23.137 24.615 1.00 49.49 977 SER B C 1
ATOM 5650 O O . SER D 2 244 ? 19.060 24.104 24.171 1.00 45.37 977 SER B O 1
ATOM 5653 N N . ASP D 2 245 ? 18.378 22.865 25.920 1.00 54.13 978 ASP B N 1
ATOM 5654 C CA . ASP D 2 245 ? 19.077 23.714 26.878 1.00 51.65 978 ASP B CA 1
ATOM 5655 C C . ASP D 2 245 ? 20.579 23.711 26.627 1.00 50.90 978 ASP B C 1
ATOM 5656 O O . ASP D 2 245 ? 21.226 24.765 26.661 1.00 51.16 978 ASP B O 1
ATOM 5661 N N . THR D 2 246 ? 21.155 22.535 26.373 1.00 50.48 979 THR B N 1
ATOM 5662 C CA . THR D 2 246 ? 22.601 22.451 26.204 1.00 59.63 979 THR B CA 1
ATOM 5663 C C . THR D 2 246 ? 23.045 23.086 24.892 1.00 54.37 979 THR B C 1
ATOM 5664 O O . THR D 2 246 ? 24.069 23.777 24.848 1.00 54.64 979 THR B O 1
ATOM 5668 N N . LEU D 2 247 ? 22.290 22.871 23.814 1.00 56.18 980 LEU B N 1
ATOM 5669 C CA . LEU D 2 247 ? 22.674 23.454 22.532 1.00 55.45 980 LEU B CA 1
ATOM 5670 C C . LEU D 2 247 ? 22.475 24.966 22.535 1.00 66.35 980 LEU B C 1
ATOM 5671 O O . LEU D 2 247 ? 23.281 25.704 21.957 1.00 58.92 980 LEU B O 1
ATOM 5676 N N . GLU D 2 248 ? 21.409 25.448 23.183 1.00 69.54 981 GLU B N 1
ATOM 5677 C CA . GLU D 2 248 ? 21.252 26.887 23.368 1.00 60.17 981 GLU B CA 1
ATOM 5678 C C . GLU D 2 248 ? 22.405 27.460 24.181 1.00 57.01 981 GLU B C 1
ATOM 5679 O O . GLU D 2 248 ? 22.880 28.568 23.906 1.00 54.14 981 GLU B O 1
ATOM 5685 N N . LEU D 2 249 ? 22.873 26.713 25.184 1.00 62.34 982 LEU B N 1
ATOM 5686 C CA . LEU D 2 249 ? 23.995 27.169 25.998 1.00 52.08 982 LEU B CA 1
ATOM 5687 C C . LEU D 2 249 ? 25.291 27.200 25.198 1.00 54.79 982 LEU B C 1
ATOM 5688 O O . LEU D 2 249 ? 26.127 28.084 25.412 1.00 58.83 982 LEU B O 1
ATOM 5693 N N . LEU D 2 250 ? 25.471 26.259 24.271 1.00 62.73 983 LEU B N 1
ATOM 5694 C CA . LEU D 2 250 ? 26.694 26.173 23.479 1.00 60.74 983 LEU B CA 1
ATOM 5695 C C . LEU D 2 250 ? 26.640 27.084 22.255 1.00 60.36 983 LEU B C 1
ATOM 5696 O O . LEU D 2 250 ? 27.434 28.021 22.136 1.00 66.76 983 LEU B O 1
ATOM 5701 N N . ARG D 2 251 ? 25.710 26.814 21.338 1.00 73.45 984 ARG B N 1
ATOM 5702 C CA . ARG D 2 251 ? 25.556 27.571 20.095 1.00 72.47 984 ARG B CA 1
ATOM 5703 C C . ARG D 2 251 ? 24.164 28.185 20.080 1.00 68.98 984 ARG B C 1
ATOM 5704 O O . ARG D 2 251 ? 23.210 27.570 19.574 1.00 74.59 984 ARG B O 1
ATOM 5712 N N . PRO D 2 252 ? 23.991 29.391 20.630 1.00 66.56 985 PRO B N 1
ATOM 5713 C CA . PRO D 2 252 ? 22.647 29.993 20.664 1.00 73.51 985 PRO B CA 1
ATOM 5714 C C . PRO D 2 252 ? 21.979 30.080 19.304 1.00 78.24 985 PRO B C 1
ATOM 5715 O O . PRO D 2 252 ? 20.748 29.973 19.218 1.00 81.70 985 PRO B O 1
ATOM 5719 N N . LYS D 2 253 ? 22.750 30.280 18.237 1.00 82.42 986 LYS B N 1
ATOM 5720 C CA . LYS D 2 253 ? 22.201 30.350 16.889 1.00 83.37 986 LYS B CA 1
ATOM 5721 C C . LYS D 2 253 ? 22.021 28.976 16.250 1.00 82.51 986 LYS B C 1
ATOM 5722 O O . LYS D 2 253 ? 21.754 28.903 15.045 1.00 82.19 986 LYS B O 1
ATOM 5728 N N . ILE D 2 254 ? 22.170 27.900 17.026 1.00 90.49 987 ILE B N 1
ATOM 5729 C CA . ILE D 2 254 ? 22.146 26.554 16.470 1.00 90.77 987 ILE B CA 1
ATOM 5730 C C . ILE D 2 254 ? 20.938 26.384 15.559 1.00 85.44 987 ILE B C 1
ATOM 5731 O O . ILE D 2 254 ? 19.836 26.856 15.858 1.00 81.35 987 ILE B O 1
ATOM 5736 N N . LYS D 2 255 ? 21.155 25.706 14.429 1.00 80.05 988 LYS B N 1
ATOM 5737 C CA . LYS D 2 255 ? 20.083 25.403 13.479 1.00 92.07 988 LYS B CA 1
ATOM 5738 C C . LYS D 2 255 ? 19.493 24.044 13.848 1.00 96.96 988 LYS B C 1
ATOM 5739 O O . LYS D 2 255 ? 19.860 22.997 13.309 1.00 101.89 988 LYS B O 1
ATOM 5741 N N . LEU D 2 256 ? 18.560 24.073 14.797 1.00 88.96 989 LEU B N 1
ATOM 5742 C CA . LEU D 2 256 ? 17.929 22.849 15.274 1.00 88.06 989 LEU B CA 1
ATOM 5743 C C . LEU D 2 256 ? 17.253 22.121 14.119 1.00 81.49 989 LEU B C 1
ATOM 5744 O O . LEU D 2 256 ? 16.313 22.641 13.511 1.00 88.64 989 LEU B O 1
ATOM 5749 N N . CYS D 2 257 ? 17.734 20.919 13.814 1.00 70.89 990 CYS B N 1
ATOM 5750 C CA . CYS D 2 257 ? 17.074 20.095 12.810 1.00 67.10 990 CYS B CA 1
ATOM 5751 C C . CYS D 2 257 ? 15.647 19.797 13.251 1.00 66.65 990 CYS B C 1
ATOM 5752 O O . CYS D 2 257 ? 15.411 19.364 14.384 1.00 59.39 990 CYS B O 1
ATOM 5755 N N . ASN D 2 258 ? 14.693 20.037 12.355 1.00 75.18 991 ASN B N 1
ATOM 5756 C CA . ASN D 2 258 ? 13.289 19.762 12.621 1.00 67.85 991 ASN B CA 1
ATOM 5757 C C . ASN D 2 258 ? 12.839 18.418 12.065 1.00 64.08 991 ASN B C 1
ATOM 5758 O O . ASN D 2 258 ? 11.657 18.076 12.188 1.00 68.00 991 ASN B O 1
ATOM 5763 N N . SER D 2 259 ? 13.744 17.648 11.466 1.00 55.66 992 SER B N 1
ATOM 5764 C CA . SER D 2 259 ? 13.378 16.374 10.868 1.00 61.01 992 SER B CA 1
ATOM 5765 C C . SER D 2 259 ? 14.578 15.439 10.891 1.00 57.88 992 SER B C 1
ATOM 5766 O O . SER D 2 259 ? 15.698 15.836 11.221 1.00 56.77 992 SER B O 1
ATOM 5769 N N . LEU D 2 260 ? 14.326 14.179 10.535 1.00 52.83 993 LEU B N 1
ATOM 5770 C CA . LEU D 2 260 ? 15.406 13.213 10.381 1.00 44.38 993 LEU B CA 1
ATOM 5771 C C . LEU D 2 260 ? 16.179 13.452 9.089 1.00 55.82 993 LEU B C 1
ATOM 5772 O O . LEU D 2 260 ? 17.413 13.370 9.073 1.00 59.13 993 LEU B O 1
ATOM 5777 N N . GLU D 2 261 ? 15.470 13.762 8.002 1.00 58.74 994 GLU B N 1
ATOM 5778 C CA . GLU D 2 261 ? 16.133 13.969 6.720 1.00 65.10 994 GLU B CA 1
ATOM 5779 C C . GLU D 2 261 ? 17.063 15.176 6.761 1.00 60.23 994 GLU B C 1
ATOM 5780 O O . GLU D 2 261 ? 18.146 15.155 6.164 1.00 54.75 994 GLU B O 1
ATOM 5786 N N . GLU D 2 262 ? 16.654 16.242 7.452 1.00 53.31 995 GLU B N 1
ATOM 5787 C CA . GLU D 2 262 ? 17.488 17.438 7.514 1.00 55.62 995 GLU B CA 1
ATOM 5788 C C . GLU D 2 262 ? 18.795 17.155 8.246 1.00 64.73 995 GLU B C 1
ATOM 5789 O O . GLU D 2 262 ? 19.859 17.640 7.839 1.00 60.27 995 GLU B O 1
ATOM 5795 N N . SER D 2 263 ? 18.738 16.371 9.326 1.00 58.08 996 SER B N 1
ATOM 5796 C CA . SER D 2 263 ? 19.962 15.992 10.018 1.00 54.74 996 SER B CA 1
ATOM 5797 C C . SER D 2 263 ? 20.810 15.058 9.166 1.00 54.26 996 SER B C 1
ATOM 5798 O O . SER D 2 263 ? 22.043 15.090 9.252 1.00 58.36 996 SER B O 1
ATOM 5801 N N . ILE D 2 264 ? 20.175 14.226 8.340 1.00 49.57 997 ILE B N 1
ATOM 5802 C CA . ILE D 2 264 ? 20.931 13.339 7.462 1.00 53.65 997 ILE B CA 1
ATOM 5803 C C . ILE D 2 264 ? 21.638 14.141 6.375 1.00 52.05 997 ILE B C 1
ATOM 5804 O O . ILE D 2 264 ? 22.781 13.841 6.008 1.00 51.18 997 ILE B O 1
ATOM 5809 N N . ARG D 2 265 ? 20.977 15.175 5.847 1.00 53.08 998 ARG B N 1
ATOM 5810 C CA . ARG D 2 265 ? 21.628 16.038 4.868 1.00 57.53 998 ARG B CA 1
ATOM 5811 C C . ARG D 2 265 ? 22.858 16.713 5.464 1.00 54.43 998 ARG B C 1
ATOM 5812 O O . ARG D 2 265 ? 23.910 16.784 4.818 1.00 59.95 998 ARG B O 1
ATOM 5820 N N . GLN D 2 266 ? 22.742 17.229 6.691 1.00 57.24 999 GLN B N 1
ATOM 5821 C CA . GLN D 2 266 ? 23.888 17.857 7.339 1.00 49.62 999 GLN B CA 1
ATOM 5822 C C . GLN D 2 266 ? 25.081 16.911 7.391 1.00 48.12 999 GLN B C 1
ATOM 5823 O O . GLN D 2 266 ? 26.228 17.331 7.196 1.00 51.10 999 GLN B O 1
ATOM 5829 N N . VAL D 2 267 ? 24.831 15.629 7.657 1.00 47.93 1000 VAL B N 1
ATOM 5830 C CA . VAL D 2 267 ? 25.914 14.652 7.678 1.00 51.17 1000 VAL B CA 1
ATOM 5831 C C . VAL D 2 267 ? 26.449 14.425 6.270 1.00 50.40 1000 VAL B C 1
ATOM 5832 O O . VAL D 2 267 ? 27.665 14.406 6.045 1.00 50.39 1000 VAL B O 1
ATOM 5836 N N . GLN D 2 268 ? 25.547 14.245 5.301 1.00 52.90 1001 GLN B N 1
ATOM 5837 C CA . GLN D 2 268 ? 25.981 14.035 3.923 1.00 59.57 1001 GLN B CA 1
ATOM 5838 C C . GLN D 2 268 ? 26.820 15.207 3.424 1.00 55.17 1001 GLN B C 1
ATOM 5839 O O . GLN D 2 268 ? 27.846 15.007 2.764 1.00 52.29 1001 GLN B O 1
ATOM 5845 N N . ASP D 2 269 ? 26.405 16.437 3.734 1.00 60.58 1002 ASP B N 1
ATOM 5846 C CA . ASP D 2 269 ? 27.187 17.597 3.319 1.00 66.08 1002 ASP B CA 1
ATOM 5847 C C . ASP D 2 269 ? 28.523 17.653 4.049 1.00 56.33 1002 ASP B C 1
ATOM 5848 O O . ASP D 2 269 ? 29.542 18.029 3.459 1.00 72.02 1002 ASP B O 1
ATOM 5853 N N . LEU D 2 270 ? 28.545 17.281 5.330 1.00 57.94 1003 LEU B N 1
ATOM 5854 C CA . LEU D 2 270 ? 29.811 17.241 6.056 1.00 51.49 1003 LEU B CA 1
ATOM 5855 C C . LEU D 2 270 ? 30.762 16.213 5.450 1.00 56.00 1003 LEU B C 1
ATOM 5856 O O . LEU D 2 270 ? 31.963 16.473 5.317 1.00 54.38 1003 LEU B O 1
ATOM 5861 N N . GLU D 2 271 ? 30.245 15.040 5.066 1.00 59.69 1004 GLU B N 1
ATOM 5862 C CA . GLU D 2 271 ? 31.103 14.012 4.479 1.00 61.32 1004 GLU B CA 1
ATOM 5863 C C . GLU D 2 271 ? 31.642 14.433 3.115 1.00 69.67 1004 GLU B C 1
ATOM 5864 O O . GLU D 2 271 ? 32.714 13.973 2.706 1.00 63.98 1004 GLU B O 1
ATOM 5870 N N . ARG D 2 272 ? 30.919 15.290 2.393 1.00 66.92 1005 ARG B N 1
ATOM 5871 C CA . ARG D 2 272 ? 31.507 15.927 1.221 1.00 62.43 1005 ARG B CA 1
ATOM 5872 C C . ARG D 2 272 ? 32.765 16.693 1.611 1.00 71.96 1005 ARG B C 1
ATOM 5873 O O . ARG D 2 272 ? 33.803 16.581 0.954 1.00 76.94 1005 ARG B O 1
ATOM 5881 N N . GLU D 2 273 ? 32.692 17.467 2.700 1.00 72.42 1006 GLU B N 1
ATOM 5882 C CA . GLU D 2 273 ? 33.865 18.196 3.171 1.00 67.86 1006 GLU B CA 1
ATOM 5883 C C . GLU D 2 273 ? 35.006 17.249 3.521 1.00 68.45 1006 GLU B C 1
ATOM 5884 O O . GLU D 2 273 ? 36.177 17.595 3.320 1.00 60.16 1006 GLU B O 1
ATOM 5886 N N . PHE D 2 274 ? 34.691 16.060 4.043 1.00 78.49 1007 PHE B N 1
ATOM 5887 C CA . PHE D 2 274 ? 35.718 15.051 4.271 1.00 82.19 1007 PHE B CA 1
ATOM 5888 C C . PHE D 2 274 ? 36.535 14.818 3.005 1.00 80.58 1007 PHE B C 1
ATOM 5889 O O . PHE D 2 274 ? 37.751 15.035 2.971 1.00 78.21 1007 PHE B O 1
ATOM 5897 N N . LEU D 2 275 ? 35.865 14.357 1.947 1.00 81.13 1008 LEU B N 1
ATOM 5898 C CA . LEU D 2 275 ? 36.556 13.800 0.793 1.00 80.14 1008 LEU B CA 1
ATOM 5899 C C . LEU D 2 275 ? 37.279 14.857 -0.029 1.00 71.30 1008 LEU B C 1
ATOM 5900 O O . LEU D 2 275 ? 38.128 14.496 -0.851 1.00 79.87 1008 LEU B O 1
ATOM 5905 N N . ILE D 2 276 ? 36.980 16.140 0.171 1.00 73.88 1009 ILE B N 1
ATOM 5906 C CA . ILE D 2 276 ? 37.808 17.173 -0.437 1.00 77.75 1009 ILE B CA 1
ATOM 5907 C C . ILE D 2 276 ? 39.065 17.392 0.396 1.00 81.50 1009 ILE B C 1
ATOM 5908 O O . ILE D 2 276 ? 40.154 17.618 -0.144 1.00 75.03 1009 ILE B O 1
ATOM 5913 N N . LYS D 2 277 ? 38.934 17.330 1.723 1.00 82.49 1010 LYS B N 1
ATOM 5914 C CA . LYS D 2 277 ? 40.073 17.474 2.619 1.00 71.94 1010 LYS B CA 1
ATOM 5915 C C . LYS D 2 277 ? 40.845 16.174 2.798 1.00 78.28 1010 LYS B C 1
ATOM 5916 O O . LYS D 2 277 ? 41.962 16.206 3.327 1.00 75.13 1010 LYS B O 1
ATOM 5918 N N . LEU D 2 278 ? 40.277 15.040 2.380 1.00 84.02 1011 LEU B N 1
ATOM 5919 C CA . LEU D 2 278 ? 41.008 13.778 2.352 1.00 82.27 1011 LEU B CA 1
ATOM 5920 C C . LEU D 2 278 ? 41.645 13.512 0.995 1.00 72.66 1011 LEU B C 1
ATOM 5921 O O . LEU D 2 278 ? 42.649 12.796 0.921 1.00 79.45 1011 LEU B O 1
ATOM 5923 N N . GLY D 2 279 ? 41.084 14.068 -0.076 1.00 81.60 1012 GLY B N 1
ATOM 5924 C CA . GLY D 2 279 ? 41.669 13.978 -1.396 1.00 72.24 1012 GLY B CA 1
ATOM 5925 C C . GLY D 2 279 ? 40.982 13.039 -2.364 1.00 81.89 1012 GLY B C 1
ATOM 5926 O O . GLY D 2 279 ? 41.540 12.776 -3.437 1.00 81.52 1012 GLY B O 1
ATOM 5927 N N . LEU D 2 280 ? 39.795 12.529 -2.032 1.00 73.71 1013 LEU B N 1
ATOM 5928 C CA . LEU D 2 280 ? 39.103 11.595 -2.909 1.00 67.59 1013 LEU B CA 1
ATOM 5929 C C . LEU D 2 280 ? 38.068 12.256 -3.811 1.00 82.00 1013 LEU B C 1
ATOM 5930 O O . LEU D 2 280 ? 37.661 11.644 -4.804 1.00 89.69 1013 LEU B O 1
ATOM 5935 N N . VAL D 2 281 ? 37.622 13.470 -3.495 1.00 88.23 1014 VAL B N 1
ATOM 5936 C CA . VAL D 2 281 ? 36.741 14.210 -4.396 1.00 78.10 1014 VAL B CA 1
ATOM 5937 C C . VAL D 2 281 ? 37.148 15.681 -4.378 1.00 66.85 1014 VAL B C 1
ATOM 5938 O O . VAL D 2 281 ? 36.646 16.484 -5.164 1.00 83.68 1014 VAL B O 1
ATOM 5942 N N . LEU E 1 37 ? -11.992 -16.515 53.864 1.00 87.83 67 LEU E N 1
ATOM 5943 C CA . LEU E 1 37 ? -11.610 -16.038 55.190 1.00 99.20 67 LEU E CA 1
ATOM 5944 C C . LEU E 1 37 ? -12.428 -14.808 55.571 1.00 91.39 67 LEU E C 1
ATOM 5945 O O . LEU E 1 37 ? -12.691 -13.947 54.732 1.00 99.06 67 LEU E O 1
ATOM 5950 N N . SER E 1 38 ? -12.814 -14.721 56.845 1.00 81.88 68 SER E N 1
ATOM 5951 C CA . SER E 1 38 ? -13.698 -13.662 57.311 1.00 89.38 68 SER E CA 1
ATOM 5952 C C . SER E 1 38 ? -13.168 -12.871 58.497 1.00 76.62 68 SER E C 1
ATOM 5953 O O . SER E 1 38 ? -13.665 -11.763 58.737 1.00 85.27 68 SER E O 1
ATOM 5956 N N . LYS E 1 39 ? -12.195 -13.383 59.242 1.00 67.21 69 LYS E N 1
ATOM 5957 C CA . LYS E 1 39 ? -11.705 -12.710 60.438 1.00 69.37 69 LYS E CA 1
ATOM 5958 C C . LYS E 1 39 ? -10.601 -11.726 60.069 1.00 65.03 69 LYS E C 1
ATOM 5959 O O . LYS E 1 39 ? -9.693 -12.060 59.302 1.00 68.95 69 LYS E O 1
ATOM 5965 N N . VAL E 1 40 ? -10.683 -10.517 60.618 1.00 69.98 70 VAL E N 1
ATOM 5966 C CA . VAL E 1 40 ? -9.727 -9.450 60.346 1.00 59.78 70 VAL E CA 1
ATOM 5967 C C . VAL E 1 40 ? -9.221 -8.911 61.674 1.00 62.67 70 VAL E C 1
ATOM 5968 O O . VAL E 1 40 ? -9.989 -8.791 62.636 1.00 68.32 70 VAL E O 1
ATOM 5972 N N . VAL E 1 41 ? -7.931 -8.588 61.732 1.00 65.66 71 VAL E N 1
ATOM 5973 C CA . VAL E 1 41 ? -7.310 -8.060 62.940 1.00 65.50 71 VAL E CA 1
ATOM 5974 C C . VAL E 1 41 ? -6.967 -6.593 62.720 1.00 58.10 71 VAL E C 1
ATOM 5975 O O . VAL E 1 41 ? -6.474 -6.208 61.653 1.00 57.83 71 VAL E O 1
ATOM 5979 N N . ILE E 1 42 ? -7.245 -5.778 63.732 1.00 65.15 72 ILE E N 1
ATOM 5980 C CA . ILE E 1 42 ? -6.840 -4.379 63.791 1.00 59.31 72 ILE E CA 1
ATOM 5981 C C . ILE E 1 42 ? -5.812 -4.280 64.908 1.00 58.68 72 ILE E C 1
ATOM 5982 O O . ILE E 1 42 ? -6.157 -4.442 66.085 1.00 69.05 72 ILE E O 1
ATOM 5987 N N . ARG E 1 43 ? -4.553 -4.022 64.557 1.00 55.62 73 ARG E N 1
ATOM 5988 C CA . ARG E 1 43 ? -3.466 -4.073 65.523 1.00 59.10 73 ARG E CA 1
ATOM 5989 C C . ARG E 1 43 ? -2.569 -2.849 65.395 1.00 61.48 73 ARG E C 1
ATOM 5990 O O . ARG E 1 43 ? -2.671 -2.065 64.448 1.00 58.15 73 ARG E O 1
ATOM 5998 N N . ARG E 1 44 ? -1.675 -2.706 66.380 1.00 79.05 74 ARG E N 1
ATOM 5999 C CA . ARG E 1 44 ? -0.769 -1.558 66.489 1.00 71.99 74 ARG E CA 1
ATOM 6000 C C . ARG E 1 44 ? -1.547 -0.258 66.689 1.00 77.10 74 ARG E C 1
ATOM 6001 O O . ARG E 1 44 ? -1.169 0.802 66.185 1.00 85.63 74 ARG E O 1
ATOM 6009 N N . LEU E 1 45 ? -2.632 -0.345 67.448 1.00 74.62 75 LEU E N 1
ATOM 6010 C CA . LEU E 1 45 ? -3.451 0.804 67.815 1.00 71.60 75 LEU E CA 1
ATOM 6011 C C . LEU E 1 45 ? -2.803 1.513 69.002 1.00 88.10 75 LEU E C 1
ATOM 6012 O O . LEU E 1 45 ? -1.752 1.100 69.502 1.00 90.42 75 LEU E O 1
ATOM 6017 N N . PRO E 1 46 ? -3.396 2.603 69.493 1.00 98.35 76 PRO E N 1
ATOM 6018 C CA . PRO E 1 46 ? -2.843 3.255 70.685 1.00 88.15 76 PRO E CA 1
ATOM 6019 C C . PRO E 1 46 ? -3.182 2.455 71.930 1.00 89.42 76 PRO E C 1
ATOM 6020 O O . PRO E 1 46 ? -4.247 1.823 72.003 1.00 87.71 76 PRO E O 1
ATOM 6024 N N . PRO E 1 47 ? -2.300 2.452 72.934 1.00 98.75 77 PRO E N 1
ATOM 6025 C CA . PRO E 1 47 ? -2.591 1.676 74.151 1.00 95.15 77 PRO E CA 1
ATOM 6026 C C . PRO E 1 47 ? -3.775 2.205 74.944 1.00 100.28 77 PRO E C 1
ATOM 6027 O O . PRO E 1 47 ? -4.348 1.451 75.742 1.00 83.24 77 PRO E O 1
ATOM 6031 N N . GLY E 1 48 ? -4.168 3.463 74.742 1.00 106.12 78 GLY E N 1
ATOM 6032 C CA . GLY E 1 48 ? -5.207 4.076 75.544 1.00 105.57 78 GLY E CA 1
ATOM 6033 C C . GLY E 1 48 ? -6.613 3.975 75.005 1.00 99.92 78 GLY E C 1
ATOM 6034 O O . GLY E 1 48 ? -7.568 4.230 75.746 1.00 84.68 78 GLY E O 1
ATOM 6035 N N . LEU E 1 49 ? -6.775 3.610 73.736 1.00 101.17 79 LEU E N 1
ATOM 6036 C CA . LEU E 1 49 ? -8.104 3.530 73.147 1.00 94.45 79 LEU E CA 1
ATOM 6037 C C . LEU E 1 49 ? -8.881 2.368 73.751 1.00 91.37 79 LEU E C 1
ATOM 6038 O O . LEU E 1 49 ? -8.388 1.236 73.794 1.00 98.67 79 LEU E O 1
ATOM 6040 N N . THR E 1 50 ? -10.093 2.642 74.225 1.00 89.54 80 THR E N 1
ATOM 6041 C CA . THR E 1 50 ? -10.978 1.591 74.704 1.00 90.76 80 THR E CA 1
ATOM 6042 C C . THR E 1 50 ? -11.920 1.160 73.581 1.00 86.29 80 THR E C 1
ATOM 6043 O O . THR E 1 50 ? -11.956 1.751 72.498 1.00 79.02 80 THR E O 1
ATOM 6047 N N . LYS E 1 51 ? -12.698 0.110 73.857 1.00 88.08 81 LYS E N 1
ATOM 6048 C CA . LYS E 1 51 ? -13.435 -0.559 72.788 1.00 82.03 81 LYS E CA 1
ATOM 6049 C C . LYS E 1 51 ? -14.469 0.358 72.144 1.00 96.20 81 LYS E C 1
ATOM 6050 O O . LYS E 1 51 ? -14.609 0.375 70.915 1.00 103.10 81 LYS E O 1
ATOM 6056 N N . GLU E 1 52 ? -15.215 1.119 72.949 1.00 92.79 82 GLU E N 1
ATOM 6057 C CA . GLU E 1 52 ? -16.270 1.947 72.373 1.00 90.64 82 GLU E CA 1
ATOM 6058 C C . GLU E 1 52 ? -15.701 3.132 71.601 1.00 83.17 82 GLU E C 1
ATOM 6059 O O . GLU E 1 52 ? -16.329 3.600 70.644 1.00 74.96 82 GLU E O 1
ATOM 6065 N N . GLN E 1 53 ? -14.527 3.636 71.994 1.00 78.83 83 GLN E N 1
ATOM 6066 C CA . GLN E 1 53 ? -13.871 4.650 71.177 1.00 89.65 83 GLN E CA 1
ATOM 6067 C C . GLN E 1 53 ? -13.472 4.068 69.827 1.00 90.11 83 GLN E C 1
ATOM 6068 O O . GLN E 1 53 ? -13.613 4.729 68.791 1.00 84.96 83 GLN E O 1
ATOM 6074 N N . LEU E 1 54 ? -12.969 2.830 69.825 1.00 81.43 84 LEU E N 1
ATOM 6075 C CA . LEU E 1 54 ? -12.753 2.120 68.570 1.00 86.06 84 LEU E CA 1
ATOM 6076 C C . LEU E 1 54 ? -14.061 1.972 67.805 1.00 88.20 84 LEU E C 1
ATOM 6077 O O . LEU E 1 54 ? -14.147 2.327 66.624 1.00 97.57 84 LEU E O 1
ATOM 6082 N N . GLU E 1 55 ? -15.094 1.439 68.467 1.00 86.21 85 GLU E N 1
ATOM 6083 C CA . GLU E 1 55 ? -16.391 1.279 67.819 1.00 83.14 85 GLU E CA 1
ATOM 6084 C C . GLU E 1 55 ? -16.903 2.600 67.261 1.00 86.35 85 GLU E C 1
ATOM 6085 O O . GLU E 1 55 ? -17.554 2.619 66.210 1.00 81.21 85 GLU E O 1
ATOM 6087 N N . GLU E 1 56 ? -16.619 3.713 67.943 1.00 79.58 86 GLU E N 1
ATOM 6088 C CA . GLU E 1 56 ? -16.996 5.020 67.416 1.00 85.37 86 GLU E CA 1
ATOM 6089 C C . GLU E 1 56 ? -16.089 5.420 66.259 1.00 90.09 86 GLU E C 1
ATOM 6090 O O . GLU E 1 56 ? -16.566 5.854 65.203 1.00 89.04 86 GLU E O 1
ATOM 6092 N N . GLN E 1 57 ? -14.772 5.275 66.440 1.00 95.10 87 GLN E N 1
ATOM 6093 C CA . GLN E 1 57 ? -13.835 5.623 65.376 1.00 87.52 87 GLN E CA 1
ATOM 6094 C C . GLN E 1 57 ? -14.051 4.768 64.135 1.00 101.06 87 GLN E C 1
ATOM 6095 O O . GLN E 1 57 ? -13.713 5.192 63.023 1.00 98.09 87 GLN E O 1
ATOM 6101 N N . LEU E 1 58 ? -14.603 3.569 64.302 1.00 100.48 88 LEU E N 1
ATOM 6102 C CA . LEU E 1 58 ? -14.841 2.658 63.185 1.00 93.03 88 LEU E CA 1
ATOM 6103 C C . LEU E 1 58 ? -16.326 2.678 62.820 1.00 95.54 88 LEU E C 1
ATOM 6104 O O . LEU E 1 58 ? -17.069 1.711 63.003 1.00 94.84 88 LEU E O 1
ATOM 6109 N N . ARG E 1 59 ? -16.754 3.825 62.292 1.00 98.58 89 ARG E N 1
ATOM 6110 C CA . ARG E 1 59 ? -18.131 4.027 61.851 1.00 94.49 89 ARG E CA 1
ATOM 6111 C C . ARG E 1 59 ? -18.124 4.666 60.487 1.00 100.96 89 ARG E C 1
ATOM 6112 O O . ARG E 1 59 ? -17.452 5.700 60.282 1.00 91.67 89 ARG E O 1
ATOM 6114 N N . PRO E 1 60 ? -18.853 4.121 59.488 1.00 111.57 90 PRO E N 1
ATOM 6115 C CA . PRO E 1 60 ? -19.730 2.930 59.543 1.00 111.19 90 PRO E CA 1
ATOM 6116 C C . PRO E 1 60 ? -18.979 1.616 59.756 1.00 105.63 90 PRO E C 1
ATOM 6117 O O . PRO E 1 60 ? -17.776 1.525 59.517 1.00 100.19 90 PRO E O 1
ATOM 6121 N N . LEU E 1 61 ? -19.686 0.580 60.204 1.00 98.40 91 LEU E N 1
ATOM 6122 C CA . LEU E 1 61 ? -19.087 -0.712 60.526 1.00 97.78 91 LEU E CA 1
ATOM 6123 C C . LEU E 1 61 ? -19.891 -1.801 59.829 1.00 92.48 91 LEU E C 1
ATOM 6124 O O . LEU E 1 61 ? -21.085 -1.982 60.146 1.00 90.10 91 LEU E O 1
ATOM 6129 N N . PRO E 1 62 ? -19.303 -2.547 58.877 1.00 93.90 92 PRO E N 1
ATOM 6130 C CA . PRO E 1 62 ? -20.074 -3.597 58.192 1.00 95.58 92 PRO E CA 1
ATOM 6131 C C . PRO E 1 62 ? -20.575 -4.688 59.127 1.00 91.86 92 PRO E C 1
ATOM 6132 O O . PRO E 1 62 ? -20.252 -4.693 60.319 1.00 84.45 92 PRO E O 1
ATOM 6136 N N . ALA E 1 63 ? -21.366 -5.618 58.591 1.00 98.34 93 ALA E N 1
ATOM 6137 C CA . ALA E 1 63 ? -21.903 -6.705 59.398 1.00 87.69 93 ALA E CA 1
ATOM 6138 C C . ALA E 1 63 ? -20.772 -7.521 60.008 1.00 98.23 93 ALA E C 1
ATOM 6139 O O . ALA E 1 63 ? -19.758 -7.793 59.361 1.00 97.18 93 ALA E O 1
ATOM 6141 N N . HIS E 1 64 ? -20.954 -7.921 61.262 1.00 98.34 94 HIS E N 1
ATOM 6142 C CA . HIS E 1 64 ? -19.903 -8.589 62.011 1.00 98.83 94 HIS E CA 1
ATOM 6143 C C . HIS E 1 64 ? -20.495 -9.238 63.251 1.00 91.48 94 HIS E C 1
ATOM 6144 O O . HIS E 1 64 ? -20.980 -8.544 64.151 1.00 96.89 94 HIS E O 1
ATOM 6151 N N . ASP E 1 65 ? -20.486 -10.572 63.300 1.00 84.24 95 ASP E N 1
ATOM 6152 C CA . ASP E 1 65 ? -20.963 -11.288 64.475 1.00 108.09 95 ASP E CA 1
ATOM 6153 C C . ASP E 1 65 ? -19.913 -11.369 65.576 1.00 115.47 95 ASP E C 1
ATOM 6154 O O . ASP E 1 65 ? -20.266 -11.618 66.735 1.00 106.11 95 ASP E O 1
ATOM 6159 N N . TYR E 1 66 ? -18.640 -11.159 65.241 1.00 110.40 96 TYR E N 1
ATOM 6160 C CA . TYR E 1 66 ? -17.532 -11.227 66.185 1.00 91.39 96 TYR E CA 1
ATOM 6161 C C . TYR E 1 66 ? -16.849 -9.868 66.226 1.00 87.36 96 TYR E C 1
ATOM 6162 O O . TYR E 1 66 ? -16.496 -9.317 65.178 1.00 91.61 96 TYR E O 1
ATOM 6171 N N . PHE E 1 67 ? -16.671 -9.326 67.433 1.00 83.17 97 PHE E N 1
ATOM 6172 C CA . PHE E 1 67 ? -15.954 -8.059 67.607 1.00 79.30 97 PHE E CA 1
ATOM 6173 C C . PHE E 1 67 ? -15.325 -8.077 69.003 1.00 85.06 97 PHE E C 1
ATOM 6174 O O . PHE E 1 67 ? -15.935 -7.629 69.976 1.00 83.18 97 PHE E O 1
ATOM 6182 N N . GLU E 1 68 ? -14.101 -8.592 69.079 1.00 89.70 98 GLU E N 1
ATOM 6183 C CA . GLU E 1 68 ? -13.317 -8.593 70.305 1.00 78.66 98 GLU E CA 1
ATOM 6184 C C . GLU E 1 68 ? -12.338 -7.424 70.304 1.00 83.06 98 GLU E C 1
ATOM 6185 O O . GLU E 1 68 ? -11.842 -7.006 69.255 1.00 92.64 98 GLU E O 1
ATOM 6187 N N . PHE E 1 69 ? -12.067 -6.896 71.495 1.00 81.62 99 PHE E N 1
ATOM 6188 C CA . PHE E 1 69 ? -11.095 -5.827 71.671 1.00 72.27 99 PHE E CA 1
ATOM 6189 C C . PHE E 1 69 ? -10.166 -6.185 72.821 1.00 79.71 99 PHE E C 1
ATOM 6190 O O . PHE E 1 69 ? -10.604 -6.731 73.839 1.00 88.40 99 PHE E O 1
ATOM 6198 N N . PHE E 1 70 ? -8.883 -5.874 72.652 1.00 76.73 100 PHE E N 1
ATOM 6199 C CA . PHE E 1 70 ? -7.865 -6.175 73.648 1.00 78.09 100 PHE E CA 1
ATOM 6200 C C . PHE E 1 70 ? -6.994 -4.951 73.872 1.00 78.03 100 PHE E C 1
ATOM 6201 O O . PHE E 1 70 ? -6.434 -4.399 72.920 1.00 76.91 100 PHE E O 1
ATOM 6209 N N . ALA E 1 71 ? -6.882 -4.535 75.129 1.00 85.67 101 ALA E N 1
ATOM 6210 C CA . ALA E 1 71 ? -6.003 -3.435 75.496 1.00 86.28 101 ALA E CA 1
ATOM 6211 C C . ALA E 1 71 ? -4.569 -3.956 75.581 1.00 80.22 101 ALA E C 1
ATOM 6212 O O . ALA E 1 71 ? -4.272 -5.096 75.212 1.00 98.09 101 ALA E O 1
ATOM 6214 N N . ALA E 1 72 ? -3.660 -3.121 76.075 1.00 79.08 102 ALA E N 1
ATOM 6215 C CA . ALA E 1 72 ? -2.254 -3.480 76.198 1.00 90.74 102 ALA E CA 1
ATOM 6216 C C . ALA E 1 72 ? -1.966 -3.953 77.617 1.00 93.42 102 ALA E C 1
ATOM 6217 O O . ALA E 1 72 ? -2.409 -3.328 78.588 1.00 98.85 102 ALA E O 1
ATOM 6219 N N . ASP E 1 73 ? -1.229 -5.052 77.730 1.00 92.06 103 ASP E N 1
ATOM 6220 C CA . ASP E 1 73 ? -0.812 -5.559 79.028 1.00 89.23 103 ASP E CA 1
ATOM 6221 C C . ASP E 1 73 ? 0.357 -4.726 79.541 1.00 100.20 103 ASP E C 1
ATOM 6222 O O . ASP E 1 73 ? 1.342 -4.515 78.825 1.00 98.19 103 ASP E O 1
ATOM 6227 N N . LEU E 1 74 ? 0.242 -4.250 80.786 1.00 112.29 104 LEU E N 1
ATOM 6228 C CA . LEU E 1 74 ? 1.248 -3.347 81.333 1.00 108.73 104 LEU E CA 1
ATOM 6229 C C . LEU E 1 74 ? 2.647 -3.947 81.267 1.00 101.57 104 LEU E C 1
ATOM 6230 O O . LEU E 1 74 ? 3.625 -3.215 81.065 1.00 86.98 104 LEU E O 1
ATOM 6235 N N . SER E 1 75 ? 2.758 -5.263 81.427 1.00 104.31 105 SER E N 1
ATOM 6236 C CA . SER E 1 75 ? 4.038 -5.944 81.573 1.00 97.31 105 SER E CA 1
ATOM 6237 C C . SER E 1 75 ? 5.117 -5.365 80.662 1.00 94.57 105 SER E C 1
ATOM 6238 O O . SER E 1 75 ? 6.092 -4.780 81.148 1.00 100.04 105 SER E O 1
ATOM 6241 N N . LEU E 1 76 ? 4.942 -5.509 79.347 1.00 100.54 106 LEU E N 1
ATOM 6242 C CA . LEU E 1 76 ? 5.952 -5.084 78.386 1.00 97.45 106 LEU E CA 1
ATOM 6243 C C . LEU E 1 76 ? 6.075 -3.567 78.386 1.00 92.51 106 LEU E C 1
ATOM 6244 O O . LEU E 1 76 ? 5.457 -2.883 77.560 1.00 98.74 106 LEU E O 1
ATOM 6246 N N . TYR E 1 77 ? 6.881 -3.048 79.303 1.00 83.52 107 TYR E N 1
ATOM 6247 C CA . TYR E 1 77 ? 6.979 -1.628 79.597 1.00 95.41 107 TYR E CA 1
ATOM 6248 C C . TYR E 1 77 ? 6.952 -0.744 78.356 1.00 103.69 107 TYR E C 1
ATOM 6249 O O . TYR E 1 77 ? 6.024 0.062 78.200 1.00 106.55 107 TYR E O 1
ATOM 6251 N N . PRO E 1 78 ? 7.927 -0.857 77.448 1.00 88.67 108 PRO E N 1
ATOM 6252 C CA . PRO E 1 78 ? 8.075 0.179 76.414 1.00 91.51 108 PRO E CA 1
ATOM 6253 C C . PRO E 1 78 ? 7.156 0.025 75.212 1.00 87.88 108 PRO E C 1
ATOM 6254 O O . PRO E 1 78 ? 6.896 1.028 74.533 1.00 86.02 108 PRO E O 1
ATOM 6258 N N . HIS E 1 79 ? 6.655 -1.174 74.926 1.00 87.85 109 HIS E N 1
ATOM 6259 C CA . HIS E 1 79 ? 5.896 -1.444 73.705 1.00 81.88 109 HIS E CA 1
ATOM 6260 C C . HIS E 1 79 ? 4.496 -1.911 74.089 1.00 77.06 109 HIS E C 1
ATOM 6261 O O . HIS E 1 79 ? 4.258 -3.106 74.282 1.00 75.55 109 HIS E O 1
ATOM 6268 N N . LEU E 1 80 ? 3.568 -0.960 74.192 1.00 82.42 110 LEU E N 1
ATOM 6269 C CA . LEU E 1 80 ? 2.182 -1.233 74.552 1.00 75.79 110 LEU E CA 1
ATOM 6270 C C . LEU E 1 80 ? 1.278 -0.781 73.413 1.00 71.91 110 LEU E C 1
ATOM 6271 O O . LEU E 1 80 ? 1.222 0.412 73.095 1.00 74.91 110 LEU E O 1
ATOM 6276 N N . TYR E 1 81 ? 0.576 -1.734 72.804 1.00 71.63 111 TYR E N 1
ATOM 6277 C CA . TYR E 1 81 ? -0.356 -1.456 71.723 1.00 66.05 111 TYR E CA 1
ATOM 6278 C C . TYR E 1 81 ? -1.620 -2.267 71.956 1.00 70.99 111 TYR E C 1
ATOM 6279 O O . TYR E 1 81 ? -1.556 -3.399 72.445 1.00 81.13 111 TYR E O 1
ATOM 6288 N N . SER E 1 82 ? -2.764 -1.688 71.611 1.00 75.94 112 SER E N 1
ATOM 6289 C CA . SER E 1 82 ? -4.041 -2.385 71.670 1.00 83.29 112 SER E CA 1
ATOM 6290 C C . SER E 1 82 ? -4.403 -2.905 70.283 1.00 70.68 112 SER E C 1
ATOM 6291 O O . SER E 1 82 ? -3.824 -2.508 69.271 1.00 64.70 112 SER E O 1
ATOM 6294 N N . ARG E 1 83 ? -5.376 -3.813 70.246 1.00 76.70 113 ARG E N 1
ATOM 6295 C CA . ARG E 1 83 ? -5.775 -4.441 68.995 1.00 77.73 113 ARG E CA 1
ATOM 6296 C C . ARG E 1 83 ? -7.261 -4.768 69.041 1.00 79.90 113 ARG E C 1
ATOM 6297 O O . ARG E 1 83 ? -7.914 -4.656 70.082 1.00 77.73 113 ARG E O 1
ATOM 6305 N N . ALA E 1 84 ? -7.789 -5.183 67.889 1.00 79.02 114 ALA E N 1
ATOM 6306 C CA . ALA E 1 84 ? -9.188 -5.566 67.773 1.00 67.95 114 ALA E CA 1
ATOM 6307 C C . ALA E 1 84 ? -9.328 -6.624 66.691 1.00 66.31 114 ALA E C 1
ATOM 6308 O O . ALA E 1 84 ? -8.513 -6.701 65.768 1.00 70.78 114 ALA E O 1
ATOM 6310 N N . TYR E 1 85 ? -10.372 -7.441 66.817 1.00 68.22 115 TYR E N 1
ATOM 6311 C CA . TYR E 1 85 ? -10.674 -8.500 65.865 1.00 79.12 115 TYR E CA 1
ATOM 6312 C C . TYR E 1 85 ? -12.122 -8.377 65.415 1.00 77.87 115 TYR E C 1
ATOM 6313 O O . TYR E 1 85 ? -13.010 -8.111 66.230 1.00 75.23 115 TYR E O 1
ATOM 6322 N N . ILE E 1 86 ? -12.357 -8.572 64.118 1.00 72.75 116 ILE E N 1
ATOM 6323 C CA . ILE E 1 86 ? -13.685 -8.440 63.527 1.00 66.51 116 ILE E CA 1
ATOM 6324 C C . ILE E 1 86 ? -13.870 -9.545 62.497 1.00 69.73 116 ILE E C 1
ATOM 6325 O O . ILE E 1 86 ? -13.010 -9.747 61.633 1.00 68.30 116 ILE E O 1
ATOM 6330 N N . ASN E 1 87 ? -14.992 -10.259 62.586 1.00 82.15 117 ASN E N 1
ATOM 6331 C CA . ASN E 1 87 ? -15.349 -11.316 61.644 1.00 82.38 117 ASN E CA 1
ATOM 6332 C C . ASN E 1 87 ? -16.509 -10.812 60.794 1.00 82.70 117 ASN E C 1
ATOM 6333 O O . ASN E 1 87 ? -17.631 -10.675 61.289 1.00 74.37 117 ASN E O 1
ATOM 6338 N N . PHE E 1 88 ? -16.238 -10.540 59.520 1.00 99.19 118 PHE E N 1
ATOM 6339 C CA . PHE E 1 88 ? -17.257 -10.014 58.622 1.00 87.12 118 PHE E CA 1
ATOM 6340 C C . PHE E 1 88 ? -18.155 -11.133 58.111 1.00 88.60 118 PHE E C 1
ATOM 6341 O O . PHE E 1 88 ? -17.694 -12.245 57.835 1.00 78.45 118 PHE E O 1
ATOM 6349 N N . ARG E 1 89 ? -19.450 -10.829 57.989 1.00 98.51 119 ARG E N 1
ATOM 6350 C CA . ARG E 1 89 ? -20.413 -11.827 57.530 1.00 107.44 119 ARG E CA 1
ATOM 6351 C C . ARG E 1 89 ? -20.111 -12.261 56.103 1.00 103.07 119 ARG E C 1
ATOM 6352 O O . ARG E 1 89 ? -19.846 -13.442 55.837 1.00 88.62 119 ARG E O 1
ATOM 6354 N N . ASN E 1 90 ? -20.150 -11.320 55.158 1.00 97.63 120 ASN E N 1
ATOM 6355 C CA . ASN E 1 90 ? -19.831 -11.600 53.769 1.00 96.42 120 ASN E CA 1
ATOM 6356 C C . ASN E 1 90 ? -18.357 -11.315 53.524 1.00 101.19 120 ASN E C 1
ATOM 6357 O O . ASN E 1 90 ? -17.961 -10.126 53.545 1.00 98.65 120 ASN E O 1
ATOM 6362 N N . PRO E 1 91 ? -17.504 -12.318 53.305 1.00 100.57 121 PRO E N 1
ATOM 6363 C CA . PRO E 1 91 ? -16.081 -12.052 53.071 1.00 105.78 121 PRO E CA 1
ATOM 6364 C C . PRO E 1 91 ? -15.817 -11.310 51.766 1.00 98.62 121 PRO E C 1
ATOM 6365 O O . PRO E 1 91 ? -15.302 -11.888 50.802 1.00 89.00 121 PRO E O 1
ATOM 6369 N N . ASP E 1 92 ? -16.175 -10.029 51.723 1.00 96.33 122 ASP E N 1
ATOM 6370 C CA . ASP E 1 92 ? -15.740 -9.172 50.627 1.00 116.42 122 ASP E CA 1
ATOM 6371 C C . ASP E 1 92 ? -15.715 -7.711 51.063 1.00 114.08 122 ASP E C 1
ATOM 6372 O O . ASP E 1 92 ? -15.116 -6.866 50.388 1.00 115.68 122 ASP E O 1
ATOM 6377 N N . ASP E 1 93 ? -16.364 -7.401 52.187 1.00 95.81 123 ASP E N 1
ATOM 6378 C CA . ASP E 1 93 ? -16.254 -6.071 52.772 1.00 89.12 123 ASP E CA 1
ATOM 6379 C C . ASP E 1 93 ? -14.842 -5.765 53.253 1.00 97.02 123 ASP E C 1
ATOM 6380 O O . ASP E 1 93 ? -14.554 -4.607 53.577 1.00 90.08 123 ASP E O 1
ATOM 6385 N N . ILE E 1 94 ? -13.958 -6.766 53.307 1.00 108.82 124 ILE E N 1
ATOM 6386 C CA . ILE E 1 94 ? -12.589 -6.522 53.746 1.00 101.02 124 ILE E CA 1
ATOM 6387 C C . ILE E 1 94 ? -11.827 -5.732 52.688 1.00 101.75 124 ILE E C 1
ATOM 6388 O O . ILE E 1 94 ? -10.983 -4.886 53.011 1.00 88.74 124 ILE E O 1
ATOM 6393 N N . LEU E 1 95 ? -12.103 -6.004 51.408 1.00 106.12 125 LEU E N 1
ATOM 6394 C CA . LEU E 1 95 ? -11.482 -5.234 50.335 1.00 94.45 125 LEU E CA 1
ATOM 6395 C C . LEU E 1 95 ? -11.770 -3.747 50.497 1.00 95.49 125 LEU E C 1
ATOM 6396 O O . LEU E 1 95 ? -10.878 -2.909 50.314 1.00 90.78 125 LEU E O 1
ATOM 6398 N N . LEU E 1 96 ? -13.012 -3.401 50.843 1.00 96.53 126 LEU E N 1
ATOM 6399 C CA . LEU E 1 96 ? -13.358 -2.009 51.111 1.00 102.89 126 LEU E CA 1
ATOM 6400 C C . LEU E 1 96 ? -12.882 -1.574 52.491 1.00 100.52 126 LEU E C 1
ATOM 6401 O O . LEU E 1 96 ? -12.462 -0.424 52.673 1.00 82.35 126 LEU E O 1
ATOM 6406 N N . PHE E 1 97 ? -12.938 -2.480 53.471 1.00 99.23 127 PHE E N 1
ATOM 6407 C CA . PHE E 1 97 ? -12.572 -2.125 54.839 1.00 92.00 127 PHE E CA 1
ATOM 6408 C C . PHE E 1 97 ? -11.066 -1.947 54.985 1.00 90.13 127 PHE E C 1
ATOM 6409 O O . PHE E 1 97 ? -10.608 -1.019 55.663 1.00 77.17 127 PHE E O 1
ATOM 6417 N N . ARG E 1 98 ? -10.280 -2.832 54.368 1.00 85.45 128 ARG E N 1
ATOM 6418 C CA . ARG E 1 98 ? -8.830 -2.748 54.502 1.00 83.11 128 ARG E CA 1
ATOM 6419 C C . ARG E 1 98 ? -8.308 -1.423 53.960 1.00 89.64 128 ARG E C 1
ATOM 6420 O O . ARG E 1 98 ? -7.575 -0.703 54.646 1.00 81.35 128 ARG E O 1
ATOM 6422 N N . ASP E 1 99 ? -8.687 -1.075 52.727 1.00 102.03 129 ASP E N 1
ATOM 6423 C CA . ASP E 1 99 ? -8.180 0.155 52.127 1.00 108.52 129 ASP E CA 1
ATOM 6424 C C . ASP E 1 99 ? -8.662 1.387 52.881 1.00 97.84 129 ASP E C 1
ATOM 6425 O O . ASP E 1 99 ? -8.002 2.434 52.849 1.00 87.95 129 ASP E O 1
ATOM 6430 N N . ARG E 1 100 ? -9.800 1.285 53.570 1.00 92.16 130 ARG E N 1
ATOM 6431 C CA . ARG E 1 100 ? -10.314 2.420 54.326 1.00 96.02 130 ARG E CA 1
ATOM 6432 C C . ARG E 1 100 ? -9.561 2.633 55.634 1.00 91.04 130 ARG E C 1
ATOM 6433 O O . ARG E 1 100 ? -9.475 3.770 56.113 1.00 79.57 130 ARG E O 1
ATOM 6435 N N . PHE E 1 101 ? -9.008 1.566 56.221 1.00 99.04 131 PHE E N 1
ATOM 6436 C CA . PHE E 1 101 ? -8.378 1.648 57.531 1.00 96.78 131 PHE E CA 1
ATOM 6437 C C . PHE E 1 101 ? -6.934 1.168 57.572 1.00 104.22 131 PHE E C 1
ATOM 6438 O O . PHE E 1 101 ? -6.219 1.520 58.518 1.00 100.32 131 PHE E O 1
ATOM 6446 N N . ASP E 1 102 ? -6.482 0.383 56.596 1.00 100.05 132 ASP E N 1
ATOM 6447 C CA . ASP E 1 102 ? -5.098 -0.079 56.584 1.00 76.61 132 ASP E CA 1
ATOM 6448 C C . ASP E 1 102 ? -4.181 1.122 56.383 1.00 80.39 132 ASP E C 1
ATOM 6449 O O . ASP E 1 102 ? -4.101 1.675 55.281 1.00 86.77 132 ASP E O 1
ATOM 6454 N N . GLY E 1 103 ? -3.493 1.529 57.447 1.00 84.64 133 GLY E N 1
ATOM 6455 C CA . GLY E 1 103 ? -2.676 2.719 57.436 1.00 71.92 133 GLY E CA 1
ATOM 6456 C C . GLY E 1 103 ? -3.303 3.916 58.116 1.00 82.12 133 GLY E C 1
ATOM 6457 O O . GLY E 1 103 ? -2.630 4.943 58.269 1.00 74.23 133 GLY E O 1
ATOM 6458 N N . TYR E 1 104 ? -4.567 3.814 58.525 1.00 81.60 134 TYR E N 1
ATOM 6459 C CA . TYR E 1 104 ? -5.231 4.915 59.213 1.00 90.45 134 TYR E CA 1
ATOM 6460 C C . TYR E 1 104 ? -4.433 5.307 60.448 1.00 84.44 134 TYR E C 1
ATOM 6461 O O . TYR E 1 104 ? -4.238 4.494 61.357 1.00 81.17 134 TYR E O 1
ATOM 6470 N N . ILE E 1 105 ? -3.975 6.554 60.476 1.00 88.07 135 ILE E N 1
ATOM 6471 C CA . ILE E 1 105 ? -3.182 7.058 61.591 1.00 88.87 135 ILE E CA 1
ATOM 6472 C C . ILE E 1 105 ? -4.116 7.430 62.735 1.00 85.33 135 ILE E C 1
ATOM 6473 O O . ILE E 1 105 ? -4.985 8.294 62.586 1.00 88.58 135 ILE E O 1
ATOM 6478 N N . PHE E 1 106 ? -3.940 6.770 63.874 1.00 94.87 136 PHE E N 1
ATOM 6479 C CA . PHE E 1 106 ? -4.614 7.133 65.109 1.00 90.01 136 PHE E CA 1
ATOM 6480 C C . PHE E 1 106 ? -3.725 8.072 65.924 1.00 101.36 136 PHE E C 1
ATOM 6481 O O . PHE E 1 106 ? -2.529 8.225 65.658 1.00 105.89 136 PHE E O 1
ATOM 6489 N N . LEU E 1 107 ? -4.323 8.711 66.926 1.00 96.19 137 LEU E N 1
ATOM 6490 C CA . LEU E 1 107 ? -3.599 9.614 67.809 1.00 101.40 137 LEU E CA 1
ATOM 6491 C C . LEU E 1 107 ? -3.876 9.245 69.259 1.00 100.09 137 LEU E C 1
ATOM 6492 O O . LEU E 1 107 ? -5.007 8.900 69.617 1.00 103.05 137 LEU E O 1
ATOM 6497 N N . ASP E 1 108 ? -2.838 9.321 70.087 1.00 105.57 138 ASP E N 1
ATOM 6498 C CA . ASP E 1 108 ? -2.979 9.172 71.526 1.00 99.28 138 ASP E CA 1
ATOM 6499 C C . ASP E 1 108 ? -3.326 10.521 72.153 1.00 112.90 138 ASP E C 1
ATOM 6500 O O . ASP E 1 108 ? -3.331 11.564 71.493 1.00 117.55 138 ASP E O 1
ATOM 6502 N N . SER E 1 109 ? -3.616 10.494 73.456 1.00 106.50 139 SER E N 1
ATOM 6503 C CA . SER E 1 109 ? -4.025 11.717 74.138 1.00 102.37 139 SER E CA 1
ATOM 6504 C C . SER E 1 109 ? -2.896 12.742 74.156 1.00 103.77 139 SER E C 1
ATOM 6505 O O . SER E 1 109 ? -3.124 13.933 73.910 1.00 104.20 139 SER E O 1
ATOM 6508 N N . LYS E 1 110 ? -1.670 12.296 74.440 1.00 110.08 140 LYS E N 1
ATOM 6509 C CA . LYS E 1 110 ? -0.531 13.206 74.478 1.00 103.32 140 LYS E CA 1
ATOM 6510 C C . LYS E 1 110 ? -0.153 13.732 73.098 1.00 97.41 140 LYS E C 1
ATOM 6511 O O . LYS E 1 110 ? 0.596 14.711 73.009 1.00 96.19 140 LYS E O 1
ATOM 6513 N N . GLY E 1 111 ? -0.644 13.110 72.028 1.00 94.60 141 GLY E N 1
ATOM 6514 C CA . GLY E 1 111 ? -0.348 13.569 70.685 1.00 101.02 141 GLY E CA 1
ATOM 6515 C C . GLY E 1 111 ? 0.727 12.756 69.994 1.00 114.34 141 GLY E C 1
ATOM 6516 O O . GLY E 1 111 ? 1.703 13.314 69.482 1.00 113.08 141 GLY E O 1
ATOM 6517 N N . LEU E 1 112 ? 0.562 11.435 69.976 1.00 108.55 142 LEU E N 1
ATOM 6518 C CA . LEU E 1 112 ? 1.504 10.528 69.334 1.00 103.69 142 LEU E CA 1
ATOM 6519 C C . LEU E 1 112 ? 0.794 9.795 68.204 1.00 101.45 142 LEU E C 1
ATOM 6520 O O . LEU E 1 112 ? -0.314 9.281 68.393 1.00 88.67 142 LEU E O 1
ATOM 6525 N N . GLU E 1 113 ? 1.432 9.748 67.037 1.00 95.91 143 GLU E N 1
ATOM 6526 C CA . GLU E 1 113 ? 0.846 9.090 65.878 1.00 84.78 143 GLU E CA 1
ATOM 6527 C C . GLU E 1 113 ? 1.050 7.581 65.962 1.00 105.41 143 GLU E C 1
ATOM 6528 O O . GLU E 1 113 ? 2.091 7.102 66.425 1.00 96.07 143 GLU E O 1
ATOM 6530 N N . TYR E 1 114 ? 0.045 6.833 65.508 1.00 106.54 144 TYR E N 1
ATOM 6531 C CA . TYR E 1 114 ? 0.075 5.372 65.539 1.00 86.16 144 TYR E CA 1
ATOM 6532 C C . TYR E 1 114 ? -0.470 4.835 64.223 1.00 77.95 144 TYR E C 1
ATOM 6533 O O . TYR E 1 114 ? -1.680 4.615 64.079 1.00 75.79 144 TYR E O 1
ATOM 6542 N N . PRO E 1 115 ? 0.394 4.609 63.233 1.00 71.78 145 PRO E N 1
ATOM 6543 C CA . PRO E 1 115 ? -0.080 3.992 61.982 1.00 76.38 145 PRO E CA 1
ATOM 6544 C C . PRO E 1 115 ? -0.585 2.581 62.238 1.00 76.88 145 PRO E C 1
ATOM 6545 O O . PRO E 1 115 ? 0.157 1.709 62.697 1.00 81.21 145 PRO E O 1
ATOM 6549 N N . ALA E 1 116 ? -1.862 2.362 61.942 1.00 71.27 146 ALA E N 1
ATOM 6550 C CA . ALA E 1 116 ? -2.501 1.089 62.229 1.00 70.78 146 ALA E CA 1
ATOM 6551 C C . ALA E 1 116 ? -2.130 0.044 61.180 1.00 80.71 146 ALA E C 1
ATOM 6552 O O . ALA E 1 116 ? -1.687 0.362 60.072 1.00 74.86 146 ALA E O 1
ATOM 6554 N N . VAL E 1 117 ? -2.314 -1.222 61.550 1.00 72.31 147 VAL E N 1
ATOM 6555 C CA . VAL E 1 117 ? -2.059 -2.358 60.673 1.00 63.46 147 VAL E CA 1
ATOM 6556 C C . VAL E 1 117 ? -3.354 -3.145 60.538 1.00 62.81 147 VAL E C 1
ATOM 6557 O O . VAL E 1 117 ? -3.982 -3.494 61.546 1.00 57.85 147 VAL E O 1
ATOM 6561 N N . VAL E 1 118 ? -3.752 -3.416 59.298 1.00 68.24 148 VAL E N 1
ATOM 6562 C CA . VAL E 1 118 ? -4.973 -4.153 58.997 1.00 61.06 148 VAL E CA 1
ATOM 6563 C C . VAL E 1 118 ? -4.599 -5.342 58.127 1.00 60.60 148 VAL E C 1
ATOM 6564 O O . VAL E 1 118 ? -4.031 -5.170 57.041 1.00 79.41 148 VAL E O 1
ATOM 6568 N N . GLU E 1 119 ? -4.921 -6.540 58.601 1.00 57.40 149 GLU E N 1
ATOM 6569 C CA . GLU E 1 119 ? -4.632 -7.763 57.867 1.00 57.72 149 GLU E CA 1
ATOM 6570 C C . GLU E 1 119 ? -5.530 -8.863 58.409 1.00 58.16 149 GLU E C 1
ATOM 6571 O O . GLU E 1 119 ? -6.173 -8.710 59.448 1.00 63.73 149 GLU E O 1
ATOM 6577 N N . PHE E 1 120 ? -5.587 -9.970 57.675 1.00 61.33 150 PHE E N 1
ATOM 6578 C CA . PHE E 1 120 ? -6.332 -11.126 58.151 1.00 70.71 150 PHE E CA 1
ATOM 6579 C C . PHE E 1 120 ? -5.684 -11.673 59.418 1.00 74.56 150 PHE E C 1
ATOM 6580 O O . PHE E 1 120 ? -4.476 -11.930 59.451 1.00 67.05 150 PHE E O 1
ATOM 6588 N N . ALA E 1 121 ? -6.487 -11.841 60.464 1.00 67.06 151 ALA E N 1
ATOM 6589 C CA . ALA E 1 121 ? -5.961 -12.365 61.715 1.00 58.67 151 ALA E CA 1
ATOM 6590 C C . ALA E 1 121 ? -5.338 -13.738 61.475 1.00 59.34 151 ALA E C 1
ATOM 6591 O O . ALA E 1 121 ? -5.894 -14.549 60.724 1.00 65.76 151 ALA E O 1
ATOM 6593 N N . PRO E 1 122 ? -4.188 -14.032 62.093 1.00 62.46 152 PRO E N 1
ATOM 6594 C CA . PRO E 1 122 ? -3.519 -15.320 61.823 1.00 62.50 152 PRO E CA 1
ATOM 6595 C C . PRO E 1 122 ? -4.272 -16.531 62.352 1.00 64.08 152 PRO E C 1
ATOM 6596 O O . PRO E 1 122 ? -3.957 -17.656 61.945 1.00 49.62 152 PRO E O 1
ATOM 6600 N N . PHE E 1 123 ? -5.247 -16.342 63.244 1.00 65.82 153 PHE E N 1
ATOM 6601 C CA . PHE E 1 123 ? -6.063 -17.423 63.794 1.00 62.77 153 PHE E CA 1
ATOM 6602 C C . PHE E 1 123 ? -7.514 -17.139 63.424 1.00 67.67 153 PHE E C 1
ATOM 6603 O O . PHE E 1 123 ? -8.129 -16.217 63.971 1.00 65.13 153 PHE E O 1
ATOM 6611 N N . GLN E 1 124 ? -8.060 -17.943 62.508 1.00 73.16 154 GLN E N 1
ATOM 6612 C CA . GLN E 1 124 ? -9.325 -17.652 61.846 1.00 73.80 154 GLN E CA 1
ATOM 6613 C C . GLN E 1 124 ? -10.537 -18.254 62.553 1.00 67.85 154 GLN E C 1
ATOM 6614 O O . GLN E 1 124 ? -11.585 -18.428 61.920 1.00 81.98 154 GLN E O 1
ATOM 6620 N N . LYS E 1 125 ? -10.428 -18.569 63.839 1.00 70.02 155 LYS E N 1
ATOM 6621 C CA . LYS E 1 125 ? -11.528 -19.165 64.587 1.00 69.32 155 LYS E CA 1
ATOM 6622 C C . LYS E 1 125 ? -12.176 -18.119 65.485 1.00 72.47 155 LYS E C 1
ATOM 6623 O O . LYS E 1 125 ? -11.495 -17.246 66.034 1.00 63.78 155 LYS E O 1
ATOM 6629 N N . ILE E 1 126 ? -13.499 -18.210 65.622 1.00 72.63 156 ILE E N 1
ATOM 6630 C CA . ILE E 1 126 ? -14.293 -17.255 66.375 1.00 81.14 156 ILE E CA 1
ATOM 6631 C C . ILE E 1 126 ? -15.166 -18.018 67.370 1.00 86.40 156 ILE E C 1
ATOM 6632 O O . ILE E 1 126 ? -15.158 -19.247 67.421 1.00 67.05 156 ILE E O 1
ATOM 6634 N N . ALA E 1 127 ? -15.927 -17.265 68.161 1.00 85.47 157 ALA E N 1
ATOM 6635 C CA . ALA E 1 127 ? -16.773 -17.835 69.197 1.00 66.39 157 ALA E CA 1
ATOM 6636 C C . ALA E 1 127 ? -18.163 -18.144 68.655 1.00 67.94 157 ALA E C 1
ATOM 6638 N N . LYS E 1 128 ? -18.785 -19.168 69.234 1.00 75.69 158 LYS E N 1
ATOM 6639 C CA . LYS E 1 128 ? -20.149 -19.552 68.905 1.00 82.57 158 LYS E CA 1
ATOM 6640 C C . LYS E 1 128 ? -20.948 -19.708 70.192 1.00 88.14 158 LYS E C 1
ATOM 6641 O O . LYS E 1 128 ? -20.392 -19.942 71.269 1.00 78.37 158 LYS E O 1
ATOM 6643 N N . LYS E 1 129 ? -22.266 -19.576 70.067 1.00 98.70 159 LYS E N 1
ATOM 6644 C CA . LYS E 1 129 ? -23.144 -19.681 71.222 1.00 94.58 159 LYS E CA 1
ATOM 6645 C C . LYS E 1 129 ? -23.227 -21.128 71.708 1.00 99.72 159 LYS E C 1
ATOM 6646 O O . LYS E 1 129 ? -22.929 -22.080 70.979 1.00 79.79 159 LYS E O 1
ATOM 6648 N N . LYS E 1 130 ? -23.641 -21.281 72.963 1.00 96.81 160 LYS E N 1
ATOM 6649 C CA . LYS E 1 130 ? -23.753 -22.596 73.584 1.00 94.64 160 LYS E CA 1
ATOM 6650 C C . LYS E 1 130 ? -25.213 -23.019 73.703 1.00 92.44 160 LYS E C 1
ATOM 6651 O O . LYS E 1 130 ? -25.512 -24.140 74.116 1.00 80.36 160 LYS E O 1
ATOM 6653 N N . LYS E 1 133 ? -24.513 -25.100 78.015 1.00 83.97 163 LYS E N 1
ATOM 6654 C CA . LYS E 1 133 ? -24.955 -24.631 79.323 1.00 87.21 163 LYS E CA 1
ATOM 6655 C C . LYS E 1 133 ? -23.781 -24.055 80.109 1.00 99.59 163 LYS E C 1
ATOM 6656 O O . LYS E 1 133 ? -22.638 -24.484 79.941 1.00 87.06 163 LYS E O 1
ATOM 6658 N N . LYS E 1 134 ? -24.073 -23.084 80.972 1.00 102.88 164 LYS E N 1
ATOM 6659 C CA . LYS E 1 134 ? -23.033 -22.406 81.728 1.00 90.75 164 LYS E CA 1
ATOM 6660 C C . LYS E 1 134 ? -22.414 -23.349 82.760 1.00 94.03 164 LYS E C 1
ATOM 6661 O O . LYS E 1 134 ? -22.937 -24.426 83.061 1.00 85.96 164 LYS E O 1
ATOM 6663 N N . ASP E 1 135 ? -21.276 -22.923 83.305 1.00 98.26 165 ASP E N 1
ATOM 6664 C CA . ASP E 1 135 ? -20.578 -23.675 84.340 1.00 90.89 165 ASP E CA 1
ATOM 6665 C C . ASP E 1 135 ? -21.051 -23.212 85.713 1.00 74.09 165 ASP E C 1
ATOM 6666 O O . ASP E 1 135 ? -21.156 -22.006 85.968 1.00 67.74 165 ASP E O 1
ATOM 6671 N N . ALA E 1 136 ? -21.326 -24.174 86.594 1.00 76.38 166 ALA E N 1
ATOM 6672 C CA . ALA E 1 136 ? -21.902 -23.861 87.894 1.00 72.20 166 ALA E CA 1
ATOM 6673 C C . ALA E 1 136 ? -20.911 -23.190 88.837 1.00 74.53 166 ALA E C 1
ATOM 6674 O O . ALA E 1 136 ? -21.335 -22.476 89.753 1.00 88.00 166 ALA E O 1
ATOM 6676 N N . LYS E 1 137 ? -19.610 -23.397 88.638 1.00 66.26 167 LYS E N 1
ATOM 6677 C CA . LYS E 1 137 ? -18.617 -22.880 89.571 1.00 69.66 167 LYS E CA 1
ATOM 6678 C C . LYS E 1 137 ? -18.282 -21.411 89.342 1.00 76.15 167 LYS E C 1
ATOM 6679 O O . LYS E 1 137 ? -17.696 -20.782 90.230 1.00 76.67 167 LYS E O 1
ATOM 6685 N N . THR E 1 138 ? -18.645 -20.852 88.189 1.00 80.82 168 THR E N 1
ATOM 6686 C CA . THR E 1 138 ? -18.257 -19.487 87.852 1.00 72.95 168 THR E CA 1
ATOM 6687 C C . THR E 1 138 ? -18.622 -18.525 88.974 1.00 65.82 168 THR E C 1
ATOM 6688 O O . THR E 1 138 ? -19.772 -18.475 89.420 1.00 70.36 168 THR E O 1
ATOM 6692 N N . GLY E 1 139 ? -17.630 -17.764 89.430 1.00 63.52 169 GLY E N 1
ATOM 6693 C CA . GLY E 1 139 ? -17.860 -16.782 90.470 1.00 75.46 169 GLY E CA 1
ATOM 6694 C C . GLY E 1 139 ? -17.952 -17.352 91.865 1.00 78.51 169 GLY E C 1
ATOM 6695 O O . GLY E 1 139 ? -18.604 -16.756 92.729 1.00 70.51 169 GLY E O 1
ATOM 6696 N N . SER E 1 140 ? -17.311 -18.493 92.113 1.00 80.57 170 SER E N 1
ATOM 6697 C CA . SER E 1 140 ? -17.384 -19.174 93.397 1.00 70.50 170 SER E CA 1
ATOM 6698 C C . SER E 1 140 ? -16.053 -19.204 94.134 1.00 86.53 170 SER E C 1
ATOM 6699 O O . SER E 1 140 ? -15.965 -19.822 95.201 1.00 87.08 170 SER E O 1
ATOM 6702 N N . ILE E 1 141 ? -15.017 -18.549 93.605 1.00 84.55 171 ILE E N 1
ATOM 6703 C CA . ILE E 1 141 ? -13.690 -18.667 94.201 1.00 78.62 171 ILE E CA 1
ATOM 6704 C C . ILE E 1 141 ? -13.657 -18.000 95.569 1.00 70.35 171 ILE E C 1
ATOM 6705 O O . ILE E 1 141 ? -12.986 -18.479 96.490 1.00 74.75 171 ILE E O 1
ATOM 6710 N N . GLU E 1 142 ? -14.384 -16.890 95.729 1.00 76.62 172 GLU E N 1
ATOM 6711 C CA . GLU E 1 142 ? -14.414 -16.205 97.017 1.00 84.56 172 GLU E CA 1
ATOM 6712 C C . GLU E 1 142 ? -14.899 -17.122 98.134 1.00 81.89 172 GLU E C 1
ATOM 6713 O O . GLU E 1 142 ? -14.509 -16.944 99.295 1.00 71.88 172 GLU E O 1
ATOM 6719 N N . ASP E 1 143 ? -15.740 -18.104 97.808 1.00 83.15 173 ASP E N 1
ATOM 6720 C CA . ASP E 1 143 ? -16.263 -19.027 98.807 1.00 89.40 173 ASP E CA 1
ATOM 6721 C C . ASP E 1 143 ? -15.601 -20.392 98.682 1.00 84.33 173 ASP E C 1
ATOM 6722 O O . ASP E 1 143 ? -16.283 -21.406 98.497 1.00 92.69 173 ASP E O 1
ATOM 6727 N N . ASP E 1 144 ? -14.274 -20.430 98.785 1.00 70.91 174 ASP E N 1
ATOM 6728 C CA . ASP E 1 144 ? -13.522 -21.666 98.662 1.00 74.13 174 ASP E CA 1
ATOM 6729 C C . ASP E 1 144 ? -12.488 -21.761 99.775 1.00 80.65 174 ASP E C 1
ATOM 6730 O O . ASP E 1 144 ? -11.863 -20.753 100.129 1.00 65.90 174 ASP E O 1
ATOM 6735 N N . PRO E 1 145 ? -12.282 -22.952 100.347 1.00 82.47 175 PRO E N 1
ATOM 6736 C CA . PRO E 1 145 ? -11.256 -23.070 101.400 1.00 70.81 175 PRO E CA 1
ATOM 6737 C C . PRO E 1 145 ? -9.860 -22.711 100.920 1.00 79.91 175 PRO E C 1
ATOM 6738 O O . PRO E 1 145 ? -9.155 -21.936 101.581 1.00 71.23 175 PRO E O 1
ATOM 6742 N N . GLU E 1 146 ? -9.434 -23.266 99.781 1.00 84.25 176 GLU E N 1
ATOM 6743 C CA . GLU E 1 146 ? -8.069 -23.043 99.314 1.00 81.19 176 GLU E CA 1
ATOM 6744 C C . GLU E 1 146 ? -7.798 -21.560 99.090 1.00 78.53 176 GLU E C 1
ATOM 6745 O O . GLU E 1 146 ? -6.717 -21.061 99.426 1.00 78.02 176 GLU E O 1
ATOM 6751 N N . TYR E 1 147 ? -8.763 -20.837 98.520 1.00 63.68 177 TYR E N 1
ATOM 6752 C CA . TYR E 1 147 ? -8.609 -19.393 98.381 1.00 64.96 177 TYR E CA 1
ATOM 6753 C C . TYR E 1 147 ? -8.576 -18.720 99.747 1.00 71.99 177 TYR E C 1
ATOM 6754 O O . TYR E 1 147 ? -7.775 -17.806 99.976 1.00 77.78 177 TYR E O 1
ATOM 6763 N N . LYS E 1 148 ? -9.429 -19.172 100.671 1.00 73.64 178 LYS E N 1
ATOM 6764 C CA . LYS E 1 148 ? -9.461 -18.599 102.013 1.00 65.60 178 LYS E CA 1
ATOM 6765 C C . LYS E 1 148 ? -8.095 -18.692 102.685 1.00 76.51 178 LYS E C 1
ATOM 6766 O O . LYS E 1 148 ? -7.539 -17.683 103.135 1.00 74.85 178 LYS E O 1
ATOM 6768 N N . LYS E 1 149 ? -7.535 -19.904 102.763 1.00 80.49 179 LYS E N 1
ATOM 6769 C CA . LYS E 1 149 ? -6.240 -20.070 103.418 1.00 75.12 179 LYS E CA 1
ATOM 6770 C C . LYS E 1 149 ? -5.144 -19.295 102.696 1.00 76.80 179 LYS E C 1
ATOM 6771 O O . LYS E 1 149 ? -4.160 -18.886 103.323 1.00 82.33 179 LYS E O 1
ATOM 6777 N N . PHE E 1 150 ? -5.292 -19.082 101.386 1.00 73.51 180 PHE E N 1
ATOM 6778 C CA . PHE E 1 150 ? -4.339 -18.237 100.675 1.00 79.50 180 PHE E CA 1
ATOM 6779 C C . PHE E 1 150 ? -4.436 -16.793 101.151 1.00 84.81 180 PHE E C 1
ATOM 6780 O O . PHE E 1 150 ? -3.413 -16.137 101.384 1.00 81.97 180 PHE E O 1
ATOM 6788 N N . LEU E 1 151 ? -5.661 -16.282 101.296 1.00 78.07 181 LEU E N 1
ATOM 6789 C CA . LEU E 1 151 ? -5.842 -14.915 101.771 1.00 79.85 181 LEU E CA 1
ATOM 6790 C C . LEU E 1 151 ? -5.230 -14.727 103.154 1.00 89.03 181 LEU E C 1
ATOM 6791 O O . LEU E 1 151 ? -4.678 -13.663 103.456 1.00 92.96 181 LEU E O 1
ATOM 6796 N N . GLU E 1 152 ? -5.317 -15.750 104.007 1.00 81.13 182 GLU E N 1
ATOM 6797 C CA . GLU E 1 152 ? -4.651 -15.691 105.304 1.00 82.11 182 GLU E CA 1
ATOM 6798 C C . GLU E 1 152 ? -3.152 -15.478 105.134 1.00 90.01 182 GLU E C 1
ATOM 6799 O O . GLU E 1 152 ? -2.576 -14.544 105.705 1.00 92.94 182 GLU E O 1
ATOM 6805 N N . THR E 1 153 ? -2.499 -16.340 104.350 1.00 84.67 183 THR E N 1
ATOM 6806 C CA . THR E 1 153 ? -1.071 -16.171 104.113 1.00 76.37 183 THR E CA 1
ATOM 6807 C C . THR E 1 153 ? -0.784 -14.848 103.418 1.00 81.06 183 THR E C 1
ATOM 6808 O O . THR E 1 153 ? 0.289 -14.266 103.609 1.00 89.40 183 THR E O 1
ATOM 6812 N N . TYR E 1 154 ? -1.729 -14.354 102.621 1.00 76.58 184 TYR E N 1
ATOM 6813 C CA . TYR E 1 154 ? -1.560 -13.085 101.925 1.00 78.47 184 TYR E CA 1
ATOM 6814 C C . TYR E 1 154 ? -1.949 -11.892 102.786 1.00 84.20 184 TYR E C 1
ATOM 6815 O O . TYR E 1 154 ? -1.452 -10.784 102.555 1.00 82.11 184 TYR E O 1
ATOM 6824 N N . CYS E 1 155 ? -2.824 -12.092 103.776 1.00 92.51 185 CYS E N 1
ATOM 6825 C CA . CYS E 1 155 ? -3.160 -11.017 104.705 1.00 109.91 185 CYS E CA 1
ATOM 6826 C C . CYS E 1 155 ? -1.903 -10.421 105.336 1.00 106.87 185 CYS E C 1
ATOM 6827 O O . CYS E 1 155 ? -1.726 -9.198 105.361 1.00 103.11 185 CYS E O 1
ATOM 6830 N N . VAL E 1 156 ? -1.016 -11.275 105.851 1.00 102.36 186 VAL E N 1
ATOM 6831 C CA . VAL E 1 156 ? 0.232 -10.820 106.464 1.00 99.87 186 VAL E CA 1
ATOM 6832 C C . VAL E 1 156 ? 1.281 -10.620 105.372 1.00 112.48 186 VAL E C 1
ATOM 6833 O O . VAL E 1 156 ? 2.091 -11.513 105.097 1.00 121.18 186 VAL E O 1
ATOM 6837 N N . GLU E 1 157 ? 1.275 -9.439 104.748 1.00 101.86 187 GLU E N 1
ATOM 6838 C CA . GLU E 1 157 ? 2.136 -9.163 103.596 1.00 99.95 187 GLU E CA 1
ATOM 6839 C C . GLU E 1 157 ? 3.608 -9.296 103.990 1.00 117.87 187 GLU E C 1
ATOM 6840 O O . GLU E 1 157 ? 4.269 -10.278 103.655 1.00 107.04 187 GLU E O 1
ATOM 6846 N N . LYS F 2 34 ? 2.132 -5.292 96.863 1.00 99.82 767 LYS F N 1
ATOM 6847 C CA . LYS F 2 34 ? 0.872 -4.591 97.076 1.00 112.33 767 LYS F CA 1
ATOM 6848 C C . LYS F 2 34 ? -0.150 -4.990 96.012 1.00 113.60 767 LYS F C 1
ATOM 6849 O O . LYS F 2 34 ? -1.007 -4.190 95.628 1.00 104.06 767 LYS F O 1
ATOM 6855 N N . ARG F 2 35 ? -0.049 -6.227 95.533 1.00 102.15 768 ARG F N 1
ATOM 6856 C CA . ARG F 2 35 ? -0.919 -6.689 94.459 1.00 80.30 768 ARG F CA 1
ATOM 6857 C C . ARG F 2 35 ? -2.280 -7.089 95.026 1.00 82.27 768 ARG F C 1
ATOM 6858 O O . ARG F 2 35 ? -2.354 -7.621 96.136 1.00 87.35 768 ARG F O 1
ATOM 6866 N N . PRO F 2 36 ? -3.369 -6.830 94.305 1.00 93.26 769 PRO F N 1
ATOM 6867 C CA . PRO F 2 36 ? -4.689 -7.293 94.767 1.00 96.55 769 PRO F CA 1
ATOM 6868 C C . PRO F 2 36 ? -4.671 -8.781 95.066 1.00 79.37 769 PRO F C 1
ATOM 6869 O O . PRO F 2 36 ? -3.844 -9.526 94.518 1.00 79.11 769 PRO F O 1
ATOM 6873 N N . PRO F 2 37 ? -5.574 -9.257 95.928 1.00 72.08 770 PRO F N 1
ATOM 6874 C CA . PRO F 2 37 ? -5.512 -10.662 96.357 1.00 85.64 770 PRO F CA 1
ATOM 6875 C C . PRO F 2 37 ? -5.831 -11.647 95.243 1.00 78.20 770 PRO F C 1
ATOM 6876 O O . PRO F 2 37 ? -5.106 -12.628 95.048 1.00 79.88 770 PRO F O 1
ATOM 6880 N N . LEU F 2 38 ? -6.917 -11.397 94.507 1.00 72.48 771 LEU F N 1
ATOM 6881 C CA . LEU F 2 38 ? -7.329 -12.331 93.464 1.00 65.73 771 LEU F CA 1
ATOM 6882 C C . LEU F 2 38 ? -6.262 -12.462 92.383 1.00 59.21 771 LEU F C 1
ATOM 6883 O O . LEU F 2 38 ? -5.996 -13.565 91.896 1.00 61.88 771 LEU F O 1
ATOM 6888 N N . GLN F 2 39 ? -5.633 -11.349 92.002 1.00 64.56 772 GLN F N 1
ATOM 6889 C CA . GLN F 2 39 ? -4.651 -11.391 90.923 1.00 69.70 772 GLN F CA 1
ATOM 6890 C C . GLN F 2 39 ? -3.436 -12.227 91.311 1.00 68.29 772 GLN F C 1
ATOM 6891 O O . GLN F 2 39 ? -2.976 -13.070 90.531 1.00 57.81 772 GLN F O 1
ATOM 6897 N N . GLU F 2 40 ? -2.897 -12.006 92.512 1.00 77.29 773 GLU F N 1
ATOM 6898 C CA . GLU F 2 40 ? -1.750 -12.793 92.949 1.00 68.44 773 GLU F CA 1
ATOM 6899 C C . GLU F 2 40 ? -2.101 -14.272 93.040 1.00 62.04 773 GLU F C 1
ATOM 6900 O O . GLU F 2 40 ? -1.233 -15.130 92.841 1.00 53.64 773 GLU F O 1
ATOM 6906 N N . TYR F 2 41 ? -3.363 -14.590 93.341 1.00 60.28 774 TYR F N 1
ATOM 6907 C CA . TYR F 2 41 ? -3.773 -15.988 93.397 1.00 56.46 774 TYR F CA 1
ATOM 6908 C C . TYR F 2 41 ? -3.705 -16.633 92.018 1.00 61.69 774 TYR F C 1
ATOM 6909 O O . TYR F 2 41 ? -3.315 -17.800 91.891 1.00 63.45 774 TYR F O 1
ATOM 6918 N N . VAL F 2 42 ? -4.076 -15.889 90.974 1.00 63.68 775 VAL F N 1
ATOM 6919 C CA . VAL F 2 42 ? -3.978 -16.420 89.618 1.00 59.54 775 VAL F CA 1
ATOM 6920 C C . VAL F 2 42 ? -2.518 -16.628 89.234 1.00 59.44 775 VAL F C 1
ATOM 6921 O O . VAL F 2 42 ? -2.164 -17.633 88.606 1.00 59.86 775 VAL F O 1
ATOM 6925 N N . ARG F 2 43 ? -1.649 -15.681 89.599 1.00 53.43 776 ARG F N 1
ATOM 6926 C CA . ARG F 2 43 ? -0.231 -15.832 89.295 1.00 51.04 776 ARG F CA 1
ATOM 6927 C C . ARG F 2 43 ? 0.359 -17.034 90.019 1.00 58.01 776 ARG F C 1
ATOM 6928 O O . ARG F 2 43 ? 1.210 -17.744 89.469 1.00 59.60 776 ARG F O 1
ATOM 6936 N N . LYS F 2 44 ? -0.084 -17.285 91.252 1.00 60.75 777 LYS F N 1
ATOM 6937 C CA . LYS F 2 44 ? 0.392 -18.462 91.971 1.00 66.26 777 LYS F CA 1
ATOM 6938 C C . LYS F 2 44 ? -0.092 -19.744 91.304 1.00 68.93 777 LYS F C 1
ATOM 6939 O O . LYS F 2 44 ? 0.657 -20.725 91.211 1.00 69.49 777 LYS F O 1
ATOM 6945 N N . LEU F 2 45 ? -1.342 -19.755 90.835 1.00 58.48 778 LEU F N 1
ATOM 6946 C CA . LEU F 2 45 ? -1.883 -20.949 90.198 1.00 56.83 778 LEU F CA 1
ATOM 6947 C C . LEU F 2 45 ? -1.081 -21.328 88.959 1.00 65.47 778 LEU F C 1
ATOM 6948 O O . LEU F 2 45 ? -0.727 -22.498 88.767 1.00 66.46 778 LEU F O 1
ATOM 6953 N N . LEU F 2 46 ? -0.785 -20.350 88.102 1.00 68.09 779 LEU F N 1
ATOM 6954 C CA . LEU F 2 46 ? -0.207 -20.631 86.793 1.00 65.21 779 LEU F CA 1
ATOM 6955 C C . LEU F 2 46 ? 1.311 -20.761 86.823 1.00 54.64 779 LEU F C 1
ATOM 6956 O O . LEU F 2 46 ? 1.867 -21.655 86.175 1.00 60.61 779 LEU F O 1
ATOM 6961 N N . TYR F 2 47 ? 1.996 -19.894 87.565 1.00 56.07 780 TYR F N 1
ATOM 6962 C CA . TYR F 2 47 ? 3.450 -19.832 87.503 1.00 64.80 780 TYR F CA 1
ATOM 6963 C C . TYR F 2 47 ? 4.140 -20.663 88.575 1.00 67.53 780 TYR F C 1
ATOM 6964 O O . TYR F 2 47 ? 5.319 -20.995 88.409 1.00 84.93 780 TYR F O 1
ATOM 6973 N N . LYS F 2 48 ? 3.443 -21.010 89.656 1.00 66.22 781 LYS F N 1
ATOM 6974 C CA . LYS F 2 48 ? 4.048 -21.739 90.764 1.00 69.67 781 LYS F CA 1
ATOM 6975 C C . LYS F 2 48 ? 3.392 -23.091 91.000 1.00 69.49 781 LYS F C 1
ATOM 6976 O O . LYS F 2 48 ? 4.091 -24.107 91.096 1.00 76.27 781 LYS F O 1
ATOM 6982 N N . ASP F 2 49 ? 2.062 -23.135 91.098 1.00 63.88 782 ASP F N 1
ATOM 6983 C CA . ASP F 2 49 ? 1.369 -24.362 91.466 1.00 65.36 782 ASP F CA 1
ATOM 6984 C C . ASP F 2 49 ? 1.235 -25.349 90.314 1.00 64.36 782 ASP F C 1
ATOM 6985 O O . ASP F 2 49 ? 0.959 -26.528 90.561 1.00 74.12 782 ASP F O 1
ATOM 6990 N N . LEU F 2 50 ? 1.413 -24.904 89.074 1.00 64.66 783 LEU F N 1
ATOM 6991 C CA . LEU F 2 50 ? 1.236 -25.772 87.910 1.00 57.79 783 LEU F CA 1
ATOM 6992 C C . LEU F 2 50 ? 2.522 -26.557 87.697 1.00 58.92 783 LEU F C 1
ATOM 6993 O O . LEU F 2 50 ? 3.493 -26.043 87.136 1.00 71.62 783 LEU F O 1
ATOM 6998 N N . SER F 2 51 ? 2.535 -27.811 88.143 1.00 72.15 784 SER F N 1
ATOM 6999 C CA . SER F 2 51 ? 3.719 -28.662 88.076 1.00 96.45 784 SER F CA 1
ATOM 7000 C C . SER F 2 51 ? 3.367 -30.031 87.502 1.00 101.48 784 SER F C 1
ATOM 7001 O O . SER F 2 51 ? 3.689 -31.079 88.069 1.00 103.84 784 SER F O 1
ATOM 7004 N N . LYS F 2 52 ? 2.678 -30.030 86.361 1.00 84.28 785 LYS F N 1
ATOM 7005 C CA . LYS F 2 52 ? 2.509 -31.230 85.549 1.00 90.77 785 LYS F CA 1
ATOM 7006 C C . LYS F 2 52 ? 1.460 -32.194 86.088 1.00 90.80 785 LYS F C 1
ATOM 7007 O O . LYS F 2 52 ? 0.665 -32.739 85.314 1.00 77.81 785 LYS F O 1
ATOM 7009 N N . VAL F 2 53 ? 1.447 -32.421 87.401 1.00 102.57 786 VAL F N 1
ATOM 7010 C CA . VAL F 2 53 ? 0.597 -33.455 87.983 1.00 97.01 786 VAL F CA 1
ATOM 7011 C C . VAL F 2 53 ? -0.632 -32.833 88.631 1.00 84.87 786 VAL F C 1
ATOM 7012 O O . VAL F 2 53 ? -1.706 -33.447 88.664 1.00 85.71 786 VAL F O 1
ATOM 7016 N N . THR F 2 54 ? -0.490 -31.610 89.149 1.00 74.60 787 THR F N 1
ATOM 7017 C CA . THR F 2 54 ? -1.586 -30.921 89.820 1.00 84.56 787 THR F CA 1
ATOM 7018 C C . THR F 2 54 ? -2.477 -30.149 88.850 1.00 59.96 787 THR F C 1
ATOM 7019 O O . THR F 2 54 ? -3.123 -29.171 89.250 1.00 59.13 787 THR F O 1
ATOM 7023 N N . THR F 2 55 ? -2.547 -30.574 87.586 1.00 66.16 788 THR F N 1
ATOM 7024 C CA . THR F 2 55 ? -3.244 -29.783 86.577 1.00 60.89 788 THR F CA 1
ATOM 7025 C C . THR F 2 55 ? -4.754 -29.790 86.797 1.00 65.02 788 THR F C 1
ATOM 7026 O O . THR F 2 55 ? -5.406 -28.745 86.676 1.00 57.48 788 THR F O 1
ATOM 7030 N N . GLU F 2 56 ? -5.331 -30.953 87.116 1.00 75.09 789 GLU F N 1
ATOM 7031 C CA . GLU F 2 56 ? -6.774 -31.020 87.334 1.00 62.96 789 GLU F CA 1
ATOM 7032 C C . GLU F 2 56 ? -7.184 -30.187 88.543 1.00 56.93 789 GLU F C 1
ATOM 7033 O O . GLU F 2 56 ? -8.221 -29.512 88.520 1.00 50.74 789 GLU F O 1
ATOM 7039 N N . LYS F 2 57 ? -6.383 -30.225 89.612 1.00 58.63 790 LYS F N 1
ATOM 7040 C CA . LYS F 2 57 ? -6.681 -29.417 90.789 1.00 52.51 790 LYS F CA 1
ATOM 7041 C C . LYS F 2 57 ? -6.638 -27.932 90.457 1.00 56.36 790 LYS F C 1
ATOM 7042 O O . LYS F 2 57 ? -7.447 -27.148 90.967 1.00 58.55 790 LYS F O 1
ATOM 7048 N N . VAL F 2 58 ? -5.699 -27.525 89.601 1.00 58.32 791 VAL F N 1
ATOM 7049 C CA . VAL F 2 58 ? -5.607 -26.121 89.219 1.00 66.48 791 VAL F CA 1
ATOM 7050 C C . VAL F 2 58 ? -6.782 -25.731 88.328 1.00 60.42 791 VAL F C 1
ATOM 7051 O O . VAL F 2 58 ? -7.339 -24.634 88.458 1.00 61.41 791 VAL F O 1
ATOM 7055 N N . LEU F 2 59 ? -7.181 -26.618 87.414 1.00 53.27 792 LEU F N 1
ATOM 7056 C CA . LEU F 2 59 ? -8.292 -26.308 86.519 1.00 48.28 792 LEU F CA 1
ATOM 7057 C C . LEU F 2 59 ? -9.563 -26.015 87.306 1.00 51.16 792 LEU F C 1
ATOM 7058 O O . LEU F 2 59 ? -10.212 -24.983 87.097 1.00 54.83 792 LEU F O 1
ATOM 7063 N N . ARG F 2 60 ? -9.936 -26.913 88.220 1.00 53.90 793 ARG F N 1
ATOM 7064 C CA . ARG F 2 60 ? -11.136 -26.696 89.021 1.00 55.34 793 ARG F CA 1
ATOM 7065 C C . ARG F 2 60 ? -11.036 -25.416 89.838 1.00 54.50 793 ARG F C 1
ATOM 7066 O O . ARG F 2 60 ? -12.054 -24.765 90.103 1.00 57.95 793 ARG F O 1
ATOM 7074 N N . GLN F 2 61 ? -9.823 -25.038 90.245 1.00 58.51 794 GLN F N 1
ATOM 7075 C CA . GLN F 2 61 ? -9.649 -23.793 90.983 1.00 66.87 794 GLN F CA 1
ATOM 7076 C C . GLN F 2 61 ? -9.886 -22.578 90.094 1.00 59.07 794 GLN F C 1
ATOM 7077 O O . GLN F 2 61 ? -10.378 -21.549 90.572 1.00 54.77 794 GLN F O 1
ATOM 7083 N N . MET F 2 62 ? -9.553 -22.675 88.805 1.00 63.12 795 MET F N 1
ATOM 7084 C CA . MET F 2 62 ? -9.758 -21.546 87.904 1.00 58.42 795 MET F CA 1
ATOM 7085 C C . MET F 2 62 ? -11.188 -21.489 87.385 1.00 53.42 795 MET F C 1
ATOM 7086 O O . MET F 2 62 ? -11.685 -20.401 87.074 1.00 54.68 795 MET F O 1
ATOM 7091 N N . ARG F 2 63 ? -11.863 -22.637 87.286 1.00 60.88 796 ARG F N 1
ATOM 7092 C CA . ARG F 2 63 ? -13.272 -22.626 86.909 1.00 58.72 796 ARG F CA 1
ATOM 7093 C C . ARG F 2 63 ? -14.093 -21.776 87.871 1.00 65.55 796 ARG F C 1
ATOM 7094 O O . ARG F 2 63 ? -15.068 -21.135 87.460 1.00 63.09 796 ARG F O 1
ATOM 7102 N N . LYS F 2 64 ? -13.709 -21.751 89.150 1.00 68.90 797 LYS F N 1
ATOM 7103 C CA . LYS F 2 64 ? -14.444 -21.004 90.162 1.00 64.97 797 LYS F CA 1
ATOM 7104 C C . LYS F 2 64 ? -14.221 -19.499 90.071 1.00 61.92 797 LYS F C 1
ATOM 7105 O O . LYS F 2 64 ? -14.865 -18.754 90.816 1.00 69.62 797 LYS F O 1
ATOM 7111 N N . LEU F 2 65 ? -13.338 -19.036 89.191 1.00 62.19 798 LEU F N 1
ATOM 7112 C CA . LEU F 2 65 ? -13.077 -17.609 89.083 1.00 65.91 798 LEU F CA 1
ATOM 7113 C C . LEU F 2 65 ? -14.279 -16.889 88.472 1.00 69.54 798 LEU F C 1
ATOM 7114 O O . LEU F 2 65 ? -15.023 -17.467 87.676 1.00 72.17 798 LEU F O 1
ATOM 7119 N N . PRO F 2 66 ? -14.488 -15.618 88.826 1.00 72.55 799 PRO F N 1
ATOM 7120 C CA . PRO F 2 66 ? -15.591 -14.860 88.214 1.00 75.05 799 PRO F CA 1
ATOM 7121 C C . PRO F 2 66 ? -15.285 -14.469 86.776 1.00 75.54 799 PRO F C 1
ATOM 7122 O O . PRO F 2 66 ? -14.766 -13.378 86.514 1.00 64.59 799 PRO F O 1
ATOM 7126 N N . TRP F 2 67 ? -15.614 -15.356 85.834 1.00 77.53 800 TRP F N 1
ATOM 7127 C CA . TRP F 2 67 ? -15.265 -15.132 84.437 1.00 65.54 800 TRP F CA 1
ATOM 7128 C C . TRP F 2 67 ? -16.116 -14.054 83.777 1.00 80.73 800 TRP F C 1
ATOM 7129 O O . TRP F 2 67 ? -15.667 -13.444 82.800 1.00 84.39 800 TRP F O 1
ATOM 7140 N N . GLN F 2 68 ? -17.327 -13.802 84.278 1.00 80.56 801 GLN F N 1
ATOM 7141 C CA . GLN F 2 68 ? -18.189 -12.803 83.656 1.00 80.76 801 GLN F CA 1
ATOM 7142 C C . GLN F 2 68 ? -17.748 -11.375 83.957 1.00 76.46 801 GLN F C 1
ATOM 7143 O O . GLN F 2 68 ? -18.250 -10.445 83.316 1.00 77.68 801 GLN F O 1
ATOM 7149 N N . ASP F 2 69 ? -16.835 -11.177 84.906 1.00 80.69 802 ASP F N 1
ATOM 7150 C CA . ASP F 2 69 ? -16.204 -9.877 85.111 1.00 78.91 802 ASP F CA 1
ATOM 7151 C C . ASP F 2 69 ? -15.131 -9.704 84.041 1.00 81.93 802 ASP F C 1
ATOM 7152 O O . ASP F 2 69 ? -14.106 -10.395 84.062 1.00 86.68 802 ASP F O 1
ATOM 7157 N N . GLN F 2 70 ? -15.364 -8.784 83.101 1.00 80.53 803 GLN F N 1
ATOM 7158 C CA . GLN F 2 70 ? -14.461 -8.652 81.962 1.00 83.26 803 GLN F CA 1
ATOM 7159 C C . GLN F 2 70 ? -13.047 -8.292 82.400 1.00 81.65 803 GLN F C 1
ATOM 7160 O O . GLN F 2 70 ? -12.073 -8.734 81.779 1.00 65.61 803 GLN F O 1
ATOM 7166 N N . GLU F 2 71 ? -12.911 -7.497 83.464 1.00 79.22 804 GLU F N 1
ATOM 7167 C CA . GLU F 2 71 ? -11.586 -7.091 83.921 1.00 66.92 804 GLU F CA 1
ATOM 7168 C C . GLU F 2 71 ? -10.777 -8.292 84.399 1.00 72.67 804 GLU F C 1
ATOM 7169 O O . GLU F 2 71 ? -9.614 -8.464 84.017 1.00 68.06 804 GLU F O 1
ATOM 7175 N N . VAL F 2 72 ? -11.376 -9.139 85.238 1.00 81.32 805 VAL F N 1
ATOM 7176 C CA . VAL F 2 72 ? -10.653 -10.294 85.761 1.00 78.75 805 VAL F CA 1
ATOM 7177 C C . VAL F 2 72 ? -10.356 -11.294 84.649 1.00 61.35 805 VAL F C 1
ATOM 7178 O O . VAL F 2 72 ? -9.284 -11.908 84.619 1.00 53.66 805 VAL F O 1
ATOM 7182 N N . LYS F 2 73 ? -11.301 -11.483 83.725 1.00 69.83 806 LYS F N 1
ATOM 7183 C CA . LYS F 2 73 ? -11.047 -12.361 82.587 1.00 63.64 806 LYS F CA 1
ATOM 7184 C C . LYS F 2 73 ? -9.828 -11.896 81.799 1.00 62.57 806 LYS F C 1
ATOM 7185 O O . LYS F 2 73 ? -8.990 -12.711 81.397 1.00 50.68 806 LYS F O 1
ATOM 7191 N N . ASP F 2 74 ? -9.718 -10.585 81.564 1.00 83.71 807 ASP F N 1
ATOM 7192 C CA . ASP F 2 74 ? -8.604 -10.055 80.781 1.00 66.18 807 ASP F CA 1
ATOM 7193 C C . ASP F 2 74 ? -7.268 -10.348 81.452 1.00 62.88 807 ASP F C 1
ATOM 7194 O O . ASP F 2 74 ? -6.315 -10.791 80.798 1.00 57.25 807 ASP F O 1
ATOM 7199 N N . TYR F 2 75 ? -7.177 -10.102 82.761 1.00 59.74 808 TYR F N 1
ATOM 7200 C CA . TYR F 2 75 ? -5.923 -10.343 83.467 1.00 60.73 808 TYR F CA 1
ATOM 7201 C C . TYR F 2 75 ? -5.526 -11.813 83.403 1.00 55.57 808 TYR F C 1
ATOM 7202 O O . TYR F 2 75 ? -4.356 -12.138 83.168 1.00 52.39 808 TYR F O 1
ATOM 7211 N N . VAL F 2 76 ? -6.484 -12.718 83.615 1.00 52.36 809 VAL F N 1
ATOM 7212 C CA . VAL F 2 76 ? -6.184 -14.145 83.534 1.00 50.48 809 VAL F CA 1
ATOM 7213 C C . VAL F 2 76 ? -5.656 -14.497 82.149 1.00 54.49 809 VAL F C 1
ATOM 7214 O O . VAL F 2 76 ? -4.667 -15.228 82.012 1.00 45.56 809 VAL F O 1
ATOM 7218 N N . ILE F 2 77 ? -6.303 -13.981 81.100 1.00 56.24 810 ILE F N 1
ATOM 7219 C CA . ILE F 2 77 ? -5.864 -14.270 79.736 1.00 57.41 810 ILE F CA 1
ATOM 7220 C C . ILE F 2 77 ? -4.438 -13.772 79.522 1.00 54.51 810 ILE F C 1
ATOM 7221 O O . ILE F 2 77 ? -3.589 -14.479 78.966 1.00 48.65 810 ILE F O 1
ATOM 7226 N N . CYS F 2 78 ? -4.152 -12.546 79.970 1.00 58.15 811 CYS F N 1
ATOM 7227 C CA . CYS F 2 78 ? -2.805 -12.004 79.813 1.00 57.92 811 CYS F CA 1
ATOM 7228 C C . CYS F 2 78 ? -1.779 -12.845 80.565 1.00 48.44 811 CYS F C 1
ATOM 7229 O O . CYS F 2 78 ? -0.653 -13.031 80.091 1.00 52.15 811 CYS F O 1
ATOM 7232 N N . CYS F 2 79 ? -2.146 -13.361 81.740 1.00 50.05 812 CYS F N 1
ATOM 7233 C CA . CYS F 2 79 ? -1.223 -14.211 82.486 1.00 53.08 812 CYS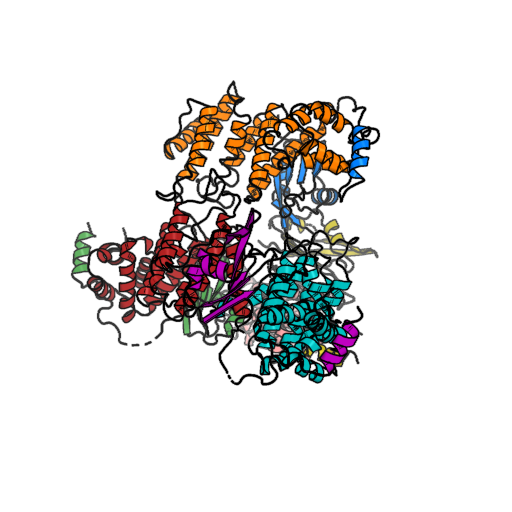 F CA 1
ATOM 7234 C C . CYS F 2 79 ? -0.812 -15.429 81.666 1.00 56.29 812 CYS F C 1
ATOM 7235 O O . CYS F 2 79 ? 0.350 -15.853 81.710 1.00 54.37 812 CYS F O 1
ATOM 7238 N N . MET F 2 80 ? -1.751 -16.004 80.906 1.00 51.29 813 MET F N 1
ATOM 7239 C CA . MET F 2 80 ? -1.431 -17.166 80.086 1.00 50.30 813 MET F CA 1
ATOM 7240 C C . MET F 2 80 ? -0.648 -16.785 78.836 1.00 52.43 813 MET F C 1
ATOM 7241 O O . MET F 2 80 ? 0.164 -17.583 78.350 1.00 52.10 813 MET F O 1
ATOM 7246 N N . ILE F 2 81 ? -0.877 -15.585 78.299 1.00 48.98 814 ILE F N 1
ATOM 7247 C CA . ILE F 2 81 ? -0.138 -15.152 77.118 1.00 53.06 814 ILE F CA 1
ATOM 7248 C C . ILE F 2 81 ? 1.326 -14.925 77.463 1.00 46.63 814 ILE F C 1
ATOM 7249 O O . ILE F 2 81 ? 2.222 -15.263 76.680 1.00 44.46 814 ILE F O 1
ATOM 7254 N N . ASN F 2 82 ? 1.596 -14.348 78.637 1.00 51.82 815 ASN F N 1
ATOM 7255 C CA . ASN F 2 82 ? 2.966 -14.131 79.103 1.00 51.89 815 ASN F CA 1
ATOM 7256 C C . ASN F 2 82 ? 3.491 -15.446 79.685 1.00 47.17 815 ASN F C 1
ATOM 7257 O O . ASN F 2 82 ? 3.684 -15.611 80.892 1.00 47.80 815 ASN F O 1
ATOM 7262 N N . ILE F 2 83 ? 3.713 -16.404 78.783 1.00 45.20 816 ILE F N 1
ATOM 7263 C CA . ILE F 2 83 ? 4.100 -17.753 79.182 1.00 43.54 816 ILE F CA 1
ATOM 7264 C C . ILE F 2 83 ? 5.541 -17.837 79.652 1.00 41.95 816 ILE F C 1
ATOM 7265 O O . ILE F 2 83 ? 5.930 -18.854 80.240 1.00 41.80 816 ILE F O 1
ATOM 7270 N N . TRP F 2 84 ? 6.339 -16.791 79.427 1.00 39.10 817 TRP F N 1
ATOM 7271 C CA . TRP F 2 84 ? 7.738 -16.804 79.836 1.00 45.30 817 TRP F CA 1
ATOM 7272 C C . TRP F 2 84 ? 7.915 -16.863 81.349 1.00 48.84 817 TRP F C 1
ATOM 7273 O O . TRP F 2 84 ? 9.030 -17.128 81.814 1.00 44.96 817 TRP F O 1
ATOM 7284 N N . ASN F 2 85 ? 6.857 -16.628 82.126 1.00 53.36 818 ASN F N 1
ATOM 7285 C CA . ASN F 2 85 ? 6.944 -16.756 83.575 1.00 52.16 818 ASN F CA 1
ATOM 7286 C C . ASN F 2 85 ? 6.903 -18.204 84.048 1.00 50.72 818 ASN F C 1
ATOM 7287 O O . ASN F 2 85 ? 7.172 -18.461 85.226 1.00 55.20 818 ASN F O 1
ATOM 7292 N N . VAL F 2 86 ? 6.572 -19.148 83.171 1.00 52.00 819 VAL F N 1
ATOM 7293 C CA . VAL F 2 86 ? 6.501 -20.560 83.522 1.00 56.00 819 VAL F CA 1
ATOM 7294 C C . VAL F 2 86 ? 7.790 -21.235 83.083 1.00 61.02 819 VAL F C 1
ATOM 7295 O O . VAL F 2 86 ? 8.365 -20.888 82.042 1.00 55.64 819 VAL F O 1
ATOM 7299 N N . LYS F 2 87 ? 8.249 -22.202 83.878 1.00 69.61 820 LYS F N 1
ATOM 7300 C CA . LYS F 2 87 ? 9.434 -22.965 83.513 1.00 62.37 820 LYS F CA 1
ATOM 7301 C C . LYS F 2 87 ? 9.258 -23.565 82.123 1.00 56.52 820 LYS F C 1
ATOM 7302 O O . LYS F 2 87 ? 8.156 -23.957 81.727 1.00 55.27 820 LYS F O 1
ATOM 7308 N N . TYR F 2 88 ? 10.363 -23.637 81.381 1.00 59.33 821 TYR F N 1
ATOM 7309 C CA . TYR F 2 88 ? 10.294 -24.051 79.983 1.00 51.92 821 TYR F CA 1
ATOM 7310 C C . TYR F 2 88 ? 9.663 -25.431 79.843 1.00 57.06 821 TYR F C 1
ATOM 7311 O O . TYR F 2 88 ? 8.768 -25.635 79.014 1.00 56.94 821 TYR F O 1
ATOM 7320 N N . ASN F 2 89 ? 10.116 -26.395 80.646 1.00 64.08 822 ASN F N 1
ATOM 7321 C CA . ASN F 2 89 ? 9.639 -27.766 80.518 1.00 53.82 822 ASN F CA 1
ATOM 7322 C C . ASN F 2 89 ? 8.261 -27.979 81.131 1.00 55.05 822 ASN F C 1
ATOM 7323 O O . ASN F 2 89 ? 7.703 -29.072 80.985 1.00 53.71 822 ASN F O 1
ATOM 7328 N N . SER F 2 90 ? 7.703 -26.976 81.805 1.00 51.17 823 SER F N 1
ATOM 7329 C CA . SER F 2 90 ? 6.334 -27.029 82.298 1.00 49.29 823 SER F CA 1
ATOM 7330 C C . SER F 2 90 ? 5.376 -26.213 81.438 1.00 55.90 823 SER F C 1
ATOM 7331 O O . SER F 2 90 ? 4.206 -26.059 81.804 1.00 51.87 823 SER F O 1
ATOM 7334 N N . ILE F 2 91 ? 5.846 -25.685 80.303 1.00 62.29 824 ILE F N 1
ATOM 7335 C CA . ILE F 2 91 ? 4.987 -24.857 79.460 1.00 63.32 824 ILE F CA 1
ATOM 7336 C C . ILE F 2 91 ? 3.826 -25.679 78.912 1.00 56.33 824 ILE F C 1
ATOM 7337 O O . ILE F 2 91 ? 2.687 -25.202 78.842 1.00 52.56 824 ILE F O 1
ATOM 7342 N N . HIS F 2 92 ? 4.094 -26.926 78.512 1.00 52.54 825 HIS F N 1
ATOM 7343 C CA . HIS F 2 92 ? 3.028 -27.764 77.972 1.00 54.89 825 HIS F CA 1
ATOM 7344 C C . HIS F 2 92 ? 1.866 -27.884 78.949 1.00 52.09 825 HIS F C 1
ATOM 7345 O O . HIS F 2 92 ? 0.720 -28.089 78.531 1.00 52.57 825 HIS F O 1
ATOM 7352 N N . CYS F 2 93 ? 2.139 -27.756 80.250 1.00 58.98 826 CYS F N 1
ATOM 7353 C CA . CYS F 2 93 ? 1.074 -27.843 81.243 1.00 62.82 826 CYS F CA 1
ATOM 7354 C C . CYS F 2 93 ? 0.021 -26.766 81.021 1.00 54.09 826 CYS F C 1
ATOM 7355 O O . CYS F 2 93 ? -1.183 -27.028 81.139 1.00 49.01 826 CYS F O 1
ATOM 7358 N N . VAL F 2 94 ? 0.453 -25.544 80.699 1.00 56.84 827 VAL F N 1
ATOM 7359 C CA . VAL F 2 94 ? -0.500 -24.460 80.484 1.00 50.38 827 VAL F CA 1
ATOM 7360 C C . VAL F 2 94 ? -1.395 -24.775 79.292 1.00 49.65 827 VAL F C 1
ATOM 7361 O O . VAL F 2 94 ? -2.607 -24.528 79.323 1.00 46.86 827 VAL F O 1
ATOM 7365 N N . ALA F 2 95 ? -0.816 -25.326 78.224 1.00 48.44 828 ALA F N 1
ATOM 7366 C CA . ALA F 2 95 ? -1.622 -25.714 77.070 1.00 55.30 828 ALA F CA 1
ATOM 7367 C C . ALA F 2 95 ? -2.657 -26.765 77.451 1.00 54.05 828 ALA F C 1
ATOM 7368 O O . ALA F 2 95 ? -3.818 -26.687 77.031 1.00 53.77 828 ALA F O 1
ATOM 7370 N N . ASN F 2 96 ? -2.252 -27.761 78.247 1.00 56.97 829 ASN F N 1
ATOM 7371 C CA . ASN F 2 96 ? -3.201 -28.763 78.719 1.00 52.91 829 ASN F CA 1
ATOM 7372 C C . ASN F 2 96 ? -4.304 -28.121 79.550 1.00 50.41 829 ASN F C 1
ATOM 7373 O O . ASN F 2 96 ? -5.486 -28.446 79.384 1.00 48.84 829 ASN F O 1
ATOM 7378 N N . LEU F 2 97 ? -3.935 -27.210 80.451 1.00 46.82 830 LEU F N 1
ATOM 7379 C CA . LEU F 2 97 ? -4.932 -26.519 81.261 1.00 52.25 830 LEU F CA 1
ATOM 7380 C C . LEU F 2 97 ? -5.953 -25.804 80.382 1.00 52.55 830 LEU F C 1
ATOM 7381 O O . LEU F 2 97 ? -7.165 -25.908 80.606 1.00 46.66 830 LEU F O 1
ATOM 7386 N N . LEU F 2 98 ? -5.478 -25.069 79.372 1.00 47.85 831 LEU F N 1
ATOM 7387 C CA . LEU F 2 98 ? -6.395 -24.345 78.499 1.00 51.24 831 LEU F CA 1
ATOM 7388 C C . LEU F 2 98 ? -7.280 -25.298 77.706 1.00 50.72 831 LEU F C 1
ATOM 7389 O O . LEU F 2 98 ? -8.411 -24.946 77.349 1.00 45.46 831 LEU F O 1
ATOM 7394 N N . ALA F 2 99 ? -6.785 -26.504 77.417 1.00 47.89 832 ALA F N 1
ATOM 7395 C CA . ALA F 2 99 ? -7.599 -27.482 76.704 1.00 63.40 832 ALA F CA 1
ATOM 7396 C C . ALA F 2 99 ? -8.798 -27.924 77.535 1.00 58.27 832 ALA F C 1
ATOM 7397 O O . ALA F 2 99 ? -9.859 -28.232 76.979 1.00 64.07 832 ALA F O 1
ATOM 7399 N N . GLY F 2 100 ? -8.651 -27.964 78.856 1.00 58.72 833 GLY F N 1
ATOM 7400 C CA . GLY F 2 100 ? -9.754 -28.311 79.726 1.00 56.96 833 GLY F CA 1
ATOM 7401 C C . GLY F 2 100 ? -10.596 -27.109 80.097 1.00 55.58 833 GLY F C 1
ATOM 7402 O O . GLY F 2 100 ? -11.794 -27.239 80.364 1.00 66.87 833 GLY F O 1
ATOM 7403 N N . LEU F 2 101 ? -9.977 -25.927 80.113 1.00 47.41 834 LEU F N 1
ATOM 7404 C CA . LEU F 2 101 ? -10.696 -24.717 80.488 1.00 52.26 834 LEU F CA 1
ATOM 7405 C C . LEU F 2 101 ? -11.715 -24.296 79.438 1.00 55.16 834 LEU F C 1
ATOM 7406 O O . LEU F 2 101 ? -12.683 -23.605 79.776 1.00 58.53 834 LEU F O 1
ATOM 7411 N N . VAL F 2 102 ? -11.526 -24.693 78.175 1.00 64.88 835 VAL F N 1
ATOM 7412 C CA . VAL F 2 102 ? -12.477 -24.326 77.128 1.00 68.71 835 VAL F CA 1
ATOM 7413 C C . VAL F 2 102 ? -13.740 -25.171 77.155 1.00 73.30 835 VAL F C 1
ATOM 7414 O O . VAL F 2 102 ? -14.714 -24.833 76.470 1.00 73.53 835 VAL F O 1
ATOM 7418 N N . LEU F 2 103 ? -13.750 -26.267 77.918 1.00 78.04 836 LEU F N 1
ATOM 7419 C CA . LEU F 2 103 ? -14.980 -27.018 78.138 1.00 74.55 836 LEU F CA 1
ATOM 7420 C C . LEU F 2 103 ? -15.969 -26.262 79.016 1.00 71.67 836 LEU F C 1
ATOM 7421 O O . LEU F 2 103 ? -17.095 -26.735 79.202 1.00 87.42 836 LEU F O 1
ATOM 7426 N N . TYR F 2 104 ? -15.572 -25.110 79.558 1.00 60.56 837 TYR F N 1
ATOM 7427 C CA . TYR F 2 104 ? -16.434 -24.322 80.433 1.00 62.75 837 TYR F CA 1
ATOM 7428 C C . TYR F 2 104 ? -16.410 -22.833 80.130 1.00 56.16 837 TYR F C 1
ATOM 7429 O O . TYR F 2 104 ? -17.348 -22.132 80.524 1.00 52.23 837 TYR F O 1
ATOM 7438 N N . GLN F 2 105 ? -15.386 -22.320 79.447 1.00 60.66 838 GLN F N 1
ATOM 7439 C CA . GLN F 2 105 ? -15.302 -20.923 79.018 1.00 61.11 838 GLN F CA 1
ATOM 7440 C C . GLN F 2 105 ? -14.867 -20.964 77.553 1.00 69.75 838 GLN F C 1
ATOM 7441 O O . GLN F 2 105 ? -13.670 -20.965 77.252 1.00 62.67 838 GLN F O 1
ATOM 7447 N N . GLU F 2 106 ? -15.844 -21.009 76.642 1.00 71.70 839 GLU F N 1
ATOM 7448 C CA . GLU F 2 106 ? -15.543 -21.224 75.231 1.00 51.91 839 GLU F CA 1
ATOM 7449 C C . GLU F 2 106 ? -14.720 -20.095 74.621 1.00 68.56 839 GLU F C 1
ATOM 7450 O O . GLU F 2 106 ? -14.023 -20.323 73.625 1.00 54.78 839 GLU F O 1
ATOM 7452 N N . ASP F 2 107 ? -14.771 -18.889 75.194 1.00 76.38 840 ASP F N 1
ATOM 7453 C CA . ASP F 2 107 ? -14.115 -17.746 74.569 1.00 62.09 840 ASP F CA 1
ATOM 7454 C C . ASP F 2 107 ? -12.634 -17.655 74.915 1.00 62.72 840 ASP F C 1
ATOM 7455 O O . ASP F 2 107 ? -11.852 -17.127 74.117 1.00 64.12 840 ASP F O 1
ATOM 7460 N N . VAL F 2 108 ? -12.228 -18.160 76.082 1.00 65.60 841 VAL F N 1
ATOM 7461 C CA . VAL F 2 108 ? -10.854 -17.956 76.533 1.00 72.27 841 VAL F CA 1
ATOM 7462 C C . VAL F 2 108 ? -9.863 -18.677 75.625 1.00 64.74 841 VAL F C 1
ATOM 7463 O O . VAL F 2 108 ? -8.719 -18.233 75.467 1.00 55.50 841 VAL F O 1
ATOM 7467 N N . GLY F 2 109 ? -10.269 -19.792 75.020 1.00 65.50 842 GLY F N 1
ATOM 7468 C CA . GLY F 2 109 ? -9.357 -20.515 74.150 1.00 61.06 842 GLY F CA 1
ATOM 7469 C C . GLY F 2 109 ? -8.930 -19.699 72.946 1.00 58.41 842 GLY F C 1
ATOM 7470 O O . GLY F 2 109 ? -7.769 -19.742 72.535 1.00 54.73 842 GLY F O 1
ATOM 7471 N N . ILE F 2 110 ? -9.865 -18.945 72.364 1.00 71.15 843 ILE F N 1
ATOM 7472 C CA . ILE F 2 110 ? -9.536 -18.100 71.221 1.00 64.39 843 ILE F CA 1
ATOM 7473 C C . ILE F 2 110 ? -8.693 -16.911 71.667 1.00 52.82 843 ILE F C 1
ATOM 7474 O O . ILE F 2 110 ? -7.767 -16.488 70.964 1.00 51.21 843 ILE F O 1
ATOM 7479 N N . HIS F 2 111 ? -8.998 -16.354 72.841 1.00 54.42 844 HIS F N 1
ATOM 7480 C CA . HIS F 2 111 ? -8.343 -15.125 73.274 1.00 56.93 844 HIS F CA 1
ATOM 7481 C C . HIS F 2 111 ? -6.850 -15.331 73.500 1.00 57.16 844 HIS F C 1
ATOM 7482 O O . HIS F 2 111 ? -6.040 -14.446 73.194 1.00 51.41 844 HIS F O 1
ATOM 7489 N N . VAL F 2 112 ? -6.463 -16.488 74.039 1.00 54.50 845 VAL F N 1
ATOM 7490 C CA . VAL F 2 112 ? -5.059 -16.707 74.366 1.00 47.09 845 VAL F CA 1
ATOM 7491 C C . VAL F 2 112 ? -4.241 -16.926 73.099 1.00 48.72 845 VAL F C 1
ATOM 7492 O O . VAL F 2 112 ? -3.140 -16.380 72.956 1.00 56.32 845 VAL F O 1
ATOM 7496 N N . VAL F 2 113 ? -4.758 -17.726 72.164 1.00 51.70 846 VAL F N 1
ATOM 7497 C CA . VAL F 2 113 ? -4.034 -17.986 70.920 1.00 43.63 846 VAL F CA 1
ATOM 7498 C C . VAL F 2 113 ? -3.760 -16.679 70.182 1.00 47.84 846 VAL F C 1
ATOM 7499 O O . VAL F 2 113 ? -2.620 -16.384 69.806 1.00 44.26 846 VAL F O 1
ATOM 7503 N N . ASP F 2 114 ? -4.806 -15.880 69.957 1.00 47.89 847 ASP F N 1
ATOM 7504 C CA . ASP F 2 114 ? -4.618 -14.585 69.316 1.00 52.89 847 ASP F CA 1
ATOM 7505 C C . ASP F 2 114 ? -3.588 -13.745 70.061 1.00 51.50 847 ASP F C 1
ATOM 7506 O O . ASP F 2 114 ? -2.806 -13.011 69.444 1.00 54.98 847 ASP F O 1
ATOM 7511 N N . GLY F 2 115 ? -3.573 -13.837 71.391 1.00 50.99 848 GLY F N 1
ATOM 7512 C CA . GLY F 2 115 ? -2.599 -13.079 72.157 1.00 49.90 848 GLY F CA 1
ATOM 7513 C C . GLY F 2 115 ? -1.182 -13.582 71.954 1.00 47.06 848 GLY F C 1
ATOM 7514 O O . GLY F 2 115 ? -0.232 -12.794 71.921 1.00 50.94 848 GLY F O 1
ATOM 7515 N N . VAL F 2 116 ? -1.021 -14.899 71.815 1.00 43.47 849 VAL F N 1
ATOM 7516 C CA . VAL F 2 116 ? 0.310 -15.465 71.625 1.00 37.05 849 VAL F CA 1
ATOM 7517 C C . VAL F 2 116 ? 0.821 -15.151 70.226 1.00 36.90 849 VAL F C 1
ATOM 7518 O O . VAL F 2 116 ? 1.964 -14.713 70.049 1.00 39.30 849 VAL F O 1
ATOM 7522 N N . LEU F 2 117 ? -0.017 -15.367 69.209 1.00 41.26 850 LEU F N 1
ATOM 7523 C CA . LEU F 2 117 ? 0.377 -15.020 67.848 1.00 36.88 850 LEU F CA 1
ATOM 7524 C C . LEU F 2 117 ? 0.722 -13.539 67.743 1.00 38.12 850 LEU F C 1
ATOM 7525 O O . LEU F 2 117 ? 1.669 -13.163 67.043 1.00 43.75 850 LEU F O 1
ATOM 7530 N N . GLU F 2 118 ? -0.034 -12.684 68.435 1.00 35.89 851 GLU F N 1
ATOM 7531 C CA . GLU F 2 118 ? 0.291 -11.262 68.462 1.00 34.59 851 GLU F CA 1
ATOM 7532 C C . GLU F 2 118 ? 1.659 -11.030 69.093 1.00 44.71 851 GLU F C 1
ATOM 7533 O O . GLU F 2 118 ? 2.479 -10.268 68.566 1.00 45.75 851 GLU F O 1
ATOM 7539 N N . ASP F 2 119 ? 1.922 -11.679 70.231 1.00 44.71 852 ASP F N 1
ATOM 7540 C CA . ASP F 2 119 ? 3.210 -11.514 70.895 1.00 40.80 852 ASP F CA 1
ATOM 7541 C C . ASP F 2 119 ? 4.356 -12.005 70.020 1.00 35.84 852 ASP F C 1
ATOM 7542 O O . ASP F 2 119 ? 5.468 -11.473 70.099 1.00 37.08 852 ASP F O 1
ATOM 7547 N N . ILE F 2 120 ? 4.112 -13.019 69.190 1.00 42.26 853 ILE F N 1
ATOM 7548 C CA . ILE F 2 120 ? 5.151 -13.500 68.283 1.00 43.67 853 ILE F CA 1
ATOM 7549 C C . ILE F 2 120 ? 5.477 -12.436 67.242 1.00 35.63 853 ILE F C 1
ATOM 7550 O O . ILE F 2 120 ? 6.645 -12.090 67.028 1.00 33.01 853 ILE F O 1
ATOM 7555 N N . ARG F 2 121 ? 4.449 -11.896 66.586 1.00 33.93 854 ARG F N 1
ATOM 7556 C CA . ARG F 2 121 ? 4.673 -10.887 65.553 1.00 43.93 854 ARG F CA 1
ATOM 7557 C C . ARG F 2 121 ? 5.323 -9.636 66.135 1.00 41.09 854 ARG F C 1
ATOM 7558 O O . ARG F 2 121 ? 6.290 -9.105 65.575 1.00 41.17 854 ARG F O 1
ATOM 7566 N N . LEU F 2 122 ? 4.799 -9.144 67.260 1.00 42.23 855 LEU F N 1
ATOM 7567 C CA . LEU F 2 122 ? 5.369 -7.948 67.870 1.00 44.90 855 LEU F CA 1
ATOM 7568 C C . LEU F 2 122 ? 6.823 -8.173 68.257 1.00 35.81 855 LEU F C 1
ATOM 7569 O O . LEU F 2 122 ? 7.645 -7.254 68.172 1.00 39.43 855 LEU F O 1
ATOM 7574 N N . GLY F 2 123 ? 7.159 -9.386 68.693 1.00 32.53 856 GLY F N 1
ATOM 7575 C CA . GLY F 2 123 ? 8.547 -9.686 68.995 1.00 37.30 856 GLY F CA 1
ATOM 7576 C C . GLY F 2 123 ? 9.451 -9.497 67.793 1.00 37.20 856 GLY F C 1
ATOM 7577 O O . GLY F 2 123 ? 10.565 -8.985 67.916 1.00 34.71 856 GLY F O 1
ATOM 7578 N N . MET F 2 124 ? 8.978 -9.900 66.612 1.00 44.63 857 MET F N 1
ATOM 7579 C CA . MET F 2 124 ? 9.774 -9.722 65.403 1.00 40.88 857 MET F CA 1
ATOM 7580 C C . MET F 2 124 ? 9.894 -8.248 65.040 1.00 41.93 857 MET F C 1
ATOM 7581 O O . MET F 2 124 ? 10.979 -7.779 64.674 1.00 47.57 857 MET F O 1
ATOM 7586 N N . GLU F 2 125 ? 8.794 -7.501 65.140 1.00 45.70 858 GLU F N 1
ATOM 7587 C CA . GLU F 2 125 ? 8.828 -6.077 64.816 1.00 43.87 858 GLU F CA 1
ATOM 7588 C C . GLU F 2 125 ? 9.792 -5.328 65.729 1.00 48.85 858 GLU F C 1
ATOM 7589 O O . GLU F 2 125 ? 10.622 -4.538 65.261 1.00 51.19 858 GLU F O 1
ATOM 7595 N N . VAL F 2 126 ? 9.700 -5.564 67.036 1.00 49.77 859 VAL F N 1
ATOM 7596 C CA . VAL F 2 126 ? 10.563 -4.867 67.986 1.00 44.30 859 VAL F CA 1
ATOM 7597 C C . VAL F 2 126 ? 12.002 -5.357 67.850 1.00 61.66 859 VAL F C 1
ATOM 7598 O O . VAL F 2 126 ? 12.929 -4.568 67.637 1.00 69.98 859 VAL F O 1
ATOM 7602 N N . ASN F 2 127 ? 12.209 -6.670 67.977 1.00 59.75 860 ASN F N 1
ATOM 7603 C CA . ASN F 2 127 ? 13.506 -7.302 67.732 1.00 55.01 860 ASN F CA 1
ATOM 7604 C C . ASN F 2 127 ? 14.598 -6.672 68.604 1.00 53.62 860 ASN F C 1
ATOM 7605 O O . ASN F 2 127 ? 15.499 -5.979 68.129 1.00 61.63 860 ASN F O 1
ATOM 7610 N N . GLN F 2 128 ? 14.493 -6.944 69.904 1.00 57.68 861 GLN F N 1
ATOM 7611 C CA . GLN F 2 128 ? 15.492 -6.515 70.878 1.00 59.93 861 GLN F CA 1
ATOM 7612 C C . GLN F 2 128 ? 15.975 -7.735 71.652 1.00 53.17 861 GLN F C 1
ATOM 7613 O O . GLN F 2 128 ? 15.147 -8.511 72.162 1.00 60.77 861 GLN F O 1
ATOM 7619 N N . PRO F 2 129 ? 17.290 -7.947 71.775 1.00 59.27 862 PRO F N 1
ATOM 7620 C CA . PRO F 2 129 ? 17.772 -9.203 72.381 1.00 55.32 862 PRO F CA 1
ATOM 7621 C C . PRO F 2 129 ? 17.322 -9.421 73.818 1.00 50.70 862 PRO F C 1
ATOM 7622 O O . PRO F 2 129 ? 17.310 -10.571 74.274 1.00 51.85 862 PRO F O 1
ATOM 7626 N N . LYS F 2 130 ? 16.962 -8.368 74.553 1.00 59.12 863 LYS F N 1
ATOM 7627 C CA . LYS F 2 130 ? 16.552 -8.553 75.941 1.00 54.86 863 LYS F CA 1
ATOM 7628 C C . LYS F 2 130 ? 15.247 -9.327 76.071 1.00 53.12 863 LYS F C 1
ATOM 7629 O O . LYS F 2 130 ? 14.916 -9.760 77.180 1.00 67.16 863 LYS F O 1
ATOM 7635 N N . PHE F 2 131 ? 14.509 -9.519 74.978 1.00 53.27 864 PHE F N 1
ATOM 7636 C CA . PHE F 2 131 ? 13.277 -10.298 74.984 1.00 53.00 864 PHE F CA 1
ATOM 7637 C C . PHE F 2 131 ? 13.437 -11.661 74.317 1.00 42.66 864 PHE F C 1
ATOM 7638 O O . PHE F 2 131 ? 12.433 -12.315 74.021 1.00 36.66 864 PHE F O 1
ATOM 7646 N N . ASN F 2 132 ? 14.671 -12.105 74.066 1.00 44.50 865 ASN F N 1
ATOM 7647 C CA . ASN F 2 132 ? 14.875 -13.349 73.328 1.00 48.66 865 ASN F CA 1
ATOM 7648 C C . ASN F 2 132 ? 14.298 -14.542 74.081 1.00 43.44 865 ASN F C 1
ATOM 7649 O O . ASN F 2 132 ? 13.496 -15.307 73.534 1.00 44.16 865 ASN F O 1
ATOM 7654 N N . GLN F 2 133 ? 14.703 -14.726 75.339 1.00 54.17 866 GLN F N 1
ATOM 7655 C CA . GLN F 2 133 ? 14.170 -15.833 76.126 1.00 63.72 866 GLN F CA 1
ATOM 7656 C C . GLN F 2 133 ? 12.651 -15.769 76.215 1.00 46.66 866 GLN F C 1
ATOM 7657 O O . GLN F 2 133 ? 11.990 -16.811 76.302 1.00 48.54 866 GLN F O 1
ATOM 7663 N N . ARG F 2 134 ? 12.079 -14.564 76.182 1.00 44.69 867 ARG F N 1
ATOM 7664 C CA . ARG F 2 134 ? 10.625 -14.444 76.184 1.00 41.84 867 ARG F CA 1
ATOM 7665 C C . ARG F 2 134 ? 10.032 -14.949 74.876 1.00 39.02 867 ARG F C 1
ATOM 7666 O O . ARG F 2 134 ? 9.003 -15.632 74.877 1.00 46.89 867 ARG F O 1
ATOM 7674 N N . ARG F 2 135 ? 10.669 -14.624 73.749 1.00 39.06 868 ARG F N 1
ATOM 7675 C CA . ARG F 2 135 ? 10.126 -15.011 72.452 1.00 34.48 868 ARG F CA 1
ATOM 7676 C C . ARG F 2 135 ? 10.305 -16.501 72.183 1.00 35.60 868 ARG F C 1
ATOM 7677 O O . ARG F 2 135 ? 9.502 -17.095 71.457 1.00 36.48 868 ARG F O 1
ATOM 7685 N N . ILE F 2 136 ? 11.338 -17.122 72.754 1.00 37.56 869 ILE F N 1
ATOM 7686 C CA . ILE F 2 136 ? 11.479 -18.569 72.635 1.00 34.87 869 ILE F CA 1
ATOM 7687 C C . ILE F 2 136 ? 10.355 -19.274 73.390 1.00 39.97 869 ILE F C 1
ATOM 7688 O O . ILE F 2 136 ? 9.843 -20.310 72.948 1.00 37.59 869 ILE F O 1
ATOM 7693 N N . SER F 2 137 ? 9.953 -18.727 74.541 1.00 39.93 870 SER F N 1
ATOM 7694 C CA . SER F 2 137 ? 8.852 -19.318 75.295 1.00 41.08 870 SER F CA 1
ATOM 7695 C C . SER F 2 137 ? 7.543 -19.229 74.519 1.00 43.00 870 SER F C 1
ATOM 7696 O O . SER F 2 137 ? 6.733 -20.165 74.539 1.00 40.85 870 SER F O 1
ATOM 7699 N N . SER F 2 138 ? 7.312 -18.107 73.834 1.00 38.42 871 SER F N 1
ATOM 7700 C CA . SER F 2 138 ? 6.064 -17.944 73.098 1.00 35.28 871 SER F CA 1
ATOM 7701 C C . SER F 2 138 ? 5.977 -18.926 71.939 1.00 36.32 871 SER F C 1
ATOM 7702 O O . SER F 2 138 ? 4.890 -19.424 71.622 1.00 36.71 871 SER F O 1
ATOM 7705 N N . ALA F 2 139 ? 7.110 -19.222 71.297 1.00 33.11 872 ALA F N 1
ATOM 7706 C CA . ALA F 2 139 ? 7.105 -20.199 70.213 1.00 34.47 872 ALA F CA 1
ATOM 7707 C C . ALA F 2 139 ? 6.819 -21.600 70.742 1.00 38.80 872 ALA F C 1
ATOM 7708 O O . ALA F 2 139 ? 6.023 -22.342 70.155 1.00 39.07 872 ALA F O 1
ATOM 7710 N N . LYS F 2 140 ? 7.463 -21.980 71.847 1.00 37.39 873 LYS F N 1
ATOM 7711 C CA . LYS F 2 140 ? 7.163 -23.255 72.491 1.00 38.97 873 LYS F CA 1
ATOM 7712 C C . LYS F 2 140 ? 5.677 -23.367 72.806 1.00 39.65 873 LYS F C 1
ATOM 7713 O O . LYS F 2 140 ? 5.045 -24.393 72.533 1.00 37.63 873 LYS F O 1
ATOM 7719 N N . PHE F 2 141 ? 5.105 -22.314 73.395 1.00 43.39 874 PHE F N 1
ATOM 7720 C CA . PHE F 2 141 ? 3.688 -22.332 73.749 1.00 37.70 874 PHE F CA 1
ATOM 7721 C C . PHE F 2 141 ? 2.818 -22.521 72.512 1.00 37.08 874 PHE F C 1
ATOM 7722 O O . PHE F 2 141 ? 1.858 -23.299 72.533 1.00 39.04 874 PHE F O 1
ATOM 7730 N N . LEU F 2 142 ? 3.138 -21.820 71.420 1.00 36.52 875 LEU F N 1
ATOM 7731 C CA . LEU F 2 142 ? 2.396 -22.020 70.180 1.00 39.47 875 LEU F CA 1
ATOM 7732 C C . LEU F 2 142 ? 2.572 -23.437 69.649 1.00 35.29 875 LEU F C 1
ATOM 7733 O O . LEU F 2 142 ? 1.663 -23.980 69.015 1.00 37.92 875 LEU F O 1
ATOM 7738 N N . GLY F 2 143 ? 3.737 -24.042 69.880 1.00 35.06 876 GLY F N 1
ATOM 7739 C CA . GLY F 2 143 ? 3.923 -25.427 69.487 1.00 40.22 876 GLY F CA 1
ATOM 7740 C C . GLY F 2 143 ? 3.109 -26.384 70.336 1.00 39.42 876 GLY F C 1
ATOM 7741 O O . GLY F 2 143 ? 2.486 -27.313 69.813 1.00 41.43 876 GLY F O 1
ATOM 7742 N N . GLU F 2 144 ? 3.098 -26.170 71.655 1.00 39.06 877 GLU F N 1
ATOM 7743 C CA . GLU F 2 144 ? 2.317 -27.027 72.540 1.00 38.31 877 GLU F CA 1
ATOM 7744 C C . GLU F 2 144 ? 0.820 -26.857 72.315 1.00 44.59 877 GLU F C 1
ATOM 7745 O O . GLU F 2 144 ? 0.056 -27.815 72.485 1.00 49.29 877 GLU F O 1
ATOM 7751 N N . LEU F 2 145 ? 0.379 -25.655 71.939 1.00 44.73 878 LEU F N 1
ATOM 7752 C CA . LEU F 2 145 ? -1.041 -25.448 71.681 1.00 43.99 878 LEU F CA 1
ATOM 7753 C C . LEU F 2 145 ? -1.536 -26.329 70.542 1.00 50.81 878 LEU F C 1
ATOM 7754 O O . LEU F 2 145 ? -2.713 -26.706 70.520 1.00 58.46 878 LEU F O 1
ATOM 7759 N N . TYR F 2 146 ? -0.663 -26.673 69.591 1.00 50.43 879 TYR F N 1
ATOM 7760 C CA . TYR F 2 146 ? -1.060 -27.605 68.544 1.00 53.44 879 TYR F CA 1
ATOM 7761 C C . TYR F 2 146 ? -1.108 -29.038 69.063 1.00 59.24 879 TYR F C 1
ATOM 7762 O O . TYR F 2 146 ? -1.966 -29.825 68.645 1.00 66.70 879 TYR F O 1
ATOM 7771 N N . ASN F 2 147 ? -0.190 -29.399 69.961 1.00 59.11 880 ASN F N 1
ATOM 7772 C CA . ASN F 2 147 ? -0.187 -30.753 70.503 1.00 65.34 880 ASN F CA 1
ATOM 7773 C C . ASN F 2 147 ? -1.468 -31.049 71.272 1.00 64.79 880 ASN F C 1
ATOM 7774 O O . ASN F 2 147 ? -1.886 -32.210 71.353 1.00 79.13 880 ASN F O 1
ATOM 7779 N N . TYR F 2 148 ? -2.108 -30.022 71.832 1.00 53.99 881 TYR F N 1
ATOM 7780 C CA . TYR F 2 148 ? -3.359 -30.179 72.562 1.00 57.02 881 TYR F CA 1
ATOM 7781 C C . TYR F 2 148 ? -4.559 -29.703 71.752 1.00 55.99 881 TYR F C 1
ATOM 7782 O O . TYR F 2 148 ? -5.570 -29.274 72.322 1.00 50.62 881 TYR F O 1
ATOM 7791 N N . ARG F 2 149 ? -4.458 -29.764 70.424 1.00 57.20 882 ARG F N 1
ATOM 7792 C CA . ARG F 2 149 ? -5.600 -29.578 69.533 1.00 51.66 882 ARG F CA 1
ATOM 7793 C C . ARG F 2 149 ? -6.292 -28.239 69.780 1.00 46.97 882 ARG F C 1
ATOM 7794 O O . ARG F 2 149 ? -7.513 -28.122 69.654 1.00 45.12 882 ARG F O 1
ATOM 7802 N N . MET F 2 150 ? -5.518 -27.216 70.138 1.00 60.64 883 MET F N 1
ATOM 7803 C CA . MET F 2 150 ? -6.052 -25.875 70.322 1.00 54.00 883 MET F CA 1
ATOM 7804 C C . MET F 2 150 ? -5.889 -24.992 69.093 1.00 53.17 883 MET F C 1
ATOM 7805 O O . MET F 2 150 ? -6.601 -23.990 68.975 1.00 59.97 883 MET F O 1
ATOM 7810 N N . VAL F 2 151 ? -4.972 -25.333 68.186 1.00 45.20 884 VAL F N 1
ATOM 7811 C CA . VAL F 2 151 ? -4.800 -24.613 66.931 1.00 51.72 884 VAL F CA 1
ATOM 7812 C C . VAL F 2 151 ? -4.635 -25.632 65.812 1.00 52.97 884 VAL F C 1
ATOM 7813 O O . VAL F 2 151 ? -4.141 -26.744 66.026 1.00 45.19 884 VAL F O 1
ATOM 7817 N N . GLU F 2 152 ? -5.059 -25.246 64.612 1.00 52.33 885 GLU F N 1
ATOM 7818 C CA . GLU F 2 152 ? -5.010 -26.139 63.467 1.00 58.93 885 GLU F CA 1
ATOM 7819 C C . GLU F 2 152 ? -3.605 -26.169 62.867 1.00 52.93 885 GLU F C 1
ATOM 7820 O O . GLU F 2 152 ? -2.736 -25.356 63.195 1.00 38.38 885 GLU F O 1
ATOM 7822 N N . SER F 2 153 ? -3.390 -27.131 61.965 1.00 62.22 886 SER F N 1
ATOM 7823 C CA . SER F 2 153 ? -2.095 -27.251 61.305 1.00 44.97 886 SER F CA 1
ATOM 7824 C C . SER F 2 153 ? -1.737 -25.984 60.541 1.00 40.78 886 SER F C 1
ATOM 7825 O O . SER F 2 153 ? -0.552 -25.677 60.368 1.00 42.50 886 SER F O 1
ATOM 7828 N N . ALA F 2 154 ? -2.740 -25.230 60.083 1.00 49.81 887 ALA F N 1
ATOM 7829 C CA . ALA F 2 154 ? -2.466 -24.067 59.245 1.00 40.24 887 ALA F CA 1
ATOM 7830 C C . ALA F 2 154 ? -1.777 -22.963 60.034 1.00 38.81 887 ALA F C 1
ATOM 7831 O O . ALA F 2 154 ? -0.925 -22.248 59.493 1.00 43.99 887 ALA F O 1
ATOM 7833 N N . VAL F 2 155 ? -2.126 -22.807 61.312 1.00 38.65 888 VAL F N 1
ATOM 7834 C CA . VAL F 2 155 ? -1.567 -21.711 62.097 1.00 35.28 888 VAL F CA 1
ATOM 7835 C C . VAL F 2 155 ? -0.075 -21.915 62.319 1.00 35.53 888 VAL F C 1
ATOM 7836 O O . VAL F 2 155 ? 0.701 -20.952 62.331 1.00 37.35 888 VAL F O 1
ATOM 7840 N N . ILE F 2 156 ? 0.351 -23.165 62.500 1.00 34.03 889 ILE F N 1
ATOM 7841 C CA . ILE F 2 156 ? 1.761 -23.438 62.756 1.00 34.22 889 ILE F CA 1
ATOM 7842 C C . ILE F 2 156 ? 2.600 -23.087 61.533 1.00 31.20 889 ILE F C 1
ATOM 7843 O O . ILE F 2 156 ? 3.586 -22.348 61.629 1.00 33.89 889 ILE F O 1
ATOM 7848 N N . PHE F 2 157 ? 2.227 -23.612 60.364 1.00 36.06 890 PHE F N 1
ATOM 7849 C CA . PHE F 2 157 ? 3.000 -23.324 59.159 1.00 40.27 890 PHE F CA 1
ATOM 7850 C C . PHE F 2 157 ? 2.871 -21.864 58.743 1.00 36.22 890 PHE F C 1
ATOM 7851 O O . PHE F 2 157 ? 3.819 -21.291 58.196 1.00 31.15 890 PHE F O 1
ATOM 7859 N N . ARG F 2 158 ? 1.711 -21.249 58.985 1.00 33.38 891 ARG F N 1
ATOM 7860 C CA . ARG F 2 158 ? 1.566 -19.827 58.705 1.00 31.79 891 ARG F CA 1
ATOM 7861 C C . ARG F 2 158 ? 2.521 -19.008 59.564 1.00 36.27 891 ARG F C 1
ATOM 7862 O O . ARG F 2 158 ? 3.072 -17.999 59.106 1.00 38.84 891 ARG F O 1
ATOM 7870 N N . THR F 2 159 ? 2.736 -19.428 60.812 1.00 29.25 892 THR F N 1
ATOM 7871 C CA . THR F 2 159 ? 3.700 -18.749 61.669 1.00 28.21 892 THR F CA 1
ATOM 7872 C C . THR F 2 159 ? 5.130 -19.097 61.276 1.00 33.78 892 THR F C 1
ATOM 7873 O O . THR F 2 159 ? 6.004 -18.224 61.268 1.00 38.15 892 THR F O 1
ATOM 7877 N N . LEU F 2 160 ? 5.388 -20.367 60.958 1.00 32.81 893 LEU F N 1
ATOM 7878 C CA . LEU F 2 160 ? 6.726 -20.767 60.538 1.00 34.60 893 LEU F CA 1
ATOM 7879 C C . LEU F 2 160 ? 7.191 -19.943 59.344 1.00 34.06 893 LEU F C 1
ATOM 7880 O O . LEU F 2 160 ? 8.275 -19.351 59.370 1.00 38.16 893 LEU F O 1
ATOM 7885 N N . TYR F 2 161 ? 6.379 -19.894 58.283 1.00 37.34 894 TYR F N 1
ATOM 7886 C CA . TYR F 2 161 ? 6.764 -19.131 57.101 1.00 35.56 894 TYR F CA 1
ATOM 7887 C C . TYR F 2 161 ? 7.038 -17.673 57.454 1.00 39.70 894 TYR F C 1
ATOM 7888 O O . TYR F 2 161 ? 7.964 -17.058 56.909 1.00 44.14 894 TYR F O 1
ATOM 7897 N N . SER F 2 162 ? 6.248 -17.101 58.369 1.00 37.31 895 SER F N 1
ATOM 7898 C CA . SER F 2 162 ? 6.464 -15.707 58.740 1.00 36.68 895 SER F CA 1
ATOM 7899 C C . SER F 2 162 ? 7.855 -15.500 59.320 1.00 33.43 895 SER F C 1
ATOM 7900 O O . SER F 2 162 ? 8.456 -14.440 59.121 1.00 43.56 895 SER F O 1
ATOM 7903 N N . PHE F 2 163 ? 8.389 -16.496 60.034 1.00 42.45 896 PHE F N 1
ATOM 7904 C CA . PHE F 2 163 ? 9.738 -16.366 60.576 1.00 36.28 896 PHE F CA 1
ATOM 7905 C C . PHE F 2 163 ? 10.770 -16.227 59.461 1.00 35.55 896 PHE F C 1
ATOM 7906 O O . PHE F 2 163 ? 11.760 -15.503 59.617 1.00 41.94 896 PHE F O 1
ATOM 7914 N N . THR F 2 164 ? 10.553 -16.897 58.335 1.00 33.34 897 THR F N 1
ATOM 7915 C CA . THR F 2 164 ? 11.513 -16.914 57.242 1.00 34.97 897 THR F CA 1
ATOM 7916 C C . THR F 2 164 ? 11.224 -15.861 56.178 1.00 40.79 897 THR F C 1
ATOM 7917 O O . THR F 2 164 ? 12.011 -15.724 55.234 1.00 30.64 897 THR F O 1
ATOM 7921 N N . SER F 2 165 ? 10.128 -15.113 56.308 1.00 46.05 898 SER F N 1
ATOM 7922 C CA . SER F 2 165 ? 9.727 -14.141 55.295 1.00 42.17 898 SER F CA 1
ATOM 7923 C C . SER F 2 165 ? 9.492 -12.747 55.854 1.00 42.67 898 SER F C 1
ATOM 7924 O O . SER F 2 165 ? 9.852 -11.764 55.200 1.00 39.47 898 SER F O 1
ATOM 7927 N N . PHE F 2 166 ? 8.896 -12.634 57.040 1.00 44.47 899 PHE F N 1
ATOM 7928 C CA . PHE F 2 166 ? 8.574 -11.327 57.596 1.00 41.60 899 PHE F CA 1
ATOM 7929 C C . PHE F 2 166 ? 9.843 -10.513 57.796 1.00 41.34 899 PHE F C 1
ATOM 7930 O O . PHE F 2 166 ? 10.784 -10.960 58.455 1.00 51.19 899 PHE F O 1
ATOM 7938 N N . GLY F 2 167 ? 9.868 -9.313 57.218 1.00 42.44 900 GLY F N 1
ATOM 7939 C CA . GLY F 2 167 ? 11.034 -8.460 57.322 1.00 37.07 900 GLY F CA 1
ATOM 7940 C C . GLY F 2 167 ? 12.254 -8.964 56.588 1.00 39.56 900 GLY F C 1
ATOM 7941 O O . GLY F 2 167 ? 13.362 -8.489 56.848 1.00 49.46 900 GLY F O 1
ATOM 7942 N N . VAL F 2 168 ? 12.081 -9.916 55.675 1.00 38.50 901 VAL F N 1
ATOM 7943 C CA . VAL F 2 168 ? 13.177 -10.523 54.929 1.00 50.75 901 VAL F CA 1
ATOM 7944 C C . VAL F 2 168 ? 13.083 -10.055 53.484 1.00 43.42 901 VAL F C 1
ATOM 7945 O O . VAL F 2 168 ? 12.006 -10.108 52.877 1.00 51.20 901 VAL F O 1
ATOM 7949 N N . ASN F 2 169 ? 14.206 -9.592 52.935 1.00 42.90 902 ASN F N 1
ATOM 7950 C CA . ASN F 2 169 ? 14.216 -9.191 51.534 1.00 47.05 902 ASN F CA 1
ATOM 7951 C C . ASN F 2 169 ? 14.257 -10.428 50.636 1.00 49.63 902 ASN F C 1
ATOM 7952 O O . ASN F 2 169 ? 14.943 -11.404 50.951 1.00 50.45 902 ASN F O 1
ATOM 7957 N N . PRO F 2 170 ? 13.538 -10.413 49.507 1.00 56.19 903 PRO F N 1
ATOM 7958 C CA . PRO F 2 170 ? 13.483 -11.620 48.663 1.00 53.29 903 PRO F CA 1
ATOM 7959 C C . PRO F 2 170 ? 14.812 -11.993 48.033 1.00 54.34 903 PRO F C 1
ATOM 7960 O O . PRO F 2 170 ? 14.953 -13.130 47.564 1.00 57.19 903 PRO F O 1
ATOM 7964 N N . ASP F 2 171 ? 15.785 -11.089 47.999 1.00 60.55 904 ASP F N 1
ATOM 7965 C CA . ASP F 2 171 ? 17.084 -11.378 47.406 1.00 62.60 904 ASP F CA 1
ATOM 7966 C C . ASP F 2 171 ? 18.076 -11.970 48.402 1.00 74.16 904 ASP F C 1
ATOM 7967 O O . ASP F 2 171 ? 19.190 -12.329 48.004 1.00 74.70 904 ASP F O 1
ATOM 7972 N N . GLY F 2 172 ? 17.707 -12.073 49.679 1.00 63.79 905 GLY F N 1
ATOM 7973 C CA . GLY F 2 172 ? 18.614 -12.546 50.701 1.00 53.71 905 GLY F CA 1
ATOM 7974 C C . GLY F 2 172 ? 19.493 -11.481 51.317 1.00 58.63 905 GLY F C 1
ATOM 7975 O O . GLY F 2 172 ? 20.348 -11.812 52.151 1.00 53.54 905 GLY F O 1
ATOM 7976 N N . SER F 2 173 ? 19.317 -10.221 50.934 1.00 63.18 906 SER F N 1
ATOM 7977 C CA . SER F 2 173 ? 20.115 -9.148 51.501 1.00 58.81 906 SER F CA 1
ATOM 7978 C C . SER F 2 173 ? 19.668 -8.848 52.933 1.00 53.45 906 SER F C 1
ATOM 7979 O O . SER F 2 173 ? 18.496 -9.016 53.274 1.00 57.24 906 SER F O 1
ATOM 7982 N N . PRO F 2 174 ? 20.589 -8.404 53.790 1.00 46.23 907 PRO F N 1
ATOM 7983 C CA . PRO F 2 174 ? 20.183 -8.022 55.150 1.00 59.22 907 PRO F CA 1
ATOM 7984 C C . PRO F 2 174 ? 19.228 -6.839 55.117 1.00 56.66 907 PRO F C 1
ATOM 7985 O O . PRO F 2 174 ? 19.218 -6.042 54.174 1.00 55.79 907 PRO F O 1
ATOM 7989 N N . SER F 2 175 ? 18.411 -6.731 56.164 1.00 51.34 908 SER F N 1
ATOM 7990 C CA . SER F 2 175 ? 17.361 -5.729 56.216 1.00 49.65 908 SER F CA 1
ATOM 7991 C C . SER F 2 175 ? 17.305 -5.122 57.612 1.00 54.27 908 SER F C 1
ATOM 7992 O O . SER F 2 175 ? 18.129 -5.420 58.482 1.00 46.73 908 SER F O 1
ATOM 7995 N N . SER F 2 176 ? 16.313 -4.255 57.818 1.00 56.54 909 SER F N 1
ATOM 7996 C CA . SER F 2 176 ? 16.166 -3.586 59.106 1.00 56.37 909 SER F CA 1
ATOM 7997 C C . SER F 2 176 ? 15.736 -4.563 60.194 1.00 59.19 909 SER F C 1
ATOM 7998 O O . SER F 2 176 ? 16.236 -4.499 61.324 1.00 50.10 909 SER F O 1
ATOM 8001 N N . LEU F 2 177 ? 14.812 -5.470 59.876 1.00 59.63 910 LEU F N 1
ATOM 8002 C CA . LEU F 2 177 ? 14.319 -6.438 60.845 1.00 62.81 910 LEU F CA 1
ATOM 8003 C C . LEU F 2 177 ? 15.085 -7.757 60.822 1.00 57.35 910 LEU F C 1
ATOM 8004 O O . LEU F 2 177 ? 14.850 -8.605 61.691 1.00 55.59 910 LEU F O 1
ATOM 8009 N N . ASP F 2 178 ? 15.992 -7.952 59.865 1.00 61.25 911 ASP F N 1
ATOM 8010 C CA . ASP F 2 178 ? 16.802 -9.169 59.779 1.00 57.65 911 ASP F CA 1
ATOM 8011 C C . ASP F 2 178 ? 18.236 -8.787 59.434 1.00 55.80 911 ASP F C 1
ATOM 8012 O O . ASP F 2 178 ? 18.716 -9.031 58.319 1.00 48.57 911 ASP F O 1
ATOM 8017 N N . PRO F 2 179 ? 18.954 -8.184 60.377 1.00 54.61 912 PRO F N 1
ATOM 8018 C CA . PRO F 2 179 ? 20.352 -7.808 60.119 1.00 55.79 912 PRO F CA 1
ATOM 8019 C C . PRO F 2 179 ? 21.229 -9.034 59.952 1.00 51.55 912 PRO F C 1
ATOM 8020 O O . PRO F 2 179 ? 20.789 -10.167 60.203 1.00 43.80 912 PRO F O 1
ATOM 8024 N N . PRO F 2 180 ? 22.482 -8.851 59.526 1.00 62.19 913 PRO F N 1
ATOM 8025 C CA . PRO F 2 180 ? 23.303 -10.025 59.167 1.00 70.04 913 PRO F CA 1
ATOM 8026 C C . PRO F 2 180 ? 23.508 -11.009 60.307 1.00 66.32 913 PRO F C 1
ATOM 8027 O O . PRO F 2 180 ? 23.250 -12.209 60.139 1.00 63.59 913 PRO F O 1
ATOM 8031 N N . GLU F 2 181 ? 23.979 -10.542 61.461 1.00 62.68 914 GLU F N 1
ATOM 8032 C CA . GLU F 2 181 ? 24.272 -11.433 62.577 1.00 58.75 914 GLU F CA 1
ATOM 8033 C C . GLU F 2 181 ? 23.028 -11.850 63.353 1.00 66.06 914 GLU F C 1
ATOM 8034 O O . GLU F 2 181 ? 23.153 -12.550 64.364 1.00 66.01 914 GLU F O 1
ATOM 8040 N N . HIS F 2 182 ? 21.841 -11.446 62.911 1.00 66.24 915 HIS F N 1
ATOM 8041 C CA . HIS F 2 182 ? 20.596 -11.849 63.556 1.00 50.76 915 HIS F CA 1
ATOM 8042 C C . HIS F 2 182 ? 20.204 -13.228 63.037 1.00 50.03 915 HIS F C 1
ATOM 8043 O O . HIS F 2 182 ? 19.775 -13.369 61.887 1.00 53.45 915 HIS F O 1
ATOM 8050 N N . LEU F 2 183 ? 20.376 -14.249 63.877 1.00 53.44 916 LEU F N 1
ATOM 8051 C CA . LEU F 2 183 ? 19.970 -15.614 63.564 1.00 53.56 916 LEU F CA 1
ATOM 8052 C C . LEU F 2 183 ? 18.834 -16.097 64.459 1.00 47.19 916 LEU F C 1
ATOM 8053 O O . LEU F 2 183 ? 18.562 -17.303 64.512 1.00 36.42 916 LEU F O 1
ATOM 8058 N N . PHE F 2 184 ? 18.167 -15.180 65.165 1.00 47.71 917 PHE F N 1
ATOM 8059 C CA . PHE F 2 184 ? 17.080 -15.568 66.055 1.00 40.66 917 PHE F CA 1
ATOM 8060 C C . PHE F 2 184 ? 15.949 -16.242 65.293 1.00 37.26 917 PHE F C 1
ATOM 8061 O O . PHE F 2 184 ? 15.269 -17.116 65.842 1.00 35.27 917 PHE F O 1
ATOM 8069 N N . ARG F 2 185 ? 15.734 -15.858 64.032 1.00 43.90 918 ARG F N 1
ATOM 8070 C CA . ARG F 2 185 ? 14.676 -16.483 63.244 1.00 43.56 918 ARG F CA 1
ATOM 8071 C C . ARG F 2 185 ? 14.877 -17.992 63.156 1.00 32.33 918 ARG F C 1
ATOM 8072 O O . ARG F 2 185 ? 13.910 -18.760 63.211 1.00 39.47 918 ARG F O 1
ATOM 8080 N N . ILE F 2 186 ? 16.129 -18.433 63.013 1.00 41.40 919 ILE F N 1
ATOM 8081 C CA . ILE F 2 186 ? 16.413 -19.865 62.965 1.00 45.07 919 ILE F CA 1
ATOM 8082 C C . ILE F 2 186 ? 16.057 -20.516 64.296 1.00 36.88 919 ILE F C 1
ATOM 8083 O O . ILE F 2 186 ? 15.421 -21.576 64.338 1.00 36.77 919 ILE F O 1
ATOM 8088 N N . ARG F 2 187 ? 16.464 -19.892 65.405 1.00 36.76 920 ARG F N 1
ATOM 8089 C CA . ARG F 2 187 ? 16.151 -20.447 66.716 1.00 33.25 920 ARG F CA 1
ATOM 8090 C C . ARG F 2 187 ? 14.648 -20.546 66.930 1.00 31.08 920 ARG F C 1
ATOM 8091 O O . ARG F 2 187 ? 14.176 -21.465 67.608 1.00 34.59 920 ARG F O 1
ATOM 8099 N N . LEU F 2 188 ? 13.880 -19.617 66.358 1.00 41.42 921 LEU F N 1
ATOM 8100 C CA . LEU F 2 188 ? 12.428 -19.674 66.492 1.00 33.03 921 LEU F CA 1
ATOM 8101 C C . LEU F 2 188 ? 11.840 -20.795 65.644 1.00 32.08 921 LEU F C 1
ATOM 8102 O O . LEU F 2 188 ? 10.925 -21.499 66.086 1.00 31.34 921 LEU F O 1
ATOM 8107 N N . VAL F 2 189 ? 12.350 -20.971 64.422 1.00 31.35 922 VAL F N 1
ATOM 8108 C CA . VAL F 2 189 ? 11.869 -22.053 63.569 1.00 34.13 922 VAL F CA 1
ATOM 8109 C C . VAL F 2 189 ? 12.132 -23.402 64.226 1.00 36.93 922 VAL F C 1
ATOM 8110 O O . VAL F 2 189 ? 11.291 -24.309 64.181 1.00 39.79 922 VAL F O 1
ATOM 8114 N N . CYS F 2 190 ? 13.301 -23.551 64.856 1.00 34.09 923 CYS F N 1
ATOM 8115 C CA . CYS F 2 190 ? 13.665 -24.831 65.452 1.00 33.43 923 CYS F CA 1
ATOM 8116 C C . CYS F 2 190 ? 12.909 -25.093 66.747 1.00 37.66 923 CYS F C 1
ATOM 8117 O O . CYS F 2 190 ? 12.641 -26.253 67.081 1.00 41.33 923 CYS F O 1
ATOM 8120 N N . THR F 2 191 ? 12.561 -24.042 67.490 1.00 33.60 924 THR F N 1
ATOM 8121 C CA . THR F 2 191 ? 11.808 -24.241 68.725 1.00 37.62 924 THR F CA 1
ATOM 8122 C C . THR F 2 191 ? 10.420 -24.801 68.438 1.00 40.12 924 THR F C 1
ATOM 8123 O O . THR F 2 191 ? 9.908 -25.628 69.202 1.00 45.04 924 THR F O 1
ATOM 8127 N N . ILE F 2 192 ? 9.797 -24.368 67.341 1.00 40.65 925 ILE F N 1
ATOM 8128 C CA . ILE F 2 192 ? 8.477 -24.881 66.984 1.00 41.89 925 ILE F CA 1
ATOM 8129 C C . ILE F 2 192 ? 8.586 -26.278 66.386 1.00 45.87 925 ILE F C 1
ATOM 8130 O O . ILE F 2 192 ? 7.787 -27.166 66.709 1.00 42.57 925 ILE F O 1
ATOM 8135 N N . LEU F 2 193 ? 9.566 -26.498 65.506 1.00 41.34 926 LEU F N 1
ATOM 8136 C CA . LEU F 2 193 ? 9.712 -27.804 64.874 1.00 42.11 926 LEU F CA 1
ATOM 8137 C C . LEU F 2 193 ? 10.140 -28.877 65.865 1.00 48.67 926 LEU F C 1
ATOM 8138 O O . LEU F 2 193 ? 9.913 -30.065 65.607 1.00 54.95 926 LEU F O 1
ATOM 8143 N N . ASP F 2 194 ? 10.747 -28.493 66.991 1.00 54.24 927 ASP F N 1
ATOM 8144 C CA . ASP F 2 194 ? 11.056 -29.454 68.042 1.00 47.82 927 ASP F CA 1
ATOM 8145 C C . ASP F 2 194 ? 9.852 -29.763 68.920 1.00 46.92 927 ASP F C 1
ATOM 8146 O O . ASP F 2 194 ? 9.856 -30.783 69.618 1.00 64.98 927 ASP F O 1
ATOM 8151 N N . THR F 2 195 ? 8.820 -28.919 68.886 1.00 50.25 928 THR F N 1
ATOM 8152 C CA . THR F 2 195 ? 7.659 -29.086 69.751 1.00 44.87 928 THR F CA 1
ATOM 8153 C C . THR F 2 195 ? 6.519 -29.838 69.080 1.00 52.82 928 THR F C 1
ATOM 8154 O O . THR F 2 195 ? 5.798 -30.580 69.759 1.00 53.30 928 THR F O 1
ATOM 8158 N N . CYS F 2 196 ? 6.331 -29.662 67.767 1.00 49.60 929 CYS F N 1
ATOM 8159 C CA . CYS F 2 196 ? 5.210 -30.282 67.075 1.00 53.89 929 CYS F CA 1
ATOM 8160 C C . CYS F 2 196 ? 5.553 -30.802 65.686 1.00 56.59 929 CYS F C 1
ATOM 8161 O O . CYS F 2 196 ? 4.645 -31.256 64.980 1.00 58.43 929 CYS F O 1
ATOM 8164 N N . GLY F 2 197 ? 6.817 -30.747 65.265 1.00 53.73 930 GLY F N 1
ATOM 8165 C CA . GLY F 2 197 ? 7.181 -31.298 63.972 1.00 59.58 930 GLY F CA 1
ATOM 8166 C C . GLY F 2 197 ? 7.109 -32.808 63.912 1.00 66.67 930 GLY F C 1
ATOM 8167 O O . GLY F 2 197 ? 7.029 -33.372 62.814 1.00 61.25 930 GLY F O 1
ATOM 8168 N N . GLN F 2 198 ? 7.141 -33.476 65.069 1.00 73.12 931 GLN F N 1
ATOM 8169 C CA . GLN F 2 198 ? 7.049 -34.929 65.093 1.00 74.72 931 GLN F CA 1
ATOM 8170 C C . GLN F 2 198 ? 5.703 -35.422 64.581 1.00 66.04 931 GLN F C 1
ATOM 8171 O O . GLN F 2 198 ? 5.606 -36.563 64.118 1.00 72.69 931 GLN F O 1
ATOM 8177 N N . TYR F 2 199 ? 4.673 -34.586 64.658 1.00 62.10 932 TYR F N 1
ATOM 8178 C CA . TYR F 2 199 ? 3.324 -34.944 64.248 1.00 65.73 932 TYR F CA 1
ATOM 8179 C C . TYR F 2 199 ? 3.025 -34.529 62.812 1.00 66.31 932 TYR F C 1
ATOM 8180 O O . TYR F 2 199 ? 1.882 -34.670 62.364 1.00 61.80 932 TYR F O 1
ATOM 8189 N N . PHE F 2 200 ? 4.029 -34.033 62.083 1.00 58.39 933 PHE F N 1
ATOM 8190 C CA . PHE F 2 200 ? 3.887 -33.710 60.669 1.00 55.53 933 PHE F CA 1
ATOM 8191 C C . PHE F 2 200 ? 4.575 -34.797 59.856 1.00 61.05 933 PHE F C 1
ATOM 8192 O O . PHE F 2 200 ? 5.566 -34.544 59.148 1.00 57.51 933 PHE F O 1
ATOM 8200 N N . ASP F 2 201 ? 4.052 -36.018 59.961 1.00 75.99 934 ASP F N 1
ATOM 8201 C CA . ASP F 2 201 ? 4.653 -37.185 59.332 1.00 83.36 934 ASP F CA 1
ATOM 8202 C C . ASP F 2 201 ? 3.648 -38.044 58.573 1.00 85.96 934 ASP F C 1
ATOM 8203 O O . ASP F 2 201 ? 4.025 -39.110 58.076 1.00 92.04 934 ASP F O 1
ATOM 8208 N N . ARG F 2 202 ? 2.389 -37.619 58.467 1.00 80.64 935 ARG F N 1
ATOM 8209 C CA . ARG F 2 202 ? 1.349 -38.441 57.865 1.00 76.10 935 ARG F CA 1
ATOM 8210 C C . ARG F 2 202 ? 0.444 -37.577 57.005 1.00 73.77 935 ARG F C 1
ATOM 8211 O O . ARG F 2 202 ? -0.073 -36.560 57.475 1.00 66.80 935 ARG F O 1
ATOM 8219 N N . GLY F 2 203 ? 0.256 -37.985 55.752 1.00 84.20 936 GLY F N 1
ATOM 8220 C CA . GLY F 2 203 ? -0.719 -37.322 54.902 1.00 76.05 936 GLY F CA 1
ATOM 8221 C C . GLY F 2 203 ? -0.282 -35.928 54.494 1.00 62.80 936 GLY F C 1
ATOM 8222 O O . GLY F 2 203 ? 0.886 -35.680 54.173 1.00 61.00 936 GLY F O 1
ATOM 8223 N N . SER F 2 204 ? -1.247 -35.002 54.504 1.00 63.57 937 SER F N 1
ATOM 8224 C CA . SER F 2 204 ? -0.986 -33.644 54.034 1.00 69.57 937 SER F CA 1
ATOM 8225 C C . SER F 2 204 ? 0.007 -32.920 54.932 1.00 73.33 937 SER F C 1
ATOM 8226 O O . SER F 2 204 ? 0.915 -32.238 54.436 1.00 59.60 937 SER F O 1
ATOM 8229 N N . SER F 2 205 ? -0.156 -33.044 56.252 1.00 74.24 938 SER F N 1
ATOM 8230 C CA . SER F 2 205 ? 0.751 -32.373 57.177 1.00 62.22 938 SER F CA 1
ATOM 8231 C C . SER F 2 205 ? 2.202 -32.707 56.861 1.00 56.64 938 SER F C 1
ATOM 8232 O O . SER F 2 205 ? 3.084 -31.848 56.972 1.00 60.47 938 SER F O 1
ATOM 8235 N N . LYS F 2 206 ? 2.470 -33.950 56.458 1.00 57.74 939 LYS F N 1
ATOM 8236 C CA . LYS F 2 206 ? 3.824 -34.312 56.055 1.00 62.15 939 LYS F CA 1
ATOM 8237 C C . LYS F 2 206 ? 4.264 -33.496 54.845 1.00 53.98 939 LYS F C 1
ATOM 8238 O O . LYS F 2 206 ? 5.371 -32.945 54.819 1.00 56.02 939 LYS F O 1
ATOM 8244 N N . ARG F 2 207 ? 3.401 -33.401 53.830 1.00 50.14 940 ARG F N 1
ATOM 8245 C CA . ARG F 2 207 ? 3.762 -32.664 52.624 1.00 55.21 940 ARG F CA 1
ATOM 8246 C C . ARG F 2 207 ? 3.995 -31.190 52.930 1.00 60.20 940 ARG F C 1
ATOM 8247 O O . ARG F 2 207 ? 4.935 -30.580 52.404 1.00 51.48 940 ARG F O 1
ATOM 8249 N N . LYS F 2 208 ? 3.150 -30.598 53.780 1.00 58.79 941 LYS F N 1
ATOM 8250 C CA . LYS F 2 208 ? 3.328 -29.195 54.134 1.00 44.54 941 LYS F CA 1
ATOM 8251 C C . LYS F 2 208 ? 4.716 -28.945 54.711 1.00 51.60 941 LYS F C 1
ATOM 8252 O O . LYS F 2 208 ? 5.379 -27.963 54.355 1.00 46.91 941 LYS F O 1
ATOM 8258 N N . LEU F 2 209 ? 5.173 -29.825 55.608 1.00 52.13 942 LEU F N 1
ATOM 8259 C CA . LEU F 2 209 ? 6.484 -29.639 56.221 1.00 54.53 942 LEU F CA 1
ATOM 8260 C C . LEU F 2 209 ? 7.597 -29.759 55.190 1.00 53.71 942 LEU F C 1
ATOM 8261 O O . LEU F 2 209 ? 8.569 -28.997 55.228 1.00 56.57 942 LEU F O 1
ATOM 8266 N N . ASP F 2 210 ? 7.477 -30.709 54.261 1.00 51.23 943 ASP F N 1
ATOM 8267 C CA . ASP F 2 210 ? 8.502 -30.852 53.232 1.00 59.70 943 ASP F CA 1
ATOM 8268 C C . ASP F 2 210 ? 8.667 -29.560 52.443 1.00 52.86 943 ASP F C 1
ATOM 8269 O O . ASP F 2 210 ? 9.795 -29.132 52.168 1.00 56.71 943 ASP F O 1
ATOM 8274 N N . CYS F 2 211 ? 7.554 -28.918 52.074 1.00 47.32 944 CYS F N 1
ATOM 8275 C CA . CYS F 2 211 ? 7.645 -27.685 51.298 1.00 55.14 944 CYS F CA 1
ATOM 8276 C C . CYS F 2 211 ? 8.261 -26.555 52.120 1.00 43.85 944 CYS F C 1
ATOM 8277 O O . CYS F 2 211 ? 9.104 -25.804 51.616 1.00 44.39 944 CYS F O 1
ATOM 8280 N N . PHE F 2 212 ? 7.859 -26.419 53.386 1.00 45.74 945 PHE F N 1
ATOM 8281 C CA . PHE F 2 212 ? 8.421 -25.362 54.222 1.00 39.79 945 PHE F CA 1
ATOM 8282 C C . PHE F 2 212 ? 9.929 -25.521 54.378 1.00 43.06 945 PHE F C 1
ATOM 8283 O O . PHE F 2 212 ? 10.683 -24.549 54.256 1.00 44.21 945 PHE F O 1
ATOM 8291 N N . LEU F 2 213 ? 10.386 -26.740 54.684 1.00 44.05 946 LEU F N 1
ATOM 8292 C CA . LEU F 2 213 ? 11.819 -26.973 54.844 1.00 38.93 946 LEU F CA 1
ATOM 8293 C C . LEU F 2 213 ? 12.589 -26.551 53.598 1.00 38.93 946 LEU F C 1
ATOM 8294 O O . LEU F 2 213 ? 13.710 -26.038 53.696 1.00 42.34 946 LEU F O 1
ATOM 8299 N N . VAL F 2 214 ? 12.009 -26.761 52.415 1.00 39.08 947 VAL F N 1
ATOM 8300 C CA . VAL F 2 214 ? 12.664 -26.325 51.185 1.00 41.43 947 VAL F CA 1
ATOM 8301 C C . VAL F 2 214 ? 12.901 -24.822 51.219 1.00 35.63 947 VAL F C 1
ATOM 8302 O O . VAL F 2 214 ? 13.979 -24.339 50.850 1.00 34.91 947 VAL F O 1
ATOM 8306 N N . TYR F 2 215 ? 11.904 -24.058 51.671 1.00 38.10 948 TYR F N 1
ATOM 8307 C CA . TYR F 2 215 ? 12.080 -22.617 51.814 1.00 38.30 948 TYR F CA 1
ATOM 8308 C C . TYR F 2 215 ? 13.004 -22.281 52.978 1.00 37.04 948 TYR F C 1
ATOM 8309 O O . TYR F 2 215 ? 13.831 -21.368 52.878 1.00 36.72 948 TYR F O 1
ATOM 8318 N N . PHE F 2 216 ? 12.874 -23.010 54.089 1.00 41.96 949 PHE F N 1
ATOM 8319 C CA . PHE F 2 216 ? 13.680 -22.730 55.274 1.00 45.63 949 PHE F CA 1
ATOM 8320 C C . PHE F 2 216 ? 15.168 -22.894 54.993 1.00 45.44 949 PHE F C 1
ATOM 8321 O O . PHE F 2 216 ? 15.989 -22.104 55.476 1.00 46.27 949 PHE F O 1
ATOM 8329 N N . GLN F 2 217 ? 15.539 -23.915 54.216 1.00 42.37 950 GLN F N 1
ATOM 8330 C CA . GLN F 2 217 ? 16.951 -24.132 53.923 1.00 48.91 950 GLN F CA 1
ATOM 8331 C C . GLN F 2 217 ? 17.528 -22.986 53.104 1.00 47.27 950 GLN F C 1
ATOM 8332 O O . GLN F 2 217 ? 18.687 -22.599 53.297 1.00 46.44 950 GLN F O 1
ATOM 8338 N N . ARG F 2 218 ? 16.737 -22.430 52.181 1.00 41.51 951 ARG F N 1
ATOM 8339 C CA . ARG F 2 218 ? 17.212 -21.281 51.416 1.00 48.88 951 ARG F CA 1
ATOM 8340 C C . ARG F 2 218 ? 17.474 -20.089 52.330 1.00 44.42 951 ARG F C 1
ATOM 8341 O O . ARG F 2 218 ? 18.485 -19.390 52.178 1.00 39.79 951 ARG F O 1
ATOM 8349 N N . TYR F 2 219 ? 16.571 -19.837 53.283 1.00 38.80 952 TYR F N 1
ATOM 8350 C CA . TYR F 2 219 ? 16.797 -18.761 54.242 1.00 40.03 952 TYR F CA 1
ATOM 8351 C C . TYR F 2 219 ? 18.106 -18.970 54.993 1.00 45.99 952 TYR F C 1
ATOM 8352 O O . TYR F 2 219 ? 18.890 -18.029 55.165 1.00 44.24 952 TYR F O 1
ATOM 8361 N N . VAL F 2 220 ? 18.362 -20.202 55.438 1.00 45.43 953 VAL F N 1
ATOM 8362 C CA . VAL F 2 220 ? 19.619 -20.505 56.117 1.00 51.68 953 VAL F CA 1
ATOM 8363 C C . VAL F 2 220 ? 20.805 -20.137 55.235 1.00 47.03 953 VAL F C 1
ATOM 8364 O O . VAL F 2 220 ? 21.785 -19.543 55.701 1.00 55.01 953 VAL F O 1
ATOM 8368 N N . TRP F 2 221 ? 20.739 -20.484 53.949 1.00 50.00 954 TRP F N 1
ATOM 8369 C CA . TRP F 2 221 ? 21.863 -20.243 53.054 1.00 51.94 954 TRP F CA 1
ATOM 8370 C C . TRP F 2 221 ? 21.998 -18.783 52.647 1.00 51.51 954 TRP F C 1
ATOM 8371 O O . TRP F 2 221 ? 23.098 -18.360 52.278 1.00 52.03 954 TRP F O 1
ATOM 8382 N N . TRP F 2 222 ? 20.916 -18.003 52.704 1.00 46.27 955 TRP F N 1
ATOM 8383 C CA . TRP F 2 222 ? 21.061 -16.558 52.581 1.00 48.90 955 TRP F CA 1
ATOM 8384 C C . TRP F 2 222 ? 21.891 -16.005 53.732 1.00 48.57 955 TRP F C 1
ATOM 8385 O O . TRP F 2 222 ? 22.729 -15.118 53.536 1.00 59.39 955 TRP F O 1
ATOM 8396 N N . LYS F 2 223 ? 21.671 -16.525 54.943 1.00 52.74 956 LYS F N 1
ATOM 8397 C CA . LYS F 2 223 ? 22.434 -16.059 56.097 1.00 56.13 956 LYS F CA 1
ATOM 8398 C C . LYS F 2 223 ? 23.898 -16.465 55.990 1.00 63.29 956 LYS F C 1
ATOM 8399 O O . LYS F 2 223 ? 24.793 -15.667 56.291 1.00 70.90 956 LYS F O 1
ATOM 8405 N N . LYS F 2 224 ? 24.162 -17.703 55.559 1.00 65.54 957 LYS F N 1
ATOM 8406 C CA . LYS F 2 224 ? 25.540 -18.172 55.457 1.00 63.63 957 LYS F CA 1
ATOM 8407 C C . LYS F 2 224 ? 26.328 -17.362 54.433 1.00 65.35 957 LYS F C 1
ATOM 8408 O O . LYS F 2 224 ? 27.475 -16.974 54.684 1.00 70.14 957 LYS F O 1
ATOM 8414 N N . SER F 2 225 ? 25.728 -17.090 53.279 1.00 60.30 958 SER F N 1
ATOM 8415 C CA . SER F 2 225 ? 26.418 -16.403 52.193 1.00 60.13 958 SER F CA 1
ATOM 8416 C C . SER F 2 225 ? 26.640 -14.929 52.462 1.00 69.53 958 SER F C 1
ATOM 8417 O O . SER F 2 225 ? 27.059 -14.225 51.534 1.00 75.70 958 SER F O 1
ATOM 8420 N N . LEU F 2 226 ? 26.390 -14.427 53.668 1.00 59.46 959 LEU F N 1
ATOM 8421 C CA . LEU F 2 226 ? 26.584 -13.011 53.935 1.00 61.67 959 LEU F CA 1
ATOM 8422 C C . LEU F 2 226 ? 28.071 -12.673 54.012 1.00 77.65 959 LEU F C 1
ATOM 8423 O O . LEU F 2 226 ? 28.932 -13.537 54.212 1.00 64.26 959 LEU F O 1
ATOM 8428 N N . GLU F 2 227 ? 28.363 -11.379 53.855 1.00 81.47 960 GLU F N 1
ATOM 8429 C CA . GLU F 2 227 ? 29.742 -10.910 53.851 1.00 84.71 960 GLU F CA 1
ATOM 8430 C C . GLU F 2 227 ? 30.378 -10.940 55.236 1.00 82.82 960 GLU F C 1
ATOM 8431 O O . GLU F 2 227 ? 31.610 -10.976 55.335 1.00 91.19 960 GLU F O 1
ATOM 8437 N N . VAL F 2 228 ? 29.576 -10.934 56.303 1.00 75.52 961 VAL F N 1
ATOM 8438 C CA . VAL F 2 228 ? 30.145 -10.811 57.642 1.00 82.50 961 VAL F CA 1
ATOM 8439 C C . VAL F 2 228 ? 30.830 -12.103 58.075 1.00 82.13 961 VAL F C 1
ATOM 8440 O O . VAL F 2 228 ? 31.767 -12.074 58.882 1.00 81.99 961 VAL F O 1
ATOM 8444 N N . TRP F 2 229 ? 30.388 -13.249 57.562 1.00 72.33 962 TRP F N 1
ATOM 8445 C CA . TRP F 2 229 ? 30.947 -14.533 57.973 1.00 69.74 962 TRP F CA 1
ATOM 8446 C C . TRP F 2 229 ? 32.236 -14.786 57.198 1.00 72.18 962 TRP F C 1
ATOM 8447 O O . TRP F 2 229 ? 32.205 -15.042 55.990 1.00 80.88 962 TRP F O 1
ATOM 8458 N N . THR F 2 230 ? 33.368 -14.709 57.889 1.00 69.86 963 THR F N 1
ATOM 8459 C CA . THR F 2 230 ? 34.685 -14.959 57.317 1.00 79.68 963 THR F CA 1
ATOM 8460 C C . THR F 2 230 ? 35.359 -16.099 58.079 1.00 71.05 963 THR F C 1
ATOM 8461 O O . THR F 2 230 ? 34.770 -16.717 58.968 1.00 74.76 963 THR F O 1
ATOM 8465 N N . LYS F 2 231 ? 36.612 -16.386 57.715 1.00 78.34 964 LYS F N 1
ATOM 8466 C CA . LYS F 2 231 ? 37.346 -17.451 58.393 1.00 89.71 964 LYS F CA 1
ATOM 8467 C C . LYS F 2 231 ? 37.592 -17.104 59.857 1.00 85.22 964 LYS F C 1
ATOM 8468 O O . LYS F 2 231 ? 37.499 -17.974 60.732 1.00 78.49 964 LYS F O 1
ATOM 8470 N N . ASP F 2 232 ? 37.903 -15.838 60.144 1.00 83.50 965 ASP F N 1
ATOM 8471 C CA . ASP F 2 232 ? 38.134 -15.410 61.518 1.00 73.83 965 ASP F CA 1
ATOM 8472 C C . ASP F 2 232 ? 36.840 -15.116 62.263 1.00 86.51 965 ASP F C 1
ATOM 8473 O O . ASP F 2 232 ? 36.853 -15.040 63.497 1.00 84.39 965 ASP F O 1
ATOM 8478 N N . HIS F 2 233 ? 35.732 -14.947 61.542 1.00 93.74 966 HIS F N 1
ATOM 8479 C CA . HIS F 2 233 ? 34.422 -14.660 62.132 1.00 85.16 966 HIS F CA 1
ATOM 8480 C C . HIS F 2 233 ? 33.389 -15.582 61.494 1.00 71.35 966 HIS F C 1
ATOM 8481 O O . HIS F 2 233 ? 32.433 -15.128 60.860 1.00 85.27 966 HIS F O 1
ATOM 8488 N N . PRO F 2 234 ? 33.556 -16.893 61.644 1.00 74.68 967 PRO F N 1
ATOM 8489 C CA . PRO F 2 234 ? 32.744 -17.839 60.867 1.00 83.98 967 PRO F CA 1
ATOM 8490 C C . PRO F 2 234 ? 31.306 -17.899 61.360 1.00 68.07 967 PRO F C 1
ATOM 8491 O O . PRO F 2 234 ? 30.955 -17.414 62.437 1.00 65.72 967 PRO F O 1
ATOM 8495 N N . PHE F 2 235 ? 30.467 -18.510 60.531 1.00 71.24 968 PHE F N 1
ATOM 8496 C CA . PHE F 2 235 ? 29.082 -18.749 60.907 1.00 70.02 968 PHE F CA 1
ATOM 8497 C C . PHE F 2 235 ? 29.043 -19.582 62.184 1.00 64.50 968 PHE F C 1
ATOM 8498 O O . PHE F 2 235 ? 29.683 -20.643 62.244 1.00 58.85 968 PHE F O 1
ATOM 8506 N N . PRO F 2 236 ? 28.308 -19.147 63.224 1.00 56.34 969 PRO F N 1
ATOM 8507 C CA . PRO F 2 236 ? 28.335 -19.880 64.499 1.00 62.74 969 PRO F CA 1
ATOM 8508 C C . PRO F 2 236 ? 28.013 -21.355 64.333 1.00 55.39 969 PRO F C 1
ATOM 8509 O O . PRO F 2 236 ? 26.909 -21.717 63.917 1.00 62.25 969 PRO F O 1
ATOM 8513 N N . ILE F 2 237 ? 28.982 -22.215 64.657 1.00 65.81 970 ILE F N 1
ATOM 8514 C CA . ILE F 2 237 ? 28.787 -23.651 64.507 1.00 76.90 970 ILE F CA 1
ATOM 8515 C C . ILE F 2 237 ? 27.658 -24.153 65.396 1.00 63.91 970 ILE F C 1
ATOM 8516 O O . ILE F 2 237 ? 27.067 -25.201 65.112 1.00 51.48 970 ILE F O 1
ATOM 8521 N N . ASP F 2 238 ? 27.336 -23.425 66.471 1.00 69.02 971 ASP F N 1
ATOM 8522 C CA . ASP F 2 238 ? 26.203 -23.813 67.305 1.00 51.16 971 ASP F CA 1
ATOM 8523 C C . ASP F 2 238 ? 24.889 -23.720 66.539 1.00 57.65 971 ASP F C 1
ATOM 8524 O O . ASP F 2 238 ? 23.977 -24.521 66.775 1.00 50.68 971 ASP F O 1
ATOM 8529 N N . ILE F 2 239 ? 24.771 -22.754 65.623 1.00 60.94 972 ILE F N 1
ATOM 8530 C CA . ILE F 2 239 ? 23.558 -22.644 64.820 1.00 48.93 972 ILE F CA 1
ATOM 8531 C C . ILE F 2 239 ? 23.507 -23.762 63.786 1.00 52.97 972 ILE F C 1
ATOM 8532 O O . ILE F 2 239 ? 22.438 -24.315 63.502 1.00 61.28 972 ILE F O 1
ATOM 8537 N N . ASP F 2 240 ? 24.656 -24.106 63.198 1.00 55.56 973 ASP F N 1
ATOM 8538 C CA . ASP F 2 240 ? 24.709 -25.245 62.288 1.00 54.11 973 ASP F CA 1
ATOM 8539 C C . ASP F 2 240 ? 24.247 -26.518 62.987 1.00 53.56 973 ASP F C 1
ATOM 8540 O O . ASP F 2 240 ? 23.422 -27.269 62.456 1.00 57.04 973 ASP F O 1
ATOM 8545 N N . TYR F 2 241 ? 24.773 -26.774 64.187 1.00 52.89 974 TYR F N 1
ATOM 8546 C CA . TYR F 2 241 ? 24.405 -27.986 64.908 1.00 58.25 974 TYR F CA 1
ATOM 8547 C C . TYR F 2 241 ? 22.911 -28.014 65.212 1.00 57.09 974 TYR F C 1
ATOM 8548 O O . TYR F 2 241 ? 22.267 -29.065 65.103 1.00 62.45 974 TYR F O 1
ATOM 8557 N N . MET F 2 242 ? 22.341 -26.868 65.592 1.00 56.28 975 MET F N 1
ATOM 8558 C CA . MET F 2 242 ? 20.910 -26.813 65.882 1.00 49.73 975 MET F CA 1
ATOM 8559 C C . MET F 2 242 ? 20.084 -27.143 64.645 1.00 52.97 975 MET F C 1
ATOM 8560 O O . MET F 2 242 ? 19.069 -27.842 64.736 1.00 52.81 975 MET F O 1
ATOM 8565 N N . ILE F 2 243 ? 20.503 -26.651 63.477 1.00 56.43 976 ILE F N 1
ATOM 8566 C CA . ILE F 2 243 ? 19.725 -26.861 62.260 1.00 57.01 976 ILE F CA 1
ATOM 8567 C C . ILE F 2 243 ? 19.726 -28.335 61.873 1.00 55.11 976 ILE F C 1
ATOM 8568 O O . ILE F 2 243 ? 18.672 -28.926 61.610 1.00 58.93 976 ILE F O 1
ATOM 8573 N N . SER F 2 244 ? 20.909 -28.950 61.826 1.00 48.72 977 SER F N 1
ATOM 8574 C CA . SER F 2 244 ? 20.993 -30.348 61.422 1.00 53.98 977 SER F CA 1
ATOM 8575 C C . SER F 2 244 ? 20.268 -31.267 62.399 1.00 58.03 977 SER F C 1
ATOM 8576 O O . SER F 2 244 ? 19.717 -32.295 61.989 1.00 58.36 977 SER F O 1
ATOM 8579 N N . ASP F 2 245 ? 20.255 -30.920 63.687 1.00 56.72 978 ASP F N 1
ATOM 8580 C CA . ASP F 2 245 ? 19.595 -31.769 64.675 1.00 68.60 978 ASP F CA 1
ATOM 8581 C C . ASP F 2 245 ? 18.095 -31.857 64.415 1.00 64.94 978 ASP F C 1
ATOM 8582 O O . ASP F 2 245 ? 17.534 -32.954 64.309 1.00 63.40 978 ASP F O 1
ATOM 8587 N N . THR F 2 246 ? 17.423 -30.706 64.322 1.00 61.01 979 THR F N 1
ATOM 8588 C CA . THR F 2 246 ? 15.974 -30.716 64.151 1.00 59.96 979 THR F CA 1
ATOM 8589 C C . THR F 2 246 ? 15.581 -31.330 62.812 1.00 61.93 979 THR F C 1
ATOM 8590 O O . THR F 2 246 ? 14.554 -32.013 62.712 1.00 59.93 979 THR F O 1
ATOM 8594 N N . LEU F 2 247 ? 16.383 -31.096 61.771 1.00 57.37 980 LEU F N 1
ATOM 8595 C CA . LEU F 2 247 ? 16.091 -31.690 60.470 1.00 65.97 980 LEU F CA 1
ATOM 8596 C C . LEU F 2 247 ? 16.265 -33.205 60.503 1.00 64.81 980 LEU F C 1
ATOM 8597 O O . LEU F 2 247 ? 15.464 -33.940 59.915 1.00 71.43 980 LEU F O 1
ATOM 8602 N N . GLU F 2 248 ? 17.306 -33.691 61.187 1.00 67.30 981 GLU F N 1
ATOM 8603 C CA . GLU F 2 248 ? 17.505 -35.131 61.302 1.00 55.23 981 GLU F CA 1
ATOM 8604 C C . GLU F 2 248 ? 16.447 -35.776 62.189 1.00 61.52 981 GLU F C 1
ATOM 8605 O O . GLU F 2 248 ? 16.087 -36.939 61.974 1.00 69.19 981 GLU F O 1
ATOM 8611 N N . LEU F 2 249 ? 15.936 -35.043 63.182 1.00 56.65 982 LEU F N 1
ATOM 8612 C CA . LEU F 2 249 ? 14.873 -35.584 64.024 1.00 57.84 982 LEU F CA 1
ATOM 8613 C C . LEU F 2 249 ? 13.566 -35.695 63.249 1.00 59.67 982 LEU F C 1
ATOM 8614 O O . LEU F 2 249 ? 12.831 -36.679 63.396 1.00 72.75 982 LEU F O 1
ATOM 8619 N N . LEU F 2 250 ? 13.261 -34.699 62.417 1.00 61.82 983 LEU F N 1
ATOM 8620 C CA . LEU F 2 250 ? 12.013 -34.709 61.662 1.00 69.15 983 LEU F CA 1
ATOM 8621 C C . LEU F 2 250 ? 12.103 -35.640 60.456 1.00 63.38 983 LEU F C 1
ATOM 8622 O O . LEU F 2 250 ? 11.314 -36.581 60.323 1.00 67.98 983 LEU F O 1
ATOM 8627 N N . ARG F 2 251 ? 13.059 -35.383 59.567 1.00 59.65 984 ARG F N 1
ATOM 8628 C CA . ARG F 2 251 ? 13.266 -36.190 58.365 1.00 71.38 984 ARG F CA 1
ATOM 8629 C C . ARG F 2 251 ? 14.674 -36.768 58.410 1.00 65.44 984 ARG F C 1
ATOM 8630 O O . ARG F 2 251 ? 15.639 -36.081 58.039 1.00 58.39 984 ARG F O 1
ATOM 8638 N N . PRO F 2 252 ? 14.854 -38.008 58.881 1.00 72.22 985 PRO F N 1
ATOM 8639 C CA . PRO F 2 252 ? 16.211 -38.583 58.914 1.00 58.42 985 PRO F CA 1
ATOM 8640 C C . PRO F 2 252 ? 16.785 -38.890 57.541 1.00 72.04 985 PRO F C 1
ATOM 8641 O O . PRO F 2 252 ? 17.995 -39.141 57.447 1.00 67.47 985 PRO F O 1
ATOM 8645 N N . LYS F 2 253 ? 15.972 -38.871 56.482 1.00 71.76 986 LYS F N 1
ATOM 8646 C CA . LYS F 2 253 ? 16.411 -39.256 55.147 1.00 75.16 986 LYS F CA 1
ATOM 8647 C C . LYS F 2 253 ? 16.500 -38.080 54.179 1.00 86.54 986 LYS F C 1
ATOM 8648 O O . LYS F 2 253 ? 16.633 -38.298 52.969 1.00 93.09 986 LYS F O 1
ATOM 8650 N N . ILE F 2 254 ? 16.432 -36.844 54.671 1.00 80.45 987 ILE F N 1
ATOM 8651 C CA . ILE F 2 254 ? 16.536 -35.675 53.803 1.00 85.71 987 ILE F CA 1
ATOM 8652 C C . ILE F 2 254 ? 18.003 -35.363 53.551 1.00 88.24 987 ILE F C 1
ATOM 8653 O O . ILE F 2 254 ? 18.832 -35.404 54.468 1.00 91.90 987 ILE F O 1
ATOM 8658 N N . LYS F 2 255 ? 18.325 -35.041 52.301 1.00 89.72 988 LYS F N 1
ATOM 8659 C CA . LYS F 2 255 ? 19.668 -34.618 51.926 1.00 93.75 988 LYS F CA 1
ATOM 8660 C C . LYS F 2 255 ? 19.793 -33.115 52.145 1.00 90.25 988 LYS F C 1
ATOM 8661 O O . LYS F 2 255 ? 19.056 -32.331 51.536 1.00 91.82 988 LYS F O 1
ATOM 8663 N N . LEU F 2 256 ? 20.716 -32.717 53.016 1.00 91.24 989 LEU F N 1
ATOM 8664 C CA . LEU F 2 256 ? 20.923 -31.302 53.286 1.00 85.92 989 LEU F CA 1
ATOM 8665 C C . LEU F 2 256 ? 21.541 -30.616 52.072 1.00 89.76 989 LEU F C 1
ATOM 8666 O O . LEU F 2 256 ? 22.413 -31.173 51.399 1.00 91.50 989 LEU F O 1
ATOM 8671 N N . CYS F 2 257 ? 21.085 -29.396 51.794 1.00 89.11 990 CYS F N 1
ATOM 8672 C CA . CYS F 2 257 ? 21.671 -28.610 50.717 1.00 86.99 990 CYS F CA 1
ATOM 8673 C C . CYS F 2 257 ? 23.056 -28.128 51.136 1.00 87.95 990 CYS F C 1
ATOM 8674 O O . CYS F 2 257 ? 23.230 -27.588 52.234 1.00 76.64 990 CYS F O 1
ATOM 8677 N N . ASN F 2 258 ? 24.042 -28.328 50.262 1.00 88.96 991 ASN F N 1
ATOM 8678 C CA . ASN F 2 258 ? 25.425 -27.970 50.546 1.00 88.12 991 ASN F CA 1
ATOM 8679 C C . ASN F 2 258 ? 25.878 -26.710 49.815 1.00 82.04 991 ASN F C 1
ATOM 8680 O O . ASN F 2 258 ? 27.076 -26.405 49.810 1.00 80.20 991 ASN F O 1
ATOM 8685 N N . SER F 2 259 ? 24.954 -25.966 49.212 1.00 77.59 992 SER F N 1
ATOM 8686 C CA . SER F 2 259 ? 25.314 -24.750 48.496 1.00 77.08 992 SER F CA 1
ATOM 8687 C C . SER F 2 259 ? 24.097 -23.841 48.408 1.00 74.62 992 SER F C 1
ATOM 8688 O O . SER F 2 259 ? 22.955 -24.306 48.447 1.00 66.18 992 SER F O 1
ATOM 8691 N N . LEU F 2 260 ? 24.360 -22.536 48.293 1.00 72.12 993 LEU F N 1
ATOM 8692 C CA . LEU F 2 260 ? 23.278 -21.587 48.055 1.00 62.61 993 LEU F CA 1
ATOM 8693 C C . LEU F 2 260 ? 22.639 -21.813 46.692 1.00 77.58 993 LEU F C 1
ATOM 8694 O O . LEU F 2 260 ? 21.453 -21.515 46.507 1.00 74.19 993 LEU F O 1
ATOM 8699 N N . GLU F 2 261 ? 23.404 -22.332 45.728 1.00 85.71 994 GLU F N 1
ATOM 8700 C CA . GLU F 2 261 ? 22.825 -22.675 44.434 1.00 85.08 994 GLU F CA 1
ATOM 8701 C C . GLU F 2 261 ? 21.914 -23.890 44.551 1.00 75.35 994 GLU F C 1
ATOM 8702 O O . GLU F 2 261 ? 20.826 -23.918 43.963 1.00 72.65 994 GLU F O 1
ATOM 8708 N N . GLU F 2 262 ? 22.340 -24.903 45.310 1.00 72.08 995 GLU F N 1
ATOM 8709 C CA . GLU F 2 262 ? 21.502 -26.082 45.503 1.00 80.94 995 GLU F CA 1
ATOM 8710 C C . GLU F 2 262 ? 20.186 -25.713 46.177 1.00 78.67 995 GLU F C 1
ATOM 8711 O O . GLU F 2 262 ? 19.139 -26.299 45.875 1.00 72.60 995 GLU F O 1
ATOM 8713 N N . SER F 2 263 ? 20.217 -24.739 47.089 1.00 74.03 996 SER F N 1
ATOM 8714 C CA . SER F 2 263 ? 18.991 -24.320 47.758 1.00 76.08 996 SER F CA 1
ATOM 8715 C C . SER F 2 263 ? 18.077 -23.556 46.808 1.00 72.44 996 SER F C 1
ATOM 8716 O O . SER F 2 263 ? 16.862 -23.782 46.792 1.00 67.17 996 SER F O 1
ATOM 8719 N N . ILE F 2 264 ? 18.641 -22.646 46.009 1.00 79.79 997 ILE F N 1
ATOM 8720 C CA . ILE F 2 264 ? 17.812 -21.863 45.098 1.00 69.69 997 ILE F CA 1
ATOM 8721 C C . ILE F 2 264 ? 17.247 -22.743 43.990 1.00 76.14 997 ILE F C 1
ATOM 8722 O O . ILE F 2 264 ? 16.164 -22.466 43.461 1.00 70.25 997 ILE F O 1
ATOM 8727 N N . ARG F 2 265 ? 17.958 -23.804 43.607 1.00 81.28 998 ARG F N 1
ATOM 8728 C CA . ARG F 2 265 ? 17.408 -24.714 42.608 1.00 82.73 998 ARG F CA 1
ATOM 8729 C C . ARG F 2 265 ? 16.214 -25.472 43.176 1.00 76.03 998 ARG F C 1
ATOM 8730 O O . ARG F 2 265 ? 15.166 -25.577 42.529 1.00 78.85 998 ARG F O 1
ATOM 8738 N N . GLN F 2 266 ? 16.349 -25.994 44.398 1.00 79.75 999 GLN F N 1
ATOM 8739 C CA . GLN F 2 266 ? 15.265 -26.767 44.995 1.00 71.03 999 GLN F CA 1
ATOM 8740 C C . GLN F 2 266 ? 13.998 -25.935 45.157 1.00 69.13 999 GLN F C 1
ATOM 8741 O O . GLN F 2 266 ? 12.891 -26.468 45.029 1.00 66.06 999 GLN F O 1
ATOM 8747 N N . VAL F 2 267 ? 14.132 -24.636 45.438 1.00 71.99 1000 VAL F N 1
ATOM 8748 C CA . VAL F 2 267 ? 12.943 -23.802 45.592 1.00 65.46 1000 VAL F CA 1
ATOM 8749 C C . VAL F 2 267 ? 12.279 -23.577 44.240 1.00 74.07 1000 VAL F C 1
ATOM 8750 O O . VAL F 2 267 ? 11.051 -23.651 44.117 1.00 69.73 1000 VAL F O 1
ATOM 8754 N N . GLN F 2 268 ? 13.078 -23.320 43.200 1.00 86.51 1001 GLN F N 1
ATOM 8755 C CA . GLN F 2 268 ? 12.517 -23.117 41.868 1.00 75.12 1001 GLN F CA 1
ATOM 8756 C C . GLN F 2 268 ? 11.828 -24.375 41.360 1.00 74.87 1001 GLN F C 1
ATOM 8757 O O . GLN F 2 268 ? 10.813 -24.286 40.660 1.00 77.15 1001 GLN F O 1
ATOM 8763 N N . ASP F 2 269 ? 12.358 -25.552 41.700 1.00 73.28 1002 ASP F N 1
ATOM 8764 C CA . ASP F 2 269 ? 11.701 -26.793 41.306 1.00 84.13 1002 ASP F CA 1
ATOM 8765 C C . ASP F 2 269 ? 10.333 -26.916 41.966 1.00 82.78 1002 ASP F C 1
ATOM 8766 O O . ASP F 2 269 ? 9.382 -27.420 41.358 1.00 94.09 1002 ASP F O 1
ATOM 8771 N N . LEU F 2 270 ? 10.216 -26.452 43.211 1.00 80.90 1003 LEU F N 1
ATOM 8772 C CA . LEU F 2 270 ? 8.946 -26.529 43.926 1.00 67.73 1003 LEU F CA 1
ATOM 8773 C C . LEU F 2 270 ? 7.912 -25.595 43.309 1.00 75.74 1003 LEU F C 1
ATOM 8774 O O . LEU F 2 270 ? 6.840 -26.035 42.878 1.00 76.66 1003 LEU F O 1
ATOM 8779 N N . GLU F 2 271 ? 8.215 -24.294 43.256 1.00 81.56 1004 GLU F N 1
ATOM 8780 C CA . GLU F 2 271 ? 7.254 -23.345 42.703 1.00 83.24 1004 GLU F CA 1
ATOM 8781 C C . GLU F 2 271 ? 6.984 -23.598 41.225 1.00 78.45 1004 GLU F C 1
ATOM 8782 O O . GLU F 2 271 ? 5.926 -23.200 40.725 1.00 80.59 1004 GLU F O 1
ATOM 8788 N N . ARG F 2 272 ? 7.910 -24.248 40.515 1.00 77.23 1005 ARG F N 1
ATOM 8789 C CA . ARG F 2 272 ? 7.619 -24.665 39.147 1.00 76.97 1005 ARG F CA 1
ATOM 8790 C C . ARG F 2 272 ? 6.437 -25.626 39.117 1.00 80.69 1005 ARG F C 1
ATOM 8791 O O . ARG F 2 272 ? 5.561 -25.521 38.250 1.00 80.23 1005 ARG F O 1
ATOM 8793 N N . GLU F 2 273 ? 6.393 -26.565 40.065 1.00 76.29 1006 GLU F N 1
ATOM 8794 C CA . GLU F 2 273 ? 5.277 -27.497 40.161 1.00 81.36 1006 GLU F CA 1
ATOM 8795 C C . GLU F 2 273 ? 4.032 -26.859 40.761 1.00 75.52 1006 GLU F C 1
ATOM 8796 O O . GLU F 2 273 ? 2.929 -27.380 40.567 1.00 78.93 1006 GLU F O 1
ATOM 8798 N N . PHE F 2 274 ? 4.179 -25.747 41.483 1.00 78.85 1007 PHE F N 1
ATOM 8799 C CA . PHE F 2 274 ? 3.020 -25.092 42.077 1.00 85.16 1007 PHE F CA 1
ATOM 8800 C C . PHE F 2 274 ? 2.237 -24.294 41.041 1.00 94.91 1007 PHE F C 1
ATOM 8801 O O . PHE F 2 274 ? 1.001 -24.261 41.083 1.00 91.40 1007 PHE F O 1
ATOM 8803 N N . LEU F 2 275 ? 2.936 -23.651 40.103 1.00 93.49 1008 LEU F N 1
ATOM 8804 C CA . LEU F 2 275 ? 2.255 -22.816 39.120 1.00 90.28 1008 LEU F CA 1
ATOM 8805 C C . LEU F 2 275 ? 1.412 -23.639 38.154 1.00 89.83 1008 LEU F C 1
ATOM 8806 O O . LEU F 2 275 ? 0.438 -23.121 37.594 1.00 88.95 1008 LEU F O 1
ATOM 8811 N N . ILE F 2 276 ? 1.757 -24.911 37.940 1.00 91.78 1009 ILE F N 1
ATOM 8812 C CA . ILE F 2 276 ? 0.979 -25.724 37.011 1.00 96.38 1009 ILE F CA 1
ATOM 8813 C C . ILE F 2 276 ? -0.419 -25.977 37.569 1.00 92.98 1009 ILE F C 1
ATOM 8814 O O . ILE F 2 276 ? -1.408 -25.988 36.825 1.00 70.32 1009 ILE F O 1
ATOM 8819 N N . LYS F 2 277 ? -0.524 -26.179 38.885 1.00 86.67 1010 LYS F N 1
ATOM 8820 C CA . LYS F 2 277 ? -1.818 -26.411 39.513 1.00 78.48 1010 LYS F CA 1
ATOM 8821 C C . LYS F 2 277 ? -2.583 -25.120 39.758 1.00 76.63 1010 LYS F C 1
ATOM 8822 O O . LYS F 2 277 ? -3.800 -25.167 39.968 1.00 74.48 1010 LYS F O 1
ATOM 8824 N N . LEU F 2 278 ? -1.901 -23.973 39.737 1.00 86.73 1011 LEU F N 1
ATOM 8825 C CA . LEU F 2 278 ? -2.589 -22.697 39.907 1.00 88.42 1011 LEU F CA 1
ATOM 8826 C C . LEU F 2 278 ? -3.390 -22.341 38.660 1.00 83.81 1011 LEU F C 1
ATOM 8827 O O . LEU F 2 278 ? -4.581 -22.016 38.745 1.00 65.76 1011 LEU F O 1
ATOM 8829 N N . GLY F 2 279 ? -2.754 -22.402 37.494 1.00 79.00 1012 GLY F N 1
ATOM 8830 C CA . GLY F 2 279 ? -3.416 -22.091 36.242 1.00 66.19 1012 GLY F CA 1
ATOM 8831 C C . GLY F 2 279 ? -2.457 -22.045 35.071 1.00 66.69 1012 GLY F C 1
ATOM 8832 O O . GLY F 2 279 ? -2.674 -22.698 34.052 1.00 67.67 1012 GLY F O 1
ATOM 8833 N N . ALA G 1 36 ? 40.141 -28.129 6.177 1.00 65.64 66 ALA G N 1
ATOM 8834 C CA . ALA G 1 36 ? 38.779 -27.777 6.558 1.00 81.14 66 ALA G CA 1
ATOM 8835 C C . ALA G 1 36 ? 38.517 -28.114 8.024 1.00 90.54 66 ALA G C 1
ATOM 8836 O O . ALA G 1 36 ? 37.643 -27.525 8.662 1.00 79.18 66 ALA G O 1
ATOM 8838 N N . LEU G 1 37 ? 39.279 -29.066 8.551 1.00 73.84 67 LEU G N 1
ATOM 8839 C CA . LEU G 1 37 ? 39.104 -29.526 9.919 1.00 73.29 67 LEU G CA 1
ATOM 8840 C C . LEU G 1 37 ? 39.887 -28.633 10.877 1.00 80.75 67 LEU G C 1
ATOM 8841 O O . LEU G 1 37 ? 40.789 -27.891 10.477 1.00 82.46 67 LEU G O 1
ATOM 8846 N N . SER G 1 38 ? 39.528 -28.712 12.160 1.00 67.82 68 SER G N 1
ATOM 8847 C CA . SER G 1 38 ? 40.163 -27.895 13.187 1.00 67.47 68 SER G CA 1
ATOM 8848 C C . SER G 1 38 ? 40.647 -28.673 14.400 1.00 70.94 68 SER G C 1
ATOM 8849 O O . SER G 1 38 ? 41.430 -28.119 15.184 1.00 70.41 68 SER G O 1
ATOM 8852 N N . LYS G 1 39 ? 40.221 -29.918 14.592 1.00 74.21 69 LYS G N 1
ATOM 8853 C CA . LYS G 1 39 ? 40.630 -30.709 15.747 1.00 82.45 69 LYS G CA 1
ATOM 8854 C C . LYS G 1 39 ? 41.864 -31.533 15.392 1.00 68.23 69 LYS G C 1
ATOM 8855 O O . LYS G 1 39 ? 41.847 -32.305 14.425 1.00 75.88 69 LYS G O 1
ATOM 8861 N N . VAL G 1 40 ? 42.924 -31.380 16.180 1.00 58.35 70 VAL G N 1
ATOM 8862 C CA . VAL G 1 40 ? 44.187 -32.069 15.954 1.00 74.21 70 VAL G CA 1
ATOM 8863 C C . VAL G 1 40 ? 44.549 -32.855 17.207 1.00 73.32 70 VAL G C 1
ATOM 8864 O O . VAL G 1 40 ? 44.258 -32.440 18.334 1.00 65.69 70 VAL G O 1
ATOM 8868 N N . VAL G 1 41 ? 45.189 -34.004 17.001 1.00 65.44 71 VAL G N 1
ATOM 8869 C CA . VAL G 1 41 ? 45.582 -34.901 18.081 1.00 56.68 71 VAL G CA 1
ATOM 8870 C C . VAL G 1 41 ? 47.097 -34.860 18.212 1.00 54.04 71 VAL G C 1
ATOM 8871 O O . VAL G 1 41 ? 47.816 -34.924 17.208 1.00 51.45 71 VAL G O 1
ATOM 8875 N N . ILE G 1 42 ? 47.577 -34.737 19.446 1.00 50.81 72 ILE G N 1
ATOM 8876 C CA . ILE G 1 42 ? 48.992 -34.865 19.773 1.00 50.05 72 ILE G CA 1
ATOM 8877 C C . ILE G 1 42 ? 49.116 -36.119 20.628 1.00 49.21 72 ILE G C 1
ATOM 8878 O O . ILE G 1 42 ? 48.891 -36.080 21.843 1.00 53.21 72 ILE G O 1
ATOM 8883 N N . ARG G 1 43 ? 49.473 -37.234 20.000 1.00 50.18 73 ARG G N 1
ATOM 8884 C CA . ARG G 1 43 ? 49.474 -38.538 20.642 1.00 58.12 73 ARG G CA 1
ATOM 8885 C C . ARG G 1 43 ? 50.897 -39.077 20.747 1.00 59.51 73 ARG G C 1
ATOM 8886 O O . ARG G 1 43 ? 51.858 -38.473 20.262 1.00 57.55 73 ARG G O 1
ATOM 8894 N N . ARG G 1 44 ? 51.019 -40.236 21.398 1.00 68.45 74 ARG G N 1
ATOM 8895 C CA . ARG G 1 44 ? 52.312 -40.872 21.649 1.00 54.60 74 ARG G CA 1
ATOM 8896 C C . ARG G 1 44 ? 53.232 -39.953 22.450 1.00 55.87 74 ARG G C 1
ATOM 8897 O O . ARG G 1 44 ? 54.437 -39.877 22.202 1.00 56.19 74 ARG G O 1
ATOM 8905 N N . LEU G 1 45 ? 52.653 -39.244 23.425 1.00 61.56 75 LEU G N 1
ATOM 8906 C CA . LEU G 1 45 ? 53.410 -38.459 24.386 1.00 58.97 75 LEU G CA 1
ATOM 8907 C C . LEU G 1 45 ? 53.837 -39.336 25.555 1.00 69.09 75 LEU G C 1
ATOM 8908 O O . LEU G 1 45 ? 53.307 -40.435 25.746 1.00 59.99 75 LEU G O 1
ATOM 8913 N N . PRO G 1 46 ? 54.795 -38.885 26.361 1.00 85.76 76 PRO G N 1
ATOM 8914 C CA . PRO G 1 46 ? 55.201 -39.671 27.538 1.00 75.44 76 PRO G CA 1
ATOM 8915 C C . PRO G 1 46 ? 54.036 -39.854 28.492 1.00 60.73 76 PRO G C 1
ATOM 8916 O O . PRO G 1 46 ? 53.198 -38.952 28.641 1.00 72.58 76 PRO G O 1
ATOM 8920 N N . PRO G 1 47 ? 53.943 -41.009 29.158 1.00 59.13 77 PRO G N 1
ATOM 8921 C CA . PRO G 1 47 ? 52.820 -41.204 30.092 1.00 69.12 77 PRO G CA 1
ATOM 8922 C C . PRO G 1 47 ? 52.915 -40.330 31.328 1.00 71.64 77 PRO G C 1
ATOM 8923 O O . PRO G 1 47 ? 51.884 -39.859 31.828 1.00 67.31 77 PRO G O 1
ATOM 8927 N N . GLY G 1 48 ? 54.122 -40.096 31.836 1.00 67.79 78 GLY G N 1
ATOM 8928 C CA . GLY G 1 48 ? 54.297 -39.294 33.030 1.00 69.82 78 GLY G CA 1
ATOM 8929 C C . GLY G 1 48 ? 54.370 -37.808 32.750 1.00 61.54 78 GLY G C 1
ATOM 8930 O O . GLY G 1 48 ? 55.073 -37.072 33.447 1.00 73.21 78 GLY G O 1
ATOM 8931 N N . LEU G 1 49 ? 53.649 -37.356 31.731 1.00 61.67 79 LEU G N 1
ATOM 8932 C CA . LEU G 1 49 ? 53.584 -35.947 31.372 1.00 70.26 79 LEU G CA 1
ATOM 8933 C C . LEU G 1 49 ? 52.245 -35.371 31.811 1.00 81.93 79 LEU G C 1
ATOM 8934 O O . LEU G 1 49 ? 51.209 -36.036 31.709 1.00 90.72 79 LEU G O 1
ATOM 8939 N N . THR G 1 50 ? 52.272 -34.139 32.312 1.00 73.19 80 THR G N 1
ATOM 8940 C CA . THR G 1 50 ? 51.069 -33.436 32.732 1.00 78.93 80 THR G CA 1
ATOM 8941 C C . THR G 1 50 ? 50.731 -32.346 31.721 1.00 77.77 80 THR G C 1
ATOM 8942 O O . THR G 1 50 ? 51.522 -32.020 30.831 1.00 70.27 80 THR G O 1
ATOM 8946 N N . LYS G 1 51 ? 49.533 -31.777 31.877 1.00 76.49 81 LYS G N 1
ATOM 8947 C CA . LYS G 1 51 ? 49.055 -30.787 30.917 1.00 76.50 81 LYS G CA 1
ATOM 8948 C C . LYS G 1 51 ? 49.842 -29.484 31.017 1.00 94.78 81 LYS G C 1
ATOM 8949 O O . LYS G 1 51 ? 50.208 -28.894 29.992 1.00 84.73 81 LYS G O 1
ATOM 8955 N N . GLU G 1 52 ? 50.100 -29.010 32.239 1.00 102.01 82 GLU G N 1
ATOM 8956 C CA . GLU G 1 52 ? 50.833 -27.757 32.400 1.00 92.34 82 GLU G CA 1
ATOM 8957 C C . GLU G 1 52 ? 52.193 -27.826 31.717 1.00 94.24 82 GLU G C 1
ATOM 8958 O O . GLU G 1 52 ? 52.617 -26.866 31.061 1.00 89.76 82 GLU G O 1
ATOM 8964 N N . GLN G 1 53 ? 52.890 -28.955 31.858 1.00 94.81 83 GLN G N 1
ATOM 8965 C CA . GLN G 1 53 ? 54.178 -29.120 31.193 1.00 87.29 83 GLN G CA 1
ATOM 8966 C C . GLN G 1 53 ? 54.025 -29.046 29.679 1.00 96.06 83 GLN G C 1
ATOM 8967 O O . GLN G 1 53 ? 54.798 -28.362 28.997 1.00 94.73 83 GLN G O 1
ATOM 8973 N N . LEU G 1 54 ? 53.025 -29.742 29.131 1.00 90.39 84 LEU G N 1
ATOM 8974 C CA . LEU G 1 54 ? 52.813 -29.707 27.688 1.00 90.66 84 LEU G CA 1
ATOM 8975 C C . LEU G 1 54 ? 52.501 -28.294 27.212 1.00 84.70 84 LEU G C 1
ATOM 8976 O O . LEU G 1 54 ? 53.042 -27.839 26.196 1.00 76.81 84 LEU G O 1
ATOM 8981 N N . GLU G 1 55 ? 51.621 -27.586 27.927 1.00 88.24 85 GLU G N 1
ATOM 8982 C CA . GLU G 1 55 ? 51.307 -26.210 27.560 1.00 92.48 85 GLU G CA 1
ATOM 8983 C C . GLU G 1 55 ? 52.565 -25.357 27.477 1.00 104.55 85 GLU G C 1
ATOM 8984 O O . GLU G 1 55 ? 52.627 -24.414 26.678 1.00 88.73 85 GLU G O 1
ATOM 8986 N N . GLU G 1 56 ? 53.579 -25.671 28.290 1.00 96.51 86 GLU G N 1
ATOM 8987 C CA . GLU G 1 56 ? 54.851 -24.962 28.199 1.00 90.66 86 GLU G CA 1
ATOM 8988 C C . GLU G 1 56 ? 55.592 -25.337 26.920 1.00 95.21 86 GLU G C 1
ATOM 8989 O O . GLU G 1 56 ? 56.061 -24.461 26.182 1.00 86.85 86 GLU G O 1
ATOM 8991 N N . GLN G 1 57 ? 55.703 -26.639 26.637 1.00 94.49 87 GLN G N 1
ATOM 8992 C CA . GLN G 1 57 ? 56.365 -27.074 25.411 1.00 96.85 87 GLN G CA 1
ATOM 8993 C C . GLN G 1 57 ? 55.680 -26.500 24.176 1.00 91.03 87 GLN G C 1
ATOM 8994 O O . GLN G 1 57 ? 56.349 -26.123 23.205 1.00 78.04 87 GLN G O 1
ATOM 9000 N N . LEU G 1 58 ? 54.345 -26.427 24.190 1.00 91.94 88 LEU G N 1
ATOM 9001 C CA . LEU G 1 58 ? 53.606 -25.917 23.043 1.00 87.04 88 LEU G CA 1
ATOM 9002 C C . LEU G 1 58 ? 53.619 -24.395 22.950 1.00 88.43 88 LEU G C 1
ATOM 9003 O O . LEU G 1 58 ? 53.343 -23.854 21.874 1.00 75.79 88 LEU G O 1
ATOM 9008 N N . ARG G 1 59 ? 53.919 -23.699 24.043 1.00 96.55 89 ARG G N 1
ATOM 9009 C CA . ARG G 1 59 ? 53.859 -22.243 24.042 1.00 92.14 89 ARG G CA 1
ATOM 9010 C C . ARG G 1 59 ? 54.727 -21.682 22.918 1.00 97.53 89 ARG G C 1
ATOM 9011 O O . ARG G 1 59 ? 55.896 -22.071 22.794 1.00 81.67 89 ARG G O 1
ATOM 9013 N N . PRO G 1 60 ? 54.207 -20.765 22.086 1.00 101.70 90 PRO G N 1
ATOM 9014 C CA . PRO G 1 60 ? 52.865 -20.164 22.093 1.00 97.30 90 PRO G CA 1
ATOM 9015 C C . PRO G 1 60 ? 51.880 -20.886 21.178 1.00 89.66 90 PRO G C 1
ATOM 9016 O O . PRO G 1 60 ? 52.083 -20.961 19.969 1.00 80.85 90 PRO G O 1
ATOM 9020 N N . LEU G 1 61 ? 50.792 -21.428 21.735 1.00 96.83 91 LEU G N 1
ATOM 9021 C CA . LEU G 1 61 ? 49.812 -22.127 20.921 1.00 98.61 91 LEU G CA 1
ATOM 9022 C C . LEU G 1 61 ? 48.968 -21.128 20.129 1.00 104.29 91 LEU G C 1
ATOM 9023 O O . LEU G 1 61 ? 48.747 -20.000 20.577 1.00 107.03 91 LEU G O 1
ATOM 9028 N N . PRO G 1 62 ? 48.498 -21.509 18.942 1.00 97.94 92 PRO G N 1
ATOM 9029 C CA . PRO G 1 62 ? 47.462 -20.707 18.279 1.00 91.45 92 PRO G CA 1
ATOM 9030 C C . PRO G 1 62 ? 46.167 -20.724 19.082 1.00 103.70 92 PRO G C 1
ATOM 9031 O O . PRO G 1 62 ? 45.951 -21.567 19.958 1.00 101.60 92 PRO G O 1
ATOM 9035 N N . ALA G 1 63 ? 45.293 -19.773 18.762 1.00 114.38 93 ALA G N 1
ATOM 9036 C CA . ALA G 1 63 ? 44.005 -19.689 19.437 1.00 108.90 93 ALA G CA 1
ATOM 9037 C C . ALA G 1 63 ? 43.251 -21.009 19.308 1.00 92.58 93 ALA G C 1
ATOM 9038 O O . ALA G 1 63 ? 43.399 -21.744 18.328 1.00 84.59 93 ALA G O 1
ATOM 9040 N N . HIS G 1 64 ? 42.432 -21.306 20.314 1.00 81.47 94 HIS G N 1
ATOM 9041 C CA . HIS G 1 64 ? 41.741 -22.585 20.359 1.00 94.22 94 HIS G CA 1
ATOM 9042 C C . HIS G 1 64 ? 40.612 -22.527 21.376 1.00 94.68 94 HIS G C 1
ATOM 9043 O O . HIS G 1 64 ? 40.739 -21.881 22.420 1.00 79.56 94 HIS G O 1
ATOM 9050 N N . ASP G 1 65 ? 39.511 -23.211 21.055 1.00 92.82 95 ASP G N 1
ATOM 9051 C CA . ASP G 1 65 ? 38.388 -23.354 21.969 1.00 81.29 95 ASP G CA 1
ATOM 9052 C C . ASP G 1 65 ? 38.531 -24.572 22.868 1.00 82.34 95 ASP G C 1
ATOM 9053 O O . ASP G 1 65 ? 37.982 -24.589 23.976 1.00 104.31 95 ASP G O 1
ATOM 9058 N N . TYR G 1 66 ? 39.258 -25.587 22.410 1.00 80.95 96 TYR G N 1
ATOM 9059 C CA . TYR G 1 66 ? 39.306 -26.896 23.048 1.00 89.66 96 TYR G CA 1
ATOM 9060 C C . TYR G 1 66 ? 40.760 -27.271 23.280 1.00 83.51 96 TYR G C 1
ATOM 9061 O O . TYR G 1 66 ? 41.589 -27.135 22.375 1.00 90.16 96 TYR G O 1
ATOM 9070 N N . PHE G 1 67 ? 41.070 -27.723 24.498 1.00 71.06 97 PHE G N 1
ATOM 9071 C CA . PHE G 1 67 ? 42.419 -28.185 24.823 1.00 70.12 97 PHE G CA 1
ATOM 9072 C C . PHE G 1 67 ? 42.285 -29.108 26.029 1.00 74.80 97 PHE G C 1
ATOM 9073 O O . PHE G 1 67 ? 42.267 -28.636 27.173 1.00 83.59 97 PHE G O 1
ATOM 9081 N N . GLU G 1 68 ? 42.196 -30.406 25.766 1.00 77.47 98 GLU G N 1
ATOM 9082 C CA . GLU G 1 68 ? 42.049 -31.410 26.804 1.00 79.91 98 GLU G CA 1
ATOM 9083 C C . GLU G 1 68 ? 43.220 -32.381 26.755 1.00 75.22 98 GLU G C 1
ATOM 9084 O O . GLU G 1 68 ? 43.748 -32.700 25.686 1.00 72.89 98 GLU G O 1
ATOM 9090 N N . PHE G 1 69 ? 43.614 -32.848 27.934 1.00 79.32 99 PHE G N 1
ATOM 9091 C CA . PHE G 1 69 ? 44.779 -33.699 28.122 1.00 66.30 99 PHE G CA 1
ATOM 9092 C C . PHE G 1 69 ? 44.338 -34.990 28.792 1.00 62.21 99 PHE G C 1
ATOM 9093 O O . PHE G 1 69 ? 43.516 -34.972 29.713 1.00 61.13 99 PHE G O 1
ATOM 9101 N N . PHE G 1 70 ? 44.879 -36.111 28.323 1.00 71.96 100 PHE G N 1
ATOM 9102 C CA . PHE G 1 70 ? 44.488 -37.428 28.811 1.00 74.92 100 PHE G CA 1
ATOM 9103 C C . PHE G 1 70 ? 45.738 -38.230 29.132 1.00 68.16 100 PHE G C 1
ATOM 9104 O O . PHE G 1 70 ? 46.542 -38.516 28.238 1.00 65.51 100 PHE G O 1
ATOM 9112 N N . ALA G 1 71 ? 45.899 -38.582 30.405 1.00 80.75 101 ALA G N 1
ATOM 9113 C CA . ALA G 1 71 ? 47.009 -39.418 30.829 1.00 78.63 101 ALA G CA 1
ATOM 9114 C C . ALA G 1 71 ? 46.868 -40.814 30.223 1.00 75.71 101 ALA G C 1
ATOM 9115 O O . ALA G 1 71 ? 45.931 -41.111 29.475 1.00 63.79 101 ALA G O 1
ATOM 9117 N N . ALA G 1 72 ? 47.819 -41.683 30.555 1.00 83.68 102 ALA G N 1
ATOM 9118 C CA . ALA G 1 72 ? 47.846 -43.026 30.001 1.00 83.87 102 ALA G CA 1
ATOM 9119 C C . ALA G 1 72 ? 46.900 -43.941 30.776 1.00 102.93 102 ALA G C 1
ATOM 9120 O O . ALA G 1 72 ? 46.545 -43.683 31.931 1.00 98.92 102 ALA G O 1
ATOM 9122 N N . ASP G 1 73 ? 46.494 -45.031 30.121 1.00 95.71 103 ASP G N 1
ATOM 9123 C CA . ASP G 1 73 ? 45.355 -45.807 30.597 1.00 91.72 103 ASP G CA 1
ATOM 9124 C C . ASP G 1 73 ? 45.722 -46.794 31.699 1.00 102.35 103 ASP G C 1
ATOM 9125 O O . ASP G 1 73 ? 44.857 -47.158 32.504 1.00 123.86 103 ASP G O 1
ATOM 9130 N N . LEU G 1 74 ? 46.975 -47.241 31.751 1.00 95.06 104 LEU G N 1
ATOM 9131 C CA . LEU G 1 74 ? 47.523 -48.195 32.707 1.00 110.08 104 LEU G CA 1
ATOM 9132 C C . LEU G 1 74 ? 47.108 -49.636 32.391 1.00 98.19 104 LEU G C 1
ATOM 9133 O O . LEU G 1 74 ? 47.679 -50.561 32.968 1.00 95.49 104 LEU G O 1
ATOM 9138 N N . SER G 1 75 ? 46.142 -49.862 31.496 1.00 102.91 105 SER G N 1
ATOM 9139 C CA . SER G 1 75 ? 45.748 -51.228 31.166 1.00 105.38 105 SER G CA 1
ATOM 9140 C C . SER G 1 75 ? 46.807 -51.933 30.328 1.00 104.23 105 SER G C 1
ATOM 9141 O O . SER G 1 75 ? 46.991 -53.149 30.462 1.00 107.82 105 SER G O 1
ATOM 9144 N N . LEU G 1 76 ? 47.500 -51.200 29.458 1.00 99.11 106 LEU G N 1
ATOM 9145 C CA . LEU G 1 76 ? 48.631 -51.735 28.702 1.00 100.37 106 LEU G CA 1
ATOM 9146 C C . LEU G 1 76 ? 49.892 -51.167 29.345 1.00 94.27 106 LEU G C 1
ATOM 9147 O O . LEU G 1 76 ? 50.400 -50.121 28.938 1.00 98.21 106 LEU G O 1
ATOM 9152 N N . TYR G 1 77 ? 50.395 -51.856 30.368 1.00 87.47 107 TYR G N 1
ATOM 9153 C CA . TYR G 1 77 ? 51.593 -51.377 31.053 1.00 100.50 107 TYR G CA 1
ATOM 9154 C C . TYR G 1 77 ? 52.760 -51.124 30.106 1.00 107.04 107 TYR G C 1
ATOM 9155 O O . TYR G 1 77 ? 53.346 -50.029 30.162 1.00 98.28 107 TYR G O 1
ATOM 9164 N N . PRO G 1 78 ? 53.148 -52.057 29.228 1.00 93.56 108 PRO G N 1
ATOM 9165 C CA . PRO G 1 78 ? 54.320 -51.806 28.373 1.00 81.03 108 PRO G CA 1
ATOM 9166 C C . PRO G 1 78 ? 54.105 -50.695 27.362 1.00 88.82 108 PRO G C 1
ATOM 9167 O O . PRO G 1 78 ? 55.089 -50.110 26.893 1.00 91.73 108 PRO G O 1
ATOM 9171 N N . HIS G 1 79 ? 52.858 -50.380 27.017 1.00 95.00 109 HIS G N 1
ATOM 9172 C CA . HIS G 1 79 ? 52.528 -49.432 25.952 1.00 93.81 109 HIS G CA 1
ATOM 9173 C C . HIS G 1 79 ? 51.667 -48.324 26.549 1.00 81.47 109 HIS G C 1
ATOM 9174 O O . HIS G 1 79 ? 50.449 -48.280 26.358 1.00 65.23 109 HIS G O 1
ATOM 9181 N N . LEU G 1 80 ? 52.317 -47.423 27.276 1.00 78.29 110 LEU G N 1
ATOM 9182 C CA . LEU G 1 80 ? 51.660 -46.310 27.949 1.00 79.13 110 LEU G CA 1
ATOM 9183 C C . LEU G 1 80 ? 52.009 -45.021 27.220 1.00 60.92 110 LEU G C 1
ATOM 9184 O O . LEU G 1 80 ? 53.184 -44.645 27.142 1.00 62.28 110 LEU G O 1
ATOM 9189 N N . TYR G 1 81 ? 50.991 -44.351 26.688 1.00 57.78 111 TYR G N 1
ATOM 9190 C CA . TYR G 1 81 ? 51.180 -43.084 25.998 1.00 67.99 111 TYR G CA 1
ATOM 9191 C C . TYR G 1 81 ? 50.040 -42.149 26.367 1.00 64.62 111 TYR G C 1
ATOM 9192 O O . TYR G 1 81 ? 48.871 -42.544 26.325 1.00 75.38 111 TYR G O 1
ATOM 9201 N N . SER G 1 82 ? 50.384 -40.924 26.738 1.00 58.27 112 SER G N 1
ATOM 9202 C CA . SER G 1 82 ? 49.403 -39.872 26.935 1.00 72.51 112 SER G CA 1
ATOM 9203 C C . SER G 1 82 ? 49.176 -39.126 25.623 1.00 63.77 112 SER G C 1
ATOM 9204 O O . SER G 1 82 ? 49.929 -39.270 24.657 1.00 59.94 112 SER G O 1
ATOM 9207 N N . ARG G 1 83 ? 48.116 -38.321 25.590 1.00 54.12 113 ARG G N 1
ATOM 9208 C CA . ARG G 1 83 ? 47.791 -37.562 24.393 1.00 63.55 113 ARG G CA 1
ATOM 9209 C C . ARG G 1 83 ? 46.996 -36.325 24.782 1.00 65.78 113 ARG G C 1
ATOM 9210 O O . ARG G 1 83 ? 46.548 -36.177 25.922 1.00 68.91 113 ARG G O 1
ATOM 9218 N N . ALA G 1 84 ? 46.829 -35.432 23.809 1.00 56.37 114 ALA G N 1
ATOM 9219 C CA . ALA G 1 84 ? 46.065 -34.208 23.993 1.00 60.02 114 ALA G CA 1
ATOM 9220 C C . ALA G 1 84 ? 45.331 -33.884 22.701 1.00 56.81 114 ALA G C 1
ATOM 9221 O O . ALA G 1 84 ? 45.777 -34.239 21.606 1.00 51.61 114 ALA G O 1
ATOM 9223 N N . TYR G 1 85 ? 44.194 -33.210 22.843 1.00 54.61 115 TYR G N 1
ATOM 9224 C CA . TYR G 1 85 ? 43.385 -32.766 21.719 1.00 60.21 115 TYR G CA 1
ATOM 9225 C C . TYR G 1 85 ? 43.240 -31.252 21.778 1.00 61.97 115 TYR G C 1
ATOM 9226 O O . TYR G 1 85 ? 43.023 -30.683 22.852 1.00 67.59 115 TYR G O 1
ATOM 9235 N N . ILE G 1 86 ? 43.363 -30.601 20.624 1.00 64.35 116 ILE G N 1
ATOM 9236 C CA . ILE G 1 86 ? 43.205 -29.157 20.517 1.00 59.78 116 ILE G CA 1
ATOM 9237 C C . ILE G 1 86 ? 42.315 -28.851 19.321 1.00 65.99 116 ILE G C 1
ATOM 9238 O O . ILE G 1 86 ? 42.485 -29.430 18.243 1.00 69.07 116 ILE G O 1
ATOM 9243 N N . ASN G 1 87 ? 41.368 -27.940 19.514 1.00 63.92 117 ASN G N 1
ATOM 9244 C CA . ASN G 1 87 ? 40.476 -27.477 18.453 1.00 75.48 117 ASN G CA 1
ATOM 9245 C C . ASN G 1 87 ? 40.825 -26.014 18.197 1.00 77.99 117 ASN G C 1
ATOM 9246 O O . ASN G 1 87 ? 40.449 -25.131 18.974 1.00 80.66 117 ASN G O 1
ATOM 9251 N N . PHE G 1 88 ? 41.554 -25.765 17.113 1.00 81.27 118 PHE G N 1
ATOM 9252 C CA . PHE G 1 88 ? 42.035 -24.426 16.806 1.00 78.93 118 PHE G CA 1
ATOM 9253 C C . PHE G 1 88 ? 40.923 -23.569 16.214 1.00 84.97 118 PHE G C 1
ATOM 9254 O O . PHE G 1 88 ? 40.065 -24.059 15.472 1.00 81.35 118 PHE G O 1
ATOM 9262 N N . ARG G 1 89 ? 40.947 -22.276 16.546 1.00 91.42 119 ARG G N 1
ATOM 9263 C CA . ARG G 1 89 ? 39.941 -21.360 16.017 1.00 92.77 119 ARG G CA 1
ATOM 9264 C C . ARG G 1 89 ? 40.178 -21.071 14.538 1.00 84.37 119 ARG G C 1
ATOM 9265 O O . ARG G 1 89 ? 39.227 -21.024 13.750 1.00 89.94 119 ARG G O 1
ATOM 9267 N N . ASN G 1 90 ? 41.436 -20.872 14.143 1.00 78.62 120 ASN G N 1
ATOM 9268 C CA . ASN G 1 90 ? 41.774 -20.631 12.748 1.00 85.27 120 ASN G CA 1
ATOM 9269 C C . ASN G 1 90 ? 42.221 -21.940 12.117 1.00 86.32 120 ASN G C 1
ATOM 9270 O O . ASN G 1 90 ? 43.283 -22.462 12.491 1.00 85.50 120 ASN G O 1
ATOM 9275 N N . PRO G 1 91 ? 41.464 -22.515 11.168 1.00 82.86 121 PRO G N 1
ATOM 9276 C CA . PRO G 1 91 ? 41.885 -23.797 10.581 1.00 83.54 121 PRO G CA 1
ATOM 9277 C C . PRO G 1 91 ? 43.051 -23.677 9.608 1.00 77.15 121 PRO G C 1
ATOM 9278 O O . PRO G 1 91 ? 43.406 -24.658 8.946 1.00 69.88 121 PRO G O 1
ATOM 9282 N N . ASP G 1 92 ? 43.657 -22.493 9.516 1.00 88.83 122 ASP G N 1
ATOM 9283 C CA . ASP G 1 92 ? 44.753 -22.254 8.583 1.00 83.52 122 ASP G CA 1
ATOM 9284 C C . ASP G 1 92 ? 46.126 -22.256 9.247 1.00 85.87 122 ASP G C 1
ATOM 9285 O O . ASP G 1 92 ? 47.136 -22.189 8.539 1.00 75.76 122 ASP G O 1
ATOM 9287 N N . ASP G 1 93 ? 46.189 -22.326 10.574 1.00 99.64 123 ASP G N 1
ATOM 9288 C CA . ASP G 1 93 ? 47.455 -22.368 11.294 1.00 100.07 123 ASP G CA 1
ATOM 9289 C C . ASP G 1 93 ? 47.874 -23.783 11.670 1.00 78.96 123 ASP G C 1
ATOM 9290 O O . ASP G 1 93 ? 48.930 -23.959 12.287 1.00 85.09 123 ASP G O 1
ATOM 9295 N N . ILE G 1 94 ? 47.081 -24.794 11.309 1.00 85.16 124 ILE G N 1
ATOM 9296 C CA . ILE G 1 94 ? 47.429 -26.166 11.663 1.00 90.18 124 ILE G CA 1
ATOM 9297 C C . ILE G 1 94 ? 48.656 -26.622 10.883 1.00 79.22 124 ILE G C 1
ATOM 9298 O O . ILE G 1 94 ? 49.486 -27.383 11.396 1.00 74.25 124 ILE G O 1
ATOM 9303 N N . LEU G 1 95 ? 48.786 -26.173 9.632 1.00 73.23 125 LEU G N 1
ATOM 9304 C CA . LEU G 1 95 ? 49.917 -26.591 8.811 1.00 75.78 125 LEU G CA 1
ATOM 9305 C C . LEU G 1 95 ? 51.242 -26.268 9.492 1.00 84.08 125 LEU G C 1
ATOM 9306 O O . LEU G 1 95 ? 52.200 -27.046 9.404 1.00 79.82 125 LEU G O 1
ATOM 9308 N N . LEU G 1 96 ? 51.316 -25.124 10.178 1.00 80.67 126 LEU G N 1
ATOM 9309 C CA . LEU G 1 96 ? 52.535 -24.776 10.903 1.00 79.92 126 LEU G CA 1
ATOM 9310 C C . LEU G 1 96 ? 52.672 -25.608 12.172 1.00 78.53 126 LEU G C 1
ATOM 9311 O O . LEU G 1 96 ? 53.735 -26.183 12.439 1.00 69.81 126 LEU G O 1
ATOM 9316 N N . PHE G 1 97 ? 51.603 -25.679 12.971 1.00 78.61 127 PHE G N 1
ATOM 9317 C CA . PHE G 1 97 ? 51.641 -26.483 14.188 1.00 65.03 127 PHE G CA 1
ATOM 9318 C C . PHE G 1 97 ? 51.992 -27.932 13.876 1.00 66.70 127 PHE G C 1
ATOM 9319 O O . PHE G 1 97 ? 52.794 -28.550 14.586 1.00 66.65 127 PHE G O 1
ATOM 9327 N N . ARG G 1 98 ? 51.397 -28.491 12.821 1.00 66.94 128 ARG G N 1
ATOM 9328 C CA . ARG G 1 98 ? 51.764 -29.834 12.382 1.00 69.99 128 ARG G CA 1
ATOM 9329 C C . ARG G 1 98 ? 53.263 -29.917 12.112 1.00 77.34 128 ARG G C 1
ATOM 9330 O O . ARG G 1 98 ? 53.967 -30.759 12.681 1.00 74.74 128 ARG G O 1
ATOM 9338 N N . ASP G 1 99 ? 53.772 -29.042 11.248 1.00 77.90 129 ASP G N 1
ATOM 9339 C CA . ASP G 1 99 ? 55.210 -28.942 11.014 1.00 74.60 129 ASP G CA 1
ATOM 9340 C C . ASP G 1 99 ? 55.925 -28.469 12.281 1.00 60.85 129 ASP G C 1
ATOM 9341 O O . ASP G 1 99 ? 57.006 -28.953 12.615 1.00 60.06 129 ASP G O 1
ATOM 9346 N N . PHE G 1 101 ? 55.329 -29.617 15.220 1.00 61.39 131 PHE G N 1
ATOM 9347 C CA . PHE G 1 101 ? 55.403 -30.530 16.356 1.00 74.14 131 PHE G CA 1
ATOM 9348 C C . PHE G 1 101 ? 55.312 -31.990 15.923 1.00 73.29 131 PHE G C 1
ATOM 9349 O O . PHE G 1 101 ? 55.616 -32.894 16.703 1.00 72.64 131 PHE G O 1
ATOM 9357 N N . ASP G 1 102 ? 54.887 -32.222 14.682 1.00 66.46 132 ASP G N 1
ATOM 9358 C CA . ASP G 1 102 ? 54.822 -33.582 14.163 1.00 64.45 132 ASP G CA 1
ATOM 9359 C C . ASP G 1 102 ? 56.229 -34.166 14.112 1.00 73.96 132 ASP G C 1
ATOM 9360 O O . ASP G 1 102 ? 57.035 -33.791 13.252 1.00 77.91 132 ASP G O 1
ATOM 9365 N N . GLY G 1 103 ? 56.532 -35.079 15.031 1.00 69.58 133 GLY G N 1
ATOM 9366 C CA . GLY G 1 103 ? 57.874 -35.585 15.206 1.00 73.09 133 GLY G CA 1
ATOM 9367 C C . GLY G 1 103 ? 58.641 -34.949 16.343 1.00 73.01 133 GLY G C 1
ATOM 9368 O O . GLY G 1 103 ? 59.787 -35.344 16.592 1.00 80.42 133 GLY G O 1
ATOM 9369 N N . TYR G 1 104 ? 58.049 -33.979 17.038 1.00 69.54 134 TYR G N 1
ATOM 9370 C CA . TYR G 1 104 ? 58.720 -33.340 18.161 1.00 78.70 134 TYR G CA 1
ATOM 9371 C C . TYR G 1 104 ? 59.127 -34.388 19.190 1.00 81.98 134 TYR G C 1
ATOM 9372 O O . TYR G 1 104 ? 58.328 -35.250 19.565 1.00 81.50 134 TYR G O 1
ATOM 9381 N N . ILE G 1 105 ? 60.375 -34.315 19.642 1.00 82.73 135 ILE G N 1
ATOM 9382 C CA . ILE G 1 105 ? 60.919 -35.293 20.575 1.00 70.14 135 ILE G CA 1
ATOM 9383 C C . ILE G 1 105 ? 60.604 -34.820 21.990 1.00 77.76 135 ILE G C 1
ATOM 9384 O O . ILE G 1 105 ? 61.205 -33.862 22.485 1.00 83.04 135 ILE G O 1
ATOM 9389 N N . PHE G 1 106 ? 59.659 -35.491 22.643 1.00 73.61 136 PHE G N 1
ATOM 9390 C CA . PHE G 1 106 ? 59.364 -35.240 24.047 1.00 79.61 136 PHE G CA 1
ATOM 9391 C C . PHE G 1 106 ? 60.143 -36.217 24.917 1.00 81.90 136 PHE G C 1
ATOM 9392 O O . PHE G 1 106 ? 60.338 -37.379 24.544 1.00 77.29 136 PHE G O 1
ATOM 9400 N N . LEU G 1 107 ? 60.592 -35.738 26.074 1.00 98.76 137 LEU G N 1
ATOM 9401 C CA . LEU G 1 107 ? 61.413 -36.521 26.983 1.00 87.31 137 LEU G CA 1
ATOM 9402 C C . LEU G 1 107 ? 60.761 -36.595 28.356 1.00 85.69 137 LEU G C 1
ATOM 9403 O O . LEU G 1 107 ? 60.127 -35.634 28.810 1.00 91.08 137 LEU G O 1
ATOM 9408 N N . ASP G 1 108 ? 60.924 -37.740 29.009 1.00 78.07 138 ASP G N 1
ATOM 9409 C CA . ASP G 1 108 ? 60.502 -37.926 30.387 1.00 93.21 138 ASP G CA 1
ATOM 9410 C C . ASP G 1 108 ? 61.664 -37.624 31.331 1.00 102.55 138 ASP G C 1
ATOM 9411 O O . ASP G 1 108 ? 62.795 -37.366 30.909 1.00 93.26 138 ASP G O 1
ATOM 9416 N N . SER G 1 109 ? 61.373 -37.658 32.633 1.00 113.94 139 SER G N 1
ATOM 9417 C CA . SER G 1 109 ? 62.407 -37.369 33.622 1.00 99.68 139 SER G CA 1
ATOM 9418 C C . SER G 1 109 ? 63.515 -38.415 33.582 1.00 95.40 139 SER G C 1
ATOM 9419 O O . SER G 1 109 ? 64.696 -38.085 33.743 1.00 100.60 139 SER G O 1
ATOM 9422 N N . LYS G 1 110 ? 63.156 -39.682 33.361 1.00 98.81 140 LYS G N 1
ATOM 9423 C CA . LYS G 1 110 ? 64.160 -40.736 33.287 1.00 97.05 140 LYS G CA 1
ATOM 9424 C C . LYS G 1 110 ? 64.985 -40.662 32.008 1.00 93.43 140 LYS G C 1
ATOM 9425 O O . LYS G 1 110 ? 66.063 -41.263 31.945 1.00 82.12 140 LYS G O 1
ATOM 9427 N N . GLY G 1 111 ? 64.505 -39.949 30.991 1.00 97.56 141 GLY G N 1
ATOM 9428 C CA . GLY G 1 111 ? 65.258 -39.776 29.765 1.00 88.36 141 GLY G CA 1
ATOM 9429 C C . GLY G 1 111 ? 64.981 -40.835 28.717 1.00 99.74 141 GLY G C 1
ATOM 9430 O O . GLY G 1 111 ? 65.542 -41.934 28.769 1.00 113.00 141 GLY G O 1
ATOM 9431 N N . LEU G 1 112 ? 64.121 -40.512 27.754 1.00 98.71 142 LEU G N 1
ATOM 9432 C CA . LEU G 1 112 ? 63.825 -41.409 26.645 1.00 97.19 142 LEU G CA 1
ATOM 9433 C C . LEU G 1 112 ? 62.983 -40.651 25.630 1.00 91.80 142 LEU G C 1
ATOM 9434 O O . LEU G 1 112 ? 62.142 -39.830 26.007 1.00 78.92 142 LEU G O 1
ATOM 9439 N N . GLU G 1 113 ? 63.216 -40.927 24.350 1.00 96.39 143 GLU G N 1
ATOM 9440 C CA . GLU G 1 113 ? 62.530 -40.187 23.300 1.00 93.40 143 GLU G CA 1
ATOM 9441 C C . GLU G 1 113 ? 61.075 -40.633 23.192 1.00 90.37 143 GLU G C 1
ATOM 9442 O O . GLU G 1 113 ? 60.763 -41.826 23.236 1.00 90.19 143 GLU G O 1
ATOM 9448 N N . TYR G 1 114 ? 60.180 -39.654 23.069 1.00 83.11 144 TYR G N 1
ATOM 9449 C CA . TYR G 1 114 ? 58.758 -39.889 22.822 1.00 70.06 144 TYR G CA 1
ATOM 9450 C C . TYR G 1 114 ? 58.325 -38.981 21.680 1.00 70.59 144 TYR G C 1
ATOM 9451 O O . TYR G 1 114 ? 57.634 -37.974 21.892 1.00 68.91 144 TYR G O 1
ATOM 9460 N N . PRO G 1 115 ? 58.724 -39.298 20.445 1.00 71.78 145 PRO G N 1
ATOM 9461 C CA . PRO G 1 115 ? 58.369 -38.426 19.315 1.00 74.12 145 PRO G CA 1
ATOM 9462 C C . PRO G 1 115 ? 56.863 -38.282 19.156 1.00 76.60 145 PRO G C 1
ATOM 9463 O O . PRO G 1 115 ? 56.174 -39.237 18.781 1.00 79.87 145 PRO G O 1
ATOM 9467 N N . ALA G 1 116 ? 56.345 -37.092 19.446 1.00 73.70 146 ALA G N 1
ATOM 9468 C CA . ALA G 1 116 ? 54.912 -36.857 19.368 1.00 66.59 146 ALA G CA 1
ATOM 9469 C C . ALA G 1 116 ? 54.425 -36.974 17.929 1.00 71.12 146 ALA G C 1
ATOM 9470 O O . ALA G 1 116 ? 55.150 -36.673 16.975 1.00 65.19 146 ALA G O 1
ATOM 9472 N N . VAL G 1 117 ? 53.181 -37.419 17.781 1.00 61.66 147 VAL G N 1
ATOM 9473 C CA . VAL G 1 117 ? 52.531 -37.567 16.485 1.00 51.63 147 VAL G CA 1
ATOM 9474 C C . VAL G 1 117 ? 51.409 -36.542 16.415 1.00 49.57 147 VAL G C 1
ATOM 9475 O O . VAL G 1 117 ? 50.534 -36.511 17.289 1.00 50.87 147 VAL G O 1
ATOM 9479 N N . VAL G 1 118 ? 51.431 -35.707 15.380 1.00 53.48 148 VAL G N 1
ATOM 9480 C CA . VAL G 1 118 ? 50.440 -34.652 15.190 1.00 62.63 148 VAL G CA 1
ATOM 9481 C C . VAL G 1 118 ? 49.696 -34.942 13.894 1.00 54.70 148 VAL G C 1
ATOM 9482 O O . VAL G 1 118 ? 50.257 -34.795 12.800 1.00 64.72 148 VAL G O 1
ATOM 9486 N N . GLU G 1 119 ? 48.435 -35.352 14.016 1.00 52.93 149 GLU G N 1
ATOM 9487 C CA . GLU G 1 119 ? 47.581 -35.625 12.871 1.00 61.84 149 GLU G CA 1
ATOM 9488 C C . GLU G 1 119 ? 46.197 -35.062 13.156 1.00 60.80 149 GLU G C 1
ATOM 9489 O O . GLU G 1 119 ? 45.896 -34.634 14.272 1.00 54.38 149 GLU G O 1
ATOM 9495 N N . PHE G 1 120 ? 45.348 -35.061 12.131 1.00 65.83 150 PHE G N 1
ATOM 9496 C CA . PHE G 1 120 ? 43.950 -34.697 12.326 1.00 65.57 150 PHE G CA 1
ATOM 9497 C C . PHE G 1 120 ? 43.252 -35.789 13.127 1.00 63.38 150 PHE G C 1
ATOM 9498 O O . PHE G 1 120 ? 43.262 -36.960 12.732 1.00 74.58 150 PHE G O 1
ATOM 9506 N N . ALA G 1 121 ? 42.658 -35.411 14.253 1.00 60.40 151 ALA G N 1
ATOM 9507 C CA . ALA G 1 121 ? 41.983 -36.376 15.104 1.00 56.28 151 ALA G CA 1
ATOM 9508 C C . ALA G 1 121 ? 40.984 -37.185 14.282 1.00 54.56 151 ALA G C 1
ATOM 9509 O O . ALA G 1 121 ? 40.224 -36.601 13.494 1.00 52.84 151 ALA G O 1
ATOM 9511 N N . PRO G 1 122 ? 40.948 -38.513 14.422 1.00 55.99 152 PRO G N 1
ATOM 9512 C CA . PRO G 1 122 ? 40.025 -39.308 13.598 1.00 54.14 152 PRO G CA 1
ATOM 9513 C C . PRO G 1 122 ? 38.563 -39.001 13.876 1.00 50.42 152 PRO G C 1
ATOM 9514 O O . PRO G 1 122 ? 37.706 -39.376 13.067 1.00 61.27 152 PRO G O 1
ATOM 9518 N N . PHE G 1 123 ? 38.257 -38.327 14.983 1.00 50.90 153 PHE G N 1
ATOM 9519 C CA . PHE G 1 123 ? 36.899 -37.917 15.323 1.00 57.30 153 PHE G CA 1
ATOM 9520 C C . PHE G 1 123 ? 36.929 -36.425 15.619 1.00 65.61 153 PHE G C 1
ATOM 9521 O O . PHE G 1 123 ? 37.601 -35.992 16.562 1.00 73.02 153 PHE G O 1
ATOM 9529 N N . GLN G 1 124 ? 36.198 -35.645 14.822 1.00 65.25 154 GLN G N 1
ATOM 9530 C CA . GLN G 1 124 ? 36.359 -34.198 14.774 1.00 75.65 154 GLN G CA 1
ATOM 9531 C C . GLN G 1 124 ? 35.312 -33.444 15.590 1.00 70.60 154 GLN G C 1
ATOM 9532 O O . GLN G 1 124 ? 35.132 -32.239 15.384 1.00 91.50 154 GLN G O 1
ATOM 9538 N N . LYS G 1 125 ? 34.639 -34.109 16.524 1.00 78.60 155 LYS G N 1
ATOM 9539 C CA . LYS G 1 125 ? 33.595 -33.482 17.326 1.00 84.85 155 LYS G CA 1
ATOM 9540 C C . LYS G 1 125 ? 34.099 -33.168 18.730 1.00 71.74 155 LYS G C 1
ATOM 9541 O O . LYS G 1 125 ? 34.757 -33.996 19.366 1.00 76.24 155 LYS G O 1
ATOM 9547 N N . ILE G 1 126 ? 33.777 -31.966 19.207 1.00 71.03 156 ILE G N 1
ATOM 9548 C CA . ILE G 1 126 ? 33.992 -31.563 20.592 1.00 86.28 156 ILE G CA 1
ATOM 9549 C C . ILE G 1 126 ? 32.650 -31.116 21.158 1.00 103.89 156 ILE G C 1
ATOM 9550 O O . ILE G 1 126 ? 31.845 -30.497 20.452 1.00 102.03 156 ILE G O 1
ATOM 9555 N N . ALA G 1 127 ? 32.408 -31.427 22.430 1.00 112.77 157 ALA G N 1
ATOM 9556 C CA . ALA G 1 127 ? 31.215 -30.939 23.109 1.00 107.97 157 ALA G CA 1
ATOM 9557 C C . ALA G 1 127 ? 31.432 -29.523 23.630 1.00 107.24 157 ALA G C 1
ATOM 9558 O O . ALA G 1 127 ? 32.527 -29.171 24.082 1.00 102.34 157 ALA G O 1
ATOM 9560 N N . LYS G 1 128 ? 30.374 -28.717 23.578 1.00 119.88 158 LYS G N 1
ATOM 9561 C CA . LYS G 1 128 ? 30.438 -27.324 24.000 1.00 120.37 158 LYS G CA 1
ATOM 9562 C C . LYS G 1 128 ? 29.100 -26.920 24.599 1.00 113.17 158 LYS G C 1
ATOM 9563 O O . LYS G 1 128 ? 28.052 -27.147 23.988 1.00 100.18 158 LYS G O 1
ATOM 9565 N N . LYS G 1 129 ? 29.141 -26.326 25.790 1.00 113.62 159 LYS G N 1
ATOM 9566 C CA . LYS G 1 129 ? 27.932 -25.836 26.448 1.00 101.40 159 LYS G CA 1
ATOM 9567 C C . LYS G 1 129 ? 27.938 -24.314 26.547 1.00 97.22 159 LYS G C 1
ATOM 9568 O O . LYS G 1 129 ? 28.972 -23.673 26.363 1.00 95.76 159 LYS G O 1
ATOM 9570 N N . LYS G 1 134 ? 21.138 -28.539 33.605 1.00 96.68 164 LYS G N 1
ATOM 9571 C CA . LYS G 1 134 ? 21.939 -29.569 34.257 1.00 107.97 164 LYS G CA 1
ATOM 9572 C C . LYS G 1 134 ? 21.055 -30.715 34.743 1.00 119.53 164 LYS G C 1
ATOM 9573 O O . LYS G 1 134 ? 19.858 -30.535 34.973 1.00 117.82 164 LYS G O 1
ATOM 9575 N N . ASP G 1 135 ? 21.652 -31.894 34.893 1.00 101.96 165 ASP G N 1
ATOM 9576 C CA . ASP G 1 135 ? 20.927 -33.058 35.384 1.00 95.05 165 ASP G CA 1
ATOM 9577 C C . ASP G 1 135 ? 20.707 -32.945 36.887 1.00 96.53 165 ASP G C 1
ATOM 9578 O O . ASP G 1 135 ? 21.562 -32.437 37.619 1.00 90.20 165 ASP G O 1
ATOM 9583 N N . ALA G 1 136 ? 19.546 -33.422 37.342 1.00 99.33 166 ALA G N 1
ATOM 9584 C CA . ALA G 1 136 ? 19.163 -33.318 38.743 1.00 92.03 166 ALA G CA 1
ATOM 9585 C C . ALA G 1 136 ? 19.702 -34.449 39.608 1.00 95.24 166 ALA G C 1
ATOM 9586 O O . ALA G 1 136 ? 19.853 -34.262 40.821 1.00 85.94 166 ALA G O 1
ATOM 9588 N N . LYS G 1 137 ? 19.994 -35.610 39.022 1.00 99.78 167 LYS G N 1
ATOM 9589 C CA . LYS G 1 137 ? 20.425 -36.773 39.785 1.00 97.91 167 LYS G CA 1
ATOM 9590 C C . LYS G 1 137 ? 21.932 -36.833 39.998 1.00 100.90 167 LYS G C 1
ATOM 9591 O O . LYS G 1 137 ? 22.393 -37.663 40.790 1.00 97.43 167 LYS G O 1
ATOM 9593 N N . THR G 1 138 ? 22.702 -35.979 39.328 1.00 97.16 168 THR G N 1
ATOM 9594 C CA . THR G 1 138 ? 24.156 -36.047 39.405 1.00 94.08 168 THR G CA 1
ATOM 9595 C C . THR G 1 138 ? 24.627 -36.045 40.853 1.00 90.12 168 THR G C 1
ATOM 9596 O O . THR G 1 138 ? 24.328 -35.121 41.616 1.00 99.17 168 THR G O 1
ATOM 9600 N N . GLY G 1 139 ? 25.361 -37.093 41.227 1.00 92.11 169 GLY G N 1
ATOM 9601 C CA . GLY G 1 139 ? 25.925 -37.185 42.558 1.00 86.18 169 GLY G CA 1
ATOM 9602 C C . GLY G 1 139 ? 25.002 -37.733 43.618 1.00 93.65 169 GLY G C 1
ATOM 9603 O O . GLY G 1 139 ? 25.206 -37.450 44.802 1.00 101.19 169 GLY G O 1
ATOM 9604 N N . SER G 1 140 ? 23.996 -38.522 43.234 1.00 86.09 170 SER G N 1
ATOM 9605 C CA . SER G 1 140 ? 23.014 -39.051 44.171 1.00 91.56 170 SER G CA 1
ATOM 9606 C C . SER G 1 140 ? 23.191 -40.543 44.433 1.00 95.47 170 SER G C 1
ATOM 9607 O O . SER G 1 140 ? 22.333 -41.152 45.082 1.00 99.32 170 SER G O 1
ATOM 9610 N N . ILE G 1 141 ? 24.280 -41.146 43.952 1.00 84.36 171 ILE G N 1
ATOM 9611 C CA . ILE G 1 141 ? 24.440 -42.591 44.090 1.00 89.26 171 ILE G CA 1
ATOM 9612 C C . ILE G 1 141 ? 24.689 -42.968 45.545 1.00 87.18 171 ILE G C 1
ATOM 9613 O O . ILE G 1 141 ? 24.230 -44.016 46.016 1.00 75.40 171 ILE G O 1
ATOM 9618 N N . GLU G 1 142 ? 25.426 -42.124 46.280 1.00 96.94 172 GLU G N 1
ATOM 9619 C CA . GLU G 1 142 ? 25.688 -42.393 47.691 1.00 86.23 172 GLU G CA 1
ATOM 9620 C C . GLU G 1 142 ? 24.395 -42.621 48.467 1.00 79.37 172 GLU G C 1
ATOM 9621 O O . GLU G 1 142 ? 24.313 -43.531 49.300 1.00 70.75 172 GLU G O 1
ATOM 9627 N N . ASP G 1 143 ? 23.375 -41.809 48.204 1.00 75.97 173 ASP G N 1
ATOM 9628 C CA . ASP G 1 143 ? 22.081 -41.938 48.872 1.00 78.64 173 ASP G CA 1
ATOM 9629 C C . ASP G 1 143 ? 21.104 -42.740 48.005 1.00 87.34 173 ASP G C 1
ATOM 9630 O O . ASP G 1 143 ? 20.007 -42.290 47.687 1.00 93.60 173 ASP G O 1
ATOM 9632 N N . ASP G 1 144 ? 21.519 -43.951 47.635 1.00 87.03 174 ASP G N 1
ATOM 9633 C CA . ASP G 1 144 ? 20.736 -44.794 46.742 1.00 80.22 174 ASP G CA 1
ATOM 9634 C C . ASP G 1 144 ? 20.575 -46.184 47.343 1.00 86.37 174 ASP G C 1
ATOM 9635 O O . ASP G 1 144 ? 21.509 -46.700 47.968 1.00 81.72 174 ASP G O 1
ATOM 9640 N N . PRO G 1 145 ? 19.405 -46.821 47.173 1.00 90.07 175 PRO G N 1
ATOM 9641 C CA . PRO G 1 145 ? 19.190 -48.122 47.822 1.00 84.76 175 PRO G CA 1
ATOM 9642 C C . PRO G 1 145 ? 19.885 -49.278 47.119 1.00 87.44 175 PRO G C 1
ATOM 9643 O O . PRO G 1 145 ? 20.278 -50.250 47.774 1.00 92.76 175 PRO G O 1
ATOM 9647 N N . GLU G 1 146 ? 20.044 -49.199 45.796 1.00 92.90 176 GLU G N 1
ATOM 9648 C CA . GLU G 1 146 ? 20.751 -50.264 45.090 1.00 93.67 176 GLU G CA 1
ATOM 9649 C C . GLU G 1 146 ? 22.252 -50.193 45.350 1.00 84.17 176 GLU G C 1
ATOM 9650 O O . GLU G 1 146 ? 22.904 -51.225 45.546 1.00 72.69 176 GLU G O 1
ATOM 9656 N N . TYR G 1 147 ? 22.818 -48.983 45.354 1.00 81.56 177 TYR G N 1
ATOM 9657 C CA . TYR G 1 147 ? 24.228 -48.840 45.701 1.00 92.01 177 TYR G CA 1
ATOM 9658 C C . TYR G 1 147 ? 24.459 -49.091 47.186 1.00 88.75 177 TYR G C 1
ATOM 9659 O O . TYR G 1 147 ? 25.532 -49.568 47.573 1.00 73.17 177 TYR G O 1
ATOM 9668 N N . LYS G 1 148 ? 23.471 -48.775 48.029 1.00 91.62 178 LYS G N 1
ATOM 9669 C CA . LYS G 1 148 ? 23.573 -49.115 49.444 1.00 83.82 178 LYS G CA 1
ATOM 9670 C C . LYS G 1 148 ? 23.521 -50.625 49.643 1.00 86.08 178 LYS G C 1
ATOM 9671 O O . LYS G 1 148 ? 24.251 -51.174 50.478 1.00 88.91 178 LYS G O 1
ATOM 9673 N N . LYS G 1 149 ? 22.663 -51.312 48.884 1.00 83.83 179 LYS G N 1
ATOM 9674 C CA . LYS G 1 149 ? 22.665 -52.771 48.904 1.00 95.03 179 LYS G CA 1
ATOM 9675 C C . LYS G 1 149 ? 23.967 -53.326 48.344 1.00 87.94 179 LYS G C 1
ATOM 9676 O O . LYS G 1 149 ? 24.415 -54.399 48.765 1.00 83.96 179 LYS G O 1
ATOM 9678 N N . PHE G 1 150 ? 24.584 -52.616 47.395 1.00 86.41 180 PHE G N 1
ATOM 9679 C CA . PHE G 1 150 ? 25.880 -53.044 46.882 1.00 82.78 180 PHE G CA 1
ATOM 9680 C C . PHE G 1 150 ? 26.969 -52.879 47.935 1.00 85.85 180 PHE G C 1
ATOM 9681 O O . PHE G 1 150 ? 27.845 -53.742 48.069 1.00 92.00 180 PHE G O 1
ATOM 9689 N N . LEU G 1 151 ? 26.937 -51.777 48.691 1.00 89.18 181 LEU G N 1
ATOM 9690 C CA . LEU G 1 151 ? 27.922 -51.589 49.752 1.00 87.63 181 LEU G CA 1
ATOM 9691 C C . LEU G 1 151 ? 27.821 -52.701 50.791 1.00 97.44 181 LEU G C 1
ATOM 9692 O O . LEU G 1 151 ? 28.838 -53.153 51.330 1.00 101.98 181 LEU G O 1
ATOM 9697 N N . GLU G 1 152 ? 26.599 -53.151 51.091 1.00 90.96 182 GLU G N 1
ATOM 9698 C CA . GLU G 1 152 ? 26.442 -54.310 51.962 1.00 93.81 182 GLU G CA 1
ATOM 9699 C C . GLU G 1 152 ? 27.006 -55.566 51.310 1.00 81.63 182 GLU G C 1
ATOM 9700 O O . GLU G 1 152 ? 27.454 -56.481 52.009 1.00 78.62 182 GLU G O 1
ATOM 9702 N N . THR G 1 153 ? 27.000 -55.620 49.978 1.00 83.28 183 THR G N 1
ATOM 9703 C CA . THR G 1 153 ? 27.541 -56.770 49.268 1.00 92.72 183 THR G CA 1
ATOM 9704 C C . THR G 1 153 ? 29.062 -56.737 49.201 1.00 95.52 183 THR G C 1
ATOM 9705 O O . THR G 1 153 ? 29.696 -57.797 49.142 1.00 89.13 183 THR G O 1
ATOM 9709 N N . TYR G 1 154 ? 29.661 -55.547 49.225 1.00 93.54 184 TYR G N 1
ATOM 9710 C CA . TYR G 1 154 ? 31.080 -55.388 48.929 1.00 99.48 184 TYR G CA 1
ATOM 9711 C C . TYR G 1 154 ? 31.942 -55.078 50.142 1.00 89.43 184 TYR G C 1
ATOM 9712 O O . TYR G 1 154 ? 33.127 -55.416 50.139 1.00 81.62 184 TYR G O 1
ATOM 9721 N N . CYS G 1 155 ? 31.385 -54.453 51.179 1.00 92.50 185 CYS G N 1
ATOM 9722 C CA . CYS G 1 155 ? 32.204 -54.054 52.319 1.00 95.37 185 CYS G CA 1
ATOM 9723 C C . CYS G 1 155 ? 32.475 -55.220 53.263 1.00 106.31 185 CYS G C 1
ATOM 9724 O O . CYS G 1 155 ? 33.595 -55.363 53.766 1.00 118.13 185 CYS G O 1
ATOM 9727 N N . VAL G 1 156 ? 31.474 -56.057 53.518 1.00 114.71 186 VAL G N 1
ATOM 9728 C CA . VAL G 1 156 ? 31.630 -57.173 54.448 1.00 100.91 186 VAL G CA 1
ATOM 9729 C C . VAL G 1 156 ? 32.332 -58.331 53.740 1.00 98.38 186 VAL G C 1
ATOM 9730 O O . VAL G 1 156 ? 31.921 -59.485 53.851 1.00 86.95 186 VAL G O 1
ATOM 9734 N N . LYS H 2 34 ? 39.868 -54.697 47.025 1.00 77.68 767 LYS H N 1
ATOM 9735 C CA . LYS H 2 34 ? 41.130 -54.009 46.787 1.00 91.75 767 LYS H CA 1
ATOM 9736 C C . LYS H 2 34 ? 40.895 -52.656 46.119 1.00 101.25 767 LYS H C 1
ATOM 9737 O O . LYS H 2 34 ? 41.711 -51.743 46.243 1.00 113.66 767 LYS H O 1
ATOM 9743 N N . ARG H 2 35 ? 39.773 -52.536 45.406 1.00 96.60 768 ARG H N 1
ATOM 9744 C CA . ARG H 2 35 ? 39.424 -51.325 44.679 1.00 90.67 768 ARG H CA 1
ATOM 9745 C C . ARG H 2 35 ? 38.282 -50.600 45.381 1.00 85.97 768 ARG H C 1
ATOM 9746 O O . ARG H 2 35 ? 37.401 -51.252 45.952 1.00 90.34 768 ARG H O 1
ATOM 9754 N N . PRO H 2 36 ? 38.271 -49.268 45.375 1.00 82.49 769 PRO H N 1
ATOM 9755 C CA . PRO H 2 36 ? 37.207 -48.528 46.074 1.00 82.80 769 PRO H CA 1
ATOM 9756 C C . PRO H 2 36 ? 35.831 -49.044 45.698 1.00 78.44 769 PRO H C 1
ATOM 9757 O O . PRO H 2 36 ? 35.649 -49.636 44.623 1.00 78.56 769 PRO H O 1
ATOM 9761 N N . PRO H 2 37 ? 34.830 -48.829 46.557 1.00 83.22 770 PRO H N 1
ATOM 9762 C CA . PRO H 2 37 ? 33.505 -49.406 46.271 1.00 89.73 770 PRO H CA 1
ATOM 9763 C C . PRO H 2 37 ? 32.836 -48.804 45.047 1.00 81.79 770 PRO H C 1
ATOM 9764 O O . PRO H 2 37 ? 32.207 -49.535 44.271 1.00 76.28 770 PRO H O 1
ATOM 9768 N N . LEU H 2 38 ? 32.955 -47.490 44.849 1.00 76.90 771 LEU H N 1
ATOM 9769 C CA . LEU H 2 38 ? 32.286 -46.856 43.717 1.00 77.26 771 LEU H CA 1
ATOM 9770 C C . LEU H 2 38 ? 32.871 -47.326 42.391 1.00 82.50 771 LEU H C 1
ATOM 9771 O O . LEU H 2 38 ? 32.142 -47.472 41.402 1.00 84.99 771 LEU H O 1
ATOM 9776 N N . GLN H 2 39 ? 34.185 -47.563 42.347 1.00 83.98 772 GLN H N 1
ATOM 9777 C CA . GLN H 2 39 ? 34.799 -48.075 41.126 1.00 82.03 772 GLN H CA 1
ATOM 9778 C C . GLN H 2 39 ? 34.330 -49.494 40.826 1.00 79.12 772 GLN H C 1
ATOM 9779 O O . GLN H 2 39 ? 34.047 -49.830 39.670 1.00 91.38 772 GLN H O 1
ATOM 9785 N N . GLU H 2 40 ? 34.246 -50.345 41.850 1.00 71.69 773 GLU H N 1
ATOM 9786 C CA . GLU H 2 40 ? 33.757 -51.701 41.641 1.00 75.55 773 GLU H CA 1
ATOM 9787 C C . GLU H 2 40 ? 32.280 -51.732 41.273 1.00 81.28 773 GLU H C 1
ATOM 9788 O O . GLU H 2 40 ? 31.830 -52.704 40.656 1.00 79.18 773 GLU H O 1
ATOM 9794 N N . TYR H 2 41 ? 31.519 -50.695 41.630 1.00 78.16 774 TYR H N 1
ATOM 9795 C CA . TYR H 2 41 ? 30.101 -50.670 41.288 1.00 82.16 774 TYR H CA 1
ATOM 9796 C C . TYR H 2 41 ? 29.903 -50.435 39.795 1.00 87.45 774 TYR H C 1
ATOM 9797 O O . TYR H 2 41 ? 29.120 -51.138 39.144 1.00 93.38 774 TYR H O 1
ATOM 9806 N N . VAL H 2 42 ? 30.609 -49.450 39.230 1.00 75.76 775 VAL H N 1
ATOM 9807 C CA . VAL H 2 42 ? 30.475 -49.181 37.801 1.00 83.84 775 VAL H CA 1
ATOM 9808 C C . VAL H 2 42 ? 30.949 -50.378 36.985 1.00 80.51 775 VAL H C 1
ATOM 9809 O O . VAL H 2 42 ? 30.430 -50.640 35.894 1.00 79.05 775 VAL H O 1
ATOM 9813 N N . ARG H 2 43 ? 31.934 -51.122 37.493 1.00 71.82 776 ARG H N 1
ATOM 9814 C CA . ARG H 2 43 ? 32.349 -52.343 36.813 1.00 71.88 776 ARG H CA 1
ATOM 9815 C C . ARG H 2 43 ? 31.246 -53.394 36.851 1.00 76.84 776 ARG H C 1
ATOM 9816 O O . ARG H 2 43 ? 31.066 -54.151 35.889 1.00 76.64 776 ARG H O 1
ATOM 9824 N N . LYS H 2 44 ? 30.498 -53.459 37.955 1.00 73.38 777 LYS H N 1
ATOM 9825 C CA . LYS H 2 44 ? 29.401 -54.415 38.040 1.00 77.42 777 LYS H CA 1
ATOM 9826 C C . LYS H 2 44 ? 28.264 -54.019 37.109 1.00 76.97 777 LYS H C 1
ATOM 9827 O O . LYS H 2 44 ? 27.610 -54.884 36.514 1.00 80.56 777 LYS H O 1
ATOM 9833 N N . LEU H 2 45 ? 28.022 -52.714 36.962 1.00 70.11 778 LEU H N 1
ATOM 9834 C CA . LEU H 2 45 ? 26.952 -52.260 36.083 1.00 71.54 778 LEU H CA 1
ATOM 9835 C C . LEU H 2 45 ? 27.288 -52.513 34.618 1.00 67.05 778 LEU H C 1
ATOM 9836 O O . LEU H 2 45 ? 26.398 -52.820 33.818 1.00 70.13 778 LEU H O 1
ATOM 9841 N N . LEU H 2 46 ? 28.564 -52.394 34.249 1.00 66.39 779 LEU H N 1
ATOM 9842 C CA . LEU H 2 46 ? 28.964 -52.463 32.848 1.00 60.36 779 LEU H CA 1
ATOM 9843 C C . LEU H 2 46 ? 29.328 -53.873 32.399 1.00 59.32 779 LEU H C 1
ATOM 9844 O O . LEU H 2 46 ? 28.980 -54.271 31.282 1.00 56.42 779 LEU H O 1
ATOM 9849 N N . TYR H 2 47 ? 30.017 -54.639 33.243 1.00 67.40 780 TYR H N 1
ATOM 9850 C CA . TYR H 2 47 ? 30.576 -55.923 32.847 1.00 60.23 780 TYR H CA 1
ATOM 9851 C C . TYR H 2 47 ? 29.744 -57.116 33.300 1.00 62.84 780 TYR H C 1
ATOM 9852 O O . TYR H 2 47 ? 30.082 -58.251 32.952 1.00 64.14 780 TYR H O 1
ATOM 9861 N N . LYS H 2 48 ? 28.675 -56.896 34.067 1.00 70.39 781 LYS H N 1
ATOM 9862 C CA . LYS H 2 48 ? 27.853 -58.004 34.543 1.00 75.57 781 LYS H CA 1
ATOM 9863 C C . LYS H 2 48 ? 26.369 -57.680 34.423 1.00 75.67 781 LYS H C 1
ATOM 9864 O O . LYS H 2 48 ? 25.622 -58.393 33.744 1.00 62.90 781 LYS H O 1
ATOM 9870 N N . ASP H 2 49 ? 25.933 -56.599 35.075 1.00 83.46 782 ASP H N 1
ATOM 9871 C CA . ASP H 2 49 ? 24.515 -56.264 35.097 1.00 82.68 782 ASP H CA 1
ATOM 9872 C C . ASP H 2 49 ? 23.981 -55.869 33.727 1.00 75.39 782 ASP H C 1
ATOM 9873 O O . ASP H 2 49 ? 22.767 -55.931 33.511 1.00 90.60 782 ASP H O 1
ATOM 9878 N N . LEU H 2 50 ? 24.848 -55.465 32.801 1.00 66.34 783 LEU H N 1
ATOM 9879 C CA . LEU H 2 50 ? 24.400 -54.940 31.512 1.00 68.02 783 LEU H CA 1
ATOM 9880 C C . LEU H 2 50 ? 24.201 -56.098 30.544 1.00 72.72 783 LEU H C 1
ATOM 9881 O O . LEU H 2 50 ? 25.119 -56.512 29.833 1.00 78.07 783 LEU H O 1
ATOM 9886 N N . SER H 2 51 ? 22.984 -56.630 30.521 1.00 80.71 784 SER H N 1
ATOM 9887 C CA . SER H 2 51 ? 22.548 -57.557 29.493 1.00 87.00 784 SER H CA 1
ATOM 9888 C C . SER H 2 51 ? 21.645 -56.800 28.517 1.00 89.04 784 SER H C 1
ATOM 9889 O O . SER H 2 51 ? 21.564 -55.567 28.538 1.00 78.54 784 SER H O 1
ATOM 9892 N N . LYS H 2 52 ? 20.936 -57.542 27.664 1.00 75.45 785 LYS H N 1
ATOM 9893 C CA . LYS H 2 52 ? 20.123 -56.903 26.633 1.00 86.90 785 LYS H CA 1
ATOM 9894 C C . LYS H 2 52 ? 18.882 -56.228 27.213 1.00 96.05 785 LYS H C 1
ATOM 9895 O O . LYS H 2 52 ? 18.365 -55.275 26.619 1.00 76.47 785 LYS H O 1
ATOM 9901 N N . VAL H 2 53 ? 18.398 -56.690 28.368 1.00 101.78 786 VAL H N 1
ATOM 9902 C CA . VAL H 2 53 ? 17.126 -56.226 28.918 1.00 86.32 786 VAL H CA 1
ATOM 9903 C C . VAL H 2 53 ? 17.290 -55.355 30.157 1.00 89.00 786 VAL H C 1
ATOM 9904 O O . VAL H 2 53 ? 16.313 -54.710 30.573 1.00 96.14 786 VAL H O 1
ATOM 9908 N N . THR H 2 54 ? 18.485 -55.289 30.744 1.00 86.84 787 THR H N 1
ATOM 9909 C CA . THR H 2 54 ? 18.715 -54.508 31.952 1.00 94.32 787 THR H CA 1
ATOM 9910 C C . THR H 2 54 ? 19.343 -53.146 31.666 1.00 87.63 787 THR H C 1
ATOM 9911 O O . THR H 2 54 ? 19.898 -52.524 32.579 1.00 75.04 787 THR H O 1
ATOM 9915 N N . THR H 2 55 ? 19.254 -52.660 30.423 1.00 85.94 788 THR H N 1
ATOM 9916 C CA . THR H 2 55 ? 19.888 -51.388 30.090 1.00 81.60 788 THR H CA 1
ATOM 9917 C C . THR H 2 55 ? 19.144 -50.213 30.717 1.00 77.97 788 THR H C 1
ATOM 9918 O O . THR H 2 55 ? 19.768 -49.246 31.170 1.00 78.22 788 THR H O 1
ATOM 9922 N N . GLU H 2 56 ? 17.809 -50.272 30.743 1.00 80.07 789 GLU H N 1
ATOM 9923 C CA . GLU H 2 56 ? 17.033 -49.163 31.288 1.00 85.52 789 GLU H CA 1
ATOM 9924 C C . GLU H 2 56 ? 17.387 -48.904 32.748 1.00 96.46 789 GLU H C 1
ATOM 9925 O O . GLU H 2 56 ? 17.505 -47.747 33.170 1.00 90.24 789 GLU H O 1
ATOM 9931 N N . LYS H 2 57 ? 17.563 -49.969 33.536 1.00 96.34 790 LYS H N 1
ATOM 9932 C CA . LYS H 2 57 ? 17.856 -49.794 34.955 1.00 91.62 790 LYS H CA 1
ATOM 9933 C C . LYS H 2 57 ? 19.294 -49.344 35.177 1.00 86.98 790 LYS H C 1
ATOM 9934 O O . LYS H 2 57 ? 19.594 -48.714 36.198 1.00 83.44 790 LYS H O 1
ATOM 9936 N N . VAL H 2 58 ? 20.190 -49.650 34.237 1.00 83.17 791 VAL H N 1
ATOM 9937 C CA . VAL H 2 58 ? 21.584 -49.250 34.389 1.00 78.61 791 VAL H CA 1
ATOM 9938 C C . VAL H 2 58 ? 21.772 -47.774 34.055 1.00 71.30 791 VAL H C 1
ATOM 9939 O O . VAL H 2 58 ? 22.643 -47.111 34.629 1.00 69.36 791 VAL H O 1
ATOM 9943 N N . LEU H 2 59 ? 20.972 -47.234 33.133 1.00 77.52 792 LEU H N 1
ATOM 9944 C CA . LEU H 2 59 ? 21.144 -45.843 32.726 1.00 84.30 792 LEU H CA 1
ATOM 9945 C C . LEU H 2 59 ? 20.859 -44.895 33.885 1.00 86.70 792 LEU H C 1
ATOM 9946 O O . LEU H 2 59 ? 21.747 -44.164 34.340 1.00 85.75 792 LEU H O 1
ATOM 9951 N N . ARG H 2 60 ? 19.612 -44.886 34.370 1.00 87.16 793 ARG H N 1
ATOM 9952 C CA . ARG H 2 60 ? 19.265 -44.018 35.490 1.00 87.40 793 ARG H CA 1
ATOM 9953 C C . ARG H 2 60 ? 20.252 -44.190 36.636 1.00 80.09 793 ARG H C 1
ATOM 9954 O O . ARG H 2 60 ? 20.592 -43.224 37.329 1.00 77.88 793 ARG H O 1
ATOM 9962 N N . GLN H 2 61 ? 20.727 -45.419 36.847 1.00 83.66 794 GLN H N 1
ATOM 9963 C CA . GLN H 2 61 ? 21.706 -45.653 37.900 1.00 82.12 794 GLN H CA 1
ATOM 9964 C C . GLN H 2 61 ? 23.044 -45.011 37.563 1.00 79.74 794 GLN H C 1
ATOM 9965 O O . GLN H 2 61 ? 23.786 -44.618 38.469 1.00 80.01 794 GLN H O 1
ATOM 9971 N N . MET H 2 62 ? 23.365 -44.892 36.273 1.00 83.44 795 MET H N 1
ATOM 9972 C CA . MET H 2 62 ? 24.601 -44.247 35.856 1.00 82.18 795 MET H CA 1
ATOM 9973 C C . MET H 2 62 ? 24.497 -42.729 35.873 1.00 78.41 795 MET H C 1
ATOM 9974 O O . MET H 2 62 ? 25.525 -42.052 35.971 1.00 74.91 795 MET H O 1
ATOM 9979 N N . ARG H 2 63 ? 23.281 -42.185 35.789 1.00 80.74 796 ARG H N 1
ATOM 9980 C CA . ARG H 2 63 ? 23.103 -40.740 35.814 1.00 81.43 796 ARG H CA 1
ATOM 9981 C C . ARG H 2 63 ? 23.384 -40.140 37.186 1.00 84.83 796 ARG H C 1
ATOM 9982 O O . ARG H 2 63 ? 23.658 -38.938 37.276 1.00 78.75 796 ARG H O 1
ATOM 9990 N N . LYS H 2 64 ? 23.322 -40.942 38.247 1.00 87.60 797 LYS H N 1
ATOM 9991 C CA . LYS H 2 64 ? 23.469 -40.443 39.608 1.00 95.77 797 LYS H CA 1
ATOM 9992 C C . LYS H 2 64 ? 24.916 -40.403 40.080 1.00 86.22 797 LYS H C 1
ATOM 9993 O O . LYS H 2 64 ? 25.174 -39.936 41.195 1.00 93.73 797 LYS H O 1
ATOM 9999 N N . LEU H 2 65 ? 25.861 -40.877 39.273 1.00 81.77 798 LEU H N 1
ATOM 10000 C CA . LEU H 2 65 ? 27.254 -40.877 39.686 1.00 82.98 798 LEU H CA 1
ATOM 10001 C C . LEU H 2 65 ? 27.782 -39.446 39.777 1.00 79.41 798 LEU H C 1
ATOM 10002 O O . LEU H 2 65 ? 27.297 -38.550 39.081 1.00 81.16 798 LEU H O 1
ATOM 10007 N N . PRO H 2 66 ? 28.782 -39.204 40.631 1.00 77.34 799 PRO H N 1
ATOM 10008 C CA . PRO H 2 66 ? 29.328 -37.843 40.747 1.00 93.59 799 PRO H CA 1
ATOM 10009 C C . PRO H 2 66 ? 30.098 -37.429 39.504 1.00 81.77 799 PRO H C 1
ATOM 10010 O O . PRO H 2 66 ? 31.325 -37.559 39.453 1.00 85.63 799 PRO H O 1
ATOM 10014 N N . TRP H 2 67 ? 29.386 -36.930 38.492 1.00 75.60 800 TRP H N 1
ATOM 10015 C CA . TRP H 2 67 ? 30.029 -36.528 37.247 1.00 83.68 800 TRP H CA 1
ATOM 10016 C C . TRP H 2 67 ? 30.822 -35.236 37.381 1.00 86.25 800 TRP H C 1
ATOM 10017 O O . TRP H 2 67 ? 31.605 -34.916 36.479 1.00 82.45 800 TRP H O 1
ATOM 10028 N N . GLN H 2 68 ? 30.645 -34.491 38.475 1.00 91.30 801 GLN H N 1
ATOM 10029 C CA . GLN H 2 68 ? 31.458 -33.305 38.715 1.00 89.82 801 GLN H CA 1
ATOM 10030 C C . GLN H 2 68 ? 32.856 -33.654 39.212 1.00 93.44 801 GLN H C 1
ATOM 10031 O O . GLN H 2 68 ? 33.749 -32.800 39.161 1.00 107.05 801 GLN H O 1
ATOM 10037 N N . ASP H 2 69 ? 33.061 -34.877 39.694 1.00 86.75 802 ASP H N 1
ATOM 10038 C CA . ASP H 2 69 ? 34.374 -35.337 40.126 1.00 96.86 802 ASP H CA 1
ATOM 10039 C C . ASP H 2 69 ? 35.123 -35.880 38.914 1.00 101.03 802 ASP H C 1
ATOM 10040 O O . ASP H 2 69 ? 34.707 -36.880 38.317 1.00 97.47 802 ASP H O 1
ATOM 10045 N N . GLN H 2 70 ? 36.220 -35.215 38.549 1.00 98.67 803 GLN H N 1
ATOM 10046 C CA . GLN H 2 70 ? 36.939 -35.584 37.335 1.00 98.04 803 GLN H CA 1
ATOM 10047 C C . GLN H 2 70 ? 37.541 -36.980 37.436 1.00 87.81 803 GLN H C 1
ATOM 10048 O O . GLN H 2 70 ? 37.727 -37.645 36.410 1.00 103.46 803 GLN H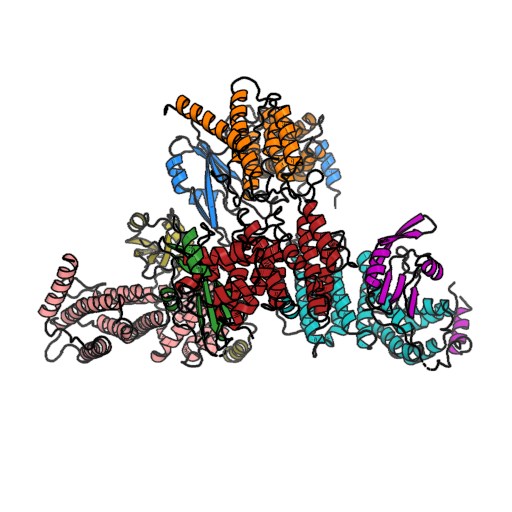 O 1
ATOM 10054 N N . GLU H 2 71 ? 37.841 -37.447 38.650 1.00 81.91 804 GLU H N 1
ATOM 10055 C CA . GLU H 2 71 ? 38.487 -38.749 38.791 1.00 97.30 804 GLU H CA 1
ATOM 10056 C C . GLU H 2 71 ? 37.499 -39.887 38.551 1.00 89.01 804 GLU H C 1
ATOM 10057 O O . GLU H 2 71 ? 37.844 -40.893 37.920 1.00 77.88 804 GLU H O 1
ATOM 10063 N N . VAL H 2 72 ? 36.270 -39.748 39.050 1.00 91.13 805 VAL H N 1
ATOM 10064 C CA . VAL H 2 72 ? 35.251 -40.769 38.824 1.00 93.89 805 VAL H CA 1
ATOM 10065 C C . VAL H 2 72 ? 34.889 -40.839 37.345 1.00 76.59 805 VAL H C 1
ATOM 10066 O O . VAL H 2 72 ? 34.854 -41.920 36.745 1.00 83.46 805 VAL H O 1
ATOM 10070 N N . LYS H 2 73 ? 34.605 -39.685 36.739 1.00 69.67 806 LYS H N 1
ATOM 10071 C CA . LYS H 2 73 ? 34.266 -39.639 35.319 1.00 75.39 806 LYS H CA 1
ATOM 10072 C C . LYS H 2 73 ? 35.411 -40.162 34.458 1.00 83.42 806 LYS H C 1
ATOM 10073 O O . LYS H 2 73 ? 35.178 -40.908 33.498 1.00 76.45 806 LYS H O 1
ATOM 10079 N N . ASP H 2 74 ? 36.650 -39.774 34.771 1.00 84.49 807 ASP H N 1
ATOM 10080 C CA . ASP H 2 74 ? 37.802 -40.347 34.078 1.00 77.81 807 ASP H CA 1
ATOM 10081 C C . ASP H 2 74 ? 37.737 -41.869 34.082 1.00 70.95 807 ASP H C 1
ATOM 10082 O O . ASP H 2 74 ? 37.796 -42.514 33.029 1.00 64.46 807 ASP H O 1
ATOM 10087 N N . TYR H 2 75 ? 37.611 -42.460 35.273 1.00 78.99 808 TYR H N 1
ATOM 10088 C CA . TYR H 2 75 ? 37.610 -43.915 35.388 1.00 71.39 808 TYR H CA 1
ATOM 10089 C C . TYR H 2 75 ? 36.437 -44.535 34.638 1.00 68.05 808 TYR H C 1
ATOM 10090 O O . TYR H 2 75 ? 36.565 -45.624 34.066 1.00 70.76 808 TYR H O 1
ATOM 10099 N N . VAL H 2 76 ? 35.283 -43.865 34.635 1.00 64.76 809 VAL H N 1
ATOM 10100 C CA . VAL H 2 76 ? 34.123 -44.398 33.924 1.00 71.61 809 VAL H CA 1
ATOM 10101 C C . VAL H 2 76 ? 34.429 -44.520 32.436 1.00 68.66 809 VAL H C 1
ATOM 10102 O O . VAL H 2 76 ? 34.144 -45.546 31.806 1.00 67.63 809 VAL H O 1
ATOM 10106 N N . ILE H 2 77 ? 35.024 -43.477 31.854 1.00 67.98 810 ILE H N 1
ATOM 10107 C CA . ILE H 2 77 ? 35.361 -43.506 30.433 1.00 70.46 810 ILE H CA 1
ATOM 10108 C C . ILE H 2 77 ? 36.343 -44.633 30.138 1.00 69.52 810 ILE H C 1
ATOM 10109 O O . ILE H 2 77 ? 36.214 -45.341 29.132 1.00 63.68 810 ILE H O 1
ATOM 10114 N N . CYS H 2 78 ? 37.343 -44.815 31.004 1.00 76.12 811 CYS H N 1
ATOM 10115 C CA . CYS H 2 78 ? 38.293 -45.904 30.803 1.00 69.46 811 CYS H CA 1
ATOM 10116 C C . CYS H 2 78 ? 37.588 -47.255 30.817 1.00 61.55 811 CYS H C 1
ATOM 10117 O O . CYS H 2 78 ? 37.923 -48.145 30.027 1.00 64.54 811 CYS H O 1
ATOM 10120 N N . CYS H 2 79 ? 36.600 -47.423 31.699 1.00 69.06 812 CYS H N 1
ATOM 10121 C CA . CYS H 2 79 ? 35.885 -48.694 31.771 1.00 66.49 812 CYS H CA 1
ATOM 10122 C C . CYS H 2 79 ? 35.160 -48.994 30.466 1.00 56.49 812 CYS H C 1
ATOM 10123 O O . CYS H 2 79 ? 35.128 -50.145 30.016 1.00 58.46 812 CYS H O 1
ATOM 10126 N N . MET H 2 80 ? 34.571 -47.969 29.843 1.00 60.50 813 MET H N 1
ATOM 10127 C CA . MET H 2 80 ? 33.848 -48.182 28.593 1.00 64.33 813 MET H CA 1
ATOM 10128 C C . MET H 2 80 ? 34.805 -48.425 27.431 1.00 54.40 813 MET H C 1
ATOM 10129 O O . MET H 2 80 ? 34.518 -49.237 26.545 1.00 49.36 813 MET H O 1
ATOM 10134 N N . ILE H 2 81 ? 35.943 -47.728 27.414 1.00 53.04 814 ILE H N 1
ATOM 10135 C CA . ILE H 2 81 ? 36.921 -47.935 26.350 1.00 53.47 814 ILE H CA 1
ATOM 10136 C C . ILE H 2 81 ? 37.437 -49.369 26.379 1.00 53.10 814 ILE H C 1
ATOM 10137 O O . ILE H 2 81 ? 37.571 -50.019 25.335 1.00 56.32 814 ILE H O 1
ATOM 10142 N N . ASN H 2 82 ? 37.729 -49.887 27.571 1.00 53.62 815 ASN H N 1
ATOM 10143 C CA . ASN H 2 82 ? 38.138 -51.279 27.714 1.00 58.64 815 ASN H CA 1
ATOM 10144 C C . ASN H 2 82 ? 36.941 -52.197 27.496 1.00 67.67 815 ASN H C 1
ATOM 10145 O O . ASN H 2 82 ? 36.514 -52.904 28.416 1.00 70.42 815 ASN H O 1
ATOM 10150 N N . ILE H 2 83 ? 36.394 -52.193 26.276 1.00 58.53 816 ILE H N 1
ATOM 10151 C CA . ILE H 2 83 ? 35.198 -52.973 25.973 1.00 63.22 816 ILE H CA 1
ATOM 10152 C C . ILE H 2 83 ? 35.461 -54.469 25.951 1.00 62.04 816 ILE H C 1
ATOM 10153 O O . ILE H 2 83 ? 34.509 -55.255 25.870 1.00 68.44 816 ILE H O 1
ATOM 10158 N N . TRP H 2 84 ? 36.729 -54.883 26.030 1.00 57.22 817 TRP H N 1
ATOM 10159 C CA . TRP H 2 84 ? 37.063 -56.300 26.000 1.00 56.69 817 TRP H CA 1
ATOM 10160 C C . TRP H 2 84 ? 36.562 -57.046 27.228 1.00 71.53 817 TRP H C 1
ATOM 10161 O O . TRP H 2 84 ? 36.460 -58.277 27.188 1.00 82.33 817 TRP H O 1
ATOM 10172 N N . ASN H 2 85 ? 36.254 -56.334 28.316 1.00 77.61 818 ASN H N 1
ATOM 10173 C CA . ASN H 2 85 ? 35.718 -56.975 29.513 1.00 70.64 818 ASN H CA 1
ATOM 10174 C C . ASN H 2 85 ? 34.258 -57.378 29.360 1.00 66.10 818 ASN H C 1
ATOM 10175 O O . ASN H 2 85 ? 33.755 -58.146 30.189 1.00 80.63 818 ASN H O 1
ATOM 10180 N N . VAL H 2 86 ? 33.574 -56.883 28.340 1.00 64.83 819 VAL H N 1
ATOM 10181 C CA . VAL H 2 86 ? 32.162 -57.170 28.119 1.00 64.07 819 VAL H CA 1
ATOM 10182 C C . VAL H 2 86 ? 32.037 -58.390 27.220 1.00 65.18 819 VAL H C 1
ATOM 10183 O O . VAL H 2 86 ? 32.842 -58.591 26.303 1.00 69.94 819 VAL H O 1
ATOM 10187 N N . LYS H 2 87 ? 31.027 -59.215 27.489 1.00 71.11 820 LYS H N 1
ATOM 10188 C CA . LYS H 2 87 ? 30.723 -60.324 26.595 1.00 69.54 820 LYS H CA 1
ATOM 10189 C C . LYS H 2 87 ? 30.512 -59.792 25.183 1.00 68.90 820 LYS H C 1
ATOM 10190 O O . LYS H 2 87 ? 29.834 -58.783 24.976 1.00 70.70 820 LYS H O 1
ATOM 10196 N N . TYR H 2 88 ? 31.104 -60.478 24.204 1.00 72.55 821 TYR H N 1
ATOM 10197 C CA . TYR H 2 88 ? 31.084 -59.986 22.830 1.00 63.57 821 TYR H CA 1
ATOM 10198 C C . TYR H 2 88 ? 29.666 -59.678 22.362 1.00 72.65 821 TYR H C 1
ATOM 10199 O O . TYR H 2 88 ? 29.410 -58.623 21.770 1.00 61.80 821 TYR H O 1
ATOM 10208 N N . ASN H 2 89 ? 28.726 -60.596 22.615 1.00 74.39 822 ASN H N 1
ATOM 10209 C CA . ASN H 2 89 ? 27.365 -60.417 22.120 1.00 64.99 822 ASN H CA 1
ATOM 10210 C C . ASN H 2 89 ? 26.606 -59.329 22.872 1.00 74.56 822 ASN H C 1
ATOM 10211 O O . ASN H 2 89 ? 25.586 -58.845 22.370 1.00 72.33 822 ASN H O 1
ATOM 10216 N N . SER H 2 90 ? 27.077 -58.929 24.052 1.00 75.12 823 SER H N 1
ATOM 10217 C CA . SER H 2 90 ? 26.456 -57.856 24.816 1.00 66.85 823 SER H CA 1
ATOM 10218 C C . SER H 2 90 ? 27.129 -56.509 24.593 1.00 72.53 823 SER H C 1
ATOM 10219 O O . SER H 2 90 ? 26.757 -55.528 25.247 1.00 66.09 823 SER H O 1
ATOM 10222 N N . ILE H 2 91 ? 28.100 -56.435 23.681 1.00 77.89 824 ILE H N 1
ATOM 10223 C CA . ILE H 2 91 ? 28.820 -55.183 23.457 1.00 77.93 824 ILE H CA 1
ATOM 10224 C C . ILE H 2 91 ? 27.870 -54.095 22.970 1.00 77.86 824 ILE H C 1
ATOM 10225 O O . ILE H 2 91 ? 28.006 -52.922 23.342 1.00 70.17 824 ILE H O 1
ATOM 10230 N N . HIS H 2 92 ? 26.899 -54.461 22.125 1.00 69.99 825 HIS H N 1
ATOM 10231 C CA . HIS H 2 92 ? 25.972 -53.464 21.599 1.00 61.42 825 HIS H CA 1
ATOM 10232 C C . HIS H 2 92 ? 25.228 -52.746 22.717 1.00 69.64 825 HIS H C 1
ATOM 10233 O O . HIS H 2 92 ? 24.805 -51.597 22.545 1.00 61.79 825 HIS H O 1
ATOM 10240 N N . CYS H 2 93 ? 25.059 -53.402 23.868 1.00 82.15 826 CYS H N 1
ATOM 10241 C CA . CYS H 2 93 ? 24.348 -52.777 24.977 1.00 72.08 826 CYS H CA 1
ATOM 10242 C C . CYS H 2 93 ? 25.098 -51.556 25.492 1.00 59.54 826 CYS H C 1
ATOM 10243 O O . CYS H 2 93 ? 24.482 -50.554 25.872 1.00 54.23 826 CYS H O 1
ATOM 10246 N N . VAL H 2 94 ? 26.431 -51.618 25.508 1.00 71.09 827 VAL H N 1
ATOM 10247 C CA . VAL H 2 94 ? 27.215 -50.487 25.994 1.00 66.42 827 VAL H CA 1
ATOM 10248 C C . VAL H 2 94 ? 27.012 -49.277 25.091 1.00 66.13 827 VAL H C 1
ATOM 10249 O O . VAL H 2 94 ? 26.910 -48.138 25.565 1.00 57.06 827 VAL H O 1
ATOM 10253 N N . ALA H 2 95 ? 26.947 -49.504 23.776 1.00 64.35 828 ALA H N 1
ATOM 10254 C CA . ALA H 2 95 ? 26.690 -48.409 22.847 1.00 52.96 828 ALA H CA 1
ATOM 10255 C C . ALA H 2 95 ? 25.339 -47.765 23.126 1.00 57.50 828 ALA H C 1
ATOM 10256 O O . ALA H 2 95 ? 25.234 -46.539 23.250 1.00 62.13 828 ALA H O 1
ATOM 10258 N N . ASN H 2 96 ? 24.288 -48.583 23.229 1.00 72.25 829 ASN H N 1
ATOM 10259 C CA . ASN H 2 96 ? 22.969 -48.062 23.572 1.00 74.33 829 ASN H CA 1
ATOM 10260 C C . ASN H 2 96 ? 23.014 -47.266 24.870 1.00 71.88 829 ASN H C 1
ATOM 10261 O O . ASN H 2 96 ? 22.432 -46.178 24.963 1.00 66.88 829 ASN H O 1
ATOM 10266 N N . LEU H 2 97 ? 23.698 -47.796 25.888 1.00 64.12 830 LEU H N 1
ATOM 10267 C CA . LEU H 2 97 ? 23.849 -47.065 27.142 1.00 71.13 830 LEU H CA 1
ATOM 10268 C C . LEU H 2 97 ? 24.457 -45.689 26.897 1.00 73.73 830 LEU H C 1
ATOM 10269 O O . LEU H 2 97 ? 23.928 -44.671 27.358 1.00 61.77 830 LEU H O 1
ATOM 10274 N N . LEU H 2 98 ? 25.565 -45.638 26.152 1.00 76.46 831 LEU H N 1
ATOM 10275 C CA . LEU H 2 98 ? 26.216 -44.358 25.895 1.00 75.51 831 LEU H CA 1
ATOM 10276 C C . LEU H 2 98 ? 25.325 -43.430 25.080 1.00 69.78 831 LEU H C 1
ATOM 10277 O O . LEU H 2 98 ? 25.363 -42.210 25.272 1.00 68.84 831 LEU H O 1
ATOM 10282 N N . ALA H 2 99 ? 24.520 -43.984 24.170 1.00 73.05 832 ALA H N 1
ATOM 10283 C CA . ALA H 2 99 ? 23.676 -43.145 23.326 1.00 70.75 832 ALA H CA 1
ATOM 10284 C C . ALA H 2 99 ? 22.702 -42.318 24.155 1.00 70.08 832 ALA H C 1
ATOM 10285 O O . ALA H 2 99 ? 22.373 -41.187 23.779 1.00 75.14 832 ALA H O 1
ATOM 10287 N N . GLY H 2 100 ? 22.234 -42.856 25.279 1.00 82.69 833 GLY H N 1
ATOM 10288 C CA . GLY H 2 100 ? 21.331 -42.130 26.147 1.00 72.14 833 GLY H CA 1
ATOM 10289 C C . GLY H 2 100 ? 22.056 -41.365 27.233 1.00 71.33 833 GLY H C 1
ATOM 10290 O O . GLY H 2 100 ? 21.558 -40.350 27.728 1.00 76.77 833 GLY H O 1
ATOM 10291 N N . LEU H 2 101 ? 23.244 -41.843 27.608 1.00 66.52 834 LEU H N 1
ATOM 10292 C CA . LEU H 2 101 ? 24.013 -41.190 28.659 1.00 65.65 834 LEU H CA 1
ATOM 10293 C C . LEU H 2 101 ? 24.531 -39.824 28.235 1.00 76.58 834 LEU H C 1
ATOM 10294 O O . LEU H 2 101 ? 24.840 -38.996 29.100 1.00 81.11 834 LEU H O 1
ATOM 10299 N N . VAL H 2 102 ? 24.634 -39.566 26.927 1.00 89.00 835 VAL H N 1
ATOM 10300 C CA . VAL H 2 102 ? 25.108 -38.266 26.458 1.00 85.50 835 VAL H CA 1
ATOM 10301 C C . VAL H 2 102 ? 24.004 -37.223 26.394 1.00 89.26 835 VAL H C 1
ATOM 10302 O O . VAL H 2 102 ? 24.304 -36.030 26.258 1.00 100.13 835 VAL H O 1
ATOM 10306 N N . LEU H 2 103 ? 22.735 -37.632 26.485 1.00 88.53 836 LEU H N 1
ATOM 10307 C CA . LEU H 2 103 ? 21.644 -36.670 26.589 1.00 84.13 836 LEU H CA 1
ATOM 10308 C C . LEU H 2 103 ? 21.707 -35.865 27.882 1.00 97.39 836 LEU H C 1
ATOM 10309 O O . LEU H 2 103 ? 20.981 -34.872 28.013 1.00 101.28 836 LEU H O 1
ATOM 10314 N N . TYR H 2 104 ? 22.547 -36.278 28.831 1.00 95.00 837 TYR H N 1
ATOM 10315 C CA . TYR H 2 104 ? 22.724 -35.581 30.098 1.00 87.05 837 TYR H CA 1
ATOM 10316 C C . TYR H 2 104 ? 24.182 -35.298 30.423 1.00 91.91 837 TYR H C 1
ATOM 10317 O O . TYR H 2 104 ? 24.449 -34.408 31.240 1.00 99.31 837 TYR H O 1
ATOM 10326 N N . GLN H 2 105 ? 25.135 -36.023 29.812 1.00 86.60 838 GLN H N 1
ATOM 10327 C CA . GLN H 2 105 ? 26.572 -35.776 29.960 1.00 86.33 838 GLN H CA 1
ATOM 10328 C C . GLN H 2 105 ? 27.169 -35.868 28.550 1.00 89.54 838 GLN H C 1
ATOM 10329 O O . GLN H 2 105 ? 27.810 -36.856 28.186 1.00 78.49 838 GLN H O 1
ATOM 10335 N N . GLU H 2 106 ? 26.945 -34.820 27.750 1.00 99.70 839 GLU H N 1
ATOM 10336 C CA . GLU H 2 106 ? 27.350 -34.855 26.347 1.00 84.73 839 GLU H CA 1
ATOM 10337 C C . GLU H 2 106 ? 28.857 -35.010 26.192 1.00 85.82 839 GLU H C 1
ATOM 10338 O O . GLU H 2 106 ? 29.324 -35.555 25.184 1.00 71.57 839 GLU H O 1
ATOM 10340 N N . ASP H 2 107 ? 29.633 -34.546 27.175 1.00 91.26 840 ASP H N 1
ATOM 10341 C CA . ASP H 2 107 ? 31.086 -34.585 27.044 1.00 91.71 840 ASP H CA 1
ATOM 10342 C C . ASP H 2 107 ? 31.625 -36.010 27.032 1.00 88.28 840 ASP H C 1
ATOM 10343 O O . ASP H 2 107 ? 32.664 -36.270 26.414 1.00 87.08 840 ASP H O 1
ATOM 10348 N N . VAL H 2 108 ? 30.941 -36.944 27.692 1.00 90.88 841 VAL H N 1
ATOM 10349 C CA . VAL H 2 108 ? 31.530 -38.260 27.924 1.00 73.43 841 VAL H CA 1
ATOM 10350 C C . VAL H 2 108 ? 31.542 -39.087 26.642 1.00 76.07 841 VAL H C 1
ATOM 10351 O O . VAL H 2 108 ? 32.473 -39.863 26.399 1.00 85.72 841 VAL H O 1
ATOM 10355 N N . GLY H 2 109 ? 30.512 -38.949 25.807 1.00 74.24 842 GLY H N 1
ATOM 10356 C CA . GLY H 2 109 ? 30.500 -39.686 24.554 1.00 79.13 842 GLY H CA 1
ATOM 10357 C C . GLY H 2 109 ? 31.666 -39.336 23.652 1.00 71.21 842 GLY H C 1
ATOM 10358 O O . GLY H 2 109 ? 32.172 -40.192 22.920 1.00 67.17 842 GLY H O 1
ATOM 10359 N N . ILE H 2 110 ? 32.113 -38.079 23.693 1.00 83.21 843 ILE H N 1
ATOM 10360 C CA . ILE H 2 110 ? 33.233 -37.657 22.858 1.00 69.75 843 ILE H CA 1
ATOM 10361 C C . ILE H 2 110 ? 34.495 -38.415 23.251 1.00 67.04 843 ILE H C 1
ATOM 10362 O O . ILE H 2 110 ? 35.221 -38.938 22.399 1.00 80.27 843 ILE H O 1
ATOM 10367 N N . HIS H 2 111 ? 34.773 -38.487 24.555 1.00 70.39 844 HIS H N 1
ATOM 10368 C CA . HIS H 2 111 ? 36.018 -39.092 25.016 1.00 68.90 844 HIS H CA 1
ATOM 10369 C C . HIS H 2 111 ? 36.014 -40.605 24.845 1.00 60.68 844 HIS H C 1
ATOM 10370 O O . HIS H 2 111 ? 37.072 -41.201 24.611 1.00 60.31 844 HIS H O 1
ATOM 10377 N N . VAL H 2 112 ? 34.849 -41.243 24.957 1.00 65.73 845 VAL H N 1
ATOM 10378 C CA . VAL H 2 112 ? 34.784 -42.688 24.761 1.00 68.01 845 VAL H CA 1
ATOM 10379 C C . VAL H 2 112 ? 35.135 -43.041 23.321 1.00 61.63 845 VAL H C 1
ATOM 10380 O O . VAL H 2 112 ? 35.885 -43.991 23.064 1.00 54.93 845 VAL H O 1
ATOM 10384 N N . VAL H 2 113 ? 34.605 -42.282 22.359 1.00 55.74 846 VAL H N 1
ATOM 10385 C CA . VAL H 2 113 ? 34.929 -42.530 20.956 1.00 54.90 846 VAL H CA 1
ATOM 10386 C C . VAL H 2 113 ? 36.408 -42.261 20.696 1.00 51.82 846 VAL H C 1
ATOM 10387 O O . VAL H 2 113 ? 37.102 -43.071 20.070 1.00 48.93 846 VAL H O 1
ATOM 10391 N N . ASP H 2 114 ? 36.911 -41.121 21.176 1.00 51.58 847 ASP H N 1
ATOM 10392 C CA . ASP H 2 114 ? 38.323 -40.801 20.996 1.00 53.73 847 ASP H CA 1
ATOM 10393 C C . ASP H 2 114 ? 39.219 -41.897 21.564 1.00 61.92 847 ASP H C 1
ATOM 10394 O O . ASP H 2 114 ? 40.235 -42.255 20.956 1.00 64.34 847 ASP H O 1
ATOM 10399 N N . GLY H 2 115 ? 38.865 -42.434 22.733 1.00 52.42 848 GLY H N 1
ATOM 10400 C CA . GLY H 2 115 ? 39.661 -43.497 23.318 1.00 50.00 848 GLY H CA 1
ATOM 10401 C C . GLY H 2 115 ? 39.586 -44.795 22.543 1.00 48.87 848 GLY H C 1
ATOM 10402 O O . GLY H 2 115 ? 40.561 -45.550 22.494 1.00 50.12 848 GLY H O 1
ATOM 10403 N N . VAL H 2 116 ? 38.435 -45.080 21.934 1.00 52.76 849 VAL H N 1
ATOM 10404 C CA . VAL H 2 116 ? 38.301 -46.300 21.143 1.00 58.35 849 VAL H CA 1
ATOM 10405 C C . VAL H 2 116 ? 39.159 -46.209 19.887 1.00 51.18 849 VAL H C 1
ATOM 10406 O O . VAL H 2 116 ? 39.885 -47.148 19.541 1.00 53.95 849 VAL H O 1
ATOM 10410 N N . LEU H 2 117 ? 39.093 -45.072 19.190 1.00 50.74 850 LEU H N 1
ATOM 10411 C CA . LEU H 2 117 ? 39.903 -44.895 17.989 1.00 50.68 850 LEU H CA 1
ATOM 10412 C C . LEU H 2 117 ? 41.392 -44.880 18.316 1.00 57.51 850 LEU H C 1
ATOM 10413 O O . LEU H 2 117 ? 42.207 -45.335 17.504 1.00 49.70 850 LEU H O 1
ATOM 10418 N N . GLU H 2 118 ? 41.763 -44.367 19.491 1.00 59.12 851 GLU H N 1
ATOM 10419 C CA . GLU H 2 118 ? 43.159 -44.402 19.912 1.00 52.48 851 GLU H CA 1
ATOM 10420 C C . GLU H 2 118 ? 43.641 -45.839 20.077 1.00 60.04 851 GLU H C 1
ATOM 10421 O O . GLU H 2 118 ? 44.730 -46.200 19.616 1.00 60.42 851 GLU H O 1
ATOM 10427 N N . ASP H 2 119 ? 42.838 -46.679 20.737 1.00 58.42 852 ASP H N 1
ATOM 10428 C CA . ASP H 2 119 ? 43.244 -48.057 20.985 1.00 66.21 852 ASP H CA 1
ATOM 10429 C C . ASP H 2 119 ? 43.225 -48.907 19.720 1.00 57.97 852 ASP H C 1
ATOM 10430 O O . ASP H 2 119 ? 43.938 -49.915 19.657 1.00 55.90 852 ASP H O 1
ATOM 10435 N N . ILE H 2 120 ? 42.425 -48.535 18.720 1.00 59.63 853 ILE H N 1
ATOM 10436 C CA . ILE H 2 120 ? 42.473 -49.232 17.437 1.00 66.52 853 ILE H CA 1
ATOM 10437 C C . ILE H 2 120 ? 43.788 -48.929 16.728 1.00 54.99 853 ILE H C 1
ATOM 10438 O O . ILE H 2 120 ? 44.485 -49.836 16.256 1.00 40.37 853 ILE H O 1
ATOM 10443 N N . ARG H 2 121 ? 44.146 -47.644 16.649 1.00 46.81 854 ARG H N 1
ATOM 10444 C CA . ARG H 2 121 ? 45.401 -47.253 16.018 1.00 49.60 854 ARG H CA 1
ATOM 10445 C C . ARG H 2 121 ? 46.594 -47.810 16.782 1.00 47.47 854 ARG H C 1
ATOM 10446 O O . ARG H 2 121 ? 47.467 -48.466 16.203 1.00 52.57 854 ARG H O 1
ATOM 10454 N N . LEU H 2 122 ? 46.650 -47.548 18.089 1.00 53.80 855 LEU H N 1
ATOM 10455 C CA . LEU H 2 122 ? 47.762 -48.037 18.899 1.00 55.24 855 LEU H CA 1
ATOM 10456 C C . LEU H 2 122 ? 47.869 -49.556 18.849 1.00 50.09 855 LEU H C 1
ATOM 10457 O O . LEU H 2 122 ? 48.975 -50.101 18.923 1.00 52.91 855 LEU H O 1
ATOM 10462 N N . GLY H 2 123 ? 46.740 -50.253 18.728 1.00 54.75 856 GLY H N 1
ATOM 10463 C CA . GLY H 2 123 ? 46.789 -51.697 18.571 1.00 54.59 856 GLY H CA 1
ATOM 10464 C C . GLY H 2 123 ? 47.525 -52.122 17.314 1.00 49.99 856 GLY H C 1
ATOM 10465 O O . GLY H 2 123 ? 48.219 -53.140 17.303 1.00 49.15 856 GLY H O 1
ATOM 10466 N N . MET H 2 124 ? 47.377 -51.348 16.234 1.00 57.58 857 MET H N 1
ATOM 10467 C CA . MET H 2 124 ? 48.120 -51.640 15.011 1.00 59.86 857 MET H CA 1
ATOM 10468 C C . MET H 2 124 ? 49.600 -51.311 15.175 1.00 59.75 857 MET H C 1
ATOM 10469 O O . MET H 2 124 ? 50.464 -52.059 14.702 1.00 57.75 857 MET H O 1
ATOM 10474 N N . GLU H 2 125 ? 49.910 -50.196 15.844 1.00 57.72 858 GLU H N 1
ATOM 10475 C CA . GLU H 2 125 ? 51.303 -49.809 16.032 1.00 50.19 858 GLU H CA 1
ATOM 10476 C C . GLU H 2 125 ? 52.037 -50.797 16.931 1.00 56.54 858 GLU H C 1
ATOM 10477 O O . GLU H 2 125 ? 53.216 -51.096 16.704 1.00 53.82 858 GLU H O 1
ATOM 10483 N N . VAL H 2 126 ? 51.358 -51.311 17.954 1.00 50.32 859 VAL H N 1
ATOM 10484 C CA . VAL H 2 126 ? 51.970 -52.290 18.844 1.00 53.26 859 VAL H CA 1
ATOM 10485 C C . VAL H 2 126 ? 51.909 -53.682 18.229 1.00 56.98 859 VAL H C 1
ATOM 10486 O O . VAL H 2 126 ? 52.921 -54.388 18.150 1.00 51.80 859 VAL H O 1
ATOM 10490 N N . ASN H 2 127 ? 50.723 -54.090 17.777 1.00 66.72 860 ASN H N 1
ATOM 10491 C CA . ASN H 2 127 ? 50.541 -55.354 17.073 1.00 79.80 860 ASN H CA 1
ATOM 10492 C C . ASN H 2 127 ? 51.199 -56.525 17.795 1.00 75.51 860 ASN H C 1
ATOM 10493 O O . ASN H 2 127 ? 52.277 -56.976 17.396 1.00 78.32 860 ASN H O 1
ATOM 10498 N N . GLN H 2 128 ? 50.562 -57.026 18.852 1.00 68.21 861 GLN H N 1
ATOM 10499 C CA . GLN H 2 128 ? 51.010 -58.238 19.521 1.00 61.04 861 GLN H CA 1
ATOM 10500 C C . GLN H 2 128 ? 49.841 -59.208 19.617 1.00 73.43 861 GLN H C 1
ATOM 10501 O O . GLN H 2 128 ? 48.714 -58.789 19.910 1.00 71.63 861 GLN H O 1
ATOM 10507 N N . PRO H 2 129 ? 50.065 -60.504 19.373 1.00 74.80 862 PRO H N 1
ATOM 10508 C CA . PRO H 2 129 ? 48.927 -61.440 19.353 1.00 60.52 862 PRO H CA 1
ATOM 10509 C C . PRO H 2 129 ? 48.156 -61.491 20.658 1.00 68.70 862 PRO H C 1
ATOM 10510 O O . PRO H 2 129 ? 46.983 -61.886 20.649 1.00 59.96 862 PRO H O 1
ATOM 10514 N N . LYS H 2 130 ? 48.770 -61.104 21.780 1.00 78.15 863 LYS H N 1
ATOM 10515 C CA . LYS H 2 130 ? 48.089 -61.154 23.068 1.00 68.85 863 LYS H CA 1
ATOM 10516 C C . LYS H 2 130 ? 46.934 -60.164 23.163 1.00 83.21 863 LYS H C 1
ATOM 10517 O O . LYS H 2 130 ? 46.111 -60.289 24.078 1.00 94.00 863 LYS H O 1
ATOM 10523 N N . PHE H 2 131 ? 46.850 -59.196 22.248 1.00 78.31 864 PHE H N 1
ATOM 10524 C CA . PHE H 2 131 ? 45.785 -58.203 22.246 1.00 68.41 864 PHE H CA 1
ATOM 10525 C C . PHE H 2 131 ? 44.771 -58.438 21.129 1.00 63.15 864 PHE H C 1
ATOM 10526 O O . PHE H 2 131 ? 44.038 -57.515 20.761 1.00 63.89 864 PHE H O 1
ATOM 10534 N N . ASN H 2 132 ? 44.715 -59.649 20.575 1.00 67.03 865 ASN H N 1
ATOM 10535 C CA . ASN H 2 132 ? 43.863 -59.881 19.411 1.00 62.64 865 ASN H CA 1
ATOM 10536 C C . ASN H 2 132 ? 42.387 -59.765 19.776 1.00 66.02 865 ASN H C 1
ATOM 10537 O O . ASN H 2 132 ? 41.680 -58.884 19.272 1.00 62.11 865 ASN H O 1
ATOM 10542 N N . GLN H 2 133 ? 41.900 -60.642 20.659 1.00 72.31 866 GLN H N 1
ATOM 10543 C CA . GLN H 2 133 ? 40.497 -60.560 21.055 1.00 69.54 866 GLN H CA 1
ATOM 10544 C C . GLN H 2 133 ? 40.177 -59.202 21.669 1.00 62.41 866 GLN H C 1
ATOM 10545 O O . GLN H 2 133 ? 39.032 -58.739 21.598 1.00 58.02 866 GLN H O 1
ATOM 10551 N N . ARG H 2 134 ? 41.175 -58.548 22.266 1.00 54.38 867 ARG H N 1
ATOM 10552 C CA . ARG H 2 134 ? 40.974 -57.203 22.790 1.00 50.33 867 ARG H CA 1
ATOM 10553 C C . ARG H 2 134 ? 40.730 -56.211 21.661 1.00 54.48 867 ARG H C 1
ATOM 10554 O O . ARG H 2 134 ? 39.863 -55.337 21.770 1.00 51.46 867 ARG H O 1
ATOM 10562 N N . ARG H 2 135 ? 41.485 -56.334 20.568 1.00 65.47 868 ARG H N 1
ATOM 10563 C CA . ARG H 2 135 ? 41.284 -55.469 19.412 1.00 56.79 868 ARG H CA 1
ATOM 10564 C C . ARG H 2 135 ? 40.045 -55.862 18.618 1.00 55.69 868 ARG H C 1
ATOM 10565 O O . ARG H 2 135 ? 39.397 -54.991 18.025 1.00 50.11 868 ARG H O 1
ATOM 10573 N N . ILE H 2 136 ? 39.700 -57.153 18.593 1.00 51.22 869 ILE H N 1
ATOM 10574 C CA . ILE H 2 136 ? 38.458 -57.572 17.950 1.00 44.94 869 ILE H CA 1
ATOM 10575 C C . ILE H 2 136 ? 37.264 -56.935 18.649 1.00 52.56 869 ILE H C 1
ATOM 10576 O O . ILE H 2 136 ? 36.327 -56.454 18.000 1.00 52.32 869 ILE H O 1
ATOM 10581 N N . SER H 2 137 ? 37.274 -56.928 19.986 1.00 53.91 870 SER H N 1
ATOM 10582 C CA . SER H 2 137 ? 36.184 -56.302 20.726 1.00 52.73 870 SER H CA 1
ATOM 10583 C C . SER H 2 137 ? 36.122 -54.806 20.446 1.00 54.00 870 SER H C 1
ATOM 10584 O O . SER H 2 137 ? 35.033 -54.230 20.331 1.00 50.60 870 SER H O 1
ATOM 10587 N N . SER H 2 138 ? 37.284 -54.158 20.332 1.00 56.65 871 SER H N 1
ATOM 10588 C CA . SER H 2 138 ? 37.302 -52.726 20.056 1.00 57.27 871 SER H CA 1
ATOM 10589 C C . SER H 2 138 ? 36.716 -52.421 18.683 1.00 53.22 871 SER H C 1
ATOM 10590 O O . SER H 2 138 ? 35.926 -51.483 18.533 1.00 52.20 871 SER H O 1
ATOM 10593 N N . ALA H 2 139 ? 37.093 -53.201 17.668 1.00 55.68 872 ALA H N 1
ATOM 10594 C CA . ALA H 2 139 ? 36.526 -53.005 16.337 1.00 49.54 872 ALA H CA 1
ATOM 10595 C C . ALA H 2 139 ? 35.011 -53.163 16.366 1.00 51.42 872 ALA H C 1
ATOM 10596 O O . ALA H 2 139 ? 34.276 -52.349 15.792 1.00 50.40 872 ALA H O 1
ATOM 10598 N N . LYS H 2 140 ? 34.525 -54.213 17.034 1.00 55.19 873 LYS H N 1
ATOM 10599 C CA . LYS H 2 140 ? 33.087 -54.397 17.208 1.00 50.24 873 LYS H CA 1
ATOM 10600 C C . LYS H 2 140 ? 32.439 -53.153 17.804 1.00 53.67 873 LYS H C 1
ATOM 10601 O O . LYS H 2 140 ? 31.380 -52.714 17.344 1.00 47.22 873 LYS H O 1
ATOM 10607 N N . PHE H 2 141 ? 33.063 -52.571 18.831 1.00 51.62 874 PHE H N 1
ATOM 10608 C CA . PHE H 2 141 ? 32.467 -51.420 19.506 1.00 57.26 874 PHE H CA 1
ATOM 10609 C C . PHE H 2 141 ? 32.280 -50.256 18.540 1.00 55.72 874 PHE H C 1
ATOM 10610 O O . PHE H 2 141 ? 31.221 -49.616 18.517 1.00 53.85 874 PHE H O 1
ATOM 10618 N N . LEU H 2 142 ? 33.301 -49.967 17.728 1.00 63.10 875 LEU H N 1
ATOM 10619 C CA . LEU H 2 142 ? 33.203 -48.861 16.780 1.00 64.56 875 LEU H CA 1
ATOM 10620 C C . LEU H 2 142 ? 32.030 -49.054 15.826 1.00 62.38 875 LEU H C 1
ATOM 10621 O O . LEU H 2 142 ? 31.331 -48.092 15.486 1.00 51.50 875 LEU H O 1
ATOM 10626 N N . GLY H 2 143 ? 31.800 -50.289 15.381 1.00 59.26 876 GLY H N 1
ATOM 10627 C CA . GLY H 2 143 ? 30.661 -50.547 14.514 1.00 60.08 876 GLY H CA 1
ATOM 10628 C C . GLY H 2 143 ? 29.338 -50.243 15.191 1.00 57.00 876 GLY H C 1
ATOM 10629 O O . GLY H 2 143 ? 28.459 -49.602 14.610 1.00 51.35 876 GLY H O 1
ATOM 10630 N N . GLU H 2 144 ? 29.183 -50.698 16.437 1.00 63.10 877 GLU H N 1
ATOM 10631 C CA . GLU H 2 144 ? 27.940 -50.454 17.162 1.00 65.14 877 GLU H CA 1
ATOM 10632 C C . GLU H 2 144 ? 27.771 -48.982 17.513 1.00 59.93 877 GLU H C 1
ATOM 10633 O O . GLU H 2 144 ? 26.638 -48.511 17.667 1.00 66.09 877 GLU H O 1
ATOM 10639 N N . LEU H 2 145 ? 28.874 -48.243 17.655 1.00 66.84 878 LEU H N 1
ATOM 10640 C CA . LEU H 2 145 ? 28.769 -46.808 17.903 1.00 60.38 878 LEU H CA 1
ATOM 10641 C C . LEU H 2 145 ? 28.148 -46.083 16.716 1.00 57.01 878 LEU H C 1
ATOM 10642 O O . LEU H 2 145 ? 27.468 -45.068 16.898 1.00 49.13 878 LEU H O 1
ATOM 10647 N N . TYR H 2 146 ? 28.367 -46.586 15.498 1.00 67.00 879 TYR H N 1
ATOM 10648 C CA . TYR H 2 146 ? 27.699 -46.008 14.339 1.00 59.66 879 TYR H CA 1
ATOM 10649 C C . TYR H 2 146 ? 26.221 -46.378 14.305 1.00 67.69 879 TYR H C 1
ATOM 10650 O O . TYR H 2 146 ? 25.393 -45.579 13.851 1.00 61.87 879 TYR H O 1
ATOM 10659 N N . ASN H 2 147 ? 25.871 -47.579 14.774 1.00 64.60 880 ASN H N 1
ATOM 10660 C CA . ASN H 2 147 ? 24.477 -48.007 14.726 1.00 66.79 880 ASN H CA 1
ATOM 10661 C C . ASN H 2 147 ? 23.593 -47.097 15.568 1.00 53.12 880 ASN H C 1
ATOM 10662 O O . ASN H 2 147 ? 22.510 -46.694 15.130 1.00 63.46 880 ASN H O 1
ATOM 10667 N N . TYR H 2 148 ? 24.038 -46.755 16.775 1.00 59.09 881 TYR H N 1
ATOM 10668 C CA . TYR H 2 148 ? 23.295 -45.861 17.650 1.00 67.33 881 TYR H CA 1
ATOM 10669 C C . TYR H 2 148 ? 23.658 -44.398 17.428 1.00 71.25 881 TYR H C 1
ATOM 10670 O O . TYR H 2 148 ? 23.469 -43.571 18.329 1.00 60.38 881 TYR H O 1
ATOM 10679 N N . ARG H 2 149 ? 24.180 -44.070 16.245 1.00 73.94 882 ARG H N 1
ATOM 10680 C CA . ARG H 2 149 ? 24.419 -42.691 15.830 1.00 67.32 882 ARG H CA 1
ATOM 10681 C C . ARG H 2 149 ? 25.286 -41.945 16.847 1.00 64.73 882 ARG H C 1
ATOM 10682 O O . ARG H 2 149 ? 24.904 -40.911 17.398 1.00 69.38 882 ARG H O 1
ATOM 10690 N N . MET H 2 150 ? 26.473 -42.499 17.085 1.00 68.23 883 MET H N 1
ATOM 10691 C CA . MET H 2 150 ? 27.510 -41.821 17.849 1.00 64.41 883 MET H CA 1
ATOM 10692 C C . MET H 2 150 ? 28.650 -41.322 16.978 1.00 63.17 883 MET H C 1
ATOM 10693 O O . MET H 2 150 ? 29.322 -40.358 17.352 1.00 67.32 883 MET H O 1
ATOM 10698 N N . VAL H 2 151 ? 28.879 -41.957 15.829 1.00 61.53 884 VAL H N 1
ATOM 10699 C CA . VAL H 2 151 ? 29.867 -41.519 14.855 1.00 65.85 884 VAL H CA 1
ATOM 10700 C C . VAL H 2 151 ? 29.222 -41.560 13.477 1.00 55.79 884 VAL H C 1
ATOM 10701 O O . VAL H 2 151 ? 28.320 -42.362 13.216 1.00 49.46 884 VAL H O 1
ATOM 10705 N N . GLU H 2 152 ? 29.688 -40.682 12.594 1.00 62.31 885 GLU H N 1
ATOM 10706 C CA . GLU H 2 152 ? 29.172 -40.638 11.236 1.00 72.66 885 GLU H CA 1
ATOM 10707 C C . GLU H 2 152 ? 29.828 -41.723 10.382 1.00 65.30 885 GLU H C 1
ATOM 10708 O O . GLU H 2 152 ? 30.770 -42.402 10.800 1.00 63.93 885 GLU H O 1
ATOM 10710 N N . SER H 2 153 ? 29.309 -41.883 9.162 1.00 69.99 886 SER H N 1
ATOM 10711 C CA . SER H 2 153 ? 29.863 -42.882 8.254 1.00 68.37 886 SER H CA 1
ATOM 10712 C C . SER H 2 153 ? 31.336 -42.622 7.968 1.00 64.68 886 SER H C 1
ATOM 10713 O O . SER H 2 153 ? 32.099 -43.568 7.738 1.00 65.01 886 SER H O 1
ATOM 10716 N N . ALA H 2 154 ? 31.755 -41.352 7.985 1.00 75.96 887 ALA H N 1
ATOM 10717 C CA . ALA H 2 154 ? 33.135 -41.020 7.642 1.00 64.37 887 ALA H CA 1
ATOM 10718 C C . ALA H 2 154 ? 34.119 -41.665 8.609 1.00 64.26 887 ALA H C 1
ATOM 10719 O O . ALA H 2 154 ? 35.169 -42.170 8.192 1.00 63.46 887 ALA H O 1
ATOM 10721 N N . VAL H 2 155 ? 33.801 -41.658 9.906 1.00 58.34 888 VAL H N 1
ATOM 10722 C CA . VAL H 2 155 ? 34.705 -42.244 10.891 1.00 59.71 888 VAL H CA 1
ATOM 10723 C C . VAL H 2 155 ? 34.878 -43.737 10.646 1.00 53.98 888 VAL H C 1
ATOM 10724 O O . VAL H 2 155 ? 35.959 -44.291 10.878 1.00 54.22 888 VAL H O 1
ATOM 10728 N N . ILE H 2 156 ? 33.827 -44.412 10.176 1.00 47.51 889 ILE H N 1
ATOM 10729 C CA . ILE H 2 156 ? 33.912 -45.853 9.965 1.00 50.48 889 ILE H CA 1
ATOM 10730 C C . ILE H 2 156 ? 34.787 -46.167 8.756 1.00 56.76 889 ILE H C 1
ATOM 10731 O O . ILE H 2 156 ? 35.567 -47.127 8.771 1.00 54.39 889 ILE H O 1
ATOM 10736 N N . PHE H 2 157 ? 34.676 -45.368 7.691 1.00 58.77 890 PHE H N 1
ATOM 10737 C CA . PHE H 2 157 ? 35.426 -45.661 6.474 1.00 62.24 890 PHE H CA 1
ATOM 10738 C C . PHE H 2 157 ? 36.892 -45.263 6.593 1.00 62.76 890 PHE H C 1
ATOM 10739 O O . PHE H 2 157 ? 37.758 -45.935 6.018 1.00 55.07 890 PHE H O 1
ATOM 10747 N N . ARG H 2 158 ? 37.197 -44.192 7.329 1.00 65.59 891 ARG H N 1
ATOM 10748 C CA . ARG H 2 158 ? 38.595 -43.842 7.559 1.00 47.41 891 ARG H CA 1
ATOM 10749 C C . ARG H 2 158 ? 39.302 -44.929 8.360 1.00 51.59 891 ARG H C 1
ATOM 10750 O O . ARG H 2 158 ? 40.480 -45.223 8.119 1.00 50.11 891 ARG H O 1
ATOM 10758 N N . THR H 2 159 ? 38.597 -45.541 9.316 1.00 56.06 892 THR H N 1
ATOM 10759 C CA . THR H 2 159 ? 39.172 -46.657 10.059 1.00 53.10 892 THR H CA 1
ATOM 10760 C C . THR H 2 159 ? 39.280 -47.902 9.184 1.00 51.42 892 THR H C 1
ATOM 10761 O O . THR H 2 159 ? 40.258 -48.653 9.277 1.00 51.74 892 THR H O 1
ATOM 10765 N N . LEU H 2 160 ? 38.282 -48.140 8.332 1.00 57.97 893 LEU H N 1
ATOM 10766 C CA . LEU H 2 160 ? 38.332 -49.299 7.448 1.00 53.91 893 LEU H CA 1
ATOM 10767 C C . LEU H 2 160 ? 39.557 -49.250 6.546 1.00 54.43 893 LEU H C 1
ATOM 10768 O O . LEU H 2 160 ? 40.232 -50.267 6.348 1.00 50.80 893 LEU H O 1
ATOM 10773 N N . TYR H 2 161 ? 39.863 -48.075 5.987 1.00 61.09 894 TYR H N 1
ATOM 10774 C CA . TYR H 2 161 ? 41.011 -47.970 5.093 1.00 67.54 894 TYR H CA 1
ATOM 10775 C C . TYR H 2 161 ? 42.322 -48.041 5.866 1.00 64.47 894 TYR H C 1
ATOM 10776 O O . TYR H 2 161 ? 43.305 -48.612 5.380 1.00 61.53 894 TYR H O 1
ATOM 10785 N N . SER H 2 162 ? 42.359 -47.467 7.072 1.00 59.16 895 SER H N 1
ATOM 10786 C CA . SER H 2 162 ? 43.574 -47.533 7.875 1.00 57.62 895 SER H CA 1
ATOM 10787 C C . SER H 2 162 ? 43.970 -48.975 8.168 1.00 53.78 895 SER H C 1
ATOM 10788 O O . SER H 2 162 ? 45.155 -49.264 8.369 1.00 53.49 895 SER H O 1
ATOM 10791 N N . PHE H 2 163 ? 42.999 -49.892 8.200 1.00 52.76 896 PHE H N 1
ATOM 10792 C CA . PHE H 2 163 ? 43.326 -51.298 8.402 1.00 49.55 896 PHE H CA 1
ATOM 10793 C C . PHE H 2 163 ? 44.051 -51.880 7.194 1.00 47.86 896 PHE H C 1
ATOM 10794 O O . PHE H 2 163 ? 44.871 -52.792 7.347 1.00 57.70 896 PHE H O 1
ATOM 10802 N N . THR H 2 164 ? 43.765 -51.377 5.992 1.00 51.78 897 THR H N 1
ATOM 10803 C CA . THR H 2 164 ? 44.367 -51.890 4.768 1.00 57.24 897 THR H CA 1
ATOM 10804 C C . THR H 2 164 ? 45.512 -51.021 4.255 1.00 53.48 897 THR H C 1
ATOM 10805 O O . THR H 2 164 ? 46.040 -51.294 3.173 1.00 51.24 897 THR H O 1
ATOM 10809 N N . SER H 2 165 ? 45.909 -49.986 4.998 1.00 50.85 898 SER H N 1
ATOM 10810 C CA . SER H 2 165 ? 46.914 -49.055 4.499 1.00 46.35 898 SER H CA 1
ATOM 10811 C C . SER H 2 165 ? 47.981 -48.750 5.543 1.00 48.25 898 SER H C 1
ATOM 10812 O O . SER H 2 165 ? 49.176 -48.773 5.233 1.00 43.09 898 SER H O 1
ATOM 10815 N N . PHE H 2 166 ? 47.568 -48.462 6.776 1.00 55.53 899 PHE H N 1
ATOM 10816 C CA . PHE H 2 166 ? 48.527 -48.076 7.804 1.00 47.92 899 PHE H CA 1
ATOM 10817 C C . PHE H 2 166 ? 49.538 -49.189 8.042 1.00 50.94 899 PHE H C 1
ATOM 10818 O O . PHE H 2 166 ? 49.169 -50.330 8.338 1.00 59.47 899 PHE H O 1
ATOM 10826 N N . GLY H 2 167 ? 50.819 -48.852 7.926 1.00 46.88 900 GLY H N 1
ATOM 10827 C CA . GLY H 2 167 ? 51.873 -49.830 8.081 1.00 49.29 900 GLY H CA 1
ATOM 10828 C C . GLY H 2 167 ? 52.032 -50.795 6.929 1.00 53.94 900 GLY H C 1
ATOM 10829 O O . GLY H 2 167 ? 52.849 -51.717 7.026 1.00 54.04 900 GLY H O 1
ATOM 10830 N N . VAL H 2 168 ? 51.283 -50.615 5.844 1.00 60.76 901 VAL H N 1
ATOM 10831 C CA . VAL H 2 168 ? 51.345 -51.485 4.675 1.00 56.95 901 VAL H CA 1
ATOM 10832 C C . VAL H 2 168 ? 52.167 -50.794 3.596 1.00 55.95 901 VAL H C 1
ATOM 10833 O O . VAL H 2 168 ? 51.922 -49.625 3.272 1.00 60.82 901 VAL H O 1
ATOM 10837 N N . ASN H 2 169 ? 53.135 -51.511 3.035 1.00 61.64 902 ASN H N 1
ATOM 10838 C CA . ASN H 2 169 ? 53.911 -50.956 1.935 1.00 67.19 902 ASN H CA 1
ATOM 10839 C C . ASN H 2 169 ? 53.059 -50.920 0.668 1.00 58.93 902 ASN H C 1
ATOM 10840 O O . ASN H 2 169 ? 52.363 -51.895 0.359 1.00 61.47 902 ASN H O 1
ATOM 10845 N N . PRO H 2 170 ? 53.092 -49.821 -0.091 1.00 57.64 903 PRO H N 1
ATOM 10846 C CA . PRO H 2 170 ? 52.227 -49.736 -1.279 1.00 55.14 903 PRO H CA 1
ATOM 10847 C C . PRO H 2 170 ? 52.540 -50.776 -2.340 1.00 57.04 903 PRO H C 1
ATOM 10848 O O . PRO H 2 170 ? 51.623 -51.225 -3.037 1.00 51.90 903 PRO H O 1
ATOM 10852 N N . ASP H 2 171 ? 53.804 -51.176 -2.486 1.00 71.42 904 ASP H N 1
ATOM 10853 C CA . ASP H 2 171 ? 54.172 -52.149 -3.510 1.00 67.72 904 ASP H CA 1
ATOM 10854 C C . ASP H 2 171 ? 53.692 -53.559 -3.190 1.00 60.39 904 ASP H C 1
ATOM 10855 O O . ASP H 2 171 ? 53.920 -54.466 -3.999 1.00 69.99 904 ASP H O 1
ATOM 10860 N N . GLY H 2 172 ? 53.052 -53.772 -2.041 1.00 72.83 905 GLY H N 1
ATOM 10861 C CA . GLY H 2 172 ? 52.482 -55.050 -1.685 1.00 67.48 905 GLY H CA 1
ATOM 10862 C C . GLY H 2 172 ? 53.362 -55.924 -0.816 1.00 63.48 905 GLY H C 1
ATOM 10863 O O . GLY H 2 172 ? 52.853 -56.862 -0.191 1.00 64.17 905 GLY H O 1
ATOM 10864 N N . SER H 2 173 ? 54.662 -55.650 -0.762 1.00 73.68 906 SER H N 1
ATOM 10865 C CA . SER H 2 173 ? 55.557 -56.477 0.030 1.00 73.01 906 SER H CA 1
ATOM 10866 C C . SER H 2 173 ? 55.240 -56.323 1.518 1.00 62.70 906 SER H C 1
ATOM 10867 O O . SER H 2 173 ? 54.711 -55.294 1.946 1.00 67.30 906 SER H O 1
ATOM 10870 N N . PRO H 2 174 ? 55.548 -57.335 2.325 1.00 70.00 907 PRO H N 1
ATOM 10871 C CA . PRO H 2 174 ? 55.281 -57.232 3.765 1.00 79.68 907 PRO H CA 1
ATOM 10872 C C . PRO H 2 174 ? 56.159 -56.180 4.425 1.00 61.89 907 PRO H C 1
ATOM 10873 O O . PRO H 2 174 ? 57.176 -55.740 3.883 1.00 62.01 907 PRO H O 1
ATOM 10877 N N . SER H 2 175 ? 55.741 -55.776 5.624 1.00 58.24 908 SER H N 1
ATOM 10878 C CA . SER H 2 175 ? 56.423 -54.734 6.375 1.00 65.29 908 SER H CA 1
ATOM 10879 C C . SER H 2 175 ? 56.476 -55.136 7.843 1.00 81.30 908 SER H C 1
ATOM 10880 O O . SER H 2 175 ? 56.008 -56.212 8.235 1.00 69.25 908 SER H O 1
ATOM 10883 N N . SER H 2 176 ? 57.054 -54.252 8.661 1.00 80.03 909 SER H N 1
ATOM 10884 C CA . SER H 2 176 ? 57.211 -54.548 10.081 1.00 79.61 909 SER H CA 1
ATOM 10885 C C . SER H 2 176 ? 55.858 -54.692 10.768 1.00 80.05 909 SER H C 1
ATOM 10886 O O . SER H 2 176 ? 55.663 -55.598 11.588 1.00 78.12 909 SER H O 1
ATOM 10889 N N . LEU H 2 177 ? 54.914 -53.813 10.447 1.00 72.72 910 LEU H N 1
ATOM 10890 C CA . LEU H 2 177 ? 53.598 -53.832 11.069 1.00 71.56 910 LEU H CA 1
ATOM 10891 C C . LEU H 2 177 ? 52.626 -54.780 10.378 1.00 80.09 910 LEU H C 1
ATOM 10892 O O . LEU H 2 177 ? 51.499 -54.944 10.860 1.00 71.02 910 LEU H O 1
ATOM 10897 N N . ASP H 2 178 ? 53.028 -55.405 9.271 1.00 83.20 911 ASP H N 1
ATOM 10898 C CA . ASP H 2 178 ? 52.166 -56.324 8.523 1.00 80.92 911 ASP H CA 1
ATOM 10899 C C . ASP H 2 178 ? 53.011 -57.470 7.988 1.00 76.78 911 ASP H C 1
ATOM 10900 O O . ASP H 2 178 ? 53.227 -57.596 6.776 1.00 71.51 911 ASP H O 1
ATOM 10905 N N . PRO H 2 179 ? 53.510 -58.333 8.872 1.00 77.76 912 PRO H N 1
ATOM 10906 C CA . PRO H 2 179 ? 54.308 -59.487 8.421 1.00 76.35 912 PRO H CA 1
ATOM 10907 C C . PRO H 2 179 ? 53.483 -60.429 7.562 1.00 71.43 912 PRO H C 1
ATOM 10908 O O . PRO H 2 179 ? 52.256 -60.273 7.452 1.00 72.52 912 PRO H O 1
ATOM 10912 N N . PRO H 2 180 ? 54.120 -61.430 6.940 1.00 63.62 913 PRO H N 1
ATOM 10913 C CA . PRO H 2 180 ? 53.419 -62.243 5.933 1.00 71.12 913 PRO H CA 1
ATOM 10914 C C . PRO H 2 180 ? 52.179 -62.955 6.457 1.00 70.53 913 PRO H C 1
ATOM 10915 O O . PRO H 2 180 ? 51.069 -62.703 5.975 1.00 69.74 913 PRO H O 1
ATOM 10919 N N . GLU H 2 181 ? 52.347 -63.847 7.432 1.00 61.49 914 GLU H N 1
ATOM 10920 C CA . GLU H 2 181 ? 51.223 -64.629 7.951 1.00 64.60 914 GLU H CA 1
ATOM 10921 C C . GLU H 2 181 ? 50.286 -63.818 8.836 1.00 70.20 914 GLU H C 1
ATOM 10922 O O . GLU H 2 181 ? 49.347 -64.386 9.414 1.00 63.07 914 GLU H O 1
ATOM 10928 N N . HIS H 2 182 ? 50.510 -62.513 8.947 1.00 71.89 915 HIS H N 1
ATOM 10929 C CA . HIS H 2 182 ? 49.661 -61.629 9.744 1.00 71.86 915 HIS H CA 1
ATOM 10930 C C . HIS H 2 182 ? 48.436 -61.252 8.920 1.00 60.80 915 HIS H C 1
ATOM 10931 O O . HIS H 2 182 ? 48.508 -60.420 8.015 1.00 65.26 915 HIS H O 1
ATOM 10938 N N . LEU H 2 183 ? 47.294 -61.869 9.243 1.00 61.56 916 LEU H N 1
ATOM 10939 C CA . LEU H 2 183 ? 46.032 -61.615 8.562 1.00 66.81 916 LEU H CA 1
ATOM 10940 C C . LEU H 2 183 ? 45.024 -60.903 9.458 1.00 59.78 916 LEU H C 1
ATOM 10941 O O . LEU H 2 183 ? 43.828 -60.887 9.151 1.00 58.56 916 LEU H O 1
ATOM 10946 N N . PHE H 2 184 ? 45.487 -60.317 10.564 1.00 56.71 917 PHE H N 1
ATOM 10947 C CA . PHE H 2 184 ? 44.565 -59.735 11.535 1.00 57.00 917 PHE H CA 1
ATOM 10948 C C . PHE H 2 184 ? 43.812 -58.542 10.958 1.00 56.77 917 PHE H C 1
ATOM 10949 O O . PHE H 2 184 ? 42.705 -58.233 11.416 1.00 56.21 917 PHE H O 1
ATOM 10957 N N . ARG H 2 185 ? 44.387 -57.862 9.961 1.00 56.96 918 ARG H N 1
ATOM 10958 C CA . ARG H 2 185 ? 43.678 -56.755 9.326 1.00 49.35 918 ARG H CA 1
ATOM 10959 C C . ARG H 2 185 ? 42.381 -57.236 8.686 1.00 54.21 918 ARG H C 1
ATOM 10960 O O . ARG H 2 185 ? 41.341 -56.576 8.794 1.00 53.50 918 ARG H O 1
ATOM 10968 N N . ILE H 2 186 ? 42.426 -58.387 8.011 1.00 64.16 919 ILE H N 1
ATOM 10969 C CA . ILE H 2 186 ? 41.217 -58.961 7.429 1.00 61.53 919 ILE H CA 1
ATOM 10970 C C . ILE H 2 186 ? 40.201 -59.256 8.524 1.00 62.78 919 ILE H C 1
ATOM 10971 O O . ILE H 2 186 ? 39.021 -58.901 8.416 1.00 58.68 919 ILE H O 1
ATOM 10976 N N . ARG H 2 187 ? 40.648 -59.915 9.598 1.00 63.12 920 ARG H N 1
ATOM 10977 C CA . ARG H 2 187 ? 39.752 -60.212 10.710 1.00 59.61 920 ARG H CA 1
ATOM 10978 C C . ARG H 2 187 ? 39.152 -58.939 11.292 1.00 59.75 920 ARG H C 1
ATOM 10979 O O . ARG H 2 187 ? 37.998 -58.944 11.737 1.00 58.80 920 ARG H O 1
ATOM 10987 N N . LEU H 2 188 ? 39.908 -57.838 11.284 1.00 61.10 921 LEU H N 1
ATOM 10988 C CA . LEU H 2 188 ? 39.394 -56.577 11.810 1.00 56.13 921 LEU H CA 1
ATOM 10989 C C . LEU H 2 188 ? 38.370 -55.960 10.865 1.00 52.97 921 LEU H C 1
ATOM 10990 O O . LEU H 2 188 ? 37.299 -55.515 11.297 1.00 55.01 921 LEU H O 1
ATOM 10995 N N . VAL H 2 189 ? 38.686 -55.913 9.569 1.00 60.62 922 VAL H N 1
ATOM 10996 C CA . VAL H 2 189 ? 37.775 -55.302 8.603 1.00 72.27 922 VAL H CA 1
ATOM 10997 C C . VAL H 2 189 ? 36.437 -56.031 8.604 1.00 58.55 922 VAL H C 1
ATOM 10998 O O . VAL H 2 189 ? 35.368 -55.410 8.654 1.00 52.85 922 VAL H O 1
ATOM 11002 N N . CYS H 2 190 ? 36.476 -57.364 8.553 1.00 51.88 923 CYS H N 1
ATOM 11003 C CA . CYS H 2 190 ? 35.239 -58.134 8.555 1.00 53.44 923 CYS H CA 1
ATOM 11004 C C . CYS H 2 190 ? 34.479 -57.974 9.865 1.00 63.83 923 CYS H C 1
ATOM 11005 O O . CYS H 2 190 ? 33.247 -58.057 9.876 1.00 77.21 923 CYS H O 1
ATOM 11008 N N . THR H 2 191 ? 35.186 -57.743 10.974 1.00 65.13 924 THR H N 1
ATOM 11009 C CA . THR H 2 191 ? 34.504 -57.515 12.244 1.00 54.82 924 THR H CA 1
ATOM 11010 C C . THR H 2 191 ? 33.660 -56.246 12.191 1.00 62.40 924 THR H C 1
ATOM 11011 O O . THR H 2 191 ? 32.555 -56.202 12.747 1.00 60.29 924 THR H O 1
ATOM 11015 N N . ILE H 2 192 ? 34.159 -55.206 11.521 1.00 62.69 925 ILE H N 1
ATOM 11016 C CA . ILE H 2 192 ? 33.431 -53.943 11.464 1.00 66.19 925 ILE H CA 1
ATOM 11017 C C . ILE H 2 192 ? 32.332 -53.999 10.409 1.00 65.06 925 ILE H C 1
ATOM 11018 O O . ILE H 2 192 ? 31.224 -53.496 10.626 1.00 69.65 925 ILE H O 1
ATOM 11023 N N . LEU H 2 193 ? 32.613 -54.602 9.252 1.00 62.55 926 LEU H N 1
ATOM 11024 C CA . LEU H 2 193 ? 31.611 -54.642 8.191 1.00 68.21 926 LEU H CA 1
ATOM 11025 C C . LEU H 2 193 ? 30.445 -55.556 8.549 1.00 68.33 926 LEU H C 1
ATOM 11026 O O . LEU H 2 193 ? 29.314 -55.315 8.111 1.00 63.21 926 LEU H O 1
ATOM 11031 N N . ASP H 2 194 ? 30.693 -56.601 9.342 1.00 67.57 927 ASP H N 1
ATOM 11032 C CA . ASP H 2 194 ? 29.621 -57.500 9.751 1.00 66.99 927 ASP H CA 1
ATOM 11033 C C . ASP H 2 194 ? 28.705 -56.889 10.802 1.00 74.88 927 ASP H C 1
ATOM 11034 O O . ASP H 2 194 ? 27.653 -57.470 11.091 1.00 80.76 927 ASP H O 1
ATOM 11039 N N . THR H 2 195 ? 29.070 -55.737 11.371 1.00 74.12 928 THR H N 1
ATOM 11040 C CA . THR H 2 195 ? 28.273 -55.104 12.411 1.00 72.58 928 THR H CA 1
ATOM 11041 C C . THR H 2 195 ? 27.567 -53.833 11.962 1.00 72.59 928 THR H C 1
ATOM 11042 O O . THR H 2 195 ? 26.569 -53.453 12.584 1.00 77.11 928 THR H O 1
ATOM 11046 N N . CYS H 2 196 ? 28.048 -53.170 10.907 1.00 77.08 929 CYS H N 1
ATOM 11047 C CA . CYS H 2 196 ? 27.373 -51.969 10.432 1.00 72.76 929 CYS H CA 1
ATOM 11048 C C . CYS H 2 196 ? 27.464 -51.798 8.919 1.00 70.53 929 CYS H C 1
ATOM 11049 O O . CYS H 2 196 ? 27.034 -50.755 8.410 1.00 69.60 929 CYS H O 1
ATOM 11052 N N . GLY H 2 197 ? 28.007 -52.770 8.181 1.00 63.15 930 GLY H N 1
ATOM 11053 C CA . GLY H 2 197 ? 28.095 -52.635 6.740 1.00 79.20 930 GLY H CA 1
ATOM 11054 C C . GLY H 2 197 ? 26.780 -52.815 6.020 1.00 84.83 930 GLY H C 1
ATOM 11055 O O . GLY H 2 197 ? 26.613 -52.285 4.916 1.00 68.73 930 GLY H O 1
ATOM 11056 N N . GLN H 2 198 ? 25.842 -53.548 6.624 1.00 88.01 931 GLN H N 1
ATOM 11057 C CA . GLN H 2 198 ? 24.535 -53.718 6.006 1.00 76.75 931 GLN H CA 1
ATOM 11058 C C . GLN H 2 198 ? 23.791 -52.395 5.892 1.00 78.37 931 GLN H C 1
ATOM 11059 O O . GLN H 2 198 ? 22.824 -52.300 5.127 1.00 79.62 931 GLN H O 1
ATOM 11065 N N . TYR H 2 199 ? 24.220 -51.378 6.635 1.00 73.34 932 TYR H N 1
ATOM 11066 C CA . TYR H 2 199 ? 23.609 -50.059 6.613 1.00 74.19 932 TYR H CA 1
ATOM 11067 C C . TYR H 2 199 ? 24.212 -49.157 5.541 1.00 69.56 932 TYR H C 1
ATOM 11068 O O . TYR H 2 199 ? 23.858 -47.976 5.469 1.00 63.35 932 TYR H O 1
ATOM 11077 N N . PHE H 2 200 ? 25.113 -49.684 4.715 1.00 76.31 933 PHE H N 1
ATOM 11078 C CA . PHE H 2 200 ? 25.794 -48.911 3.682 1.00 68.94 933 PHE H CA 1
ATOM 11079 C C . PHE H 2 200 ? 25.377 -49.426 2.306 1.00 73.38 933 PHE H C 1
ATOM 11080 O O . PHE H 2 200 ? 26.168 -50.027 1.574 1.00 71.08 933 PHE H O 1
ATOM 11088 N N . ASP H 2 201 ? 24.111 -49.181 1.952 1.00 89.73 934 ASP H N 1
ATOM 11089 C CA . ASP H 2 201 ? 23.619 -49.640 0.657 1.00 82.80 934 ASP H CA 1
ATOM 11090 C C . ASP H 2 201 ? 22.614 -48.681 0.029 1.00 66.23 934 ASP H C 1
ATOM 11091 O O . ASP H 2 201 ? 21.927 -49.077 -0.920 1.00 85.12 934 ASP H O 1
ATOM 11096 N N . ARG H 2 202 ? 22.501 -47.445 0.510 1.00 74.10 935 ARG H N 1
ATOM 11097 C CA . ARG H 2 202 ? 21.550 -46.481 -0.031 1.00 76.67 935 ARG H CA 1
ATOM 11098 C C . ARG H 2 202 ? 22.219 -45.116 -0.082 1.00 82.05 935 ARG H C 1
ATOM 11099 O O . ARG H 2 202 ? 22.696 -44.622 0.944 1.00 91.38 935 ARG H O 1
ATOM 11101 N N . GLY H 2 203 ? 22.272 -44.533 -1.279 1.00 91.75 936 GLY H N 1
ATOM 11102 C CA . GLY H 2 203 ? 22.779 -43.163 -1.423 1.00 93.96 936 GLY H CA 1
ATOM 11103 C C . GLY H 2 203 ? 24.298 -43.083 -1.438 1.00 93.57 936 GLY H C 1
ATOM 11104 O O . GLY H 2 203 ? 24.979 -43.865 -2.105 1.00 76.86 936 GLY H O 1
ATOM 11105 N N . SER H 2 204 ? 24.827 -42.097 -0.705 1.00 97.65 937 SER H N 1
ATOM 11106 C CA . SER H 2 204 ? 26.264 -41.836 -0.719 1.00 84.98 937 SER H CA 1
ATOM 11107 C C . SER H 2 204 ? 27.052 -43.007 -0.143 1.00 88.06 937 SER H C 1
ATOM 11108 O O . SER H 2 204 ? 27.980 -43.518 -0.780 1.00 79.00 937 SER H O 1
ATOM 11111 N N . SER H 2 205 ? 26.700 -43.441 1.072 1.00 91.66 938 SER H N 1
ATOM 11112 C CA . SER H 2 205 ? 27.443 -44.513 1.726 1.00 70.68 938 SER H CA 1
ATOM 11113 C C . SER H 2 205 ? 27.536 -45.764 0.862 1.00 67.36 938 SER H C 1
ATOM 11114 O O . SER H 2 205 ? 28.424 -46.595 1.086 1.00 65.03 938 SER H O 1
ATOM 11117 N N . LYS H 2 206 ? 26.642 -45.919 -0.117 1.00 74.95 939 LYS H N 1
ATOM 11118 C CA . LYS H 2 206 ? 26.748 -47.032 -1.052 1.00 67.57 939 LYS H CA 1
ATOM 11119 C C . LYS H 2 206 ? 28.054 -46.955 -1.840 1.00 65.10 939 LYS H C 1
ATOM 11120 O O . LYS H 2 206 ? 28.878 -47.874 -1.795 1.00 57.38 939 LYS H O 1
ATOM 11126 N N . ARG H 2 207 ? 28.253 -45.853 -2.570 1.00 73.55 940 ARG H N 1
ATOM 11127 C CA . ARG H 2 207 ? 29.457 -45.720 -3.387 1.00 75.42 940 ARG H CA 1
ATOM 11128 C C . ARG H 2 207 ? 30.715 -45.804 -2.532 1.00 62.90 940 ARG H C 1
ATOM 11129 O O . ARG H 2 207 ? 31.700 -46.445 -2.922 1.00 56.65 940 ARG H O 1
ATOM 11131 N N . LYS H 2 208 ? 30.703 -45.165 -1.361 1.00 69.24 941 LYS H N 1
ATOM 11132 C CA . LYS H 2 208 ? 31.893 -45.152 -0.518 1.00 57.00 941 LYS H CA 1
ATOM 11133 C C . LYS H 2 208 ? 32.336 -46.568 -0.178 1.00 59.11 941 LYS H C 1
ATOM 11134 O O . LYS H 2 208 ? 33.529 -46.890 -0.250 1.00 54.84 941 LYS H O 1
ATOM 11140 N N . LEU H 2 209 ? 31.387 -47.432 0.191 1.00 60.15 942 LEU H N 1
ATOM 11141 C CA . LEU H 2 209 ? 31.733 -48.806 0.533 1.00 55.65 942 LEU H CA 1
ATOM 11142 C C . LEU H 2 209 ? 32.164 -49.592 -0.700 1.00 58.66 942 LEU H C 1
ATOM 11143 O O . LEU H 2 209 ? 33.145 -50.342 -0.651 1.00 54.52 942 LEU H O 1
ATOM 11148 N N . ASP H 2 210 ? 31.448 -49.436 -1.815 1.00 71.12 943 ASP H N 1
ATOM 11149 C CA . ASP H 2 210 ? 31.836 -50.136 -3.035 1.00 70.36 943 ASP H CA 1
ATOM 11150 C C . ASP H 2 210 ? 33.279 -49.840 -3.425 1.00 61.50 943 ASP H C 1
ATOM 11151 O O . ASP H 2 210 ? 33.946 -50.690 -4.025 1.00 56.60 943 ASP H O 1
ATOM 11156 N N . CYS H 2 211 ? 33.786 -48.652 -3.079 1.00 68.99 944 CYS H N 1
ATOM 11157 C CA . CYS H 2 211 ? 35.162 -48.306 -3.425 1.00 71.33 944 CYS H CA 1
ATOM 11158 C C . CYS H 2 211 ? 36.172 -48.871 -2.432 1.00 61.40 944 CYS H C 1
ATOM 11159 O O . CYS H 2 211 ? 37.295 -49.209 -2.827 1.00 59.96 944 CYS H O 1
ATOM 11162 N N . PHE H 2 212 ? 35.809 -48.964 -1.149 1.00 61.66 945 PHE H N 1
ATOM 11163 C CA . PHE H 2 212 ? 36.719 -49.558 -0.175 1.00 58.99 945 PHE H CA 1
ATOM 11164 C C . PHE H 2 212 ? 36.921 -51.044 -0.443 1.00 57.06 945 PHE H C 1
ATOM 11165 O O . PHE H 2 212 ? 38.015 -51.579 -0.224 1.00 50.12 945 PHE H O 1
ATOM 11173 N N . LEU H 2 213 ? 35.870 -51.732 -0.899 1.00 58.31 946 LEU H N 1
ATOM 11174 C CA . LEU H 2 213 ? 35.977 -53.161 -1.161 1.00 53.33 946 LEU H CA 1
ATOM 11175 C C . LEU H 2 213 ? 36.963 -53.460 -2.280 1.00 55.75 946 LEU H C 1
ATOM 11176 O O . LEU H 2 213 ? 37.493 -54.575 -2.345 1.00 48.07 946 LEU H O 1
ATOM 11181 N N . VAL H 2 214 ? 37.221 -52.489 -3.159 1.00 54.93 947 VAL H N 1
ATOM 11182 C CA . VAL H 2 214 ? 38.204 -52.692 -4.219 1.00 58.64 947 VAL H CA 1
ATOM 11183 C C . VAL H 2 214 ? 39.609 -52.725 -3.630 1.00 50.60 947 VAL H C 1
ATOM 11184 O O . VAL H 2 214 ? 40.398 -53.635 -3.909 1.00 52.39 947 VAL H O 1
ATOM 11188 N N . TYR H 2 215 ? 39.940 -51.730 -2.804 1.00 48.99 948 TYR H N 1
ATOM 11189 C CA . TYR H 2 215 ? 41.236 -51.727 -2.137 1.00 54.06 948 TYR H CA 1
ATOM 11190 C C . TYR H 2 215 ? 41.377 -52.904 -1.182 1.00 50.86 948 TYR H C 1
ATOM 11191 O O . TYR H 2 215 ? 42.479 -53.440 -1.017 1.00 55.17 948 TYR H O 1
ATOM 11200 N N . PHE H 2 216 ? 40.281 -53.317 -0.542 1.00 50.39 949 PHE H N 1
ATOM 11201 C CA . PHE H 2 216 ? 40.345 -54.468 0.354 1.00 55.09 949 PHE H CA 1
ATOM 11202 C C . PHE H 2 216 ? 40.612 -55.752 -0.421 1.00 51.91 949 PHE H C 1
ATOM 11203 O O . PHE H 2 216 ? 41.395 -56.602 0.024 1.00 44.57 949 PHE H O 1
ATOM 11211 N N . GLN H 2 217 ? 39.975 -55.908 -1.587 1.00 60.60 950 GLN H N 1
ATOM 11212 C CA . GLN H 2 217 ? 40.208 -57.095 -2.404 1.00 59.84 950 GLN H CA 1
ATOM 11213 C C . GLN H 2 217 ? 41.671 -57.200 -2.814 1.00 52.51 950 GLN H C 1
ATOM 11214 O O . GLN H 2 217 ? 42.242 -58.297 -2.828 1.00 49.55 950 GLN H O 1
ATOM 11216 N N . ARG H 2 218 ? 42.295 -56.068 -3.152 1.00 51.43 951 ARG H N 1
ATOM 11217 C CA . ARG H 2 218 ? 43.707 -56.092 -3.518 1.00 59.69 951 ARG H CA 1
ATOM 11218 C C . ARG H 2 218 ? 44.577 -56.467 -2.326 1.00 48.44 951 ARG H C 1
ATOM 11219 O O . ARG H 2 218 ? 45.519 -57.255 -2.463 1.00 50.02 951 ARG H O 1
ATOM 11227 N N . TYR H 2 219 ? 44.285 -55.906 -1.151 1.00 52.32 952 TYR H N 1
ATOM 11228 C CA . TYR H 2 219 ? 45.051 -56.255 0.039 1.00 53.83 952 TYR H CA 1
ATOM 11229 C C . TYR H 2 219 ? 44.951 -57.747 0.325 1.00 50.75 952 TYR H C 1
ATOM 11230 O O . TYR H 2 219 ? 45.959 -58.408 0.601 1.00 54.02 952 TYR H O 1
ATOM 11239 N N . VAL H 2 220 ? 43.734 -58.293 0.272 1.00 52.19 953 VAL H N 1
ATOM 11240 C CA . VAL H 2 220 ? 43.556 -59.732 0.459 1.00 66.75 953 VAL H CA 1
ATOM 11241 C C . VAL H 2 220 ? 44.448 -60.504 -0.504 1.00 56.18 953 VAL H C 1
ATOM 11242 O O . VAL H 2 220 ? 45.099 -61.485 -0.125 1.00 49.00 953 VAL H O 1
ATOM 11246 N N . TRP H 2 221 ? 44.500 -60.065 -1.764 1.00 57.23 954 TRP H N 1
ATOM 11247 C CA . TRP H 2 221 ? 45.301 -60.771 -2.758 1.00 60.74 954 TRP H CA 1
ATOM 11248 C C . TRP H 2 221 ? 46.791 -60.528 -2.564 1.00 57.11 954 TRP H C 1
ATOM 11249 O O . TRP H 2 221 ? 47.603 -61.396 -2.902 1.00 51.02 954 TRP H O 1
ATOM 11260 N N . TRP H 2 222 ? 47.173 -59.365 -2.033 1.00 57.72 955 TRP H N 1
ATOM 11261 C CA . TRP H 2 222 ? 48.559 -59.174 -1.622 1.00 57.98 955 TRP H CA 1
ATOM 11262 C C . TRP H 2 222 ? 48.971 -60.235 -0.608 1.00 58.42 955 TRP H C 1
ATOM 11263 O O . TRP H 2 222 ? 50.095 -60.748 -0.653 1.00 53.76 955 TRP H O 1
ATOM 11274 N N . LYS H 2 223 ? 48.066 -60.580 0.313 1.00 57.76 956 LYS H N 1
ATOM 11275 C CA . LYS H 2 223 ? 48.375 -61.571 1.338 1.00 65.77 956 LYS H CA 1
ATOM 11276 C C . LYS H 2 223 ? 48.340 -62.988 0.774 1.00 63.39 956 LYS H C 1
ATOM 11277 O O . LYS H 2 223 ? 49.143 -63.840 1.175 1.00 64.65 956 LYS H O 1
ATOM 11283 N N . LYS H 2 224 ? 47.416 -63.262 -0.150 1.00 58.02 957 LYS H N 1
ATOM 11284 C CA . LYS H 2 224 ? 47.356 -64.586 -0.760 1.00 60.39 957 LYS H CA 1
ATOM 11285 C C . LYS H 2 224 ? 48.559 -64.851 -1.655 1.00 52.28 957 LYS H C 1
ATOM 11286 O O . LYS H 2 224 ? 49.032 -65.990 -1.734 1.00 57.27 957 LYS H O 1
ATOM 11292 N N . SER H 2 225 ? 49.062 -63.823 -2.334 1.00 61.09 958 SER H N 1
ATOM 11293 C CA . SER H 2 225 ? 50.155 -63.975 -3.285 1.00 52.92 958 SER H CA 1
ATOM 11294 C C . SER H 2 225 ? 51.516 -64.098 -2.618 1.00 50.77 958 SER H C 1
ATOM 11295 O O . SER H 2 225 ? 52.529 -64.154 -3.323 1.00 53.06 958 SER H O 1
ATOM 11298 N N . LEU H 2 226 ? 51.571 -64.131 -1.293 1.00 55.20 959 LEU H N 1
ATOM 11299 C CA . LEU H 2 226 ? 52.848 -64.236 -0.606 1.00 67.42 959 LEU H CA 1
ATOM 11300 C C . LEU H 2 226 ? 53.394 -65.657 -0.717 1.00 76.57 959 LEU H C 1
ATOM 11301 O O . LEU H 2 226 ? 52.655 -66.628 -0.910 1.00 77.20 959 LEU H O 1
ATOM 11306 N N . GLU H 2 227 ? 54.716 -65.767 -0.588 1.00 76.00 960 GLU H N 1
ATOM 11307 C CA . GLU H 2 227 ? 55.412 -67.026 -0.813 1.00 83.99 960 GLU H CA 1
ATOM 11308 C C . GLU H 2 227 ? 55.324 -67.973 0.376 1.00 74.72 960 GLU H C 1
ATOM 11309 O O . GLU H 2 227 ? 55.621 -69.163 0.223 1.00 71.57 960 GLU H O 1
ATOM 11315 N N . VAL H 2 228 ? 54.914 -67.478 1.545 1.00 66.71 961 VAL H N 1
ATOM 11316 C CA . VAL H 2 228 ? 54.851 -68.316 2.734 1.00 67.55 961 VAL H CA 1
ATOM 11317 C C . VAL H 2 228 ? 53.804 -69.414 2.610 1.00 74.81 961 VAL H C 1
ATOM 11318 O O . VAL H 2 228 ? 53.906 -70.440 3.293 1.00 81.50 961 VAL H O 1
ATOM 11322 N N . TRP H 2 229 ? 52.801 -69.237 1.753 1.00 81.30 962 TRP H N 1
ATOM 11323 C CA . TRP H 2 229 ? 51.700 -70.188 1.640 1.00 78.57 962 TRP H CA 1
ATOM 11324 C C . TRP H 2 229 ? 52.097 -71.297 0.672 1.00 90.16 962 TRP H C 1
ATOM 11325 O O . TRP H 2 229 ? 52.153 -71.080 -0.543 1.00 82.77 962 TRP H O 1
ATOM 11336 N N . THR H 2 230 ? 52.367 -72.484 1.213 1.00 100.67 963 THR H N 1
ATOM 11337 C CA . THR H 2 230 ? 52.699 -73.657 0.423 1.00 88.02 963 THR H CA 1
ATOM 11338 C C . THR H 2 230 ? 51.484 -74.580 0.334 1.00 85.64 963 THR H C 1
ATOM 11339 O O . THR H 2 230 ? 50.400 -74.280 0.841 1.00 94.25 963 THR H O 1
ATOM 11341 N N . LYS H 2 231 ? 51.670 -75.725 -0.326 1.00 90.80 964 LYS H N 1
ATOM 11342 C CA . LYS H 2 231 ? 50.589 -76.700 -0.428 1.00 90.63 964 LYS H CA 1
ATOM 11343 C C . LYS H 2 231 ? 50.235 -77.264 0.943 1.00 102.30 964 LYS H C 1
ATOM 11344 O O . LYS H 2 231 ? 49.060 -77.298 1.329 1.00 109.29 964 LYS H O 1
ATOM 11346 N N . ASP H 2 232 ? 51.244 -77.710 1.696 1.00 89.86 965 ASP H N 1
ATOM 11347 C CA . ASP H 2 232 ? 51.032 -78.205 3.050 1.00 87.45 965 ASP H CA 1
ATOM 11348 C C . ASP H 2 232 ? 50.805 -77.088 4.060 1.00 92.79 965 ASP H C 1
ATOM 11349 O O . ASP H 2 232 ? 50.428 -77.377 5.201 1.00 95.93 965 ASP H O 1
ATOM 11351 N N . HIS H 2 233 ? 51.019 -75.833 3.671 1.00 90.31 966 HIS H N 1
ATOM 11352 C CA . HIS H 2 233 ? 50.843 -74.678 4.554 1.00 85.02 966 HIS H CA 1
ATOM 11353 C C . HIS H 2 233 ? 50.044 -73.609 3.817 1.00 82.80 966 HIS H C 1
ATOM 11354 O O . HIS H 2 233 ? 50.523 -72.494 3.592 1.00 75.46 966 HIS H O 1
ATOM 11361 N N . PRO H 2 234 ? 48.809 -73.919 3.432 1.00 90.60 967 PRO H N 1
ATOM 11362 C CA . PRO H 2 234 ? 48.058 -73.032 2.538 1.00 81.64 967 PRO H CA 1
ATOM 11363 C C . PRO H 2 234 ? 47.531 -71.798 3.260 1.00 74.51 967 PRO H C 1
ATOM 11364 O O . PRO H 2 234 ? 47.593 -71.676 4.484 1.00 67.66 967 PRO H O 1
ATOM 11368 N N . PHE H 2 235 ? 47.010 -70.871 2.463 1.00 74.86 968 PHE H N 1
ATOM 11369 C CA . PHE H 2 235 ? 46.355 -69.694 3.016 1.00 78.23 968 PHE H CA 1
ATOM 11370 C C . PHE H 2 235 ? 45.213 -70.140 3.922 1.00 79.24 968 PHE H C 1
ATOM 11371 O O . PHE H 2 235 ? 44.417 -71.003 3.524 1.00 75.71 968 PHE H O 1
ATOM 11379 N N . PRO H 2 236 ? 45.095 -69.590 5.141 1.00 74.60 969 PRO H N 1
ATOM 11380 C CA . PRO H 2 236 ? 44.070 -70.087 6.071 1.00 76.79 969 PRO H CA 1
ATOM 11381 C C . PRO H 2 236 ? 42.680 -70.130 5.460 1.00 81.43 969 PRO H C 1
ATOM 11382 O O . PRO H 2 236 ? 42.094 -69.090 5.139 1.00 78.45 969 PRO H O 1
ATOM 11386 N N . ILE H 2 237 ? 42.147 -71.343 5.297 1.00 87.97 970 ILE H N 1
ATOM 11387 C CA . ILE H 2 237 ? 40.811 -71.508 4.733 1.00 83.69 970 ILE H CA 1
ATOM 11388 C C . ILE H 2 237 ? 39.778 -70.782 5.582 1.00 80.31 970 ILE H C 1
ATOM 11389 O O . ILE H 2 237 ? 38.793 -70.247 5.057 1.00 69.49 970 ILE H O 1
ATOM 11394 N N . ASP H 2 238 ? 39.985 -70.742 6.901 1.00 89.49 971 ASP H N 1
ATOM 11395 C CA . ASP H 2 238 ? 39.042 -70.067 7.788 1.00 86.94 971 ASP H CA 1
ATOM 11396 C C . ASP H 2 238 ? 38.875 -68.600 7.409 1.00 74.14 971 ASP H C 1
ATOM 11397 O O . ASP H 2 238 ? 37.753 -68.082 7.362 1.00 68.10 971 ASP H O 1
ATOM 11402 N N . ILE H 2 239 ? 39.986 -67.909 7.142 1.00 86.05 972 ILE H N 1
ATOM 11403 C CA . ILE H 2 239 ? 39.913 -66.478 6.868 1.00 81.15 972 ILE H CA 1
ATOM 11404 C C . ILE H 2 239 ? 39.212 -66.223 5.538 1.00 73.94 972 ILE H C 1
ATOM 11405 O O . ILE H 2 239 ? 38.402 -65.298 5.419 1.00 65.32 972 ILE H O 1
ATOM 11410 N N . ASP H 2 240 ? 39.498 -67.039 4.521 1.00 69.08 973 ASP H N 1
ATOM 11411 C CA . ASP H 2 240 ? 38.865 -66.827 3.224 1.00 75.66 973 ASP H CA 1
ATOM 11412 C C . ASP H 2 240 ? 37.357 -67.041 3.304 1.00 71.13 973 ASP H C 1
ATOM 11413 O O . ASP H 2 240 ? 36.585 -66.331 2.648 1.00 65.51 973 ASP H O 1
ATOM 11418 N N . TYR H 2 241 ? 36.915 -68.020 4.099 1.00 76.33 974 TYR H N 1
ATOM 11419 C CA . TYR H 2 241 ? 35.483 -68.184 4.333 1.00 78.73 974 TYR H CA 1
ATOM 11420 C C . TYR H 2 241 ? 34.894 -66.936 4.984 1.00 73.98 974 TYR H C 1
ATOM 11421 O O . TYR H 2 241 ? 33.780 -66.515 4.648 1.00 59.89 974 TYR H O 1
ATOM 11430 N N . MET H 2 242 ? 35.630 -66.333 5.923 1.00 83.70 975 MET H N 1
ATOM 11431 C CA . MET H 2 242 ? 35.180 -65.088 6.539 1.00 70.76 975 MET H CA 1
ATOM 11432 C C . MET H 2 242 ? 35.010 -63.989 5.496 1.00 64.06 975 MET H C 1
ATOM 11433 O O . MET H 2 242 ? 34.065 -63.195 5.572 1.00 59.70 975 MET H O 1
ATOM 11438 N N . ILE H 2 243 ? 35.913 -63.924 4.515 1.00 66.71 976 ILE H N 1
ATOM 11439 C CA . ILE H 2 243 ? 35.802 -62.906 3.474 1.00 61.08 976 ILE H CA 1
ATOM 11440 C C . ILE H 2 243 ? 34.573 -63.165 2.611 1.00 63.26 976 ILE H C 1
ATOM 11441 O O . ILE H 2 243 ? 33.798 -62.249 2.313 1.00 60.16 976 ILE H O 1
ATOM 11446 N N . SER H 2 244 ? 34.378 -64.418 2.193 1.00 75.81 977 SER H N 1
ATOM 11447 C CA . SER H 2 244 ? 33.229 -64.746 1.355 1.00 78.03 977 SER H CA 1
ATOM 11448 C C . SER H 2 244 ? 31.921 -64.534 2.107 1.00 78.79 977 SER H C 1
ATOM 11449 O O . SER H 2 244 ? 30.957 -63.991 1.553 1.00 64.55 977 SER H O 1
ATOM 11452 N N . ASP H 2 245 ? 31.870 -64.955 3.373 1.00 81.87 978 ASP H N 1
ATOM 11453 C CA . ASP H 2 245 ? 30.648 -64.805 4.157 1.00 75.66 978 ASP H CA 1
ATOM 11454 C C . ASP H 2 245 ? 30.299 -63.334 4.349 1.00 76.21 978 ASP H C 1
ATOM 11455 O O . ASP H 2 245 ? 29.156 -62.919 4.120 1.00 78.61 978 ASP H O 1
ATOM 11457 N N . THR H 2 246 ? 31.276 -62.526 4.769 1.00 79.13 979 THR H N 1
ATOM 11458 C CA . THR H 2 246 ? 31.027 -61.104 4.980 1.00 78.87 979 THR H CA 1
ATOM 11459 C C . THR H 2 246 ? 30.539 -60.439 3.698 1.00 79.80 979 THR H C 1
ATOM 11460 O O . THR H 2 246 ? 29.460 -59.836 3.665 1.00 80.84 979 THR H O 1
ATOM 11464 N N . LEU H 2 247 ? 31.325 -60.543 2.623 1.00 82.32 980 LEU H N 1
ATOM 11465 C CA . LEU H 2 247 ? 30.936 -59.909 1.367 1.00 82.37 980 LEU H CA 1
ATOM 11466 C C . LEU H 2 247 ? 29.593 -60.429 0.867 1.00 87.74 980 LEU H C 1
ATOM 11467 O O . LEU H 2 247 ? 28.869 -59.707 0.169 1.00 81.45 980 LEU H O 1
ATOM 11472 N N . GLU H 2 248 ? 29.238 -61.669 1.216 1.00 88.36 981 GLU H N 1
ATOM 11473 C CA . GLU H 2 248 ? 27.926 -62.191 0.850 1.00 79.04 981 GLU H CA 1
ATOM 11474 C C . GLU H 2 248 ? 26.813 -61.431 1.563 1.00 76.49 981 GLU H C 1
ATOM 11475 O O . GLU H 2 248 ? 25.751 -61.182 0.981 1.00 70.63 981 GLU H O 1
ATOM 11477 N N . LEU H 2 249 ? 27.042 -61.050 2.823 1.00 90.06 982 LEU H N 1
ATOM 11478 C CA . LEU H 2 249 ? 26.004 -60.368 3.591 1.00 89.29 982 LEU H CA 1
ATOM 11479 C C . LEU H 2 249 ? 25.828 -58.919 3.150 1.00 73.38 982 LEU H C 1
ATOM 11480 O O . LEU H 2 249 ? 24.720 -58.379 3.238 1.00 65.05 982 LEU H O 1
ATOM 11482 N N . LEU H 2 250 ? 26.897 -58.276 2.676 1.00 81.69 983 LEU H N 1
ATOM 11483 C CA . LEU H 2 250 ? 26.803 -56.877 2.272 1.00 77.89 983 LEU H CA 1
ATOM 11484 C C . LEU H 2 250 ? 26.300 -56.742 0.838 1.00 74.45 983 LEU H C 1
ATOM 11485 O O . LEU H 2 250 ? 25.274 -56.100 0.588 1.00 81.01 983 LEU H O 1
ATOM 11490 N N . ARG H 2 251 ? 27.022 -57.323 -0.112 1.00 78.10 984 ARG H N 1
ATOM 11491 C CA . ARG H 2 251 ? 26.692 -57.209 -1.535 1.00 90.55 984 ARG H CA 1
ATOM 11492 C C . ARG H 2 251 ? 26.661 -58.597 -2.155 1.00 94.75 984 ARG H C 1
ATOM 11493 O O . ARG H 2 251 ? 27.724 -59.178 -2.447 1.00 84.08 984 ARG H O 1
ATOM 11501 N N . PRO H 2 252 ? 25.470 -59.168 -2.372 1.00 91.54 985 PRO H N 1
ATOM 11502 C CA . PRO H 2 252 ? 25.388 -60.458 -3.074 1.00 78.03 985 PRO H CA 1
ATOM 11503 C C . PRO H 2 252 ? 25.707 -60.354 -4.554 1.00 88.62 985 PRO H C 1
ATOM 11504 O O . PRO H 2 252 ? 25.793 -61.390 -5.225 1.00 94.82 985 PRO H O 1
ATOM 11508 N N . LYS H 2 253 ? 25.890 -59.141 -5.076 1.00 105.33 986 LYS H N 1
ATOM 11509 C CA . LYS H 2 253 ? 26.099 -58.906 -6.497 1.00 117.72 986 LYS H CA 1
ATOM 11510 C C . LYS H 2 253 ? 27.563 -59.006 -6.916 1.00 119.51 986 LYS H C 1
ATOM 11511 O O . LYS H 2 253 ? 27.885 -58.688 -8.067 1.00 121.63 986 LYS H O 1
ATOM 11517 N N . ILE H 2 254 ? 28.451 -59.440 -6.024 1.00 107.93 987 ILE H N 1
ATOM 11518 C CA . ILE H 2 254 ? 29.881 -59.444 -6.317 1.00 96.94 987 ILE H CA 1
ATOM 11519 C C . ILE H 2 254 ? 30.541 -60.600 -5.579 1.00 102.67 987 ILE H C 1
ATOM 11520 O O . ILE H 2 254 ? 30.203 -60.898 -4.430 1.00 106.94 987 ILE H O 1
ATOM 11525 N N . LYS H 2 255 ? 31.489 -61.247 -6.253 1.00 92.25 988 LYS H N 1
ATOM 11526 C CA . LYS H 2 255 ? 32.355 -62.250 -5.654 1.00 93.65 988 LYS H CA 1
ATOM 11527 C C . LYS H 2 255 ? 33.798 -61.771 -5.747 1.00 83.51 988 LYS H C 1
ATOM 11528 O O . LYS H 2 255 ? 34.162 -61.021 -6.659 1.00 74.93 988 LYS H O 1
ATOM 11530 N N . LEU H 2 256 ? 34.619 -62.208 -4.796 1.00 84.69 989 LEU H N 1
ATOM 11531 C CA . LEU H 2 256 ? 36.001 -61.751 -4.744 1.00 91.99 989 LEU H CA 1
ATOM 11532 C C . LEU H 2 256 ? 36.733 -62.101 -6.035 1.00 88.16 989 LEU H C 1
ATOM 11533 O O . LEU H 2 256 ? 36.437 -63.099 -6.698 1.00 85.25 989 LEU H O 1
ATOM 11538 N N . CYS H 2 257 ? 37.698 -61.257 -6.391 1.00 101.45 990 CYS H N 1
ATOM 11539 C CA . CYS H 2 257 ? 38.549 -61.529 -7.539 1.00 84.80 990 CYS H CA 1
ATOM 11540 C C . CYS H 2 257 ? 39.223 -62.886 -7.382 1.00 76.46 990 CYS H C 1
ATOM 11541 O O . CYS H 2 257 ? 39.620 -63.278 -6.281 1.00 85.07 990 CYS H O 1
ATOM 11544 N N . ASN H 2 258 ? 39.345 -63.608 -8.491 1.00 71.31 991 ASN H N 1
ATOM 11545 C CA . ASN H 2 258 ? 40.025 -64.894 -8.506 1.00 79.63 991 ASN H CA 1
ATOM 11546 C C . ASN H 2 258 ? 41.489 -64.770 -8.903 1.00 75.10 991 ASN H C 1
ATOM 11547 O O . ASN H 2 258 ? 42.133 -65.786 -9.187 1.00 80.01 991 ASN H O 1
ATOM 11552 N N . SER H 2 259 ? 42.028 -63.554 -8.922 1.00 76.88 992 SER H N 1
ATOM 11553 C CA . SER H 2 259 ? 43.394 -63.335 -9.371 1.00 76.76 992 SER H CA 1
ATOM 11554 C C . SER H 2 259 ? 43.892 -62.000 -8.838 1.00 69.34 992 SER H C 1
ATOM 11555 O O . SER H 2 259 ? 43.109 -61.070 -8.622 1.00 63.99 992 SER H O 1
ATOM 11558 N N . LEU H 2 260 ? 45.210 -61.923 -8.628 1.00 69.41 993 LEU H N 1
ATOM 11559 C CA . LEU H 2 260 ? 45.823 -60.665 -8.215 1.00 65.11 993 LEU H CA 1
ATOM 11560 C C . LEU H 2 260 ? 45.711 -59.613 -9.310 1.00 66.83 993 LEU H C 1
ATOM 11561 O O . LEU H 2 260 ? 45.380 -58.454 -9.032 1.00 61.02 993 LEU H O 1
ATOM 11566 N N . GLU H 2 261 ? 45.983 -59.998 -10.561 1.00 66.08 994 GLU H N 1
ATOM 11567 C CA . GLU H 2 261 ? 45.922 -59.040 -11.659 1.00 63.20 994 GLU H CA 1
ATOM 11568 C C . GLU H 2 261 ? 44.528 -58.436 -11.783 1.00 70.41 994 GLU H C 1
ATOM 11569 O O . GLU H 2 261 ? 44.385 -57.235 -12.042 1.00 73.58 994 GLU H O 1
ATOM 11575 N N . GLU H 2 262 ? 43.487 -59.254 -11.612 1.00 62.46 995 GLU H N 1
ATOM 11576 C CA . GLU H 2 262 ? 42.126 -58.730 -11.636 1.00 76.22 995 GLU H CA 1
ATOM 11577 C C . GLU H 2 262 ? 41.953 -57.626 -10.599 1.00 75.88 995 GLU H C 1
ATOM 11578 O O . GLU H 2 262 ? 41.470 -56.531 -10.913 1.00 64.25 995 GLU H O 1
ATOM 11584 N N . SER H 2 263 ? 42.358 -57.895 -9.354 1.00 79.01 996 SER H N 1
ATOM 11585 C CA . SER H 2 263 ? 42.245 -56.885 -8.307 1.00 80.42 996 SER H CA 1
ATOM 11586 C C . SER H 2 263 ? 43.040 -55.634 -8.661 1.00 75.20 996 SER H C 1
ATOM 11587 O O . SER H 2 263 ? 42.607 -54.510 -8.377 1.00 66.71 996 SER H O 1
ATOM 11590 N N . ILE H 2 264 ? 44.209 -55.807 -9.281 1.00 58.19 997 ILE H N 1
ATOM 11591 C CA . ILE H 2 264 ? 44.974 -54.652 -9.736 1.00 59.92 997 ILE H CA 1
ATOM 11592 C C . ILE H 2 264 ? 44.223 -53.927 -10.846 1.00 64.16 997 ILE H C 1
ATOM 11593 O O . ILE H 2 264 ? 44.215 -52.691 -10.906 1.00 56.81 997 ILE H O 1
ATOM 11598 N N . ARG H 2 265 ? 43.571 -54.681 -11.737 1.00 72.01 998 ARG H N 1
ATOM 11599 C CA . ARG H 2 265 ? 42.819 -54.062 -12.823 1.00 65.00 998 ARG H CA 1
ATOM 11600 C C . ARG H 2 265 ? 41.645 -53.253 -12.289 1.00 66.98 998 ARG H C 1
ATOM 11601 O O . ARG H 2 265 ? 41.342 -52.170 -12.806 1.00 64.65 998 ARG H O 1
ATOM 11609 N N . GLN H 2 266 ? 40.971 -53.760 -11.251 1.00 60.69 999 GLN H N 1
ATOM 11610 C CA . GLN H 2 266 ? 39.809 -53.051 -10.724 1.00 62.55 999 GLN H CA 1
ATOM 11611 C C . GLN H 2 266 ? 40.217 -51.785 -9.985 1.00 55.06 999 GLN H C 1
ATOM 11612 O O . GLN H 2 266 ? 39.495 -50.781 -10.033 1.00 48.95 999 GLN H O 1
ATOM 11618 N N . VAL H 2 267 ? 41.365 -51.808 -9.307 1.00 57.28 1000 VAL H N 1
ATOM 11619 C CA . VAL H 2 267 ? 41.877 -50.593 -8.683 1.00 61.33 1000 VAL H CA 1
ATOM 11620 C C . VAL H 2 267 ? 42.273 -49.581 -9.749 1.00 58.00 1000 VAL H C 1
ATOM 11621 O O . VAL H 2 267 ? 41.927 -48.396 -9.664 1.00 53.53 1000 VAL H O 1
ATOM 11625 N N . GLN H 2 268 ? 43.008 -50.032 -10.770 1.00 49.24 1001 GLN H N 1
ATOM 11626 C CA . GLN H 2 268 ? 43.381 -49.135 -11.858 1.00 56.38 1001 GLN H CA 1
ATOM 11627 C C . GLN H 2 268 ? 42.147 -48.561 -12.544 1.00 60.19 1001 GLN H C 1
ATOM 11628 O O . GLN H 2 268 ? 42.095 -47.361 -12.844 1.00 56.24 1001 GLN H O 1
ATOM 11634 N N . ASP H 2 269 ? 41.142 -49.402 -12.800 1.00 52.99 1002 ASP H N 1
ATOM 11635 C CA . ASP H 2 269 ? 39.903 -48.915 -13.396 1.00 50.73 1002 ASP H CA 1
ATOM 11636 C C . ASP H 2 269 ? 39.236 -47.883 -12.494 1.00 56.88 1002 ASP H C 1
ATOM 11637 O O . ASP H 2 269 ? 38.827 -46.809 -12.951 1.00 52.75 1002 ASP H O 1
ATOM 11639 N N . LEU H 2 270 ? 39.123 -48.191 -11.199 1.00 56.74 1003 LEU H N 1
ATOM 11640 C CA . LEU H 2 270 ? 38.499 -47.259 -10.266 1.00 50.77 1003 LEU H CA 1
ATOM 11641 C C . LEU H 2 270 ? 39.182 -45.899 -10.311 1.00 53.96 1003 LEU H C 1
ATOM 11642 O O . LEU H 2 270 ? 38.529 -44.869 -10.511 1.00 52.26 1003 LEU H O 1
ATOM 11647 N N . GLU H 2 271 ? 40.502 -45.877 -10.117 1.00 61.75 1004 GLU H N 1
ATOM 11648 C CA . GLU H 2 271 ? 41.216 -44.607 -10.051 1.00 60.97 1004 GLU H CA 1
ATOM 11649 C C . GLU H 2 271 ? 41.217 -43.885 -11.393 1.00 72.06 1004 GLU H C 1
ATOM 11650 O O . GLU H 2 271 ? 41.190 -42.648 -11.429 1.00 77.45 1004 GLU H O 1
ATOM 11656 N N . ARG H 2 272 ? 41.246 -44.628 -12.502 1.00 63.62 1005 ARG H N 1
ATOM 11657 C CA . ARG H 2 272 ? 41.169 -43.991 -13.813 1.00 62.06 1005 ARG H CA 1
ATOM 11658 C C . ARG H 2 272 ? 39.815 -43.318 -14.014 1.00 66.20 1005 ARG H C 1
ATOM 11659 O O . ARG H 2 272 ? 39.744 -42.167 -14.460 1.00 59.94 1005 ARG H O 1
ATOM 11667 N N . GLU H 2 273 ? 38.726 -44.020 -13.686 1.00 72.62 1006 GLU H N 1
ATOM 11668 C CA . GLU H 2 273 ? 37.398 -43.443 -13.878 1.00 70.03 1006 GLU H CA 1
ATOM 11669 C C . GLU H 2 273 ? 37.174 -42.239 -12.972 1.00 59.47 1006 GLU H C 1
ATOM 11670 O O . GLU H 2 273 ? 36.468 -41.301 -13.358 1.00 69.07 1006 GLU H O 1
ATOM 11676 N N . PHE H 2 274 ? 37.759 -42.244 -11.772 1.00 52.06 1007 PHE H N 1
ATOM 11677 C CA . PHE H 2 274 ? 37.652 -41.078 -10.904 1.00 56.20 1007 PHE H CA 1
ATOM 11678 C C . PHE H 2 274 ? 38.370 -39.879 -11.510 1.00 77.88 1007 PHE H C 1
ATOM 11679 O O . PHE H 2 274 ? 37.846 -38.757 -11.494 1.00 70.19 1007 PHE H O 1
ATOM 11687 N N . LEU H 2 275 ? 39.569 -40.099 -12.057 1.00 79.92 1008 LEU H N 1
ATOM 11688 C CA . LEU H 2 275 ? 40.331 -39.008 -12.653 1.00 66.68 1008 LEU H CA 1
ATOM 11689 C C . LEU H 2 275 ? 39.652 -38.449 -13.898 1.00 72.19 1008 LEU H C 1
ATOM 11690 O O . LEU H 2 275 ? 39.767 -37.250 -14.176 1.00 88.72 1008 LEU H O 1
ATOM 11695 N N . ILE H 2 276 ? 38.952 -39.291 -14.658 1.00 78.73 1009 ILE H N 1
ATOM 11696 C CA . ILE H 2 276 ? 38.324 -38.823 -15.889 1.00 72.29 1009 ILE H CA 1
ATOM 11697 C C . ILE H 2 276 ? 37.027 -38.072 -15.600 1.00 71.38 1009 ILE H C 1
ATOM 11698 O O . ILE H 2 276 ? 36.633 -37.193 -16.374 1.00 81.73 1009 ILE H O 1
ATOM 11703 N N . LYS H 2 277 ? 36.344 -38.402 -14.509 1.00 69.38 1010 LYS H N 1
ATOM 11704 C CA . LYS H 2 277 ? 35.095 -37.737 -14.159 1.00 73.43 1010 LYS H CA 1
ATOM 11705 C C . LYS H 2 277 ? 35.332 -36.691 -13.073 1.00 89.07 1010 LYS H C 1
ATOM 11706 O O . LYS H 2 277 ? 35.419 -37.020 -11.888 1.00 84.56 1010 LYS H O 1
#

Foldseek 3Di:
DFFKKKKKQADQPDDPPVVPVVPPPDADFPDKAKAHFPCVVVVRTMIMMMTGHPDSVCVVVVCVPQQQPWDADDVGDTRGIHMGRDPDRDDDDPDDPCPPCVVVPPVVVVVCVVVPD/DDDPVLVVLCCLLQPVLVPDDLVVSLVVVLPPPCVDVVVLVSSLVSLLQCLSHDLVSLLSSLVSLLVNCVRVVVSLVSNLVSLVVVLVVCLVVVDPVCLSSNLSSLLNNLSNVVSPSDDVVVVLVSLVCLLDVQADPVLAAGDSGHQLDPSSLSSNLSNLVRHLQVQCDDDSVVSVVLSVLSVLLSVQSNQPDPVADPVRHRPVVSVVSVCVSCCNNPVPDDRDPHNVVSVVSNVVVVVVVVVVD/DDFFKKKKKQADQPDDPVNVCVVCPPPADFPDKDKAHFDCPVVVRTMIMMMTGHPDRPCLVVVCVVQQQPWDADPVGDTGGIHMDGDPDRDDDDDDPDDDPCPPVLVVDDVSVVVCVVVVDDD/DDDPLLVVLVCLLQPVQDPPCLVVSLVVVVPDPCVDPVVLVSSLVSLLQCLSHDLVSLLSVLVSVLVNCVPVVVSLVSNVVSLLVVLVVCLVVVDPVCLSSNLSSLLNVLSNVVSPSDDVVVNLVVLVCLLPPQADPVLDAGDSGHQLDDSSLSSNLSNCVRHVQVQCDDPSVVSVVLSVLSVLLSVQSNQPDPVADPVRHNPVVSVVSNVVSCCVRPVVDPRDPHNVVSVVSNVVVVVVVCVVVPND/DFKKKKKQAALPDDQVNVVVVPPPDADFPDKDWAHFDPPVPPDGMIMMMTGHPDPPCCVVVCVVQAQPWDADPVGDTTGMHMDGDPDPDGDDDDDDDPCPPPLVVDPVSVVVVVVVVVD/DDDDVLVVLLCLQLPVQDPPCLVVSLVVVLPDPCVPPVVVVSSLVSLLQLLSHDQVSLLSSLVSLLVNCVRVVVSLVSNLVSLLVVLVVCLVVVDVVCLSSNLSSLLNNLSNVVSVSDDLVVNLVSLVCLLPPQADPVLAAGDSRHQLDPSSLVSNLSNLVRHLQVQCDDPSVVSVVLSVLSVLLSVQSSQPDPQADPVRHDPVVSVVSVVVSCCVNPVPDDRDPHNVSSVVSNCVVVVVVVVVVD/DAFKKKWKQADQPDDDVNVPVVCPPPAAFDDKDWAHFDCPPVVRTMIMIMTGHPDSPCVVVVQCLAQVFHADPVGDTRGIHMDHDPDRDDDDDDDDCPPVLVVDDVVVVVCVVPVD/DDDPLLVVLCCLQLPQQAPPNLVVSQVVVLPPPPVDPVSLVSNLVSLLQLLSHDLVSLLSSLVSVLVNCVRVVVSLVSSLVSLVVCLVVCLVVVDPVCLSSNLSSLLNVLSNVVSPSDDPVVNLVSLVCLLDVQADPVLAHGPSGDQLRPSSLVSNLSNCVRHVLVQCDPPSVVSVVLSVLSVLLNVQSNQPDPVADPVRHNPPVSVVSVQVSCCSRDVPDDRDPHNVVSVVVNVVVVVVVVVD

B-factor: mean 66.89, std 18.85, range [23.2, 143.32]

Radius of gyration: 40.59 Å; Cα contacts (8 Å, |Δi|>4): 1857; chains: 8; bounding box: 90×109×123 Å

Nearest PDB structures (foldseek):
  7qg6-assembly1_B  TM=1.001E+00  e=4.439E-32  Homo sapiens
  1hu3-assembly1_A  TM=7.118E-01  e=1.157E-02  Homo sapiens
  5mq0-assembly1_H  TM=6.991E-01  e=8.140E-03  Saccharomyces cerevisiae
  8rc4-assembly1_g  TM=2.931E-01  e=6.061E-01  Homo sapiens
  4u1d-assembly3_A  TM=2.384E-01  e=1.122E+00  Saccharomyces cerevisiae S288C

Secondary structure (P-SEA, 3-state):
ccccbbbbccccccccaaaaaaaacccccccbbbbbbbccccccbbbbbbbbbbccccaaaaaaaaccbbbbbccccccccccccccccccccccccccccccccccccaaaaaaaaaacccc/cccaaaaaaaaaccccccccaaaaaaaaaaacccccaaaaaaaaaaaaacccccccaaaaaaaaaaaaacccaaaaaaaaaaaaaaaaaaaaaccccaaaaaaaaaaaaaaaaaaccccaaaaaaaaaaaaccccccccccccccccccaaaaaaaaaaaacccccccccaaaaaaaaaaaaaaaaaaaaaacccccccccccaaaaaaaaaaaaaccccccccccaaaaaaaaaaaaaaaaaaaccc/cccccccccccccccaaaaaaaacccccccbbbbbbbccccccbbbbbcccccccccaaaaaaacccccccccccccccccccccccccccccccccccccccccaaaaaaaaaacc/cccaaaaaaaaaaccccccccaaaaaaaaaacccccaaaaaaaaaaaaacccccccaaaaaaaaaaaaaaccaaaaaaaaaaaaaaaaaaaaaccccaaaaaaaaaaaaaaaaaaccccaaaaaaaaaaaaccccccccccccccccccaaaaaaaaaaaaccccccccccaaaaaaaaaaaaaaaaaaaaacccccccccccaaaaaaaaaaaaaacccccccccaaaaaaaaaaaaaaaaaac/ccbbbbccccccccaaaaaaaacccccccbbbbbccccccccbbbbbbbbbbccccaaaaaaaaccccccccccbbbbbcccccccccccccccccccccccccccaaaaaaaaaaccc/cccaaaaaaaaaccccccccaaaaaaaaaaaccccaaaaaaaaaaaaaacccccccaaaaaaaaaaaaaaccaaaaaaaaaaaaaaaaaaaaaccccaaaaaaaaaaaaaaaaaaccccaaaaaaaaaaaaccccccccccccccccccaaaaaaaaaaaacccccccccaaaaaaaaaaaaaaaaaaaaaacccccccccccaaaaaaaaaaaaaccccccccccaaaaaaaaaaaaaaaaaaac/cccbbbbccccccccaaaaaaaacccccccbbbbbccccccccbbbbbbbbbbcccccccccccccccccccccccccccccccccccccccccccccccccccaaaaaaaaaccc/cccaaaaaaaaaccccccccaaaaaaaaaaacccccaaaaaaaaaaaaacccccccaaaaaaaaaaaaacccaaaaaaaaaaaaaaaaaaaaaccccaaaaaaaaaaaaaaaaaaccccaaaaaaaaaaaaccccccccccccccccccaaaaaaaaaaaacccccccccaaaaaaaaaaaaaaaaaaaaaacccccccccccaaaaaaaaaaaaaccccccccccaaaaaaaaaaaaaaaaac

Sequence (1458 aa):
ALSKVVIRRLPPGLTKEQLEEQLRPLPAHDYFEFFAADLSLYPHLYSRAYINFRNPDDILLFRDRFDGYIFLDSKGLEYPAVVEFAPFQKIAKKKDAKTGSIEDDPEYKKFLETYCVKRPPLQEYVRKLLYKDLSKVTTEKVLRQMRKLPWQDQEVKDYVICCMINIWNVKYNSIHCVANLLAGLVLYQEDVGIHVVDGVLEDIRLGMEVNQPKFNQRRISSAKFLGELYNYRMVESAVIFRTLYSFTSFGVNPDGSPSSLDPPEHLFRIRRLVCTILDTCGQYFDRGSSKRKLDCFLVYFQRYVWWKKSLEVWTKDHPFPIDIDYMISDTLELLRPKIKLCNSLEESIRQVQDLEREFLIKLTALSKVVIRRLPPGLTKEQLEEQLRPLPAHDYFEFFAADLSLYPHLYSRAYINFRNPDDILLFRDRFDGYIFLDSKGLEYPAVVEFAPFQKIAKKKRKKDAKTGSIEDDPEYKKFLETYCVEEKRPPLQEYVRKLLYKDLSKVTTEKVLRQMRKLPWQDQEVKDYVICCMINIWNVKYNSIHCVANLLAGLVLYQEDVGIHVVDGVLEDIRLGMEVNQPKFNQRRISSAKFLGELYNYRMVESAVIFRTLYSFTSFGVNPDGSPSSLDPPEHLFRIRRLVCTILDTCGQYFDRGSSKRKLDCFLVYFQRYVWWKKSLEVWTKDHPFPIDIDYMISDTLELLRPKIKLCNSLEESIRQVQDLEREFLIKLGLVLSKVVIRRLPPGLTKEQLEEQLRPLPAHDYFEFFAADLSLYPHLYSRAYINFRNPDDILLFRDRFDGYIFLDSKGLEYPAVVEFAPFQKIAKKKKKDAKTGSIEDDPEYKKFLETYCVEKRPPLQEYVRKLLYKDLSKVTTEKVLRQMRKLPWQDQEVKDYVICCMINIWNVKYNSIHCVANLLAGLVLYQEDVGIHVVDGVLEDIRLGMEVNQPKFNQRRISSAKFLGELYNYRMVESAVIFRTLYSFTSFGVNPDGSPSSLDPPEHLFRIRLVCTILDTCGQYFDRGSSKRKLDCFLVYFQRYVWWKKSLEVWTKDHPFPIDIDYMISDTLELLRPKIKLCNSLEESIRQVQDLEREFLIKLGALSKVVIRRLPPGLTKEQLEEQLRPLPAHDYFEFFAADLSLYPHLYSRAYINFRNPDDILLFRDFDGYIFLDSKGLEYPAVVEFAPFQKIAKKKDAKTGSIEDDPEYKKFLETYCVKRPPLQEYVRKLLYKDLSKVTTEKVLRQMRKLPWQDQEVKDYVICCMINIWNVKYNSIHCVANLLAGLVLYQEDVGIHVVDGVLEDIRLGMEVNQPKFNQRRISSAKFLGELYNYRMVESAVIFRTLYSFTSFGVNPDGSPSSLDPPEHLFRIRLVCTILDTCGQYFDRGSSKRKLDCFLVYFQRYVWWKKSLEVWTKDHPFPIDIDYMISDTLELLRPKIKLCNSLEESIRQVQDLEREFLIK

Organism: Homo sapiens (NCBI:txid9606)

InterPro domains:
  IPR005120 UPF3 domain [PF03467] (68-225)
  IPR012677 Nucleotide-binding alpha-beta plait domain superfamily [G3DSA:3.30.70.330] (60-155)
  IPR035979 RNA-binding domain superfamily [SSF54928] (68-156)
  IPR039722 Nonsense-mediated mRNA decay protein 3 [PTHR13112] (56-455)

GO terms:
  GO:0005515 protein binding (F, IPI)
  GO:0045727 positive regulation of translation (P, IDA)
  GO:0140311 protein sequestering activity (F, IMP)
  GO:2000623 negative regulation of nuclear-transcribed mRNA catabolic process, nonsense-mediated decay (P, IPI)
  GO:0005829 cytosol (C, TAS)
  GO:0042162 telomeric repeat DNA binding (F, IDA)
  GO:0005654 nucleoplasm (C, IDA)
  GO:0003729 mRNA binding (F, IDA)
  GO:0035145 exon-exon junction complex (C, IDA)
  GO:0035145 exon-exon junction complex (C, TAS)

Solvent-accessible surface area: 69549 Å² total; per-residue (Å²): 127,95,25,1,1,3,0,9,62,0,1,42,60,24,60,91,116,84,0,27,66,46,1,42,115,50,32,64,49,86,23,28,62,36,31,73,25,40,135,56,7,165,75,31,41,48,0,24,0,2,0,15,2,160,77,57,114,55,12,64,94,1,87,66,74,8,74,38,82,103,10,118,42,123,105,41,98,101,36,70,3,34,1,70,74,3,46,10,47,128,46,35,130,164,99,36,105,26,42,34,41,0,120,94,10,90,67,12,43,124,24,53,137,101,64,78,195,236,102,65,57,24,38,48,0,2,68,56,4,2,25,141,27,4,64,83,78,71,29,104,23,2,31,117,13,1,61,36,2,22,11,127,60,96,126,14,19,80,45,0,12,47,5,3,22,8,0,109,39,15,146,91,120,15,0,73,20,2,0,57,2,0,26,17,0,23,132,90,30,90,33,0,3,10,18,0,0,2,1,0,8,17,18,11,58,15,3,2,33,22,32,53,9,120,9,18,157,20,8,22,11,4,0,21,0,0,0,17,0,12,28,71,166,33,6,99,5,38,11,0,0,110,10,0,38,17,0,12,63,52,27,24,47,111,105,15,37,21,29,109,52,6,14,18,17,11,6,10,1,0,66,4,0,0,7,0,1,66,10,0,1,63,114,0,85,78,60,76,19,73,172,37,0,51,31,0,6,12,33,2,14,57,4,0,37,33,10,37,56,19,93,17,35,62,104,98,34,80,24,17,108,29,1,38,138,49,0,52,79,5,8,115,102,15,27,90,167,83,67,54,18,140,41,56,101,58,0,29,83,79,2,46,48,58,47,48,60,58,21,10,83,89,166,71,89,23,0,1,2,1,7,59,0,2,44,61,18,58,70,137,89,0,39,70,71,3,46,122,45,39,60,58,80,22,34,63,34,39,70,22,46,134,42,15,171,76,26,38,50,0,30,0,4,1,13,5,163,81,64,110,58,9,72,131,6,85,127,90,6,75,38,24,53,9,96,48,116,89,39,120,99,38,75,4,41,1,55,68,4,49,4,39,94,48,36,82,116,101,106,96,102,23,104,37,32,40,36,5,125,88,13,106,110,4,52,60,26,54,117,87,28,104,104,71,203,181,82,66,60,41,46,32,10,3,57,97,3,3,19,141,51,10,52,76,140,41,23,122,55,3,26,127,22,0,34,35,1,28,9,136,65,109,120,22,31,60,50,1,13,51,8,7,23,21,2,87,33,11,158,90,126,26,0,64,2,4,0,60,4,0,26,17,0,34,127,90,24,67,39,0,2,23,20,0,0,6,4,1,8,23,19,10,62,14,6,0,37,28,33,41,10,100,12,18,138,35,6,23,11,3,0,35,1,0,0,17,0,34,33,63,207,27,10,109,11,47,7,0,13,112,10,0,72,11,0,11,64,46,28,28,46,128,104,14,44,28,32,110,48,6,13,19,19,6,9,10,1,0,65,4,0,0,15,0,1,62,5,0,1,70,109,0,90,76,65,82,22,74,147,84,0,36,22,0,7,27,38,2,16,51,4,4,47,31,9,48,59,20,94,15,31,70,103,112,30,77,21,19,99,21,3,39,133,53,14,34,82,5,5,96,107,15,12,107,143,34,70,99,13,121,37,46,125,82,0,46,143,51,3,90,60,23,71,141,38,90,70,121,97,77,61,146,111,124,28,0,0,2,1,8,56,0,5,49,62,19,68,83,125,103,2,38,74,81,2,70,128,50,32,62,60,128,19,40,15,32,15,61,20,40,138,59,31,79,97,28,44,52,1,24,0,2,0,19,0,68,79,81,95,35,17,41,136,6,28,104,62,24,66,40,87,100,15,118,26,130,92,44,89,61,46,79,6,38,7,53,93,3,44,5,40,103,47,45,96,110,128,130,105,23,103,51,42,45,38,2,112,132,15,105,81,1,53,97,15,52,107,88,38,104,113,159,236,96,69,59,31,43,44,3,1,65,55,4,1,19,148,51,4,50,62,125,48,33,103,146,5,15,97,20,0,25,22,1,36,3,157,67,102,112,20,26,49,50,1,1,30,8,1,14,18,1,77,46,9,135,90,123,12,0,66,3,1,0,61,1,0,29,13,0,41,136,78,19,67,30,0,4,24,20,0,0,2,2,0,8,25,48,11,57,26,11,1,35,33,36,81,114,191,46,39,160,77,15,24,12,4,0,34,0,0,0,16,0,36,39,61,221,31,9,47,26,28,5,0,1,45,9,0,9,11,0,9,37,48,28,19,56,71,102,14,50,54,27,109,42,7,48,36,104,27,13,10,1,0,80,5,0,0,10,0,1,64,7,0,1,59,117,0,72,195,65,59,18,82,54,23,0,57,31,0,8,32,27,0,16,55,4,8,52,26,8,51,62,20,124,36,33,75,99,142,80,75,18,41,90,98,13,38,146,53,15,34,89,4,4,93,108,15,29,116,104,67,74,76,16,133,39,43,116,22,0,62,129,82,4,80,84,36,68,58,62,47,80,135,88,51,35,135,78,25,0,1,4,0,14,59,0,3,40,74,16,53,63,125,91,0,33,65,80,2,60,81,14,30,41,36,76,22,25,62,40,40,68,16,46,143,54,20,174,80,26,39,52,0,28,0,3,0,17,2,58,72,73,78,54,7,62,143,11,90,138,42,66,41,104,102,6,108,46,131,100,50,108,108,36,57,1,31,0,67,80,3,52,18,54,111,30,27,98,158,155,27,99,29,45,19,41,4,137,88,9,111,100,13,51,60,13,60,70,103,66,92,167,253,100,73,52,33,57,46,9,2,67,58,6,2,40,139,61,10,44,147,119,54,25,123,32,4,40,123,8,0,63,43,0,24,12,134,61,99,138,28,24,60,48,1,12,43,5,1,23,16,1,78,43,11,144,102,99,15,0,40,2,1,0,60,5,0,12,14,0,28,41,53,25,58,46,0,2,17,20,0,1,4,3,2,8,23,28,11,58,10,6,1,39,29,36,61,114,123,15,46,125,54,10,37,6,6,0,27,0,0,0,15,0,38,38,71,112,32,8,65,23,37,6,0,20,115,10,0,106,11,0,10,34,55,25,25,56,120,112,13,50,64,27,111,49,4,51,52,95,25,2,5,2,0,70,4,0,3,12,0,1,72,16,0,0,83,133,0,74,88,63,84,21,101,60,86,0,40,50,14,13,26,44,3,10,48,3,0,40,32,7,44,52,23,163,45,38,60,106,107,82,67,23,35,109,92,9,40,153,67,1,66,64,3,15,61,68,9,8,122,140,72,90,47,14,140,30,53,113,54,0,54,144,70,5,97,38,48,77,121,101,160,152,130,117